Protein 7AB3 (pdb70)

Radius of gyration: 40.59 Å; Cα contacts (8 Å, |Δi|>4): 1874; chains: 6; bounding box: 93×119×66 Å

Structure (mmCIF, N/CA/C/O backbone):
data_7AB3
#
_entry.id   7AB3
#
_cell.length_a   281.680
_cell.length_b   106.070
_cell.length_c   57.560
_cell.angle_alpha   90.000
_cell.angle_beta   90.648
_cell.angle_gamma   90.000
#
_symmetry.space_group_name_H-M   'C 1 2 1'
#
loop_
_entity.id
_entity.type
_entity.pdbx_description
1 polymer 'Predicted transcriptional regulator, XRE family'
2 polymer 'Couple_hipA domain-containing protein'
3 polymer 'HipA_C domain-containing protein'
4 water water
#
loop_
_atom_site.group_PDB
_atom_site.id
_atom_site.type_symbol
_atom_site.label_atom_id
_atom_site.label_alt_id
_atom_site.label_comp_id
_atom_site.label_asym_id
_atom_site.label_entity_id
_atom_site.label_seq_id
_atom_site.pdbx_PDB_ins_code
_atom_site.Cartn_x
_atom_site.Cartn_y
_atom_site.Cartn_z
_atom_site.occupancy
_atom_site.B_iso_or_equiv
_atom_site.auth_seq_id
_atom_site.auth_comp_id
_atom_site.auth_asym_id
_atom_site.auth_atom_id
_atom_site.pdbx_PDB_model_num
ATOM 1 N N . PRO A 1 38 ? 101.25 -26.157 22.68 1 98.39 38 PRO A N 1
ATOM 2 C CA . PRO A 1 38 ? 100.136 -25.345 23.206 1 97.85 38 PRO A CA 1
ATOM 3 C C . PRO A 1 38 ? 98.845 -25.573 22.417 1 96.7 38 PRO A C 1
ATOM 4 O O . PRO A 1 38 ? 98.222 -24.617 21.936 1 97.46 38 PRO A O 1
ATOM 8 N N . LEU A 1 39 ? 98.443 -26.85 22.298 1 94.6 39 LEU A N 1
ATOM 9 C CA . LEU A 1 39 ? 97.25 -27.27 21.556 1 92.92 39 LEU A CA 1
ATOM 10 C C . LEU A 1 39 ? 96.053 -27.548 22.464 1 90.24 39 LEU A C 1
ATOM 11 O O . LEU A 1 39 ? 96.14 -28.392 23.355 1 91.12 39 LEU A O 1
ATOM 16 N N . LEU A 1 40 ? 94.939 -26.841 22.255 1 86.87 40 LEU A N 1
ATOM 17 C CA . LEU A 1 40 ? 93.756 -27.005 23.081 1 84.09 40 LEU A CA 1
ATOM 18 C C . LEU A 1 40 ? 92.57 -27.484 22.258 1 81.86 40 LEU A C 1
ATOM 19 O O . LEU A 1 40 ? 92.179 -26.813 21.302 1 81.63 40 LEU A O 1
ATOM 24 N N . THR A 1 41 ? 91.983 -28.631 22.629 1 80.03 41 THR A N 1
ATOM 25 C CA . THR A 1 41 ? 90.799 -29.134 21.939 1 78.97 41 THR A CA 1
ATOM 26 C C . THR A 1 41 ? 89.613 -28.284 22.382 1 78.15 41 THR A C 1
ATOM 27 O O . THR A 1 41 ? 89.42 -28.101 23.584 1 78.99 41 THR A O 1
ATOM 31 N N . ILE A 1 42 ? 88.841 -27.74 21.435 1 76.63 42 ILE A N 1
ATOM 32 C CA . ILE A 1 42 ? 87.719 -26.899 21.817 1 75.76 42 ILE A CA 1
ATOM 33 C C . ILE A 1 42 ? 86.525 -27.839 22.056 1 74.77 42 ILE A C 1
ATOM 34 O O . ILE A 1 42 ? 86.178 -28.656 21.192 1 74.93 42 ILE A O 1
ATOM 39 N N . GLU A 1 43 ? 85.98 -27.771 23.285 1 73.8 43 GLU A N 1
ATOM 40 C CA . GLU A 1 43 ? 84.918 -28.636 23.787 1 73.94 43 GLU A CA 1
ATOM 41 C C . GLU A 1 43 ? 83.536 -28.252 23.328 1 73.2 43 GLU A C 1
ATOM 42 O O . GLU A 1 43 ? 82.735 -29.125 22.998 1 73.74 43 GLU A O 1
ATOM 48 N N . THR A 1 44 ? 83.222 -26.958 23.371 1 71.92 44 THR A N 1
ATOM 49 C CA . THR A 1 44 ? 81.932 -26.414 22.925 1 71 44 THR A CA 1
ATOM 50 C C . THR A 1 44 ? 82.175 -25.125 22.19 1 70.14 44 THR A C 1
ATOM 51 O O . THR A 1 44 ? 83.19 -24.481 22.454 1 71.23 44 THR A O 1
ATOM 55 N N . PRO A 1 45 ? 81.22 -24.612 21.382 1 68.3 45 PRO A N 1
ATOM 56 C CA . PRO A 1 45 ? 81.392 -23.255 20.824 1 67.64 45 PRO A CA 1
ATOM 57 C C . PRO A 1 45 ? 81.731 -22.187 21.896 1 68.12 45 PRO A C 1
ATOM 58 O O . PRO A 1 45 ? 82.611 -21.348 21.698 1 68.97 45 PRO A O 1
ATOM 62 N N . ARG A 1 46 ? 81.083 -22.258 23.057 1 67.63 46 ARG A N 1
ATOM 63 C CA . ARG A 1 46 ? 81.307 -21.341 24.174 1 67.42 46 ARG A CA 1
ATOM 64 C C . ARG A 1 46 ? 82.748 -21.386 24.68 1 67.63 46 ARG A C 1
ATOM 65 O O . ARG A 1 46 ? 83.295 -20.365 25.049 1 67.52 46 ARG A O 1
ATOM 73 N N . HIS A 1 47 ? 83.375 -22.56 24.658 1 68.16 47 HIS A N 1
ATOM 74 C CA . HIS A 1 47 ? 84.767 -22.75 25.075 1 68.08 47 HIS A CA 1
ATOM 75 C C . HIS A 1 47 ? 85.697 -21.952 24.151 1 67.55 47 HIS A C 1
ATOM 76 O O . HIS A 1 47 ? 86.609 -21.265 24.624 1 67.88 47 HIS A O 1
ATOM 83 N N . LEU A 1 48 ? 85.415 -21.981 22.837 1 66.47 48 LEU A N 1
ATOM 84 C CA . LEU A 1 48 ? 86.164 -21.205 21.873 1 65.14 48 LEU A CA 1
ATOM 85 C C . LEU A 1 48 ? 85.978 -19.695 22.068 1 64.9 48 LEU A C 1
ATOM 86 O O . LEU A 1 48 ? 86.965 -18.967 22.068 1 65.33 48 LEU A O 1
ATOM 91 N N . GLY A 1 49 ? 84.742 -19.24 22.273 1 64.4 49 GLY A N 1
ATOM 92 C CA . GLY A 1 49 ? 84.447 -17.831 22.518 1 64.07 49 GLY A CA 1
ATOM 93 C C . GLY A 1 49 ? 85.208 -17.263 23.702 1 64.96 49 GLY A C 1
ATOM 94 O O . GLY A 1 49 ? 85.698 -16.141 23.648 1 66.58 49 GLY A O 1
ATOM 95 N N . GLU A 1 50 ? 85.328 -18.034 24.771 1 64.43 50 GLU A N 1
ATOM 96 C CA . GLU A 1 50 ? 86.024 -17.698 26.008 1 64.65 50 GLU A CA 1
ATOM 97 C C . GLU A 1 50 ? 87.524 -17.643 25.843 1 65.36 50 GLU A C 1
ATOM 98 O O . GLU A 1 50 ? 88.182 -16.817 26.464 1 66.37 50 GLU A O 1
ATOM 104 N N . GLN A 1 51 ? 88.078 -18.545 25.047 1 65.72 51 GLN A N 1
ATOM 105 C CA . GLN A 1 51 ? 89.511 -18.61 24.752 1 65.65 51 GLN A CA 1
ATOM 106 C C . GLN A 1 51 ? 89.939 -17.471 23.864 1 64.85 51 GLN A C 1
ATOM 107 O O . GLN A 1 51 ? 91.021 -16.92 24.05 1 64.91 51 GLN A O 1
ATOM 113 N N . LEU A 1 52 ? 89.084 -17.104 22.903 1 64.03 52 LEU A N 1
ATOM 114 C CA . LEU A 1 52 ? 89.327 -15.987 22.015 1 63.31 52 LEU A CA 1
ATOM 115 C C . LEU A 1 52 ? 89.241 -14.675 22.799 1 64.09 52 LEU A C 1
ATOM 116 O O . LEU A 1 52 ? 90.049 -13.775 22.577 1 64.63 52 LEU A O 1
ATOM 121 N N . ASN A 1 53 ? 88.296 -14.573 23.746 1 64.17 53 ASN A N 1
ATOM 122 C CA . ASN A 1 53 ? 88.159 -13.398 24.603 1 64.56 53 ASN A CA 1
ATOM 123 C C . ASN A 1 53 ? 89.334 -13.261 25.567 1 65.03 53 ASN A C 1
ATOM 124 O O . ASN A 1 53 ? 89.774 -12.152 25.807 1 65.73 53 ASN A O 1
ATOM 129 N N . ALA A 1 54 ? 89.847 -14.368 26.115 1 65.41 54 ALA A N 1
ATOM 130 C CA . ALA A 1 54 ? 91.016 -14.315 27.011 1 66.27 54 ALA A CA 1
ATOM 131 C C . ALA A 1 54 ? 92.239 -13.819 26.235 1 67.84 54 ALA A C 1
ATOM 132 O O . ALA A 1 54 ? 93.031 -13.048 26.765 1 69.03 54 ALA A O 1
ATOM 134 N N . ARG A 1 55 ? 92.386 -14.274 24.978 1 67.64 55 ARG A N 1
ATOM 135 C CA . ARG A 1 55 ? 93.463 -13.92 24.065 1 67.44 55 ARG A CA 1
ATOM 136 C C . ARG A 1 55 ? 93.375 -12.447 23.696 1 68.18 55 ARG A C 1
ATOM 137 O O . ARG A 1 55 ? 94.396 -11.763 23.675 1 69.12 55 ARG A O 1
ATOM 145 N N . ARG A 1 56 ? 92.158 -11.956 23.391 1 67.47 56 ARG A N 1
ATOM 146 C CA . ARG A 1 56 ? 91.898 -10.56 23.056 1 66.79 56 ARG A CA 1
ATOM 147 C C . ARG A 1 56 ? 92.325 -9.627 24.187 1 66.83 56 ARG A C 1
ATOM 148 O O . ARG A 1 56 ? 92.993 -8.627 23.942 1 66.99 56 ARG A O 1
ATOM 156 N N . LYS A 1 57 ? 91.968 -9.97 25.42 1 66.98 57 LYS A N 1
ATOM 157 C CA . LYS A 1 57 ? 92.309 -9.187 26.593 1 68.51 57 LYS A CA 1
ATOM 158 C C . LYS A 1 57 ? 93.802 -9.218 26.924 1 70.63 57 LYS A C 1
ATOM 159 O O . LYS A 1 57 ? 94.316 -8.207 27.396 1 71.33 57 LYS A O 1
ATOM 165 N N . GLU A 1 58 ? 94.506 -10.35 26.705 1 71.39 58 GLU A N 1
ATOM 166 C CA . GLU A 1 58 ? 95.954 -10.405 26.977 1 72.22 58 GLU A CA 1
ATOM 167 C C . GLU A 1 58 ? 96.777 -9.584 25.95 1 72.11 58 GLU A C 1
ATOM 168 O O . GLU A 1 58 ? 97.898 -9.154 26.244 1 72.93 58 GLU A O 1
ATOM 174 N N . LEU A 1 59 ? 96.208 -9.352 24.759 1 70.59 59 LEU A N 1
ATOM 175 C CA . LEU A 1 59 ? 96.81 -8.522 23.72 1 69.29 59 LEU A CA 1
ATOM 176 C C . LEU A 1 59 ? 96.443 -7.045 23.864 1 70.57 59 LEU A C 1
ATOM 177 O O . LEU A 1 59 ? 97.032 -6.213 23.185 1 71.85 59 LEU A O 1
ATOM 182 N N . GLY A 1 60 ? 95.507 -6.714 24.759 1 70.31 60 GLY A N 1
ATOM 183 C CA . GLY A 1 60 ? 95.062 -5.355 25.009 1 69.73 60 GLY A CA 1
ATOM 184 C C . GLY A 1 60 ? 94.193 -4.795 23.904 1 70.2 60 GLY A C 1
ATOM 185 O O . GLY A 1 60 ? 94.119 -3.577 23.733 1 72.11 60 GLY A O 1
ATOM 186 N N . ILE A 1 61 ? 93.52 -5.661 23.149 1 69.03 61 ILE A N 1
ATOM 187 C CA . ILE A 1 61 ? 92.68 -5.261 22.029 1 68.71 61 ILE A CA 1
ATOM 188 C C . ILE A 1 61 ? 91.262 -5.041 22.49 1 69.86 61 ILE A C 1
ATOM 189 O O . ILE A 1 61 ? 90.695 -5.889 23.167 1 70.64 61 ILE A O 1
ATOM 194 N N . ASP A 1 62 ? 90.699 -3.882 22.168 1 70.25 62 ASP A N 1
ATOM 195 C CA . ASP A 1 62 ? 89.321 -3.594 22.513 1 70.75 62 ASP A CA 1
ATOM 196 C C . ASP A 1 62 ? 88.376 -4.024 21.373 1 69.85 62 ASP A C 1
ATOM 197 O O . ASP A 1 62 ? 88.83 -4.349 20.28 1 70.1 62 ASP A O 1
ATOM 202 N N . LEU A 1 63 ? 87.071 -4.059 21.644 1 69.1 63 LEU A N 1
ATOM 203 C CA . LEU A 1 63 ? 86.045 -4.454 20.684 1 68.26 63 LEU A CA 1
ATOM 204 C C . LEU A 1 63 ? 85.933 -3.5 19.509 1 68.56 63 LEU A C 1
ATOM 205 O O . LEU A 1 63 ? 85.627 -3.935 18.413 1 69.99 63 LEU A O 1
ATOM 210 N N A TYR A 1 64 ? 86.196 -2.212 19.753 0.49 68.01 64 TYR A N 1
ATOM 211 N N B TYR A 1 64 ? 86.204 -2.204 19.717 0.51 68.03 64 TYR A N 1
ATOM 212 C CA A TYR A 1 64 ? 86.169 -1.134 18.777 0.49 67.71 64 TYR A CA 1
ATOM 213 C CA B TYR A 1 64 ? 86.131 -1.22 18.635 0.51 67.75 64 TYR A CA 1
ATOM 214 C C A TYR A 1 64 ? 87.221 -1.379 17.684 0.49 67.54 64 TYR A C 1
ATOM 215 C C B TYR A 1 64 ? 87.23 -1.465 17.616 0.51 67.52 64 TYR A C 1
ATOM 216 O O A TYR A 1 64 ? 86.923 -1.19 16.512 0.49 67.91 64 TYR A O 1
ATOM 217 O O B TYR A 1 64 ? 86.962 -1.415 16.423 0.51 67.87 64 TYR A O 1
ATOM 234 N N . THR A 1 65 ? 88.444 -1.79 18.07 1 67.02 65 THR A N 1
ATOM 235 C CA . THR A 1 65 ? 89.564 -2.052 17.155 1 66.78 65 THR A CA 1
ATOM 236 C C . THR A 1 65 ? 89.266 -3.222 16.237 1 66.72 65 THR A C 1
ATOM 237 O O . THR A 1 65 ? 89.563 -3.151 15.047 1 66.98 65 THR A O 1
ATOM 241 N N . LEU A 1 66 ? 88.644 -4.277 16.793 1 66.62 66 LEU A N 1
ATOM 242 C CA . LEU A 1 66 ? 88.223 -5.481 16.087 1 66.23 66 LEU A CA 1
ATOM 243 C C . LEU A 1 66 ? 87.101 -5.199 15.085 1 65.84 66 LEU A C 1
ATOM 244 O O . LEU A 1 66 ? 87.014 -5.856 14.056 1 65.28 66 LEU A O 1
ATOM 249 N N . GLU A 1 67 ? 86.207 -4.269 15.411 1 66.7 67 GLU A N 1
ATOM 250 C CA . GLU A 1 67 ? 85.085 -3.894 14.55 1 67.28 67 GLU A CA 1
ATOM 251 C C . GLU A 1 67 ? 85.592 -3.17 13.283 1 66.97 67 GLU A C 1
ATOM 252 O O . GLU A 1 67 ? 85.163 -3.48 12.177 1 66.36 67 GLU A O 1
ATOM 258 N N . LEU A 1 68 ? 86.555 -2.263 13.452 1 66.73 68 LEU A N 1
ATOM 259 C CA . LEU A 1 68 ? 87.19 -1.513 12.373 1 66.39 68 LEU A CA 1
ATOM 260 C C . LEU A 1 68 ? 87.991 -2.43 11.427 1 66.9 68 LEU A C 1
ATOM 261 O O . LEU A 1 68 ? 88.021 -2.215 10.202 1 67.02 68 LEU A O 1
ATOM 266 N N . GLN A 1 69 ? 88.659 -3.436 12.001 1 66.18 69 GLN A N 1
ATOM 267 C CA . GLN A 1 69 ? 89.503 -4.355 11.247 1 66.05 69 GLN A CA 1
ATOM 268 C C . GLN A 1 69 ? 88.734 -5.48 10.54 1 65.63 69 GLN A C 1
ATOM 269 O O . GLN A 1 69 ? 89.084 -5.874 9.437 1 65.52 69 GLN A O 1
ATOM 275 N N . THR A 1 70 ? 87.733 -6.042 11.197 1 65.43 70 THR A N 1
ATOM 276 C CA . THR A 1 70 ? 86.979 -7.181 10.661 1 64.98 70 THR A CA 1
ATOM 277 C C . THR A 1 70 ? 85.642 -6.805 10.018 1 65.36 70 THR A C 1
ATOM 278 O O . THR A 1 70 ? 85.116 -7.584 9.224 1 66.17 70 THR A O 1
ATOM 282 N N . GLY A 1 71 ? 85.074 -5.673 10.399 1 65.06 71 GLY A N 1
ATOM 283 C CA . GLY A 1 71 ? 83.758 -5.278 9.926 1 66.41 71 GLY A CA 1
ATOM 284 C C . GLY A 1 71 ? 82.611 -5.847 10.746 1 68.81 71 GLY A C 1
ATOM 285 O O . GLY A 1 71 ? 81.452 -5.499 10.517 1 70.01 71 GLY A O 1
ATOM 286 N N . ILE A 1 72 ? 82.915 -6.748 11.695 1 69.57 72 ILE A N 1
ATOM 287 C CA . ILE A 1 72 ? 81.952 -7.386 12.586 1 70.59 72 ILE A CA 1
ATOM 288 C C . ILE A 1 72 ? 81.564 -6.377 13.651 1 72.58 72 ILE A C 1
ATOM 289 O O . ILE A 1 72 ? 82.454 -5.805 14.279 1 73.43 72 ILE A O 1
ATOM 294 N N . SER A 1 73 ? 80.249 -6.153 13.872 1 72.62 73 SER A N 1
ATOM 295 C CA . SER A 1 73 ? 79.79 -5.166 14.851 1 72.28 73 SER A CA 1
ATOM 296 C C . SER A 1 73 ? 80.141 -5.525 16.28 1 72.38 73 SER A C 1
ATOM 297 O O . SER A 1 73 ? 80.245 -6.707 16.586 1 73.15 73 SER A O 1
ATOM 300 N N . THR A 1 74 ? 80.267 -4.521 17.172 1 71.98 74 THR A N 1
ATOM 301 C CA . THR A 1 74 ? 80.605 -4.749 18.582 1 71.75 74 THR A CA 1
ATOM 302 C C . THR A 1 74 ? 79.555 -5.617 19.318 1 72.11 74 THR A C 1
ATOM 303 O O . THR A 1 74 ? 79.898 -6.319 20.271 1 71.53 74 THR A O 1
ATOM 307 N N . SER A 1 75 ? 78.298 -5.619 18.839 1 72.72 75 SER A N 1
ATOM 308 C CA . SER A 1 75 ? 77.263 -6.443 19.452 1 73.53 75 SER A CA 1
ATOM 309 C C . SER A 1 75 ? 77.421 -7.887 19.027 1 73.86 75 SER A C 1
ATOM 310 O O . SER A 1 75 ? 77.247 -8.767 19.861 1 74.25 75 SER A O 1
ATOM 313 N N . THR A 1 76 ? 77.778 -8.148 17.739 1 73.55 76 THR A N 1
ATOM 314 C CA . THR A 1 76 ? 78.038 -9.508 17.266 1 73.07 76 THR A CA 1
ATOM 315 C C . THR A 1 76 ? 79.315 -10.015 17.94 1 71.51 76 THR A C 1
ATOM 316 O O . THR A 1 76 ? 79.35 -11.169 18.354 1 71.66 76 THR A O 1
ATOM 320 N N . LEU A 1 77 ? 80.358 -9.161 18.058 1 69.76 77 LEU A N 1
ATOM 321 C CA . LEU A 1 77 ? 81.617 -9.501 18.732 1 68.82 77 LEU A CA 1
ATOM 322 C C . LEU A 1 77 ? 81.343 -9.904 20.176 1 68.79 77 LEU A C 1
ATOM 323 O O . LEU A 1 77 ? 81.92 -10.868 20.665 1 68.99 77 LEU A O 1
ATOM 328 N N . LYS A 1 78 ? 80.417 -9.204 20.842 1 68.73 78 LYS A N 1
ATOM 329 C CA . LYS A 1 78 ? 80.008 -9.525 22.198 1 68.94 78 LYS A CA 1
ATOM 330 C C . LYS A 1 78 ? 79.364 -10.91 22.307 1 68.58 78 LYS A C 1
ATOM 331 O O . LYS A 1 78 ? 79.666 -11.656 23.238 1 68.83 78 LYS A O 1
ATOM 337 N N . ARG A 1 79 ? 78.463 -11.229 21.366 1 68.24 79 ARG A N 1
ATOM 338 C CA A ARG A 1 79 ? 77.779 -12.515 21.306 0.52 68.59 79 ARG A CA 1
ATOM 339 C CA B ARG A 1 79 ? 77.773 -12.509 21.287 0.48 68.58 79 ARG A CA 1
ATOM 340 C C . ARG A 1 79 ? 78.799 -13.61 21.031 1 68.84 79 ARG A C 1
ATOM 341 O O . ARG A 1 79 ? 78.752 -14.64 21.672 1 70.51 79 ARG A O 1
ATOM 356 N N . LEU A 1 80 ? 79.739 -13.37 20.104 1 67.5 80 LEU A N 1
ATOM 357 C CA . LEU A 1 80 ? 80.827 -14.242 19.693 1 66.66 80 LEU A CA 1
ATOM 358 C C . LEU A 1 80 ? 81.701 -14.638 20.895 1 66.65 80 LEU A C 1
ATOM 359 O O . LEU A 1 80 ? 81.99 -15.809 21.074 1 67.53 80 LEU A O 1
ATOM 364 N N . PHE A 1 81 ? 82.133 -13.673 21.713 1 66.16 81 PHE A N 1
ATOM 365 C CA . PHE A 1 81 ? 83.006 -13.947 22.851 1 66.08 81 PHE A CA 1
ATOM 366 C C . PHE A 1 81 ? 82.321 -14.619 24.048 1 66.77 81 PHE A C 1
ATOM 367 O O . PHE A 1 81 ? 82.991 -15.014 25.004 1 66.84 81 PHE A O 1
ATOM 375 N N . LYS A 1 82 ? 80.995 -14.75 24.005 1 66.82 82 LYS A N 1
ATOM 376 C CA . LYS A 1 82 ? 80.241 -15.375 25.064 1 67.38 82 LYS A CA 1
ATOM 377 C C . LYS A 1 82 ? 79.858 -16.783 24.615 1 68.56 82 LYS A C 1
ATOM 378 O O . LYS A 1 82 ? 80.055 -17.741 25.365 1 69.4 82 LYS A O 1
ATOM 384 N N . ASP A 1 83 ? 79.316 -16.909 23.398 1 68.43 83 ASP A N 1
ATOM 385 C CA . ASP A 1 83 ? 78.94 -18.19 22.798 1 69.13 83 ASP A CA 1
ATOM 386 C C . ASP A 1 83 ? 78.733 -17.962 21.301 1 68.44 83 ASP A C 1
ATOM 387 O O . ASP A 1 83 ? 77.686 -17.449 20.889 1 68.48 83 ASP A O 1
ATOM 392 N N . PRO A 1 84 ? 79.719 -18.326 20.468 1 67.16 84 PRO A N 1
ATOM 393 C CA . PRO A 1 84 ? 79.58 -18.109 19.032 1 67.13 84 PRO A CA 1
ATOM 394 C C . PRO A 1 84 ? 78.745 -19.147 18.293 1 68.16 84 PRO A C 1
ATOM 395 O O . PRO A 1 84 ? 78.786 -19.177 17.079 1 68.89 84 PRO A O 1
ATOM 399 N N . GLU A 1 85 ? 77.945 -19.947 18.995 1 68.3 85 GLU A N 1
ATOM 400 C CA . GLU A 1 85 ? 77.019 -20.926 18.442 1 68.7 85 GLU A CA 1
ATOM 401 C C . GLU A 1 85 ? 76.197 -20.363 17.258 1 69.14 85 GLU A C 1
ATOM 402 O O . GLU A 1 85 ? 76.115 -20.999 16.209 1 68.93 85 GLU A O 1
ATOM 408 N N . GLN A 1 86 ? 75.598 -19.187 17.445 1 69.63 86 GLN A N 1
ATOM 409 C CA . GLN A 1 86 ? 74.725 -18.548 16.461 1 70.16 86 GLN A CA 1
ATOM 410 C C . GLN A 1 86 ? 75.402 -17.529 15.554 1 69.92 86 GLN A C 1
ATOM 411 O O . GLN A 1 86 ? 74.744 -16.974 14.676 1 70.65 86 GLN A O 1
ATOM 417 N N . VAL A 1 87 ? 76.696 -17.274 15.767 1 68.78 87 VAL A N 1
ATOM 418 C CA . VAL A 1 87 ? 77.509 -16.371 14.959 1 68.19 87 VAL A CA 1
ATOM 419 C C . VAL A 1 87 ? 77.99 -17.137 13.721 1 68.48 87 VAL A C 1
ATOM 420 O O . VAL A 1 87 ? 78.238 -18.34 13.819 1 68.41 87 VAL A O 1
ATOM 424 N N . LYS A 1 88 ? 78.113 -16.465 12.554 1 68.42 88 LYS A N 1
ATOM 425 C CA . LYS A 1 88 ? 78.571 -17.145 11.349 1 67.95 88 LYS A CA 1
ATOM 426 C C . LYS A 1 88 ? 80.048 -17.593 11.49 1 67.85 88 LYS A C 1
ATOM 427 O O . LYS A 1 88 ? 80.836 -16.916 12.151 1 67.87 88 LYS A O 1
ATOM 433 N N . PHE A 1 89 ? 80.38 -18.793 10.957 1 67.73 89 PHE A N 1
ATOM 434 C CA . PHE A 1 89 ? 81.702 -19.405 11.059 1 68.01 89 PHE A CA 1
ATOM 435 C C . PHE A 1 89 ? 82.807 -18.461 10.579 1 68.17 89 PHE A C 1
ATOM 436 O O . PHE A 1 89 ? 83.844 -18.365 11.238 1 68.77 89 PHE A O 1
ATOM 444 N N . GLY A 1 90 ? 82.571 -17.774 9.452 1 66.71 90 GLY A N 1
ATOM 445 C CA . GLY A 1 90 ? 83.5 -16.816 8.875 1 65.46 90 GLY A CA 1
ATOM 446 C C . GLY A 1 90 ? 83.908 -15.676 9.786 1 63.8 90 GLY A C 1
ATOM 447 O O . GLY A 1 90 ? 85.021 -15.174 9.677 1 63.28 90 GLY A O 1
ATOM 448 N N . SER A 1 91 ? 83.016 -15.243 10.679 1 63.58 91 SER A N 1
ATOM 449 C CA . SER A 1 91 ? 83.286 -14.179 11.656 1 63.42 91 SER A CA 1
ATOM 450 C C . SER A 1 91 ? 84.135 -14.701 12.805 1 63.32 91 SER A C 1
ATOM 451 O O . SER A 1 91 ? 85.045 -14.021 13.264 1 64.41 91 SER A O 1
ATOM 454 N N . VAL A 1 92 ? 83.853 -15.914 13.265 1 62.27 92 VAL A N 1
ATOM 455 C CA . VAL A 1 92 ? 84.643 -16.575 14.294 1 62.18 92 VAL A CA 1
ATOM 456 C C . VAL A 1 92 ? 86.064 -16.81 13.743 1 63.31 92 VAL A C 1
ATOM 457 O O . VAL A 1 92 ? 87.034 -16.496 14.422 1 64.56 92 VAL A O 1
ATOM 461 N N . PHE A 1 93 ? 86.177 -17.305 12.495 1 62.23 93 PHE A N 1
ATOM 462 C CA . PHE A 1 93 ? 87.45 -17.538 11.833 1 61.98 93 PHE A CA 1
ATOM 463 C C . PHE A 1 93 ? 88.258 -16.213 11.605 1 62.41 93 PHE A C 1
ATOM 464 O O . PHE A 1 93 ? 89.475 -16.195 11.796 1 62.37 93 PHE A O 1
ATOM 472 N N . ALA A 1 94 ? 87.58 -15.109 11.228 1 62.5 94 ALA A N 1
ATOM 473 C CA . ALA A 1 94 ? 88.22 -13.802 11.056 1 63.07 94 ALA A CA 1
ATOM 474 C C . ALA A 1 94 ? 88.726 -13.249 12.387 1 64.38 94 ALA A C 1
ATOM 475 O O . ALA A 1 94 ? 89.804 -12.68 12.411 1 65.84 94 ALA A O 1
ATOM 477 N N . VAL A 1 95 ? 87.973 -13.406 13.485 1 63.99 95 VAL A N 1
ATOM 478 C CA . VAL A 1 95 ? 88.412 -12.955 14.804 1 64.57 95 VAL A CA 1
ATOM 479 C C . VAL A 1 95 ? 89.611 -13.794 15.309 1 65.9 95 VAL A C 1
ATOM 480 O O . VAL A 1 95 ? 90.571 -13.238 15.823 1 66.54 95 VAL A O 1
ATOM 484 N N . ALA A 1 96 ? 89.581 -15.114 15.143 1 66.66 96 ALA A N 1
ATOM 485 C CA . ALA A 1 96 ? 90.696 -15.98 15.54 1 67.85 96 ALA A CA 1
ATOM 486 C C . ALA A 1 96 ? 91.981 -15.575 14.791 1 69.49 96 ALA A C 1
ATOM 487 O O . ALA A 1 96 ? 93.061 -15.59 15.349 1 70.06 96 ALA A O 1
ATOM 489 N N . ASN A 1 97 ? 91.841 -15.182 13.536 1 70.36 97 ASN A N 1
ATOM 490 C CA . ASN A 1 97 ? 92.921 -14.727 12.689 1 71.35 97 ASN A CA 1
ATOM 491 C C . ASN A 1 97 ? 93.574 -13.418 13.163 1 69.98 97 ASN A C 1
ATOM 492 O O . ASN A 1 97 ? 94.792 -13.375 13.347 1 71.1 97 ASN A O 1
ATOM 497 N N . VAL A 1 98 ? 92.771 -12.373 13.397 1 67.5 98 VAL A N 1
ATOM 498 C CA . VAL A 1 98 ? 93.219 -11.087 13.91 1 66.46 98 VAL A CA 1
ATOM 499 C C . VAL A 1 98 ? 93.891 -11.214 15.295 1 64.46 98 VAL A C 1
ATOM 500 O O . VAL A 1 98 ? 94.717 -10.371 15.631 1 63.93 98 VAL A O 1
ATOM 504 N N . LEU A 1 99 ? 93.539 -12.247 16.087 1 63.04 99 LEU A N 1
ATOM 505 C CA . LEU A 1 99 ? 94.133 -12.5 17.401 1 61.84 99 LEU A CA 1
ATOM 506 C C . LEU A 1 99 ? 95.396 -13.361 17.355 1 62.34 99 LEU A C 1
ATOM 507 O O . LEU A 1 99 ? 96.003 -13.559 18.399 1 61.61 99 LEU A O 1
ATOM 512 N N . GLY A 1 100 ? 95.78 -13.874 16.179 1 63.49 100 GLY A N 1
ATOM 513 C CA . GLY A 1 100 ? 96.96 -14.722 16.027 1 64.55 100 GLY A CA 1
ATOM 514 C C . GLY A 1 100 ? 96.743 -16.154 16.487 1 66.4 100 GLY A C 1
ATOM 515 O O . GLY A 1 100 ? 97.694 -16.862 16.84 1 67.4 100 GLY A O 1
ATOM 516 N N . VAL A 1 101 ? 95.484 -16.606 16.478 1 66.33 101 VAL A N 1
ATOM 517 C CA . VAL A 1 101 ? 95.08 -17.941 16.884 1 66.66 101 VAL A CA 1
ATOM 518 C C . VAL A 1 101 ? 94.85 -18.804 15.651 1 69.55 101 VAL A C 1
ATOM 519 O O . VAL A 1 101 ? 94.115 -18.419 14.737 1 69.9 101 VAL A O 1
ATOM 523 N N . LYS A 1 102 ? 95.487 -19.974 15.609 1 71.54 102 LYS A N 1
ATOM 524 C CA . LYS A 1 102 ? 95.317 -20.906 14.505 1 73.59 102 LYS A CA 1
ATOM 525 C C . LYS A 1 102 ? 94.264 -21.965 14.852 1 74.26 102 LYS A C 1
ATOM 526 O O . LYS A 1 102 ? 94.207 -22.439 15.977 1 73.39 102 LYS A O 1
ATOM 532 N N . LEU A 1 103 ? 93.436 -22.316 13.87 1 75.44 103 LEU A N 1
ATOM 533 C CA . LEU A 1 103 ? 92.404 -23.337 13.971 1 76.64 103 LEU A CA 1
ATOM 534 C C . LEU A 1 103 ? 92.975 -24.604 13.344 1 77.32 103 LEU A C 1
ATOM 535 O O . LEU A 1 103 ? 93.493 -24.555 12.242 1 77.1 103 LEU A O 1
ATOM 540 N N . CYS A 1 104 ? 92.901 -25.73 14.046 1 77.66 104 CYS A N 1
ATOM 541 C CA . CYS A 1 104 ? 93.411 -26.998 13.551 1 78.27 104 CYS A CA 1
ATOM 542 C C . CYS A 1 104 ? 92.302 -28.056 13.596 1 77.55 104 CYS A C 1
ATOM 543 O O . CYS A 1 104 ? 91.323 -27.904 14.324 1 76.72 104 CYS A O 1
ATOM 546 N N . ILE A 1 105 ? 92.466 -29.136 12.824 1 78.05 105 ILE A N 1
ATOM 547 C CA . ILE A 1 105 ? 91.556 -30.278 12.869 1 78.83 105 ILE A CA 1
ATOM 548 C C . ILE A 1 105 ? 92.343 -31.569 13.096 1 80.02 105 ILE A C 1
ATOM 549 O O . ILE A 1 105 ? 93.443 -31.74 12.589 1 79.04 105 ILE A O 1
ATOM 554 N N . GLY A 1 106 ? 91.779 -32.435 13.916 1 82.06 106 GLY A N 1
ATOM 555 C CA . GLY A 1 106 ? 92.338 -33.744 14.238 1 84.23 106 GLY A CA 1
ATOM 556 C C . GLY A 1 106 ? 91.246 -34.782 14.407 1 86.67 106 GLY A C 1
ATOM 557 O O . GLY A 1 106 ? 90.104 -34.542 14.02 1 87 106 GLY A O 1
ATOM 558 N N . GLU A 1 107 ? 91.566 -35.944 14.989 1 88.52 107 GLU A N 1
ATOM 559 C CA . GLU A 1 107 ? 90.568 -37.003 15.199 1 90.4 107 GLU A CA 1
ATOM 560 C C . GLU A 1 107 ? 90.507 -37.462 16.661 1 90.9 107 GLU A C 1
ATOM 561 O O . GLU A 1 107 ? 89.513 -37.203 17.349 1 91.01 107 GLU A O 1
ATOM 567 N N . HIS B 2 2 ? 142.411 -22.138 9.571 1 140.19 2 HIS B N 1
ATOM 568 C CA . HIS B 2 2 ? 142.408 -20.783 10.127 1 140.6 2 HIS B CA 1
ATOM 569 C C . HIS B 2 2 ? 142.134 -20.773 11.654 1 140.14 2 HIS B C 1
ATOM 570 O O . HIS B 2 2 ? 143.039 -20.429 12.418 1 140.53 2 HIS B O 1
ATOM 577 N N . ARG B 2 3 ? 140.913 -21.168 12.096 1 139 3 ARG B N 1
ATOM 578 C CA . ARG B 2 3 ? 140.547 -21.216 13.517 1 138.22 3 ARG B CA 1
ATOM 579 C C . ARG B 2 3 ? 139.193 -21.907 13.763 1 136.65 3 ARG B C 1
ATOM 580 O O . ARG B 2 3 ? 138.372 -22.001 12.855 1 136.85 3 ARG B O 1
ATOM 588 N N . ARG B 2 4 ? 138.964 -22.39 14.995 1 134.78 4 ARG B N 1
ATOM 589 C CA . ARG B 2 4 ? 137.714 -23.047 15.384 1 133.15 4 ARG B CA 1
ATOM 590 C C . ARG B 2 4 ? 137.279 -22.507 16.756 1 130.27 4 ARG B C 1
ATOM 591 O O . ARG B 2 4 ? 138.115 -22.347 17.643 1 130.4 4 ARG B O 1
ATOM 599 N N . VAL B 2 5 ? 135.996 -22.176 16.919 1 127.61 5 VAL B N 1
ATOM 600 C CA . VAL B 2 5 ? 135.487 -21.654 18.193 1 125.46 5 VAL B CA 1
ATOM 601 C C . VAL B 2 5 ? 134.238 -22.411 18.649 1 123.2 5 VAL B C 1
ATOM 602 O O . VAL B 2 5 ? 133.52 -22.978 17.823 1 123.4 5 VAL B O 1
ATOM 606 N N . LYS B 2 6 ? 133.969 -22.409 19.96 1 120.75 6 LYS B N 1
ATOM 607 C CA . LYS B 2 6 ? 132.77 -23.048 20.487 1 118.98 6 LYS B CA 1
ATOM 608 C C . LYS B 2 6 ? 131.679 -22.001 20.671 1 116.78 6 LYS B C 1
ATOM 609 O O . LYS B 2 6 ? 131.916 -20.971 21.302 1 117.22 6 LYS B O 1
ATOM 615 N N . VAL B 2 7 ? 130.508 -22.221 20.065 1 114.32 7 VAL B N 1
ATOM 616 C CA . VAL B 2 7 ? 129.399 -21.277 20.181 1 112.35 7 VAL B CA 1
ATOM 617 C C . VAL B 2 7 ? 128.518 -21.712 21.355 1 110.83 7 VAL B C 1
ATOM 618 O O . VAL B 2 7 ? 128.053 -22.849 21.382 1 110.85 7 VAL B O 1
ATOM 622 N N . LEU B 2 8 ? 128.337 -20.838 22.349 1 109.3 8 LEU B N 1
ATOM 623 C CA . LEU B 2 8 ? 127.556 -21.15 23.545 1 108.47 8 LEU B CA 1
ATOM 624 C C . LEU B 2 8 ? 126.245 -20.369 23.611 1 107.65 8 LEU B C 1
ATOM 625 O O . LEU B 2 8 ? 126.232 -19.165 23.384 1 107.63 8 LEU B O 1
ATOM 630 N N . LEU B 2 9 ? 125.15 -21.043 23.964 1 106.84 9 LEU B N 1
ATOM 631 C CA . LEU B 2 9 ? 123.862 -20.386 24.152 1 106.46 9 LEU B CA 1
ATOM 632 C C . LEU B 2 9 ? 123.336 -20.795 25.52 1 106.56 9 LEU B C 1
ATOM 633 O O . LEU B 2 9 ? 123.217 -21.99 25.803 1 106.6 9 LEU B O 1
ATOM 638 N N . TYR B 2 10 ? 123.092 -19.799 26.385 1 106.44 10 TYR B N 1
ATOM 639 C CA . TYR B 2 10 ? 122.597 -19.975 27.754 1 106.98 10 TYR B CA 1
ATOM 640 C C . TYR B 2 10 ? 123.633 -20.631 28.684 1 108.19 10 TYR B C 1
ATOM 641 O O . TYR B 2 10 ? 123.253 -21.3 29.637 1 108.53 10 TYR B O 1
ATOM 650 N N . GLY B 2 11 ? 124.923 -20.422 28.399 1 108.82 11 GLY B N 1
ATOM 651 C CA . GLY B 2 11 ? 126.038 -20.983 29.163 1 109.8 11 GLY B CA 1
ATOM 652 C C . GLY B 2 11 ? 126.471 -22.389 28.757 1 110.55 11 GLY B C 1
ATOM 653 O O . GLY B 2 11 ? 127.425 -22.936 29.32 1 110.65 11 GLY B O 1
ATOM 654 N N . GLN B 2 12 ? 125.79 -22.976 27.758 1 110.86 12 GLN B N 1
ATOM 655 C CA . GLN B 2 12 ? 126.044 -24.334 27.285 1 111.63 12 GLN B CA 1
ATOM 656 C C . GLN B 2 12 ? 126.576 -24.354 25.848 1 111.96 12 GLN B C 1
ATOM 657 O O . GLN B 2 12 ? 126.036 -23.644 25.009 1 112.21 12 GLN B O 1
ATOM 663 N N . VAL B 2 13 ? 127.617 -25.171 25.557 1 111.87 13 VAL B N 1
ATOM 664 C CA . VAL B 2 13 ? 128.184 -25.316 24.204 1 112.24 13 VAL B CA 1
ATOM 665 C C . VAL B 2 13 ? 127.15 -25.961 23.27 1 112.78 13 VAL B C 1
ATOM 666 O O . VAL B 2 13 ? 126.815 -27.139 23.404 1 113.4 13 VAL B O 1
ATOM 670 N N . VAL B 2 14 ? 126.651 -25.168 22.335 1 112.61 14 VAL B N 1
ATOM 671 C CA . VAL B 2 14 ? 125.594 -25.479 21.382 1 112.75 14 VAL B CA 1
ATOM 672 C C . VAL B 2 14 ? 126.127 -25.999 20.035 1 112.58 14 VAL B C 1
ATOM 673 O O . VAL B 2 14 ? 125.493 -26.835 19.393 1 112.43 14 VAL B O 1
ATOM 677 N N . GLY B 2 15 ? 127.273 -25.488 19.619 1 112.57 15 GLY B N 1
ATOM 678 C CA . GLY B 2 15 ? 127.879 -25.873 18.355 1 113.02 15 GLY B CA 1
ATOM 679 C C . GLY B 2 15 ? 129.273 -25.319 18.169 1 113.42 15 GLY B C 1
ATOM 680 O O . GLY B 2 15 ? 129.911 -24.906 19.137 1 113.28 15 GLY B O 1
ATOM 681 N N . GLU B 2 16 ? 129.774 -25.339 16.925 1 114.05 16 GLU B N 1
ATOM 682 C CA . GLU B 2 16 ? 131.115 -24.845 16.595 1 115.14 16 GLU B CA 1
ATOM 683 C C . GLU B 2 16 ? 131.109 -24.059 15.291 1 116.13 16 GLU B C 1
ATOM 684 O O . GLU B 2 16 ? 130.424 -24.435 14.343 1 116.28 16 GLU B O 1
ATOM 690 N N . LEU B 2 17 ? 131.909 -22.994 15.228 1 116.68 17 LEU B N 1
ATOM 691 C CA . LEU B 2 17 ? 132.047 -22.157 14.038 1 117.84 17 LEU B CA 1
ATOM 692 C C . LEU B 2 17 ? 133.513 -22.218 13.612 1 119.61 17 LEU B C 1
ATOM 693 O O . LEU B 2 17 ? 134.379 -21.753 14.345 1 120.11 17 LEU B O 1
ATOM 698 N N . SER B 2 18 ? 133.803 -22.82 12.458 1 120.51 18 SER B N 1
ATOM 699 C CA . SER B 2 18 ? 135.179 -22.972 11.993 1 121.98 18 SER B CA 1
ATOM 700 C C . SER B 2 18 ? 135.492 -22.171 10.722 1 123.57 18 SER B C 1
ATOM 701 O O . SER B 2 18 ? 134.582 -21.76 10.007 1 123.67 18 SER B O 1
ATOM 704 N N . GLN B 2 19 ? 136.781 -21.929 10.461 1 124.64 19 GLN B N 1
ATOM 705 C CA . GLN B 2 19 ? 137.223 -21.19 9.283 1 126.19 19 GLN B CA 1
ATOM 706 C C . GLN B 2 19 ? 138.385 -21.913 8.608 1 127.84 19 GLN B C 1
ATOM 707 O O . GLN B 2 19 ? 139.231 -22.505 9.282 1 128.18 19 GLN B O 1
ATOM 713 N N . ASN B 2 20 ? 138.428 -21.864 7.273 1 128.61 20 ASN B N 1
ATOM 714 C CA . ASN B 2 20 ? 139.483 -22.508 6.485 1 129.61 20 ASN B CA 1
ATOM 715 C C . ASN B 2 20 ? 139.644 -21.844 5.085 1 130.41 20 ASN B C 1
ATOM 716 O O . ASN B 2 20 ? 139.094 -20.766 4.858 1 130.5 20 ASN B O 1
ATOM 721 N N . ASP B 2 21 ? 140.43 -22.446 4.178 1 131.02 21 ASP B N 1
ATOM 722 C CA . ASP B 2 21 ? 140.642 -21.93 2.824 1 131.97 21 ASP B CA 1
ATOM 723 C C . ASP B 2 21 ? 139.321 -21.589 2.083 1 132.02 21 ASP B C 1
ATOM 724 O O . ASP B 2 21 ? 139.158 -20.454 1.627 1 132.36 21 ASP B O 1
ATOM 729 N N . SER B 2 22 ? 138.37 -22.556 2.011 1 131.23 22 SER B N 1
ATOM 730 C CA . SER B 2 22 ? 137.071 -22.418 1.328 1 130.44 22 SER B CA 1
ATOM 731 C C . SER B 2 22 ? 136.104 -21.39 1.952 1 127.96 22 SER B C 1
ATOM 732 O O . SER B 2 22 ? 135.234 -20.85 1.259 1 127.99 22 SER B O 1
ATOM 735 N N . GLY B 2 23 ? 136.241 -21.158 3.247 1 125.73 23 GLY B N 1
ATOM 736 C CA . GLY B 2 23 ? 135.389 -20.208 3.937 1 123.96 23 GLY B CA 1
ATOM 737 C C . GLY B 2 23 ? 135.024 -20.618 5.343 1 121.79 23 GLY B C 1
ATOM 738 O O . GLY B 2 23 ? 135.817 -21.239 6.053 1 121.75 23 GLY B O 1
ATOM 739 N N . PHE B 2 24 ? 133.806 -20.267 5.747 1 119.87 24 PHE B N 1
ATOM 740 C CA . PHE B 2 24 ? 133.309 -20.514 7.094 1 118.15 24 PHE B CA 1
ATOM 741 C C . PHE B 2 24 ? 132.27 -21.621 7.156 1 116.92 24 PHE B C 1
ATOM 742 O O . PHE B 2 24 ? 131.565 -21.877 6.181 1 117.2 24 PHE B O 1
ATOM 750 N N . LEU B 2 25 ? 132.151 -22.256 8.321 1 115.4 25 LEU B N 1
ATOM 751 C CA . LEU B 2 25 ? 131.165 -23.303 8.528 1 114.51 25 LEU B CA 1
ATOM 752 C C . LEU B 2 25 ? 130.706 -23.334 9.984 1 113.02 25 LEU B C 1
ATOM 753 O O . LEU B 2 25 ? 131.516 -23.535 10.884 1 113.61 25 LEU B O 1
ATOM 758 N N . PHE B 2 26 ? 129.41 -23.157 10.211 1 110.89 26 PHE B N 1
ATOM 759 C CA . PHE B 2 26 ? 128.846 -23.273 11.548 1 109.37 26 PHE B CA 1
ATOM 760 C C . PHE B 2 26 ? 128.09 -24.594 11.577 1 110.12 26 PHE B C 1
ATOM 761 O O . PHE B 2 26 ? 127.374 -24.911 10.627 1 110.02 26 PHE B O 1
ATOM 769 N N . GLN B 2 27 ? 128.236 -25.357 12.659 1 110.69 27 GLN B N 1
ATOM 770 C CA . GLN B 2 27 ? 127.495 -26.595 12.8 1 111.94 27 GLN B CA 1
ATOM 771 C C . GLN B 2 27 ? 127.065 -26.801 14.222 1 112.62 27 GLN B C 1
ATOM 772 O O . GLN B 2 27 ? 127.855 -26.621 15.138 1 112.13 27 GLN B O 1
ATOM 778 N N . TYR B 2 28 ? 125.796 -27.135 14.414 1 113.89 28 TYR B N 1
ATOM 779 C CA . TYR B 2 28 ? 125.274 -27.44 15.739 1 115.6 28 TYR B CA 1
ATOM 780 C C . TYR B 2 28 ? 125.794 -28.83 16.148 1 117.64 28 TYR B C 1
ATOM 781 O O . TYR B 2 28 ? 126.066 -29.669 15.277 1 118.02 28 TYR B O 1
ATOM 790 N N . ALA B 2 29 ? 125.897 -29.104 17.463 1 118.78 29 ALA B N 1
ATOM 791 C CA . ALA B 2 29 ? 126.312 -30.438 17.925 1 120.24 29 ALA B CA 1
ATOM 792 C C . ALA B 2 29 ? 125.185 -31.421 17.547 1 121.91 29 ALA B C 1
ATOM 793 O O . ALA B 2 29 ? 124.012 -31.055 17.68 1 122.13 29 ALA B O 1
ATOM 795 N N A HIS B 2 30 ? 125.512 -32.635 17.04 0.48 122.44 30 HIS B N 1
ATOM 796 N N B HIS B 2 30 ? 125.528 -32.62 17.059 0.52 122.46 30 HIS B N 1
ATOM 797 C CA A HIS B 2 30 ? 124.441 -33.549 16.621 0.48 123.31 30 HIS B CA 1
ATOM 798 C CA B HIS B 2 30 ? 124.535 -33.619 16.654 0.52 123.35 30 HIS B CA 1
ATOM 799 C C A HIS B 2 30 ? 123.623 -34.15 17.789 0.48 124.01 30 HIS B C 1
ATOM 800 C C B HIS B 2 30 ? 123.518 -33.971 17.763 0.52 124.04 30 HIS B C 1
ATOM 801 O O A HIS B 2 30 ? 122.74 -34.979 17.556 0.48 124.26 30 HIS B O 1
ATOM 802 O O B HIS B 2 30 ? 122.445 -34.505 17.475 0.52 124.34 30 HIS B O 1
ATOM 815 N N . ASP B 2 31 ? 123.877 -33.687 19.024 1 124.06 31 ASP B N 1
ATOM 816 C CA . ASP B 2 31 ? 123.079 -34.013 20.206 1 124.55 31 ASP B CA 1
ATOM 817 C C . ASP B 2 31 ? 122.439 -32.761 20.842 1 124.1 31 ASP B C 1
ATOM 818 O O . ASP B 2 31 ? 121.963 -32.826 21.974 1 124.78 31 ASP B O 1
ATOM 823 N N . TYR B 2 32 ? 122.414 -31.63 20.113 1 122.65 32 TYR B N 1
ATOM 824 C CA . TYR B 2 32 ? 121.814 -30.403 20.588 1 121.65 32 TYR B CA 1
ATOM 825 C C . TYR B 2 32 ? 120.41 -30.298 20.018 1 120.61 32 TYR B C 1
ATOM 826 O O . TYR B 2 32 ? 120.248 -30.084 18.817 1 120.7 32 TYR B O 1
ATOM 835 N N . HIS B 2 33 ? 119.398 -30.452 20.878 1 119.41 33 HIS B N 1
ATOM 836 C CA . HIS B 2 33 ? 118.005 -30.377 20.445 1 118.71 33 HIS B CA 1
ATOM 837 C C . HIS B 2 33 ? 117.253 -29.235 21.14 1 116.86 33 HIS B C 1
ATOM 838 O O . HIS B 2 33 ? 116.06 -29.358 21.413 1 117.55 33 HIS B O 1
ATOM 845 N N . GLY B 2 34 ? 117.95 -28.144 21.428 1 114.18 34 GLY B N 1
ATOM 846 C CA . GLY B 2 34 ? 117.352 -26.999 22.094 1 112.06 34 GLY B CA 1
ATOM 847 C C . GLY B 2 34 ? 116.953 -25.913 21.122 1 109.43 34 GLY B C 1
ATOM 848 O O . GLY B 2 34 ? 116.714 -26.183 19.943 1 109.59 34 GLY B O 1
ATOM 849 N N . PRO B 2 35 ? 116.878 -24.661 21.592 1 106.94 35 PRO B N 1
ATOM 850 C CA . PRO B 2 35 ? 116.487 -23.566 20.688 1 105.18 35 PRO B CA 1
ATOM 851 C C . PRO B 2 35 ? 117.623 -23.077 19.789 1 102.53 35 PRO B C 1
ATOM 852 O O . PRO B 2 35 ? 118.788 -23.094 20.183 1 102.4 35 PRO B O 1
ATOM 856 N N . ALA B 2 36 ? 117.276 -22.635 18.578 1 100.11 36 ALA B N 1
ATOM 857 C CA . ALA B 2 36 ? 118.238 -22.107 17.616 1 98.06 36 ALA B CA 1
ATOM 858 C C . ALA B 2 36 ? 118.836 -20.772 18.103 1 96.33 36 ALA B C 1
ATOM 859 O O . ALA B 2 36 ? 118.133 -19.977 18.729 1 96.17 36 ALA B O 1
ATOM 861 N N . ILE B 2 37 ? 120.131 -20.529 17.824 1 94.81 37 ILE B N 1
ATOM 862 C CA . ILE B 2 37 ? 120.774 -19.262 1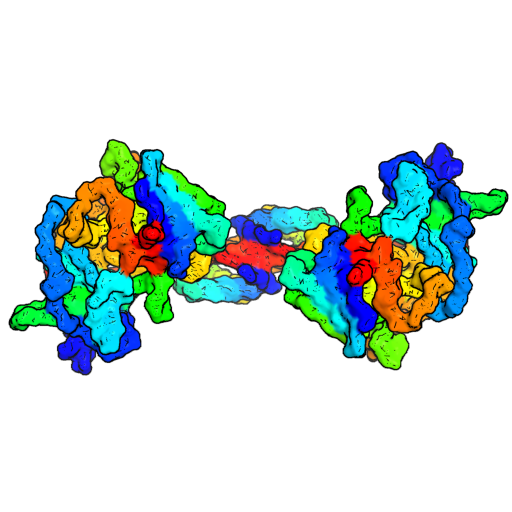8.194 1 93.76 37 ILE B CA 1
ATOM 863 C C . ILE B 2 37 ? 120.249 -18.083 17.337 1 93.1 37 ILE B C 1
ATOM 864 O O . ILE B 2 37 ? 120.321 -16.931 17.755 1 92.79 37 ILE B O 1
ATOM 869 N N . SER B 2 38 ? 119.708 -18.374 16.151 1 92.56 38 SER B N 1
ATOM 870 C CA . SER B 2 38 ? 119.181 -17.382 15.237 1 92.48 38 SER B CA 1
ATOM 871 C C . SER B 2 38 ? 118.079 -18.005 14.388 1 92.96 38 SER B C 1
ATOM 872 O O . SER B 2 38 ? 118.133 -19.205 14.111 1 92.68 38 SER B O 1
ATOM 875 N N . ILE B 2 39 ? 117.11 -17.195 13.915 1 93.53 39 ILE B N 1
ATOM 876 C CA . ILE B 2 39 ? 116.095 -17.726 12.999 1 94.6 39 ILE B CA 1
ATOM 877 C C . ILE B 2 39 ? 116.724 -18.05 11.611 1 95.98 39 ILE B C 1
ATOM 878 O O . ILE B 2 39 ? 116.172 -18.852 10.863 1 95.61 39 ILE B O 1
ATOM 883 N N . SER B 2 40 ? 117.915 -17.48 11.312 1 97.25 40 SER B N 1
ATOM 884 C CA . SER B 2 40 ? 118.709 -17.73 10.107 1 98.51 40 SER B CA 1
ATOM 885 C C . SER B 2 40 ? 119.523 -19.041 10.19 1 100.01 40 SER B C 1
ATOM 886 O O . SER B 2 40 ? 120.078 -19.494 9.179 1 100.85 40 SER B O 1
ATOM 889 N N . LEU B 2 41 ? 119.632 -19.638 11.387 1 100.2 41 LEU B N 1
ATOM 890 C CA . LEU B 2 41 ? 120.346 -20.889 11.593 1 100.86 41 LEU B CA 1
ATOM 891 C C . LEU B 2 41 ? 119.396 -21.859 12.296 1 102.89 41 LEU B C 1
ATOM 892 O O . LEU B 2 41 ? 119.502 -22.041 13.503 1 102.99 41 LEU B O 1
ATOM 897 N N . PRO B 2 42 ? 118.413 -22.445 11.58 1 104.7 42 PRO B N 1
ATOM 898 C CA . PRO B 2 42 ? 117.464 -23.356 12.245 1 106.25 42 PRO B CA 1
ATOM 899 C C . PRO B 2 42 ? 118.134 -24.594 12.839 1 108.31 42 PRO B C 1
ATOM 900 O O . PRO B 2 42 ? 119.113 -25.067 12.268 1 108.9 42 PRO B O 1
ATOM 904 N N . VAL B 2 43 ? 117.629 -25.131 13.969 1 109.44 43 VAL B N 1
ATOM 905 C CA . VAL B 2 43 ? 118.252 -26.321 14.568 1 111.01 43 VAL B CA 1
ATOM 906 C C . VAL B 2 43 ? 117.971 -27.582 13.691 1 112.47 43 VAL B C 1
ATOM 907 O O . VAL B 2 43 ? 118.813 -28.488 13.674 1 112.96 43 VAL B O 1
ATOM 911 N N . ALA B 2 44 ? 116.856 -27.611 12.904 1 113.01 44 ALA B N 1
ATOM 912 C CA . ALA B 2 44 ? 116.539 -28.761 12.025 1 113.72 44 ALA B CA 1
ATOM 913 C C . ALA B 2 44 ? 117.694 -29.067 11.071 1 114.61 44 ALA B C 1
ATOM 914 O O . ALA B 2 44 ? 118.06 -30.224 10.878 1 115.2 44 ALA B O 1
ATOM 916 N N . GLN B 2 45 ? 118.296 -28.025 10.513 1 114.95 45 GLN B N 1
ATOM 917 C CA . GLN B 2 45 ? 119.473 -28.164 9.671 1 115.81 45 GLN B CA 1
ATOM 918 C C . GLN B 2 45 ? 120.682 -28.109 10.608 1 116.34 45 GLN B C 1
ATOM 919 O O . GLN B 2 45 ? 120.684 -27.337 11.566 1 116.87 45 GLN B O 1
ATOM 925 N N . ARG B 2 46 ? 121.69 -28.93 10.36 1 116.35 46 ARG B N 1
ATOM 926 C CA . ARG B 2 46 ? 122.862 -28.979 11.228 1 116.79 46 ARG B CA 1
ATOM 927 C C . ARG B 2 46 ? 124.024 -28.175 10.663 1 116.1 46 ARG B C 1
ATOM 928 O O . ARG B 2 46 ? 124.598 -27.352 11.367 1 115.95 46 ARG B O 1
ATOM 936 N N . GLN B 2 47 ? 124.395 -28.441 9.401 1 115.45 47 GLN B N 1
ATOM 937 C CA . GLN B 2 47 ? 125.529 -27.799 8.748 1 114.85 47 GLN B CA 1
ATOM 938 C C . GLN B 2 47 ? 125.155 -26.477 8.078 1 113.18 47 GLN B C 1
ATOM 939 O O . GLN B 2 47 ? 124.107 -26.379 7.45 1 113.13 47 GLN B O 1
ATOM 945 N N . PHE B 2 48 ? 126.011 -25.46 8.207 1 111.57 48 PHE B N 1
ATOM 946 C CA . PHE B 2 48 ? 125.779 -24.154 7.594 1 110.29 48 PHE B CA 1
ATOM 947 C C . PHE B 2 48 ? 127.052 -23.628 6.92 1 111.3 48 PHE B C 1
ATOM 948 O O . PHE B 2 48 ? 127.747 -22.807 7.503 1 111.17 48 PHE B O 1
ATOM 956 N N . PRO B 2 49 ? 127.403 -24.1 5.708 1 112.15 49 PRO B N 1
ATOM 957 C CA . PRO B 2 49 ? 128.61 -23.578 5.042 1 112.84 49 PRO B CA 1
ATOM 958 C C . PRO B 2 49 ? 128.34 -22.275 4.265 1 113.85 49 PRO B C 1
ATOM 959 O O . PRO B 2 49 ? 127.232 -22.075 3.765 1 114.54 49 PRO B O 1
ATOM 963 N N . SER B 2 50 ? 129.341 -21.386 4.166 1 113.45 50 SER B N 1
ATOM 964 C CA . SER B 2 50 ? 129.241 -20.14 3.395 1 113.36 50 SER B CA 1
ATOM 965 C C . SER B 2 50 ? 130.636 -19.592 3.068 1 113.24 50 SER B C 1
ATOM 966 O O . SER B 2 50 ? 131.593 -19.874 3.787 1 113.39 50 SER B O 1
ATOM 969 N N . GLU B 2 51 ? 130.759 -18.843 1.967 1 112.81 51 GLU B N 1
ATOM 970 C CA . GLU B 2 51 ? 132.046 -18.277 1.542 1 112.83 51 GLU B CA 1
ATOM 971 C C . GLU B 2 51 ? 132.475 -17.161 2.495 1 111.98 51 GLU B C 1
ATOM 972 O O . GLU B 2 51 ? 133.65 -17.066 2.852 1 112.35 51 GLU B O 1
ATOM 978 N N . THR B 2 52 ? 131.515 -16.318 2.91 1 110.61 52 THR B N 1
ATOM 979 C CA . THR B 2 52 ? 131.777 -15.229 3.847 1 109.69 52 THR B CA 1
ATOM 980 C C . THR B 2 52 ? 131.18 -15.554 5.236 1 107.22 52 THR B C 1
ATOM 981 O O . THR B 2 52 ? 130.41 -16.509 5.366 1 107.25 52 THR B O 1
ATOM 985 N N . LEU B 2 53 ? 131.549 -14.78 6.274 1 104.8 53 LEU B N 1
ATOM 986 C CA . LEU B 2 53 ? 131.028 -15.018 7.618 1 102.89 53 LEU B CA 1
ATOM 987 C C . LEU B 2 53 ? 129.524 -14.761 7.658 1 101.23 53 LEU B C 1
ATOM 988 O O . LEU B 2 53 ? 129.072 -13.687 7.25 1 101.58 53 LEU B O 1
ATOM 993 N N . HIS B 2 54 ? 128.761 -15.767 8.137 1 99.09 54 HIS B N 1
ATOM 994 C CA . HIS B 2 54 ? 127.3 -15.8 8.282 1 97.53 54 HIS B CA 1
ATOM 995 C C . HIS B 2 54 ? 126.752 -14.483 8.819 1 96.22 54 HIS B C 1
ATOM 996 O O . HIS B 2 54 ? 127.322 -13.917 9.753 1 95.83 54 HIS B O 1
ATOM 1003 N N . PRO B 2 55 ? 125.652 -13.977 8.232 1 95.45 55 PRO B N 1
ATOM 1004 C CA . PRO B 2 55 ? 125.096 -12.683 8.677 1 95.03 55 PRO B CA 1
ATOM 1005 C C . PRO B 2 55 ? 124.821 -12.561 10.177 1 94.4 55 PRO B C 1
ATOM 1006 O O . PRO B 2 55 ? 124.888 -11.46 10.707 1 94.2 55 PRO B O 1
ATOM 1010 N N . TYR B 2 56 ? 124.542 -13.689 10.86 1 93.81 56 TYR B N 1
ATOM 1011 C CA . TYR B 2 56 ? 124.305 -13.694 12.296 1 93.66 56 TYR B CA 1
ATOM 1012 C C . TYR B 2 56 ? 125.59 -13.386 13.058 1 94.22 56 TYR B C 1
ATOM 1013 O O . TYR B 2 56 ? 125.578 -12.553 13.958 1 94.48 56 TYR B O 1
ATOM 1022 N N . PHE B 2 57 ? 126.692 -14.06 12.707 1 94.51 57 PHE B N 1
ATOM 1023 C CA . PHE B 2 57 ? 127.986 -13.874 13.359 1 95.1 57 PHE B CA 1
ATOM 1024 C C . PHE B 2 57 ? 128.635 -12.535 13.021 1 95.65 57 PHE B C 1
ATOM 1025 O O . PHE B 2 57 ? 129.339 -11.971 13.853 1 95.4 57 PHE B O 1
ATOM 1033 N N . ALA B 2 58 ? 128.376 -12.013 11.82 1 96.37 58 ALA B N 1
ATOM 1034 C CA . ALA B 2 58 ? 128.879 -10.71 11.417 1 97.47 58 ALA B CA 1
ATOM 1035 C C . ALA B 2 58 ? 128.11 -9.595 12.174 1 98.89 58 ALA B C 1
ATOM 1036 O O . ALA B 2 58 ? 128.713 -8.602 12.572 1 98.99 58 ALA B O 1
ATOM 1038 N N . SER B 2 59 ? 126.791 -9.792 12.414 1 99.87 59 SER B N 1
ATOM 1039 C CA . SER B 2 59 ? 125.918 -8.865 13.155 1 101.02 59 SER B CA 1
ATOM 1040 C C . SER B 2 59 ? 126.273 -8.796 14.658 1 101.99 59 SER B C 1
ATOM 1041 O O . SER B 2 59 ? 125.925 -7.823 15.324 1 102.18 59 SER B O 1
ATOM 1044 N N . LEU B 2 60 ? 126.913 -9.834 15.192 1 102.39 60 LEU B N 1
ATOM 1045 C CA . LEU B 2 60 ? 127.334 -9.907 16.586 1 103.17 60 LEU B CA 1
ATOM 1046 C C . LEU B 2 60 ? 128.515 -8.968 16.855 1 104.59 60 LEU B C 1
ATOM 1047 O O . LEU B 2 60 ? 128.632 -8.436 17.958 1 104.47 60 LEU B O 1
ATOM 1052 N N . ALA B 2 61 ? 129.388 -8.761 15.842 1 105.78 61 ALA B N 1
ATOM 1053 C CA . ALA B 2 61 ? 130.552 -7.87 15.931 1 107.14 61 ALA B CA 1
ATOM 1054 C C . ALA B 2 61 ? 130.121 -6.405 16.118 1 108.18 61 ALA B C 1
ATOM 1055 O O . ALA B 2 61 ? 129.021 -6.028 15.707 1 108.13 61 ALA B O 1
ATOM 1057 N N . PRO B 2 62 ? 130.967 -5.548 16.729 1 108.79 62 PRO B N 1
ATOM 1058 C CA . PRO B 2 62 ? 130.564 -4.136 16.895 1 108.7 62 PRO B CA 1
ATOM 1059 C C . PRO B 2 62 ? 130.67 -3.321 15.593 1 107.99 62 PRO B C 1
ATOM 1060 O O . PRO B 2 62 ? 130.999 -3.89 14.54 1 108.01 62 PRO B O 1
ATOM 1064 N N . GLU B 2 63 ? 130.337 -2.018 15.635 1 107.24 63 GLU B N 1
ATOM 1065 C CA . GLU B 2 63 ? 130.404 -1.219 14.417 1 107.21 63 GLU B CA 1
ATOM 1066 C C . GLU B 2 63 ? 131.031 0.172 14.578 1 105.7 63 GLU B C 1
ATOM 1067 O O . GLU B 2 63 ? 131.964 0.497 13.829 1 106.54 63 GLU B O 1
ATOM 1073 N N . GLY B 2 64 ? 130.522 0.985 15.5 1 103.06 64 GLY B N 1
ATOM 1074 C CA . GLY B 2 64 ? 131.017 2.344 15.64 1 100.98 64 GLY B CA 1
ATOM 1075 C C . GLY B 2 64 ? 132.115 2.546 16.656 1 98.41 64 GLY B C 1
ATOM 1076 O O . GLY B 2 64 ? 133.252 2.097 16.473 1 98.57 64 GLY B O 1
ATOM 1077 N N . TRP B 2 65 ? 131.766 3.278 17.723 1 95.74 65 TRP B N 1
ATOM 1078 C CA . TRP B 2 65 ? 132.641 3.668 18.823 1 93.09 65 TRP B CA 1
ATOM 1079 C C . TRP B 2 65 ? 133.272 2.492 19.602 1 92.43 65 TRP B C 1
ATOM 1080 O O . TRP B 2 65 ? 134.452 2.568 19.935 1 92.29 65 TRP B O 1
ATOM 1091 N N . LEU B 2 66 ? 132.509 1.422 19.904 1 91.8 66 LEU B N 1
ATOM 1092 C CA . LEU B 2 66 ? 133.031 0.285 20.669 1 91.9 66 LEU B CA 1
ATOM 1093 C C . LEU B 2 66 ? 134.002 -0.584 19.859 1 92.74 66 LEU B C 1
ATOM 1094 O O . LEU B 2 66 ? 134.94 -1.149 20.423 1 93.14 66 LEU B O 1
ATOM 1099 N N . ARG B 2 67 ? 133.777 -0.699 18.547 1 93 67 ARG B N 1
ATOM 1100 C CA . ARG B 2 67 ? 134.674 -1.43 17.646 1 93.72 67 ARG B CA 1
ATOM 1101 C C . ARG B 2 67 ? 135.968 -0.611 17.425 1 93.69 67 ARG B C 1
ATOM 1102 O O . ARG B 2 67 ? 137.034 -1.189 17.25 1 93.65 67 ARG B O 1
ATOM 1110 N N . GLN B 2 68 ? 135.861 0.73 17.424 1 93.44 68 GLN B N 1
ATOM 1111 C CA . GLN B 2 68 ? 136.972 1.648 17.248 1 94.19 68 GLN B CA 1
ATOM 1112 C C . GLN B 2 68 ? 137.904 1.685 18.475 1 95.56 68 GLN B C 1
ATOM 1113 O O . GLN B 2 68 ? 139.125 1.693 18.308 1 95.56 68 GLN B O 1
ATOM 1119 N N . ARG B 2 69 ? 137.328 1.71 19.702 1 96.46 69 ARG B N 1
ATOM 1120 C CA . ARG B 2 69 ? 138.065 1.703 20.975 1 97.82 69 ARG B CA 1
ATOM 1121 C C . ARG B 2 69 ? 138.823 0.379 21.143 1 100.21 69 ARG B C 1
ATOM 1122 O O . ARG B 2 69 ? 139.951 0.354 21.642 1 100.59 69 ARG B O 1
ATOM 1130 N N . TYR B 2 70 ? 138.193 -0.72 20.726 1 101.74 70 TYR B N 1
ATOM 1131 C CA . TYR B 2 70 ? 138.784 -2.048 20.744 1 103.78 70 TYR B CA 1
ATOM 1132 C C . TYR B 2 70 ? 139.895 -2.191 19.63 1 104.74 70 TYR B C 1
ATOM 1133 O O . TYR B 2 70 ? 140.924 -2.822 19.872 1 104.96 70 TYR B O 1
ATOM 1142 N N . SER B 2 71 ? 139.675 -1.62 18.423 1 105.11 71 SER B N 1
ATOM 1143 C CA . SER B 2 71 ? 140.611 -1.731 17.299 1 105.94 71 SER B CA 1
ATOM 1144 C C . SER B 2 71 ? 141.906 -0.976 17.463 1 106.71 71 SER B C 1
ATOM 1145 O O . SER B 2 71 ? 142.908 -1.397 16.905 1 106.83 71 SER B O 1
ATOM 1148 N N . GLN B 2 72 ? 141.901 0.142 18.187 1 107.44 72 GLN B N 1
ATOM 1149 C CA . GLN B 2 72 ? 143.115 0.937 18.388 1 108.77 72 GLN B CA 1
ATOM 1150 C C . GLN B 2 72 ? 144.11 0.284 19.361 1 110.85 72 GLN B C 1
ATOM 1151 O O . GLN B 2 72 ? 145.308 0.568 19.294 1 110.71 72 GLN B O 1
ATOM 1157 N N . ILE B 2 73 ? 143.621 -0.585 20.26 1 112.68 73 ILE B N 1
ATOM 1158 C CA . ILE B 2 73 ? 144.478 -1.264 21.225 1 115.34 73 ILE B CA 1
ATOM 1159 C C . ILE B 2 73 ? 144.85 -2.697 20.769 1 119.23 73 ILE B C 1
ATOM 1160 O O . ILE B 2 73 ? 145.883 -3.22 21.186 1 119.16 73 ILE B O 1
ATOM 1165 N N . GLN B 2 74 ? 144.052 -3.307 19.868 1 122.46 74 GLN B N 1
ATOM 1166 C CA . GLN B 2 74 ? 144.329 -4.658 19.36 1 126.01 74 GLN B CA 1
ATOM 1167 C C . GLN B 2 74 ? 145.051 -4.661 18.002 1 129.7 74 GLN B C 1
ATOM 1168 O O . GLN B 2 74 ? 146.11 -5.279 17.882 1 129.93 74 GLN B O 1
ATOM 1174 N N . HIS B 2 75 ? 144.494 -3.95 17.002 1 132.38 75 HIS B N 1
ATOM 1175 C CA . HIS B 2 75 ? 145.046 -3.796 15.65 1 135.43 75 HIS B CA 1
ATOM 1176 C C . HIS B 2 75 ? 145.202 -5.121 14.874 1 137.68 75 HIS B C 1
ATOM 1177 O O . HIS B 2 75 ? 146.228 -5.33 14.21 1 137.76 75 HIS B O 1
ATOM 1184 N N . ARG B 2 76 ? 144.171 -5.994 14.921 1 139.1 76 ARG B N 1
ATOM 1185 C CA . ARG B 2 76 ? 144.227 -7.252 14.167 1 140.79 76 ARG B CA 1
ATOM 1186 C C . ARG B 2 76 ? 143.745 -7.083 12.717 1 142.61 76 ARG B C 1
ATOM 1187 O O . ARG B 2 76 ? 142.986 -6.151 12.432 1 142.9 76 ARG B O 1
ATOM 1195 N N . ASP B 2 77 ? 144.201 -7.985 11.808 1 143.53 77 ASP B N 1
ATOM 1196 C CA . ASP B 2 77 ? 143.913 -8.015 10.36 1 144.91 77 ASP B CA 1
ATOM 1197 C C . ASP B 2 77 ? 142.587 -7.34 9.936 1 145.99 77 ASP B C 1
ATOM 1198 O O . ASP B 2 77 ? 141.557 -7.562 10.574 1 146.2 77 ASP B O 1
ATOM 1200 N N . GLU B 2 78 ? 142.63 -6.497 8.875 1 146.31 78 GLU B N 1
ATOM 1201 C CA . GLU B 2 78 ? 141.47 -5.747 8.364 1 146.85 78 GLU B CA 1
ATOM 1202 C C . GLU B 2 78 ? 140.193 -6.602 8.237 1 146.91 78 GLU B C 1
ATOM 1203 O O . GLU B 2 78 ? 139.15 -6.254 8.802 1 146.86 78 GLU B O 1
ATOM 1205 N N . ASN B 2 79 ? 140.295 -7.74 7.533 1 146.72 79 ASN B N 1
ATOM 1206 C CA . ASN B 2 79 ? 139.175 -8.657 7.362 1 146.83 79 ASN B CA 1
ATOM 1207 C C . ASN B 2 79 ? 139.37 -9.881 8.265 1 146.07 79 ASN B C 1
ATOM 1208 O O . ASN B 2 79 ? 139.443 -11.016 7.783 1 146.29 79 ASN B O 1
ATOM 1213 N N . ASP B 2 80 ? 139.476 -9.648 9.581 1 144.91 80 ASP B N 1
ATOM 1214 C CA . ASP B 2 80 ? 139.616 -10.742 10.538 1 144.24 80 ASP B CA 1
ATOM 1215 C C . ASP B 2 80 ? 138.228 -10.957 11.142 1 143.32 80 ASP B C 1
ATOM 1216 O O . ASP B 2 80 ? 138.064 -10.914 12.36 1 143.58 80 ASP B O 1
ATOM 1221 N N . LEU B 2 81 ? 137.23 -11.167 10.257 1 142.06 81 LEU B N 1
ATOM 1222 C CA . LEU B 2 81 ? 135.806 -11.358 10.536 1 141.11 81 LEU B CA 1
ATOM 1223 C C . LEU B 2 81 ? 135.491 -12.01 11.898 1 139.74 81 LEU B C 1
ATOM 1224 O O . LEU B 2 81 ? 134.834 -11.377 12.734 1 139.84 81 LEU B O 1
ATOM 1229 N N . LEU B 2 82 ? 135.974 -13.248 12.137 1 138.19 82 LEU B N 1
ATOM 1230 C CA . LEU B 2 82 ? 135.664 -13.94 13.385 1 137.05 82 LEU B CA 1
ATOM 1231 C C . LEU B 2 82 ? 136.724 -13.736 14.481 1 135.58 82 LEU B C 1
ATOM 1232 O O . LEU B 2 82 ? 136.408 -13.94 15.647 1 135.68 82 LEU B O 1
ATOM 1237 N N . GLY B 2 83 ? 137.914 -13.256 14.131 1 134.08 83 GLY B N 1
ATOM 1238 C CA . GLY B 2 83 ? 138.945 -12.959 15.119 1 133.14 83 GLY B CA 1
ATOM 1239 C C . GLY B 2 83 ? 138.519 -11.859 16.078 1 131.79 83 GLY B C 1
ATOM 1240 O O . GLY B 2 83 ? 138.878 -11.885 17.256 1 131.84 83 GLY B O 1
ATOM 1241 N N . MET B 2 84 ? 137.723 -10.893 15.582 1 130.39 84 MET B N 1
ATOM 1242 C CA . MET B 2 84 ? 137.183 -9.789 16.381 1 129.49 84 MET B CA 1
ATOM 1243 C C . MET B 2 84 ? 136.02 -10.231 17.277 1 127.71 84 MET B C 1
ATOM 1244 O O . MET B 2 84 ? 135.769 -9.617 18.305 1 127.63 84 MET B O 1
ATOM 1249 N N . LEU B 2 85 ? 135.303 -11.279 16.869 1 126.22 85 LEU B N 1
ATOM 1250 C CA . LEU B 2 85 ? 134.162 -11.841 17.576 1 125.2 85 LEU B CA 1
ATOM 1251 C C . LEU B 2 85 ? 134.589 -12.666 18.8 1 124.2 85 LEU B C 1
ATOM 1252 O O . LEU B 2 85 ? 133.858 -12.721 19.787 1 124.36 85 LEU B O 1
ATOM 1257 N N . ILE B 2 86 ? 135.766 -13.3 18.747 1 123.01 86 ILE B N 1
ATOM 1258 C CA . ILE B 2 86 ? 136.265 -14.098 19.873 1 122.34 86 ILE B CA 1
ATOM 1259 C C . ILE B 2 86 ? 136.71 -13.185 21.02 1 121.14 86 ILE B C 1
ATOM 1260 O O . ILE B 2 86 ? 136.498 -13.513 22.191 1 121.24 86 ILE B O 1
ATOM 1265 N N . ASP B 2 87 ? 137.303 -12.029 20.681 1 119.83 87 ASP B N 1
ATOM 1266 C CA . ASP B 2 87 ? 137.77 -11.056 21.659 1 119.11 87 ASP B CA 1
ATOM 1267 C C . ASP B 2 87 ? 136.616 -10.449 22.452 1 118.39 87 ASP B C 1
ATOM 1268 O O . ASP B 2 87 ? 136.791 -10.11 23.619 1 118.72 87 ASP B O 1
ATOM 1273 N N . ASN B 2 88 ? 135.435 -10.316 21.831 1 117.25 88 ASN B N 1
ATOM 1274 C CA . ASN B 2 88 ? 134.244 -9.786 22.505 1 116.55 88 ASN B CA 1
ATOM 1275 C C . ASN B 2 88 ? 133.186 -10.887 22.704 1 115.06 88 ASN B C 1
ATOM 1276 O O . ASN B 2 88 ? 131.996 -10.598 22.692 1 115.06 88 ASN B O 1
ATOM 1281 N N . GLY B 2 89 ? 133.631 -12.128 22.881 1 113.79 89 GLY B N 1
ATOM 1282 C CA . GLY B 2 89 ? 132.778 -13.299 23.034 1 113.08 89 GLY B CA 1
ATOM 1283 C C . GLY B 2 89 ? 132.042 -13.378 24.351 1 112.05 89 GLY B C 1
ATOM 1284 O O . GLY B 2 89 ? 130.877 -13.784 24.38 1 112.35 89 GLY B O 1
ATOM 1285 N N . LYS B 2 90 ? 132.71 -13.015 25.456 1 110.74 90 LYS B N 1
ATOM 1286 C CA . LYS B 2 90 ? 132.04 -12.991 26.758 1 110 90 LYS B CA 1
ATOM 1287 C C . LYS B 2 90 ? 131.269 -11.67 26.998 1 108.9 90 LYS B C 1
ATOM 1288 O O . LYS B 2 90 ? 130.779 -11.456 28.102 1 109.1 90 LYS B O 1
ATOM 1294 N N . ASN B 2 91 ? 131.166 -10.793 25.976 1 107.53 91 ASN B N 1
ATOM 1295 C CA . ASN B 2 91 ? 130.462 -9.526 26.078 1 106.73 91 ASN B CA 1
ATOM 1296 C C . ASN B 2 91 ? 129.555 -9.312 24.868 1 105.38 91 ASN B C 1
ATOM 1297 O O . ASN B 2 91 ? 129.738 -8.371 24.099 1 105.61 91 ASN B O 1
ATOM 1302 N N . LEU B 2 92 ? 128.568 -10.19 24.707 1 103.88 92 LEU B N 1
ATOM 1303 C CA . LEU B 2 92 ? 127.624 -10.117 23.599 1 102.56 92 LEU B CA 1
ATOM 1304 C C . LEU B 2 92 ? 126.186 -9.846 24.089 1 101.34 92 LEU B C 1
ATOM 1305 O O . LEU B 2 92 ? 125.886 -10.016 25.275 1 101.35 92 LEU B O 1
ATOM 1310 N N . LEU B 2 93 ? 125.297 -9.421 23.176 1 100.11 93 LEU B N 1
ATOM 1311 C CA . LEU B 2 93 ? 123.899 -9.192 23.535 1 99.31 93 LEU B CA 1
ATOM 1312 C C . LEU B 2 93 ? 123.142 -10.521 23.517 1 98.72 93 LEU B C 1
ATOM 1313 O O . LEU B 2 93 ? 123.394 -11.385 22.67 1 98.63 93 LEU B O 1
ATOM 1318 N N . GLY B 2 94 ? 122.213 -10.657 24.445 1 98.02 94 GLY B N 1
ATOM 1319 C CA . GLY B 2 94 ? 121.421 -11.862 24.57 1 98.17 94 GLY B CA 1
ATOM 1320 C C . GLY B 2 94 ? 122.085 -12.908 25.442 1 98.31 94 GLY B C 1
ATOM 1321 O O . GLY B 2 94 ? 122.723 -12.586 26.454 1 98.35 94 GLY B O 1
ATOM 1322 N N . ALA B 2 95 ? 121.92 -14.18 25.049 1 98.03 95 ALA B N 1
ATOM 1323 C CA . ALA B 2 95 ? 122.479 -15.32 25.758 1 98.23 95 ALA B CA 1
ATOM 1324 C C . ALA B 2 95 ? 123.568 -16.047 24.963 1 98.89 95 ALA B C 1
ATOM 1325 O O . ALA B 2 95 ? 123.884 -17.183 25.283 1 98.78 95 ALA B O 1
ATOM 1327 N N . ILE B 2 96 ? 124.163 -15.392 23.958 1 99.72 96 ILE B N 1
ATOM 1328 C CA . ILE B 2 96 ? 125.217 -15.979 23.135 1 101.16 96 ILE B CA 1
ATOM 1329 C C . ILE B 2 96 ? 126.616 -15.629 23.689 1 103.01 96 ILE B C 1
ATOM 1330 O O . ILE B 2 96 ? 126.832 -14.531 24.215 1 102.77 96 ILE B O 1
ATOM 1335 N N . GLN B 2 97 ? 127.545 -16.603 23.629 1 104.57 97 GLN B N 1
ATOM 1336 C CA . GLN B 2 97 ? 128.941 -16.471 24.062 1 106.48 97 GLN B CA 1
ATOM 1337 C C . GLN B 2 97 ? 129.82 -17.143 23.009 1 108.25 97 GLN B C 1
ATOM 1338 O O . GLN B 2 97 ? 129.52 -18.254 22.603 1 108.25 97 GLN B O 1
ATOM 1344 N N . ILE B 2 98 ? 130.885 -16.478 22.552 1 109.7 98 ILE B N 1
ATOM 1345 C CA . ILE B 2 98 ? 131.812 -17.055 21.575 1 111.53 98 ILE B CA 1
ATOM 1346 C C . ILE B 2 98 ? 133.164 -17.27 22.254 1 113.87 98 ILE B C 1
ATOM 1347 O O . ILE B 2 98 ? 133.861 -16.31 22.576 1 113.65 98 ILE B O 1
ATOM 1352 N N . LEU B 2 99 ? 133.521 -18.53 22.5 1 116.11 99 LEU B N 1
ATOM 1353 C CA . LEU B 2 99 ? 134.755 -18.846 23.214 1 118.93 99 LEU B CA 1
ATOM 1354 C C . LEU B 2 99 ? 135.775 -19.599 22.353 1 121.86 99 LEU B C 1
ATOM 1355 O O . LEU B 2 99 ? 135.385 -20.362 21.473 1 122.18 99 LEU B O 1
ATOM 1360 N N . PRO B 2 100 ? 137.089 -19.442 22.617 1 123.86 100 PRO B N 1
ATOM 1361 C CA . PRO B 2 100 ? 138.089 -20.189 21.829 1 125.57 100 PRO B CA 1
ATOM 1362 C C . PRO B 2 100 ? 138.046 -21.71 22.07 1 127.79 100 PRO B C 1
ATOM 1363 O O . PRO B 2 100 ? 137.64 -22.15 23.146 1 128.14 100 PRO B O 1
ATOM 1367 N N . TRP B 2 101 ? 138.391 -22.515 21.05 1 128.94 101 TRP B N 1
ATOM 1368 C CA . TRP B 2 101 ? 138.326 -23.971 21.154 1 130.77 101 TRP B CA 1
ATOM 1369 C C . TRP B 2 101 ? 139.591 -24.531 21.798 1 131.52 101 TRP B C 1
ATOM 1370 O O . TRP B 2 101 ? 139.853 -24.263 22.971 1 131.78 101 TRP B O 1
ATOM 1381 N N . ALA C 3 2 ? 112.431 22.093 38.053 1 79.06 2 ALA C N 1
ATOM 1382 C CA . ALA C 3 2 ? 111.009 22.096 37.709 1 78.86 2 ALA C CA 1
ATOM 1383 C C . ALA C 3 2 ? 110.574 20.785 37.09 1 77.18 2 ALA C C 1
ATOM 1384 O O . ALA C 3 2 ? 109.484 20.342 37.399 1 76.77 2 ALA C O 1
ATOM 1386 N N . ASN C 3 3 ? 111.378 20.184 36.188 1 75.92 3 ASN C N 1
ATOM 1387 C CA . ASN C 3 3 ? 111.007 18.891 35.602 1 74.72 3 ASN C CA 1
ATOM 1388 C C . ASN C 3 3 ? 111.959 17.774 36.041 1 73.25 3 ASN C C 1
ATOM 1389 O O . ASN C 3 3 ? 113.124 18.043 36.332 1 73.28 3 ASN C O 1
ATOM 1394 N N . CYS C 3 4 ? 111.429 16.54 36.173 1 71.79 4 CYS C N 1
ATOM 1395 C CA . CYS C 3 4 ? 112.187 15.346 36.573 1 70.82 4 CYS C CA 1
ATOM 1396 C C . CYS C 3 4 ? 113.188 14.899 35.487 1 70 4 CYS C C 1
ATOM 1397 O O . CYS C 3 4 ? 112.831 14.823 34.306 1 69.08 4 CYS C O 1
ATOM 1400 N N . ARG C 3 5 ? 114.45 14.604 35.881 1 69.42 5 ARG C N 1
ATOM 1401 C CA . ARG C 3 5 ? 115.491 14.155 34.939 1 68.55 5 ARG C CA 1
ATOM 1402 C C . ARG C 3 5 ? 115.301 12.712 34.438 1 67.91 5 ARG C C 1
ATOM 1403 O O . ARG C 3 5 ? 116.11 12.216 33.647 1 68.59 5 ARG C O 1
ATOM 1411 N N . ILE C 3 6 ? 114.249 12.032 34.874 1 66.45 6 ILE C N 1
ATOM 1412 C CA . ILE C 3 6 ? 113.919 10.692 34.411 1 64.94 6 ILE C CA 1
ATOM 1413 C C . ILE C 3 6 ? 112.572 10.746 33.664 1 64.87 6 ILE C C 1
ATOM 1414 O O . ILE C 3 6 ? 112.489 10.351 32.516 1 65.1 6 ILE C O 1
ATOM 1419 N N . LEU C 3 7 ? 111.542 11.287 34.296 1 65.78 7 LEU C N 1
ATOM 1420 C CA . LEU C 3 7 ? 110.193 11.302 33.76 1 66.85 7 LEU C CA 1
ATOM 1421 C C . LEU C 3 7 ? 109.773 12.547 33.007 1 68.59 7 LEU C C 1
ATOM 1422 O O . LEU C 3 7 ? 108.803 12.465 32.252 1 69.23 7 LEU C O 1
ATOM 1427 N N . LEU C 3 8 ? 110.441 13.692 33.224 1 69.07 8 LEU C N 1
ATOM 1428 C CA . LEU C 3 8 ? 110.11 14.99 32.594 1 69.66 8 LEU C CA 1
ATOM 1429 C C . LEU C 3 8 ? 108.795 15.577 33.069 1 71.34 8 LEU C C 1
ATOM 1430 O O . LEU C 3 8 ? 108.288 16.498 32.46 1 71.27 8 LEU C O 1
ATOM 1435 N N . THR C 3 9 ? 108.235 15.038 34.148 1 73.21 9 THR C N 1
ATOM 1436 C CA . THR C 3 9 ? 107.018 15.49 34.81 1 74.62 9 THR C CA 1
ATOM 1437 C C . THR C 3 9 ? 107.414 16.588 35.819 1 77.66 9 THR C C 1
ATOM 1438 O O . THR C 3 9 ? 108.56 16.593 36.293 1 77.99 9 THR C O 1
ATOM 1442 N N . PRO C 3 10 ? 106.496 17.518 36.177 1 79.59 10 PRO C N 1
ATOM 1443 C CA . PRO C 3 10 ? 106.858 18.559 37.164 1 81.12 10 PRO C CA 1
ATOM 1444 C C . PRO C 3 10 ? 107.217 18.016 38.542 1 83.21 10 PRO C C 1
ATOM 1445 O O . PRO C 3 10 ? 106.513 17.171 39.093 1 83.65 10 PRO C O 1
ATOM 1449 N N . LEU C 3 11 ? 108.327 18.521 39.086 1 84.18 11 LEU C N 1
ATOM 1450 C CA . LEU C 3 11 ? 108.89 18.176 40.377 1 85.62 11 LEU C CA 1
ATOM 1451 C C . LEU C 3 11 ? 108.185 18.938 41.485 1 88.32 11 LEU C C 1
ATOM 1452 O O . LEU C 3 11 ? 108.053 20.161 41.397 1 88.11 11 LEU C O 1
ATOM 1457 N N . ASN C 3 12 ? 107.775 18.232 42.546 1 90.54 12 ASN C N 1
ATOM 1458 C CA . ASN C 3 12 ? 107.125 18.882 43.667 1 93.13 12 ASN C CA 1
ATOM 1459 C C . ASN C 3 12 ? 108.15 19.602 44.57 1 95.85 12 ASN C C 1
ATOM 1460 O O . ASN C 3 12 ? 109.364 19.431 44.43 1 95.64 12 ASN C O 1
ATOM 1465 N N . GLU C 3 13 ? 107.626 20.441 45.457 1 98.22 13 GLU C N 1
ATOM 1466 C CA . GLU C 3 13 ? 108.316 21.252 46.454 1 100.72 13 GLU C CA 1
ATOM 1467 C C . GLU C 3 13 ? 109.704 20.706 46.938 1 101.92 13 GLU C C 1
ATOM 1468 O O . GLU C 3 13 ? 110.713 21.399 46.756 1 102.29 13 GLU C O 1
ATOM 1474 N N . ARG C 3 14 ? 109.76 19.483 47.525 1 101.96 14 ARG C N 1
ATOM 1475 C CA . ARG C 3 14 ? 111.012 18.937 48.06 1 102.2 14 ARG C CA 1
ATOM 1476 C C . ARG C 3 14 ? 111.973 18.413 47.002 1 101.66 14 ARG C C 1
ATOM 1477 O O . ARG C 3 14 ? 113.179 18.679 47.087 1 102.23 14 ARG C O 1
ATOM 1485 N N . ASP C 3 15 ? 111.448 17.687 45.998 1 100.11 15 ASP C N 1
ATOM 1486 C CA . ASP C 3 15 ? 112.242 17.098 44.928 1 98.73 15 ASP C CA 1
ATOM 1487 C C . ASP C 3 15 ? 112.886 18.107 43.987 1 97.43 15 ASP C C 1
ATOM 1488 O O . ASP C 3 15 ? 113.761 17.725 43.217 1 97.33 15 ASP C O 1
ATOM 1493 N N . GLU C 3 16 ? 112.45 19.377 44.024 1 96.25 16 GLU C N 1
ATOM 1494 C CA . GLU C 3 16 ? 112.962 20.443 43.172 1 95.73 16 GLU C CA 1
ATOM 1495 C C . GLU C 3 16 ? 114.48 20.559 43.216 1 94.56 16 GLU C C 1
ATOM 1496 O O . GLU C 3 16 ? 115.123 20.577 42.165 1 94.78 16 GLU C O 1
ATOM 1502 N N . GLN C 3 17 ? 115.057 20.6 44.422 1 93.38 17 GLN C N 1
ATOM 1503 C CA . GLN C 3 17 ? 116.501 20.744 44.572 1 92.6 17 GLN C CA 1
ATOM 1504 C C . GLN C 3 17 ? 117.25 19.492 44.102 1 90.07 17 GLN C C 1
ATOM 1505 O O . GLN C 3 17 ? 118.325 19.602 43.502 1 90.51 17 GLN C O 1
ATOM 1511 N N . ARG C 3 18 ? 116.667 18.309 44.339 1 87.27 18 ARG C N 1
ATOM 1512 C CA . ARG C 3 18 ? 117.264 17.041 43.926 1 84.86 18 ARG C CA 1
ATOM 1513 C C . ARG C 3 18 ? 117.308 16.903 42.394 1 81.8 18 ARG C C 1
ATOM 1514 O O . ARG C 3 18 ? 118.297 16.409 41.861 1 81.58 18 ARG C O 1
ATOM 1522 N N . GLY C 3 19 ? 116.263 17.364 41.713 1 79.57 19 GLY C N 1
ATOM 1523 C CA . GLY C 3 19 ? 116.167 17.305 40.257 1 78.64 19 GLY C CA 1
ATOM 1524 C C . GLY C 3 19 ? 115.495 16.058 39.695 1 77.4 19 GLY C C 1
ATOM 1525 O O . GLY C 3 19 ? 115.148 15.99 38.515 1 77.51 19 GLY C O 1
ATOM 1526 N N . TYR C 3 20 ? 115.304 15.063 40.554 1 76.11 20 TYR C N 1
ATOM 1527 C CA . TYR C 3 20 ? 114.711 13.774 40.259 1 74.62 20 TYR C CA 1
ATOM 1528 C C . TYR C 3 20 ? 113.517 13.557 41.182 1 74.04 20 TYR C C 1
ATOM 1529 O O . TYR C 3 20 ? 113.535 13.974 42.338 1 74.32 20 TYR C O 1
ATOM 1538 N N . SER C 3 21 ? 112.473 12.912 40.67 1 73.59 21 SER C N 1
ATOM 1539 C CA . SER C 3 21 ? 111.29 12.579 41.455 1 73.2 21 SER C CA 1
ATOM 1540 C C . SER C 3 21 ? 111.439 11.171 42.057 1 74.34 21 SER C C 1
ATOM 1541 O O . SER C 3 21 ? 112.256 10.381 41.588 1 74.36 21 SER C O 1
ATOM 1544 N N . THR C 3 22 ? 110.704 10.884 43.147 1 75.27 22 THR C N 1
ATOM 1545 C CA . THR C 3 22 ? 110.779 9.575 43.792 1 76.19 22 THR C CA 1
ATOM 1546 C C . THR C 3 22 ? 110.214 8.494 42.842 1 76.71 22 THR C C 1
ATOM 1547 O O . THR C 3 22 ? 110.797 7.421 42.713 1 76.57 22 THR C O 1
ATOM 1551 N N . GLN C 3 23 ? 109.13 8.83 42.123 1 77.02 23 GLN C N 1
ATOM 1552 C CA . GLN C 3 23 ? 108.458 8.009 41.13 1 77.66 23 GLN C CA 1
ATOM 1553 C C . GLN C 3 23 ? 109.438 7.61 40.027 1 77.48 23 GLN C C 1
ATOM 1554 O O . GLN C 3 23 ? 109.495 6.443 39.66 1 78.17 23 GLN C O 1
ATOM 1560 N N . GLY C 3 24 ? 110.211 8.579 39.528 1 76.63 24 GLY C N 1
ATOM 1561 C CA . GLY C 3 24 ? 111.221 8.379 38.502 1 75.57 24 GLY C CA 1
ATOM 1562 C C . GLY C 3 24 ? 112.381 7.516 38.946 1 75.05 24 GLY C C 1
ATOM 1563 O O . GLY C 3 24 ? 112.739 6.566 38.246 1 75.3 24 GLY C O 1
ATOM 1564 N N . LEU C 3 25 ? 112.982 7.828 40.112 1 74.71 25 LEU C N 1
ATOM 1565 C CA . LEU C 3 25 ? 114.081 7.038 40.695 1 75.28 25 LEU C CA 1
ATOM 1566 C C . LEU C 3 25 ? 113.679 5.567 40.9 1 76.58 25 LEU C C 1
ATOM 1567 O O . LEU C 3 25 ? 114.493 4.67 40.714 1 76.59 25 LEU C O 1
ATOM 1572 N N . LYS C 3 26 ? 112.432 5.331 41.313 1 77.61 26 LYS C N 1
ATOM 1573 C CA . LYS C 3 26 ? 111.893 3.997 41.545 1 78.93 26 LYS C CA 1
ATOM 1574 C C . LYS C 3 26 ? 111.646 3.277 40.209 1 79.4 26 LYS C C 1
ATOM 1575 O O . LYS C 3 26 ? 111.893 2.072 40.098 1 79.5 26 LYS C O 1
ATOM 1581 N N . ARG C 3 27 ? 111.145 4.003 39.201 1 79.32 27 ARG C N 1
ATOM 1582 C CA . ARG C 3 27 ? 110.885 3.449 37.874 1 80.01 27 ARG C CA 1
ATOM 1583 C C . ARG C 3 27 ? 112.205 2.94 37.257 1 80.3 27 ARG C C 1
ATOM 1584 O O . ARG C 3 27 ? 112.276 1.805 36.795 1 80.82 27 ARG C O 1
ATOM 1592 N N . LEU C 3 28 ? 113.258 3.742 37.347 1 79.8 28 LEU C N 1
ATOM 1593 C CA . LEU C 3 28 ? 114.55 3.42 36.775 1 80.45 28 LEU C CA 1
ATOM 1594 C C . LEU C 3 28 ? 115.361 2.35 37.527 1 81.33 28 LEU C C 1
ATOM 1595 O O . LEU C 3 28 ? 116.021 1.529 36.882 1 81.8 28 LEU C O 1
ATOM 1600 N N . SER C 3 29 ? 115.341 2.356 38.863 1 81.71 29 SER C N 1
ATOM 1601 C CA . SER C 3 29 ? 116.181 1.447 39.635 1 82.66 29 SER C CA 1
ATOM 1602 C C . SER C 3 29 ? 115.487 0.349 40.381 1 83.68 29 SER C C 1
ATOM 1603 O O . SER C 3 29 ? 116.115 -0.658 40.686 1 84.06 29 SER C O 1
ATOM 1606 N N . GLY C 3 30 ? 114.236 0.58 40.737 1 84.1 30 GLY C N 1
ATOM 1607 C CA . GLY C 3 30 ? 113.461 -0.315 41.592 1 85.06 30 GLY C CA 1
ATOM 1608 C C . GLY C 3 30 ? 113.352 0.178 43.034 1 85.73 30 GLY C C 1
ATOM 1609 O O . GLY C 3 30 ? 112.561 -0.341 43.829 1 86.15 30 GLY C O 1
ATOM 1610 N N . THR C 3 31 ? 114.17 1.16 43.401 1 86.11 31 THR C N 1
ATOM 1611 C CA . THR C 3 31 ? 114.209 1.723 44.746 1 87.52 31 THR C CA 1
ATOM 1612 C C . THR C 3 31 ? 114.186 3.242 44.683 1 87.73 31 THR C C 1
ATOM 1613 O O . THR C 3 31 ? 114.776 3.831 43.775 1 88.08 31 THR C O 1
ATOM 1617 N N . ALA C 3 32 ? 113.573 3.88 45.679 1 87.64 32 ALA C N 1
ATOM 1618 C CA . ALA C 3 32 ? 113.574 5.34 45.764 1 88.18 32 ALA C CA 1
ATOM 1619 C C . ALA C 3 32 ? 114.917 5.9 46.33 1 88.87 32 ALA C C 1
ATOM 1620 O O . ALA C 3 32 ? 115.081 7.114 46.416 1 88.84 32 ALA C O 1
ATOM 1622 N N . LYS C 3 33 ? 115.864 5.012 46.699 1 89.33 33 LYS C N 1
ATOM 1623 C CA . LYS C 3 33 ? 117.198 5.313 47.236 1 90.32 33 LYS C CA 1
ATOM 1624 C C . LYS C 3 33 ? 118.286 5.405 46.159 1 90.59 33 LYS C C 1
ATOM 1625 O O . LYS C 3 33 ? 119.478 5.342 46.501 1 91.66 33 LYS C O 1
ATOM 1631 N N . LEU C 3 34 ? 117.903 5.507 44.874 1 89.3 34 LEU C N 1
ATOM 1632 C CA . LEU C 3 34 ? 118.865 5.575 43.791 1 88.38 34 LEU C CA 1
ATOM 1633 C C . LEU C 3 34 ? 119.664 6.873 43.845 1 88.48 34 LEU C C 1
ATOM 1634 O O . LEU C 3 34 ? 119.132 7.926 44.201 1 88.13 34 LEU C O 1
ATOM 1639 N N . ASN C 3 35 ? 120.957 6.785 43.504 1 88.37 35 ASN C N 1
ATOM 1640 C CA . ASN C 3 35 ? 121.825 7.94 43.43 1 87.71 35 ASN C CA 1
ATOM 1641 C C . ASN C 3 35 ? 122.106 8.21 41.954 1 86.07 35 ASN C C 1
ATOM 1642 O O . ASN C 3 35 ? 122.874 7.494 41.298 1 86.1 35 ASN C O 1
ATOM 1647 N N . PRO C 3 36 ? 121.44 9.234 41.404 1 84.54 36 PRO C N 1
ATOM 1648 C CA . PRO C 3 36 ? 121.616 9.538 39.973 1 83.49 36 PRO C CA 1
ATOM 1649 C C . PRO C 3 36 ? 122.786 10.475 39.644 1 81.87 36 PRO C C 1
ATOM 1650 O O . PRO C 3 36 ? 122.88 10.988 38.529 1 81.55 36 PRO C O 1
ATOM 1654 N N . ARG C 3 37 ? 123.639 10.732 40.643 1 80.4 37 ARG C N 1
ATOM 1655 C CA . ARG C 3 37 ? 124.823 11.548 40.565 1 79.3 37 ARG C CA 1
ATOM 1656 C C . ARG C 3 37 ? 125.959 10.543 40.564 1 79.54 37 ARG C C 1
ATOM 1657 O O . ARG C 3 37 ? 126.256 9.96 41.604 1 80.14 37 ARG C O 1
ATOM 1665 N N . LEU C 3 38 ? 126.528 10.267 39.375 1 79.1 38 LEU C N 1
ATOM 1666 C CA . LEU C 3 38 ? 127.573 9.266 39.186 1 78.75 38 LEU C CA 1
ATOM 1667 C C . LEU C 3 38 ? 128.795 9.565 40.005 1 79.98 38 LEU C C 1
ATOM 1668 O O . LEU C 3 38 ? 129.18 10.725 40.147 1 80.83 38 LEU C O 1
ATOM 1673 N N . GLY C 3 39 ? 129.365 8.521 40.594 1 80.12 39 GLY C N 1
ATOM 1674 C CA . GLY C 3 39 ? 130.566 8.641 41.413 1 80.35 39 GLY C CA 1
ATOM 1675 C C . GLY C 3 39 ? 131.85 8.706 40.602 1 80.4 39 GLY C C 1
ATOM 1676 O O . GLY C 3 39 ? 132.945 8.586 41.151 1 80.95 39 GLY C O 1
ATOM 1677 N N . PHE C 3 40 ? 131.735 8.902 39.291 1 79.53 40 PHE C N 1
ATOM 1678 C CA . PHE C 3 40 ? 132.875 8.953 38.405 1 78.82 40 PHE C CA 1
ATOM 1679 C C . PHE C 3 40 ? 132.742 10.086 37.421 1 78.58 40 PHE C C 1
ATOM 1680 O O . PHE C 3 40 ? 131.64 10.515 37.082 1 78.04 40 PHE C O 1
ATOM 1688 N N . THR C 3 41 ? 133.879 10.561 36.95 1 79.28 41 THR C N 1
ATOM 1689 C CA . THR C 3 41 ? 133.923 11.636 35.971 1 80.1 41 THR C CA 1
ATOM 1690 C C . THR C 3 41 ? 133.928 11.086 34.532 1 79.67 41 THR C C 1
ATOM 1691 O O . THR C 3 41 ? 134.205 9.895 34.337 1 79.7 41 THR C O 1
ATOM 1695 N N . ARG C 3 42 ? 133.565 11.932 33.531 1 79.15 42 ARG C N 1
ATOM 1696 C CA . ARG C 3 42 ? 133.504 11.49 32.144 1 79.43 42 ARG C CA 1
ATOM 1697 C C . ARG C 3 42 ? 134.839 10.9 31.656 1 80.88 42 ARG C C 1
ATOM 1698 O O . ARG C 3 42 ? 134.852 9.795 31.125 1 81.12 42 ARG C O 1
ATOM 1706 N N . THR C 3 43 ? 135.954 11.622 31.848 1 81.39 43 THR C N 1
ATOM 1707 C CA . THR C 3 43 ? 137.263 11.177 31.374 1 82.26 43 THR C CA 1
ATOM 1708 C C . THR C 3 43 ? 137.843 9.977 32.129 1 83.65 43 THR C C 1
ATOM 1709 O O . THR C 3 43 ? 138.801 9.366 31.649 1 84.98 43 THR C O 1
ATOM 1713 N N . GLN C 3 44 ? 137.288 9.642 33.287 1 83.39 44 GLN C N 1
ATOM 1714 C CA . GLN C 3 44 ? 137.731 8.503 34.077 1 83.67 44 GLN C CA 1
ATOM 1715 C C . GLN C 3 44 ? 137.484 7.188 33.306 1 83.81 44 GLN C C 1
ATOM 1716 O O . GLN C 3 44 ? 138.287 6.268 33.394 1 83.19 44 GLN C O 1
ATOM 1722 N N . PHE C 3 45 ? 136.366 7.112 32.559 1 84.42 45 PHE C N 1
ATOM 1723 C CA . PHE C 3 45 ? 135.932 5.917 31.843 1 85.14 45 PHE C CA 1
ATOM 1724 C C . PHE C 3 45 ? 135.716 6.098 30.346 1 86.13 45 PHE C C 1
ATOM 1725 O O . PHE C 3 45 ? 135.8 5.121 29.603 1 86.92 45 PHE C O 1
ATOM 1733 N N . VAL C 3 46 ? 135.412 7.317 29.893 1 86.14 46 VAL C N 1
ATOM 1734 C CA . VAL C 3 46 ? 135.181 7.583 28.474 1 86.17 46 VAL C CA 1
ATOM 1735 C C . VAL C 3 46 ? 136.41 8.217 27.833 1 87.89 46 VAL C C 1
ATOM 1736 O O . VAL C 3 46 ? 136.758 9.363 28.145 1 88.4 46 VAL C O 1
ATOM 1740 N N . GLN C 3 47 ? 137.113 7.411 27.006 1 88.62 47 GLN C N 1
ATOM 1741 C CA . GLN C 3 47 ? 138.306 7.782 26.232 1 89.83 47 GLN C CA 1
ATOM 1742 C C . GLN C 3 47 ? 137.908 8.715 25.096 1 91.42 47 GLN C C 1
ATOM 1743 O O . GLN C 3 47 ? 136.791 8.609 24.573 1 91.12 47 GLN C O 1
ATOM 1749 N N . GLU C 3 48 ? 138.842 9.576 24.66 1 93 48 GLU C N 1
ATOM 1750 C CA . GLU C 3 48 ? 138.565 10.435 23.512 1 95.21 48 GLU C CA 1
ATOM 1751 C C . GLU C 3 48 ? 139.131 9.85 22.23 1 96.64 48 GLU C C 1
ATOM 1752 O O . GLU C 3 48 ? 140.309 10.046 21.924 1 96.71 48 GLU C O 1
ATOM 1758 N N . LEU C 3 49 ? 138.295 9.103 21.496 1 97.7 49 LEU C N 1
ATOM 1759 C CA . LEU C 3 49 ? 138.711 8.485 20.246 1 99.39 49 LEU C CA 1
ATOM 1760 C C . LEU C 3 49 ? 138.736 9.524 19.138 1 102.43 49 LEU C C 1
ATOM 1761 O O . LEU C 3 49 ? 137.865 10.394 19.087 1 102.59 49 LEU C O 1
ATOM 1766 N N . PRO C 3 50 ? 139.712 9.44 18.223 1 104.91 50 PRO C N 1
ATOM 1767 C CA . PRO C 3 50 ? 139.738 10.394 17.095 1 107.27 50 PRO C CA 1
ATOM 1768 C C . PRO C 3 50 ? 138.535 10.254 16.146 1 110.71 50 PRO C C 1
ATOM 1769 O O . PRO C 3 50 ? 138.062 9.144 15.914 1 110.68 50 PRO C O 1
ATOM 1773 N N . ARG C 3 51 ? 138.053 11.378 15.579 1 113.28 51 ARG C N 1
ATOM 1774 C CA . ARG C 3 51 ? 136.922 11.388 14.637 1 115.92 51 ARG C CA 1
ATOM 1775 C C . ARG C 3 51 ? 137.237 10.506 13.417 1 117.97 51 ARG C C 1
ATOM 1776 O O . ARG C 3 51 ? 138.34 10.591 12.865 1 118.27 51 ARG C O 1
ATOM 1784 N N . GLN C 3 52 ? 136.288 9.648 13.012 1 119.09 52 GLN C N 1
ATOM 1785 C CA . GLN C 3 52 ? 136.512 8.751 11.876 1 120.68 52 GLN C CA 1
ATOM 1786 C C . GLN C 3 52 ? 136.355 9.494 10.5 1 121.82 52 GLN C C 1
ATOM 1787 O O . GLN C 3 52 ? 137.325 10.072 9.989 1 122.05 52 GLN C O 1
ATOM 1793 N N . GLN C 3 53 ? 135.144 9.485 9.919 1 122.1 53 GLN C N 1
ATOM 1794 C CA . GLN C 3 53 ? 134.825 10.163 8.663 1 122.47 53 GLN C CA 1
ATOM 1795 C C . GLN C 3 53 ? 133.386 10.712 8.758 1 122.17 53 GLN C C 1
ATOM 1796 O O . GLN C 3 53 ? 132.578 10.221 9.562 1 122.64 53 GLN C O 1
ATOM 1802 N N . LYS C 3 54 ? 133.08 11.755 7.975 1 121.08 54 LYS C N 1
ATOM 1803 C CA . LYS C 3 54 ? 131.762 12.417 7.971 1 120.25 54 LYS C CA 1
ATOM 1804 C C . LYS C 3 54 ? 130.593 11.508 7.487 1 118.64 54 LYS C C 1
ATOM 1805 O O . LYS C 3 54 ? 129.418 11.791 7.772 1 118.59 54 LYS C O 1
ATOM 1811 N N . GLY C 3 55 ? 130.95 10.443 6.758 1 116.82 55 GLY C N 1
ATOM 1812 C CA . GLY C 3 55 ? 130.032 9.477 6.169 1 115.24 55 GLY C CA 1
ATOM 1813 C C . GLY C 3 55 ? 129.192 8.662 7.132 1 112.86 55 GLY C C 1
ATOM 1814 O O . GLY C 3 55 ? 128.073 8.272 6.776 1 113.12 55 GLY C O 1
ATOM 1815 N N . MET C 3 56 ? 129.712 8.375 8.342 1 110.3 56 MET C N 1
ATOM 1816 C CA . MET C 3 56 ? 128.93 7.589 9.297 1 108.05 56 MET C CA 1
ATOM 1817 C C . MET C 3 56 ? 127.919 8.439 10.067 1 105.07 56 MET C C 1
ATOM 1818 O O . MET C 3 56 ? 128.107 9.645 10.239 1 105.08 56 MET C O 1
ATOM 1823 N N . ALA C 3 57 ? 126.811 7.792 10.468 1 102.43 57 ALA C N 1
ATOM 1824 C CA . ALA C 3 57 ? 125.693 8.351 11.236 1 100.3 57 ALA C CA 1
ATOM 1825 C C . ALA C 3 57 ? 126.124 8.734 12.642 1 97.89 57 ALA C C 1
ATOM 1826 O O . ALA C 3 57 ? 127.107 8.193 13.153 1 98.11 57 ALA C O 1
ATOM 1828 N N . ILE C 3 58 ? 125.399 9.678 13.267 1 95.6 58 ILE C N 1
ATOM 1829 C CA . ILE C 3 58 ? 125.674 10.2 14.615 1 93.9 58 ILE C CA 1
ATOM 1830 C C . ILE C 3 58 ? 125.921 9.085 15.677 1 91.72 58 ILE C C 1
ATOM 1831 O O . ILE C 3 58 ? 126.778 9.256 16.549 1 91.09 58 ILE C O 1
ATOM 1846 N N . GLY C 3 60 ? 127.611 6.394 15.343 1 88.31 60 GLY C N 1
ATOM 1847 C CA . GLY C 3 60 ? 129.002 5.973 15.202 1 87.78 60 GLY C CA 1
ATOM 1848 C C . GLY C 3 60 ? 129.949 6.773 16.075 1 87.22 60 GLY C C 1
ATOM 1849 O O . GLY C 3 60 ? 130.982 6.264 16.511 1 87.43 60 GLY C O 1
ATOM 1850 N N . TYR C 3 61 ? 129.6 8.042 16.339 1 86.46 61 TYR C N 1
ATOM 1851 C CA . TYR C 3 61 ? 130.373 8.947 17.191 1 85.97 61 TYR C CA 1
ATOM 1852 C C . TYR C 3 61 ? 130.017 8.849 18.668 1 83.42 61 TYR C C 1
ATOM 1853 O O . TYR C 3 61 ? 130.695 9.478 19.476 1 83.49 61 TYR C O 1
ATOM 1862 N N . GLN C 3 62 ? 128.974 8.069 19.028 1 81.38 62 GLN C N 1
ATOM 1863 C CA . GLN C 3 62 ? 128.475 7.933 20.394 1 79.66 62 GLN C CA 1
ATOM 1864 C C . GLN C 3 62 ? 129.139 6.851 21.265 1 77.93 62 GLN C C 1
ATOM 1865 O O . GLN C 3 62 ? 128.978 5.647 21.027 1 77.56 62 GLN C O 1
ATOM 1871 N N . PRO C 3 63 ? 129.765 7.299 22.376 1 76.64 63 PRO C N 1
ATOM 1872 C CA . PRO C 3 63 ? 130.327 6.339 23.337 1 75.98 63 PRO C CA 1
ATOM 1873 C C . PRO C 3 63 ? 129.259 5.561 24.121 1 75.82 63 PRO C C 1
ATOM 1874 O O . PRO C 3 63 ? 128.154 6.048 24.342 1 75.19 63 PRO C O 1
ATOM 1878 N N . LYS C 3 64 ? 129.584 4.34 24.518 1 76.51 64 LYS C N 1
ATOM 1879 C CA . LYS C 3 64 ? 128.667 3.494 25.278 1 78.36 64 LYS C CA 1
ATOM 1880 C C . LYS C 3 64 ? 129.398 2.806 26.428 1 79.33 64 LYS C C 1
ATOM 1881 O O . LYS C 3 64 ? 130.423 2.151 26.224 1 79.7 64 LYS C O 1
ATOM 1887 N N . LEU C 3 65 ? 128.887 2.992 27.641 1 79.32 65 LEU C N 1
ATOM 1888 C CA . LEU C 3 65 ? 129.456 2.422 28.853 1 79.85 65 LEU C CA 1
ATOM 1889 C C . LEU C 3 65 ? 128.507 1.381 29.451 1 79.86 65 LEU C C 1
ATOM 1890 O O . LEU C 3 65 ? 127.295 1.529 29.364 1 79.26 65 LEU C O 1
ATOM 1895 N N . GLN C 3 66 ? 129.067 0.337 30.073 1 80.59 66 GLN C N 1
ATOM 1896 C CA . GLN C 3 66 ? 128.275 -0.715 30.695 1 81.68 66 GLN C CA 1
ATOM 1897 C C . GLN C 3 66 ? 128.158 -0.411 32.157 1 82.03 66 GLN C C 1
ATOM 1898 O O . GLN C 3 66 ? 129.156 -0.101 32.805 1 82.15 66 GLN C O 1
ATOM 1904 N N . LEU C 3 67 ? 126.931 -0.424 32.665 1 82.13 67 LEU C N 1
ATOM 1905 C CA . LEU C 3 67 ? 126.682 -0.07 34.049 1 82.56 67 LEU C CA 1
ATOM 1906 C C . LEU C 3 67 ? 125.979 -1.167 34.803 1 83.73 67 LEU C C 1
ATOM 1907 O O . LEU C 3 67 ? 125.109 -1.864 34.288 1 83.63 67 LEU C O 1
ATOM 1912 N N . VAL C 3 68 ? 126.342 -1.304 36.043 1 84.95 68 VAL C N 1
ATOM 1913 C CA . VAL C 3 68 ? 125.72 -2.252 36.949 1 86.32 68 VAL C CA 1
ATOM 1914 C C . VAL C 3 68 ? 125.211 -1.461 38.18 1 87.37 68 VAL C C 1
ATOM 1915 O O . VAL C 3 68 ? 125.771 -0.415 38.526 1 86.79 68 VAL C O 1
ATOM 1919 N N . LEU C 3 69 ? 124.115 -1.913 38.784 1 88.91 69 LEU C N 1
ATOM 1920 C CA . LEU C 3 69 ? 123.566 -1.242 39.964 1 90.64 69 LEU C CA 1
ATOM 1921 C C . LEU C 3 69 ? 123.985 -2 41.219 1 93.6 69 LEU C C 1
ATOM 1922 O O . LEU C 3 69 ? 123.395 -3.024 41.549 1 93.53 69 LEU C O 1
ATOM 1927 N N . ASP C 3 70 ? 125.063 -1.545 41.87 1 96.15 70 ASP C N 1
ATOM 1928 C CA . ASP C 3 70 ? 125.533 -2.154 43.108 1 99.17 70 ASP C CA 1
ATOM 1929 C C . ASP C 3 70 ? 124.921 -1.276 44.195 1 100.79 70 ASP C C 1
ATOM 1930 O O . ASP C 3 70 ? 125.342 -0.132 44.335 1 101.67 70 ASP C O 1
ATOM 1935 N N . GLU C 3 71 ? 123.935 -1.808 44.954 1 101.01 71 GLU C N 1
ATOM 1936 C CA . GLU C 3 71 ? 123.13 -1.107 45.971 1 101.75 71 GLU C CA 1
ATOM 1937 C C . GLU C 3 71 ? 122.251 -0.038 45.236 1 101.19 71 GLU C C 1
ATOM 1938 O O . GLU C 3 71 ? 121.454 -0.428 44.371 1 101.59 71 GLU C O 1
ATOM 1944 N N . GLY C 3 72 ? 122.4 1.251 45.566 1 99.8 72 GLY C N 1
ATOM 1945 C CA . GLY C 3 72 ? 121.752 2.368 44.882 1 98.57 72 GLY C CA 1
ATOM 1946 C C . GLY C 3 72 ? 122.774 3.203 44.121 1 97.12 72 GLY C C 1
ATOM 1947 O O . GLY C 3 72 ? 122.529 4.369 43.81 1 97.67 72 GLY C O 1
ATOM 1948 N N . GLU C 3 73 ? 123.936 2.607 43.793 1 95.05 73 GLU C N 1
ATOM 1949 C CA . GLU C 3 73 ? 125.022 3.281 43.113 1 93.43 73 GLU C CA 1
ATOM 1950 C C . GLU C 3 73 ? 125.324 2.638 41.771 1 91.05 73 GLU C C 1
ATOM 1951 O O . GLU C 3 73 ? 125.348 1.411 41.656 1 90.83 73 GLU C O 1
ATOM 1957 N N . PHE C 3 74 ? 125.581 3.477 40.756 1 88.96 74 PHE C N 1
ATOM 1958 C CA . PHE C 3 74 ? 125.946 2.999 39.436 1 87.38 74 PHE C CA 1
ATOM 1959 C C . PHE C 3 74 ? 127.438 2.749 39.395 1 86.75 74 PHE C C 1
ATOM 1960 O O . PHE C 3 74 ? 128.225 3.57 39.857 1 86.43 74 PHE C O 1
ATOM 1968 N N . ARG C 3 75 ? 127.823 1.607 38.853 1 86.64 75 ARG C N 1
ATOM 1969 C CA . ARG C 3 75 ? 129.204 1.156 38.799 1 87.13 75 ARG C CA 1
ATOM 1970 C C . ARG C 3 75 ? 129.538 0.736 37.358 1 86.05 75 ARG C C 1
ATOM 1971 O O . ARG C 3 75 ? 128.757 0.015 36.753 1 85.6 75 ARG C O 1
ATOM 1979 N N . VAL C 3 76 ? 130.675 1.185 36.806 1 85.71 76 VAL C N 1
ATOM 1980 C CA . VAL C 3 76 ? 131.059 0.811 35.445 1 86.1 76 VAL C CA 1
ATOM 1981 C C . VAL C 3 76 ? 131.657 -0.596 35.411 1 86.62 76 VAL C C 1
ATOM 1982 O O . VAL C 3 76 ? 132.533 -0.91 36.213 1 86.43 76 VAL C O 1
ATOM 1986 N N . VAL C 3 77 ? 131.165 -1.451 34.49 1 87.07 77 VAL C N 1
ATOM 1987 C CA . VAL C 3 77 ? 131.644 -2.818 34.337 1 87.92 77 VAL C CA 1
ATOM 1988 C C . VAL C 3 77 ? 132.294 -3.063 32.976 1 89.62 77 VAL C C 1
ATOM 1989 O O . VAL C 3 77 ? 131.949 -2.407 31.997 1 89.65 77 VAL C O 1
ATOM 1993 N N . ASP C 3 78 ? 133.276 -3.976 32.927 1 91.06 78 ASP C N 1
ATOM 1994 C CA . ASP C 3 78 ? 133.972 -4.318 31.682 1 93.02 78 ASP C CA 1
ATOM 1995 C C . ASP C 3 78 ? 133.039 -5.031 30.711 1 93.91 78 ASP C C 1
ATOM 1996 O O . ASP C 3 78 ? 133.125 -4.825 29.506 1 94.39 78 ASP C O 1
ATOM 2001 N N . HIS C 3 79 ? 132.157 -5.88 31.238 1 94.13 79 HIS C N 1
ATOM 2002 C CA . HIS C 3 79 ? 131.248 -6.645 30.415 1 94.5 79 HIS C CA 1
ATOM 2003 C C . HIS C 3 79 ? 129.974 -7.021 31.18 1 92.68 79 HIS C C 1
ATOM 2004 O O . HIS C 3 79 ? 129.968 -7.047 32.413 1 92.24 79 HIS C O 1
ATOM 2011 N N . GLN C 3 80 ? 128.931 -7.383 30.414 1 91.51 80 GLN C N 1
ATOM 2012 C CA . GLN C 3 80 ? 127.656 -7.94 30.847 1 90.93 80 GLN C CA 1
ATOM 2013 C C . GLN C 3 80 ? 126.927 -7.138 31.923 1 89.15 80 GLN C C 1
ATOM 2014 O O . GLN C 3 80 ? 126.503 -7.694 32.944 1 89.9 80 GLN C O 1
ATOM 2020 N N . GLY C 3 81 ? 126.743 -5.85 31.672 1 86.65 81 GLY C N 1
ATOM 2021 C CA . GLY C 3 81 ? 126.055 -4.987 32.621 1 84.32 81 GLY C CA 1
ATOM 2022 C C . GLY C 3 81 ? 124.552 -5.127 32.562 1 81.62 81 GLY C C 1
ATOM 2023 O O . GLY C 3 81 ? 124.024 -5.993 31.863 1 81.88 81 GLY C O 1
ATOM 2024 N N . ASN C 3 82 ? 123.851 -4.298 33.319 1 79.31 82 ASN C N 1
ATOM 2025 C CA . ASN C 3 82 ? 122.381 -4.293 33.333 1 77.83 82 ASN C CA 1
ATOM 2026 C C . ASN C 3 82 ? 121.782 -3.022 32.711 1 75.63 82 ASN C C 1
ATOM 2027 O O . ASN C 3 82 ? 120.606 -2.988 32.375 1 75.08 82 ASN C O 1
ATOM 2032 N N . PHE C 3 83 ? 122.592 -1.975 32.604 1 74.36 83 PHE C N 1
ATOM 2033 C CA . PHE C 3 83 ? 122.257 -0.684 32.036 1 73.65 83 PHE C CA 1
ATOM 2034 C C . PHE C 3 83 ? 123.362 -0.284 31.062 1 73.76 83 PHE C C 1
ATOM 2035 O O . PHE C 3 83 ? 124.489 -0.784 31.131 1 73.29 83 PHE C O 1
ATOM 2043 N N . ILE C 3 84 ? 123.04 0.652 30.165 1 73.95 84 ILE C N 1
ATOM 2044 C CA . ILE C 3 84 ? 124.003 1.225 29.248 1 74.45 84 ILE C CA 1
ATOM 2045 C C . ILE C 3 84 ? 123.973 2.749 29.371 1 74.47 84 ILE C C 1
ATOM 2046 O O . IL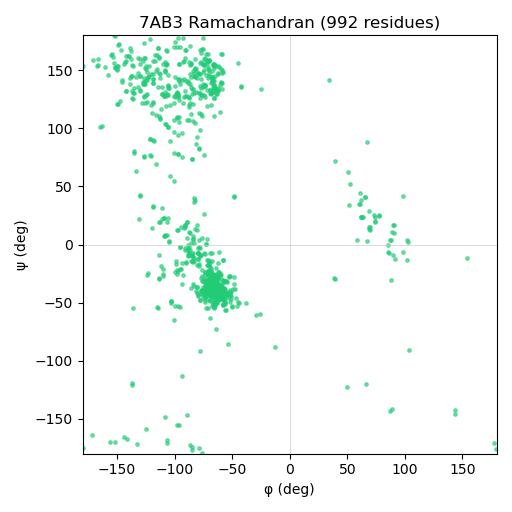E C 3 84 ? 122.911 3.357 29.302 1 74.26 84 ILE C O 1
ATOM 2051 N N . LEU C 3 85 ? 125.146 3.358 29.594 1 74.55 85 LEU C N 1
ATOM 2052 C CA . LEU C 3 85 ? 125.294 4.806 29.665 1 74.46 85 LEU C CA 1
ATOM 2053 C C . LEU C 3 85 ? 125.757 5.302 28.296 1 73.59 85 LEU C C 1
ATOM 2054 O O . LEU C 3 85 ? 126.706 4.785 27.718 1 73.1 85 LEU C O 1
ATOM 2059 N N . LYS C 3 86 ? 125.05 6.267 27.768 1 73.23 86 LYS C N 1
ATOM 2060 C CA . LYS C 3 86 ? 125.33 6.853 26.489 1 73.89 86 LYS C CA 1
ATOM 2061 C C . LYS C 3 86 ? 125.575 8.342 26.658 1 76.31 86 LYS C C 1
ATOM 2062 O O . LYS C 3 86 ? 124.641 9.144 26.614 1 76.65 86 LYS C O 1
ATOM 2068 N N . PRO C 3 87 ? 126.845 8.737 26.862 1 77.97 87 PRO C N 1
ATOM 2069 C CA . PRO C 3 87 ? 127.154 10.171 26.938 1 78.89 87 PRO C CA 1
ATOM 2070 C C . PRO C 3 87 ? 127.008 10.852 25.581 1 79.87 87 PRO C C 1
ATOM 2071 O O . PRO C 3 87 ? 127.084 10.183 24.547 1 80.89 87 PRO C O 1
ATOM 2075 N N . SER C 3 88 ? 126.806 12.177 25.564 1 79.57 88 SER C N 1
ATOM 2076 C CA . SER C 3 88 ? 126.704 12.909 24.298 1 79.73 88 SER C CA 1
ATOM 2077 C C . SER C 3 88 ? 128.051 12.871 23.59 1 81.07 88 SER C C 1
ATOM 2078 O O . SER C 3 88 ? 129.085 13.087 24.229 1 81.1 88 SER C O 1
ATOM 2081 N N . PRO C 3 89 ? 128.077 12.617 22.268 1 81.59 89 PRO C N 1
ATOM 2082 C CA . PRO C 3 89 ? 129.364 12.643 21.551 1 82.4 89 PRO C CA 1
ATOM 2083 C C . PRO C 3 89 ? 130.027 14.028 21.675 1 84.64 89 PRO C C 1
ATOM 2084 O O . PRO C 3 89 ? 129.327 15.034 21.835 1 85.14 89 PRO C O 1
ATOM 2088 N N . ALA C 3 90 ? 131.366 14.096 21.637 1 85.51 90 ALA C N 1
ATOM 2089 C CA . ALA C 3 90 ? 132.074 15.373 21.769 1 86.63 90 ALA C CA 1
ATOM 2090 C C . ALA C 3 90 ? 131.631 16.442 20.736 1 87.16 90 ALA C C 1
ATOM 2091 O O . ALA C 3 90 ? 131.63 17.638 21.036 1 87.08 90 ALA C O 1
ATOM 2093 N N . ASP C 3 91 ? 131.226 16.004 19.541 1 87.44 91 ASP C N 1
ATOM 2094 C CA . ASP C 3 91 ? 130.79 16.899 18.473 1 88.06 91 ASP C CA 1
ATOM 2095 C C . ASP C 3 91 ? 129.283 17.203 18.478 1 87.47 91 ASP C C 1
ATOM 2096 O O . ASP C 3 91 ? 128.851 18.133 17.779 1 87.76 91 ASP C O 1
ATOM 2101 N N . PHE C 3 92 ? 128.482 16.405 19.221 1 86.2 92 PHE C N 1
ATOM 2102 C CA . PHE C 3 92 ? 127.025 16.542 19.3 1 85.35 92 PHE C CA 1
ATOM 2103 C C . PHE C 3 92 ? 126.58 16.792 20.733 1 84.47 92 PHE C C 1
ATOM 2104 O O . PHE C 3 92 ? 126.081 15.883 21.393 1 84.34 92 PHE C O 1
ATOM 2112 N N . PRO C 3 93 ? 126.763 18.021 21.247 1 83.81 93 PRO C N 1
ATOM 2113 C CA . PRO C 3 93 ? 126.371 18.291 22.635 1 83.1 93 PRO C CA 1
ATOM 2114 C C . PRO C 3 93 ? 124.852 18.409 22.766 1 82.07 93 PRO C C 1
ATOM 2115 O O . PRO C 3 93 ? 124.184 19.038 21.935 1 82.39 93 PRO C O 1
ATOM 2119 N N . GLY C 3 94 ? 124.319 17.771 23.795 1 80.47 94 GLY C N 1
ATOM 2120 C CA . GLY C 3 94 ? 122.884 17.754 24.028 1 79.33 94 GLY C CA 1
ATOM 2121 C C . GLY C 3 94 ? 122.165 16.598 23.362 1 77.58 94 GLY C C 1
ATOM 2122 O O . GLY C 3 94 ? 120.929 16.585 23.326 1 77.73 94 GLY C O 1
ATOM 2123 N N . LEU C 3 95 ? 122.921 15.621 22.821 1 75.86 95 LEU C N 1
ATOM 2124 C CA . LEU C 3 95 ? 122.321 14.458 22.168 1 74.13 95 LEU C CA 1
ATOM 2125 C C . LEU C 3 95 ? 121.693 13.497 23.195 1 72.87 95 LEU C C 1
ATOM 2126 O O . LEU C 3 95 ? 120.676 12.868 22.905 1 73.01 95 LEU C O 1
ATOM 2131 N N . ALA C 3 96 ? 122.273 13.411 24.398 1 71.43 96 ALA C N 1
ATOM 2132 C CA . ALA C 3 96 ? 121.739 12.559 25.452 1 70.56 96 ALA C CA 1
ATOM 2133 C C . ALA C 3 96 ? 120.36 13.071 25.927 1 70.18 96 ALA C C 1
ATOM 2134 O O . ALA C 3 96 ? 119.463 12.272 26.185 1 69.77 96 ALA C O 1
ATOM 2136 N N . GLU C 3 97 ? 120.187 14.414 25.977 1 70.14 97 GLU C N 1
ATOM 2137 C CA . GLU C 3 97 ? 118.955 15.123 26.337 1 69.68 97 GLU C CA 1
ATOM 2138 C C . GLU C 3 97 ? 117.856 14.927 25.289 1 69.44 97 GLU C C 1
ATOM 2139 O O . GLU C 3 97 ? 116.674 14.959 25.638 1 69.58 97 GLU C O 1
ATOM 2145 N N . ASN C 3 98 ? 118.252 14.707 24.019 1 69.08 98 ASN C N 1
ATOM 2146 C CA . ASN C 3 98 ? 117.415 14.465 22.841 1 69.27 98 ASN C CA 1
ATOM 2147 C C . ASN C 3 98 ? 116.923 13.017 22.855 1 69.05 98 ASN C C 1
ATOM 2148 O O . ASN C 3 98 ? 115.725 12.756 22.669 1 69.21 98 ASN C O 1
ATOM 2153 N N . GLU C 3 99 ? 117.838 12.069 23.097 1 68.27 99 GLU C N 1
ATOM 2154 C CA . GLU C 3 99 ? 117.459 10.676 23.213 1 67.88 99 GLU C CA 1
ATOM 2155 C C . GLU C 3 99 ? 116.548 10.476 24.412 1 68.26 99 GLU C C 1
ATOM 2156 O O . GLU C 3 99 ? 115.577 9.736 24.318 1 69.59 99 GLU C O 1
ATOM 2162 N N . HIS C 3 100 ? 116.79 11.207 25.512 1 67.13 100 HIS C N 1
ATOM 2163 C CA . HIS C 3 100 ? 115.922 11.16 26.672 1 66.12 100 HIS C CA 1
ATOM 2164 C C . HIS C 3 100 ? 114.504 11.706 26.374 1 66.06 100 HIS C C 1
ATOM 2165 O O . HIS C 3 100 ? 113.522 11.115 26.818 1 67.52 100 HIS C O 1
ATOM 2172 N N . ALA C 3 101 ? 114.391 12.825 25.655 1 64.88 101 ALA C N 1
ATOM 2173 C CA . ALA C 3 101 ? 113.098 13.412 25.316 1 64.25 101 ALA C CA 1
ATOM 2174 C C . ALA C 3 101 ? 112.287 12.503 24.391 1 64.67 101 ALA C C 1
ATOM 2175 O O . ALA C 3 101 ? 111.101 12.274 24.628 1 64.85 101 ALA C O 1
ATOM 2177 N N . THR C 3 102 ? 112.944 11.951 23.362 1 64.43 102 THR C N 1
ATOM 2178 C CA . THR C 3 102 ? 112.354 11.087 22.352 1 64.52 102 THR C CA 1
ATOM 2179 C C . THR C 3 102 ? 111.932 9.768 22.945 1 64.55 102 THR C C 1
ATOM 2180 O O . THR C 3 102 ? 110.837 9.293 22.644 1 65.69 102 THR C O 1
ATOM 2184 N N . MET C 3 103 ? 112.783 9.168 23.798 1 63.42 103 MET C N 1
ATOM 2185 C CA . MET C 3 103 ? 112.449 7.918 24.478 1 62.32 103 MET C CA 1
ATOM 2186 C C . MET C 3 103 ? 111.37 8.113 25.529 1 62.31 103 MET C C 1
ATOM 2187 O O . MET C 3 103 ? 110.613 7.182 25.77 1 63.6 103 MET C O 1
ATOM 2192 N N . THR C 3 104 ? 111.301 9.298 26.179 1 61.64 104 THR C N 1
ATOM 2193 C CA . THR C 3 104 ? 110.252 9.598 27.148 1 62.37 104 THR C CA 1
ATOM 2194 C C . THR C 3 104 ? 108.922 9.74 26.429 1 63.14 104 THR C C 1
ATOM 2195 O O . THR C 3 104 ? 107.89 9.27 26.931 1 64.26 104 THR C O 1
ATOM 2199 N N . LEU C 3 105 ? 108.938 10.4 25.27 1 62.65 105 LEU C N 1
ATOM 2200 C CA . LEU C 3 105 ? 107.775 10.588 24.414 1 63.46 105 LEU C CA 1
ATOM 2201 C C . LEU C 3 105 ? 107.24 9.244 23.97 1 63.93 105 LEU C C 1
ATOM 2202 O O . LEU C 3 105 ? 106.043 9.03 24.062 1 64.36 105 LEU C O 1
ATOM 2207 N N . MET C 3 106 ? 108.119 8.323 23.534 1 63.97 106 MET C N 1
ATOM 2208 C CA . MET C 3 106 ? 107.716 6.981 23.121 1 64.08 106 MET C CA 1
ATOM 2209 C C . MET C 3 106 ? 106.994 6.225 24.223 1 64.42 106 MET C C 1
ATOM 2210 O O . MET C 3 106 ? 105.969 5.62 23.929 1 64.59 106 MET C O 1
ATOM 2215 N N . SER C 3 107 ? 107.467 6.308 25.496 1 64.49 107 SER C N 1
ATOM 2216 C CA . SER C 3 107 ? 106.813 5.689 26.642 1 65.95 107 SER C CA 1
ATOM 2217 C C . SER C 3 107 ? 105.435 6.317 26.893 1 66.58 107 SER C C 1
ATOM 2218 O O . SER C 3 107 ? 104.478 5.604 27.223 1 66.76 107 SER C O 1
ATOM 2221 N N . ARG C 3 108 ? 105.345 7.661 26.794 1 66.2 108 ARG C N 1
ATOM 2222 C CA . ARG C 3 108 ? 104.082 8.368 26.995 1 66.21 108 ARG C CA 1
ATOM 2223 C C . ARG C 3 108 ? 103.079 8.047 25.893 1 66.57 108 ARG C C 1
ATOM 2224 O O . ARG C 3 108 ? 101.872 8.099 26.136 1 67.34 108 ARG C O 1
ATOM 2232 N N . LEU C 3 109 ? 103.563 7.73 24.69 1 65.74 109 LEU C N 1
ATOM 2233 C CA . LEU C 3 109 ? 102.734 7.341 23.556 1 65.27 109 LEU C CA 1
ATOM 2234 C C . LEU C 3 109 ? 102.218 5.896 23.633 1 65.47 109 LEU C C 1
ATOM 2235 O O . LEU C 3 109 ? 101.372 5.536 22.821 1 66.63 109 LEU C O 1
ATOM 2240 N N . GLY C 3 110 ? 102.703 5.087 24.584 1 64.44 110 GLY C N 1
ATOM 2241 C CA . GLY C 3 110 ? 102.229 3.72 24.77 1 63.55 110 GLY C CA 1
ATOM 2242 C C . GLY C 3 110 ? 103.102 2.601 24.244 1 63.48 110 GLY C C 1
ATOM 2243 O O . GLY C 3 110 ? 102.725 1.433 24.339 1 63.71 110 GLY C O 1
ATOM 2244 N N . PHE C 3 111 ? 104.261 2.924 23.681 1 62.81 111 PHE C N 1
ATOM 2245 C CA . PHE C 3 111 ? 105.188 1.924 23.176 1 62.53 111 PHE C CA 1
ATOM 2246 C C . PHE C 3 111 ? 105.901 1.192 24.322 1 63.68 111 PHE C C 1
ATOM 2247 O O . PHE C 3 111 ? 105.965 1.68 25.447 1 64.48 111 PHE C O 1
ATOM 2255 N N . ASP C 3 112 ? 106.456 0.019 24.028 1 64.11 112 ASP C N 1
ATOM 2256 C CA . ASP C 3 112 ? 107.244 -0.744 24.988 1 64.26 112 ASP C CA 1
ATOM 2257 C C . ASP C 3 112 ? 108.642 -0.134 24.895 1 63.91 112 ASP C C 1
ATOM 2258 O O . ASP C 3 112 ? 109.327 -0.298 23.885 1 64.53 112 ASP C O 1
ATOM 2263 N N . VAL C 3 113 ? 109.022 0.64 25.904 1 63.19 113 VAL C N 1
ATOM 2264 C CA . VAL C 3 113 ? 110.311 1.31 25.959 1 63.21 113 VAL C CA 1
ATOM 2265 C C . VAL C 3 113 ? 110.994 0.907 27.269 1 64.5 113 VAL C C 1
ATOM 2266 O O . VAL C 3 113 ? 110.384 1.01 28.328 1 65.12 113 VAL C O 1
ATOM 2270 N N . PRO C 3 114 ? 112.254 0.445 27.237 1 65.22 114 PRO C N 1
ATOM 2271 C CA . PRO C 3 114 ? 112.949 0.107 28.495 1 65.6 114 PRO C CA 1
ATOM 2272 C C . PRO C 3 114 ? 113.116 1.341 29.397 1 65.6 114 PRO C C 1
ATOM 2273 O O . PRO C 3 114 ? 113.112 2.462 28.902 1 66.38 114 PRO C O 1
ATOM 2277 N N . VAL C 3 115 ? 113.207 1.151 30.718 1 65.2 115 VAL C N 1
ATOM 2278 C CA . VAL C 3 115 ? 113.296 2.294 31.646 1 64.9 115 VAL C CA 1
ATOM 2279 C C . VAL C 3 115 ? 114.613 3.06 31.433 1 65.43 115 VAL C C 1
ATOM 2280 O O . VAL C 3 115 ? 115.649 2.462 31.145 1 65.17 115 VAL C O 1
ATOM 2284 N N . HIS C 3 116 ? 114.515 4.401 31.449 1 65.66 116 HIS C N 1
ATOM 2285 C CA . HIS C 3 116 ? 115.61 5.292 31.125 1 66.21 116 HIS C CA 1
ATOM 2286 C C . HIS C 3 116 ? 115.54 6.633 31.899 1 67.32 116 HIS C C 1
ATOM 2287 O O . HIS C 3 116 ? 114.536 6.944 32.548 1 68 116 HIS C O 1
ATOM 2294 N N . GLY C 3 117 ? 116.592 7.427 31.777 1 66.87 117 GLY C N 1
ATOM 2295 C CA . GLY C 3 117 ? 116.686 8.737 32.397 1 66.47 117 GLY C CA 1
ATOM 2296 C C . GLY C 3 117 ? 118.005 9.409 32.07 1 66.12 117 GLY C C 1
ATOM 2297 O O . GLY C 3 117 ? 118.798 8.893 31.289 1 65.53 117 GLY C O 1
ATOM 2298 N N . LEU C 3 118 ? 118.248 10.572 32.668 1 66.39 118 LEU C N 1
ATOM 2299 C CA . LEU C 3 118 ? 119.485 11.325 32.488 1 66.87 118 LEU C CA 1
ATOM 2300 C C . LEU C 3 118 ? 120.262 11.295 33.795 1 67.94 118 LEU C C 1
ATOM 2301 O O . LEU C 3 118 ? 119.675 11.566 34.826 1 68.63 118 LEU C O 1
ATOM 2306 N N . LEU C 3 119 ? 121.548 10.936 33.782 1 68.09 119 LEU C N 1
ATOM 2307 C CA . LEU C 3 119 ? 122.354 10.927 35.015 1 68.69 119 LEU C CA 1
ATOM 2308 C C . LEU C 3 119 ? 123.518 11.881 34.825 1 70.13 119 LEU C C 1
ATOM 2309 O O . LEU C 3 119 ? 124.044 11.967 33.723 1 69.99 119 LEU C O 1
ATOM 2314 N N . SER C 3 120 ? 123.971 12.547 35.889 1 71.69 120 SER C N 1
ATOM 2315 C CA . SER C 3 120 ? 125.103 13.466 35.774 1 73.27 120 SER C CA 1
ATOM 2316 C C . SER C 3 120 ? 126.426 12.833 36.179 1 75.06 120 SER C C 1
ATOM 2317 O O . SER C 3 120 ? 126.473 12.068 37.133 1 75.03 120 SER C O 1
ATOM 2320 N N . PHE C 3 121 ? 127.507 13.173 35.464 1 76.54 121 PHE C N 1
ATOM 2321 C CA . PHE C 3 121 ? 128.854 12.719 35.805 1 78.72 121 PHE C CA 1
ATOM 2322 C C . PHE C 3 121 ? 129.385 13.548 36.979 1 81.34 121 PHE C C 1
ATOM 2323 O O . PHE C 3 121 ? 128.985 14.705 37.151 1 82.13 121 PHE C O 1
ATOM 2331 N N . ALA C 3 122 ? 130.354 13.007 37.74 1 82.58 122 ALA C N 1
ATOM 2332 C CA . ALA C 3 122 ? 131.007 13.771 38.804 1 84.16 122 ALA C CA 1
ATOM 2333 C C . ALA C 3 122 ? 131.837 14.865 38.11 1 86.39 122 ALA C C 1
ATOM 2334 O O . ALA C 3 122 ? 132.497 14.58 37.101 1 86.83 122 ALA C O 1
ATOM 2336 N N . PRO C 3 123 ? 131.709 16.142 38.523 1 87.54 123 PRO C N 1
ATOM 2337 C CA . PRO C 3 123 ? 132.433 17.207 37.816 1 88.56 123 PRO C CA 1
ATOM 2338 C C . PRO C 3 123 ? 133.922 17.193 38.137 1 90.63 123 PRO C C 1
ATOM 2339 O O . PRO C 3 123 ? 134.334 16.742 39.214 1 91.14 123 PRO C O 1
ATOM 2343 N N . GLN C 3 124 ? 134.731 17.636 37.183 1 91.86 124 GLN C N 1
ATOM 2344 C CA . GLN C 3 124 ? 136.178 17.694 37.35 1 93.85 124 GLN C CA 1
ATOM 2345 C C . GLN C 3 124 ? 136.523 18.841 38.321 1 95.72 124 GLN C C 1
ATOM 2346 O O . GLN C 3 124 ? 137.326 18.663 39.245 1 95.95 124 GLN C O 1
ATOM 2352 N N . SER C 3 125 ? 135.878 20.008 38.134 1 96.63 125 SER C N 1
ATOM 2353 C CA . SER C 3 125 ? 136.109 21.158 38.996 1 97.6 125 SER C CA 1
ATOM 2354 C C . SER C 3 125 ? 134.768 21.868 39.361 1 98.14 125 SER C C 1
ATOM 2355 O O . SER C 3 125 ? 133.908 21.225 39.97 1 97.95 125 SER C O 1
ATOM 2358 N N . GLU C 3 126 ? 134.582 23.162 39.033 1 98.83 126 GLU C N 1
ATOM 2359 C CA . GLU C 3 126 ? 133.322 23.856 39.325 1 100.03 126 GLU C CA 1
ATOM 2360 C C . GLU C 3 126 ? 132.496 24.158 38.051 1 99.69 126 GLU C C 1
ATOM 2361 O O . GLU C 3 126 ? 131.652 25.058 38.052 1 100.2 126 GLU C O 1
ATOM 2367 N N . GLU C 3 127 ? 132.735 23.387 36.979 1 98.5 127 GLU C N 1
ATOM 2368 C CA . GLU C 3 127 ? 132.022 23.505 35.712 1 97.84 127 GLU C CA 1
ATOM 2369 C C . GLU C 3 127 ? 130.575 22.973 35.819 1 96.7 127 GLU C C 1
ATOM 2370 O O . GLU C 3 127 ? 130.235 22.259 36.777 1 97.07 127 GLU C O 1
ATOM 2376 N N . GLU C 3 128 ? 129.735 23.327 34.83 1 94.97 128 GLU C N 1
ATOM 2377 C CA . GLU C 3 128 ? 128.345 22.901 34.795 1 93.66 128 GLU C CA 1
ATOM 2378 C C . GLU C 3 128 ? 128.243 21.381 34.61 1 91.12 128 GLU C C 1
ATOM 2379 O O . GLU C 3 128 ? 129.039 20.793 33.881 1 91.65 128 GLU C O 1
ATOM 2385 N N . LEU C 3 129 ? 127.295 20.744 35.308 1 88.27 129 LEU C N 1
ATOM 2386 C CA . LEU C 3 129 ? 127.095 19.302 35.235 1 85.5 129 LEU C CA 1
ATOM 2387 C C . LEU C 3 129 ? 126.757 18.818 33.855 1 83.07 129 LEU C C 1
ATOM 2388 O O . LEU C 3 129 ? 125.965 19.448 33.154 1 83.16 129 LEU C O 1
ATOM 2393 N N . GLU C 3 130 ? 127.382 17.7 33.461 1 80.63 130 GLU C N 1
ATOM 2394 C CA . GLU C 3 130 ? 127.127 17.076 32.175 1 78.85 130 GLU C CA 1
ATOM 2395 C C . GLU C 3 130 ? 126.284 15.824 32.399 1 76.64 130 GLU C C 1
ATOM 2396 O O . GLU C 3 130 ? 126.558 15.035 33.307 1 75.94 130 GLU C O 1
ATOM 2402 N N . TYR C 3 131 ? 125.251 15.655 31.572 1 75.06 131 TYR C N 1
ATOM 2403 C CA . TYR C 3 131 ? 124.371 14.518 31.69 1 73.83 131 TYR C CA 1
ATOM 2404 C C . TYR C 3 131 ? 124.572 13.523 30.565 1 73.34 131 TYR C C 1
ATOM 2405 O O . TYR C 3 131 ? 124.944 13.878 29.449 1 73.11 131 TYR C O 1
ATOM 2414 N N . ALA C 3 132 ? 124.354 12.243 30.878 1 72.73 132 ALA C N 1
ATOM 2415 C CA . ALA C 3 132 ? 124.405 11.143 29.91 1 71.31 132 ALA C CA 1
ATOM 2416 C C . ALA C 3 132 ? 123.061 10.387 29.979 1 68.99 132 ALA C C 1
ATOM 2417 O O . ALA C 3 132 ? 122.384 10.424 30.988 1 68.6 132 ALA C O 1
ATOM 2419 N N . PHE C 3 133 ? 122.649 9.781 28.88 1 67.67 133 PHE C N 1
ATOM 2420 C CA . PHE C 3 133 ? 121.411 9.026 28.801 1 66.26 133 PHE C CA 1
ATOM 2421 C C . PHE C 3 133 ? 121.679 7.633 29.338 1 66.28 133 PHE C C 1
ATOM 2422 O O . PHE C 3 133 ? 122.653 7.014 28.944 1 66.12 133 PHE C O 1
ATOM 2430 N N . VAL C 3 134 ? 120.842 7.144 30.252 1 66.28 134 VAL C N 1
ATOM 2431 C CA . VAL C 3 134 ? 120.991 5.797 30.785 1 67.37 134 VAL C CA 1
ATOM 2432 C C . VAL C 3 134 ? 119.738 5.008 30.432 1 67.82 134 VAL C C 1
ATOM 2433 O O . VAL C 3 134 ? 118.641 5.567 30.39 1 67.79 134 VAL C O 1
ATOM 2437 N N . ILE C 3 135 ? 119.905 3.732 30.113 1 68.26 135 ILE C N 1
ATOM 2438 C CA . ILE C 3 135 ? 118.784 2.878 29.773 1 69.3 135 ILE C CA 1
ATOM 2439 C C . ILE C 3 135 ? 119.024 1.455 30.268 1 71.44 135 ILE C C 1
ATOM 2440 O O . ILE C 3 135 ? 120.155 0.962 30.22 1 71.12 135 ILE C O 1
ATOM 2445 N N . ARG C 3 136 ? 117.975 0.815 30.793 1 73.07 136 ARG C N 1
ATOM 2446 C CA . ARG C 3 136 ? 118.073 -0.559 31.248 1 75.56 136 ARG C CA 1
ATOM 2447 C C . ARG C 3 136 ? 118.089 -1.495 30.032 1 76.58 136 ARG C C 1
ATOM 2448 O O . ARG C 3 136 ? 117.348 -1.276 29.082 1 76.6 136 ARG C O 1
ATOM 2456 N N . ARG C 3 137 ? 118.953 -2.518 30.055 1 77.24 137 ARG C N 1
ATOM 2457 C CA . ARG C 3 137 ? 119.048 -3.506 28.989 1 78.26 137 ARG C CA 1
ATOM 2458 C C . ARG C 3 137 ? 117.793 -4.39 28.981 1 80.45 137 ARG C C 1
ATOM 2459 O O . ARG C 3 137 ? 117.384 -4.887 30.029 1 80.76 137 ARG C O 1
ATOM 2467 N N . TYR C 3 138 ? 117.167 -4.567 27.804 1 81.95 138 TYR C N 1
ATOM 2468 C CA . TYR C 3 138 ? 115.978 -5.409 27.693 1 83.84 138 TYR C CA 1
ATOM 2469 C C . TYR C 3 138 ? 116.308 -6.916 27.651 1 86.36 138 TYR C C 1
ATOM 2470 O O . TYR C 3 138 ? 115.427 -7.735 27.894 1 86.68 138 TYR C O 1
ATOM 2479 N N . ASP C 3 139 ? 117.579 -7.283 27.372 1 88.08 139 ASP C N 1
ATOM 2480 C CA . ASP C 3 139 ? 118.031 -8.675 27.335 1 89.88 139 ASP C CA 1
ATOM 2481 C C . ASP C 3 139 ? 118.369 -9.197 28.735 1 92.42 139 ASP C C 1
ATOM 2482 O O . ASP C 3 139 ? 119.3 -9.982 28.903 1 92.78 139 ASP C O 1
ATOM 2487 N N . ARG C 3 140 ? 117.585 -8.76 29.732 1 94.09 140 ARG C N 1
ATOM 2488 C CA . ARG C 3 140 ? 117.635 -9.112 31.146 1 96.01 140 ARG C CA 1
ATOM 2489 C C . ARG C 3 140 ? 116.184 -9.276 31.581 1 98.91 140 ARG C C 1
ATOM 2490 O O . ARG C 3 140 ? 115.338 -8.452 31.216 1 99.06 140 ARG C O 1
ATOM 2498 N N . ASP C 3 141 ? 115.887 -10.306 32.378 1 101.13 141 ASP C N 1
ATOM 2499 C CA . ASP C 3 141 ? 114.519 -10.534 32.861 1 103.65 141 ASP C CA 1
ATOM 2500 C C . ASP C 3 141 ? 114.261 -9.781 34.224 1 105.72 141 ASP C C 1
ATOM 2501 O O . ASP C 3 141 ? 114.808 -8.682 34.41 1 105.85 141 ASP C O 1
ATOM 2506 N N . ASN C 3 142 ? 113.419 -10.346 35.142 1 106.95 142 ASN C N 1
ATOM 2507 C CA . ASN C 3 142 ? 113.099 -9.823 36.487 1 108.33 142 ASN C CA 1
ATOM 2508 C C . ASN C 3 142 ? 114.406 -9.685 37.294 1 108.95 142 ASN C C 1
ATOM 2509 O O . ASN C 3 142 ? 114.662 -8.642 37.908 1 109.5 142 ASN C O 1
ATOM 2514 N N . LYS C 3 143 ? 115.257 -10.729 37.228 1 108.35 143 LYS C N 1
ATOM 2515 C CA . LYS C 3 143 ? 116.622 -10.737 37.769 1 107.8 143 LYS C CA 1
ATOM 2516 C C . LYS C 3 143 ? 117.632 -10.469 36.588 1 106.63 143 LYS C C 1
ATOM 2517 O O . LYS C 3 143 ? 117.217 -10.388 35.428 1 106.76 143 LYS C O 1
ATOM 2523 N N . GLY C 3 144 ? 118.925 -10.313 36.877 1 105.13 144 GLY C N 1
ATOM 2524 C CA . GLY C 3 144 ? 119.924 -10.014 35.846 1 103.68 144 GLY C CA 1
ATOM 2525 C C . GLY C 3 144 ? 120.312 -11.168 34.94 1 101.83 144 GLY C C 1
ATOM 2526 O O . GLY C 3 144 ? 121.425 -11.184 34.399 1 101.85 144 GLY C O 1
ATOM 2527 N N . LEU C 3 145 ? 119.384 -12.138 34.765 1 100.13 145 LEU C N 1
ATOM 2528 C CA . LEU C 3 145 ? 119.555 -13.352 33.962 1 98.77 145 LEU C CA 1
ATOM 2529 C C . LEU C 3 145 ? 119.393 -13 32.488 1 97.28 145 LEU C C 1
ATOM 2530 O O . LEU C 3 145 ? 118.414 -12.353 32.102 1 97.62 145 LEU C O 1
ATOM 2535 N N . PRO C 3 146 ? 120.338 -13.425 31.64 1 95.34 146 PRO C N 1
ATOM 2536 C CA . PRO C 3 146 ? 120.238 -13.099 30.216 1 93.86 146 PRO C CA 1
ATOM 2537 C C . PRO C 3 146 ? 119.048 -13.72 29.482 1 92.1 146 PRO C C 1
ATOM 2538 O O . PRO C 3 146 ? 118.729 -14.893 29.644 1 92.35 146 PRO C O 1
ATOM 2542 N N . VAL C 3 147 ? 118.379 -12.895 28.684 1 90.31 147 VAL C N 1
ATOM 2543 C CA . VAL C 3 147 ? 117.268 -13.28 27.828 1 88.93 147 VAL C CA 1
ATOM 2544 C C . VAL C 3 147 ? 117.811 -13.209 26.421 1 87.02 147 VAL C C 1
ATOM 2545 O O . VAL C 3 147 ? 118.416 -12.195 26.062 1 86.41 147 VAL C O 1
ATOM 2549 N N . HIS C 3 148 ? 117.649 -14.29 25.633 1 86.07 148 HIS C N 1
ATOM 2550 C CA . HIS C 3 148 ? 118.207 -14.301 24.287 1 85.56 148 HIS C CA 1
ATOM 2551 C C . HIS C 3 148 ? 117.474 -13.383 23.315 1 85.38 148 HIS C C 1
ATOM 2552 O O . HIS C 3 148 ? 116.275 -13.168 23.424 1 85.74 148 HIS C O 1
ATOM 2559 N N . GLN C 3 149 ? 118.242 -12.771 22.425 1 84.49 149 GLN C N 1
ATOM 2560 C CA . GLN C 3 149 ? 117.749 -11.849 21.446 1 84.27 149 GLN C CA 1
ATOM 2561 C C . GLN C 3 149 ? 118.658 -11.806 20.222 1 83.73 149 GLN C C 1
ATOM 2562 O O . GLN C 3 149 ? 119.805 -12.273 20.26 1 83.8 149 GLN C O 1
ATOM 2568 N N . GLU C 3 150 ? 118.143 -11.246 19.124 1 82.78 150 GLU C N 1
ATOM 2569 C CA . GLU C 3 150 ? 118.941 -11.058 17.93 1 81.99 150 GLU C CA 1
ATOM 2570 C C . GLU C 3 150 ? 118.487 -9.849 17.122 1 80.87 150 GLU C C 1
ATOM 2571 O O . GLU C 3 150 ? 117.314 -9.488 17.163 1 80.4 150 GLU C O 1
ATOM 2577 N N . GLN C 3 151 ? 119.416 -9.208 16.407 1 80.43 151 GLN C N 1
ATOM 2578 C CA . GLN C 3 151 ? 119.071 -8.049 15.573 1 80.62 151 GLN C CA 1
ATOM 2579 C C . GLN C 3 151 ? 118.512 -8.505 14.233 1 79.95 151 GLN C C 1
ATOM 2580 O O . GLN C 3 151 ? 118.848 -9.587 13.764 1 79.93 151 GLN C O 1
ATOM 2586 N N . LEU C 3 152 ? 117.651 -7.686 13.623 1 79.59 152 LEU C N 1
ATOM 2587 C CA . LEU C 3 152 ? 116.969 -8.007 12.367 1 79.75 152 LEU C CA 1
ATOM 2588 C C . LEU C 3 152 ? 117.869 -8.183 11.156 1 80.29 152 LEU C C 1
ATOM 2589 O O . LEU C 3 152 ? 117.505 -8.951 10.266 1 80.99 152 LEU C O 1
ATOM 2594 N N . ASP C 3 153 ? 119.036 -7.52 11.108 1 80.25 153 ASP C N 1
ATOM 2595 C CA . ASP C 3 153 ? 119.946 -7.688 9.972 1 80.87 153 ASP C CA 1
ATOM 2596 C C . ASP C 3 153 ? 120.481 -9.138 9.883 1 81.33 153 ASP C C 1
ATOM 2597 O O . ASP C 3 153 ? 120.47 -9.715 8.812 1 81.73 153 ASP C O 1
ATOM 2602 N N . GLY C 3 154 ? 120.858 -9.729 11.008 1 81.24 154 GLY C N 1
ATOM 2603 C CA . GLY C 3 154 ? 121.325 -11.106 11.061 1 81.72 154 GLY C CA 1
ATOM 2604 C C . GLY C 3 154 ? 120.212 -12.118 10.858 1 82.43 154 GLY C C 1
ATOM 2605 O O . GLY C 3 154 ? 120.426 -13.14 10.216 1 83.17 154 GLY C O 1
ATOM 2606 N N . ALA C 3 155 ? 119.005 -11.828 11.355 1 82.59 155 ALA C N 1
ATOM 2607 C CA . ALA C 3 155 ? 117.837 -12.695 11.208 1 83.01 155 ALA C CA 1
ATOM 2608 C C . ALA C 3 155 ? 117.406 -12.806 9.728 1 83.75 155 ALA C C 1
ATOM 2609 O O . ALA C 3 155 ? 117.174 -13.917 9.227 1 84.56 155 ALA C O 1
ATOM 2611 N N . MET C 3 156 ? 117.341 -11.664 9.026 1 83.56 156 MET C N 1
ATOM 2612 C CA . MET C 3 156 ? 116.993 -11.59 7.606 1 84.05 156 MET C CA 1
ATOM 2613 C C . MET C 3 156 ? 118.167 -11.938 6.683 1 85.54 156 MET C C 1
ATOM 2614 O O . MET C 3 156 ? 117.967 -12.032 5.468 1 86.21 156 MET C O 1
ATOM 2619 N N . GLN C 3 157 ? 119.381 -12.118 7.244 1 86.15 157 GLN C N 1
ATOM 2620 C CA . GLN C 3 157 ? 120.614 -12.458 6.54 1 87.21 157 GLN C CA 1
ATOM 2621 C C . GLN C 3 157 ? 121.077 -11.363 5.595 1 87.81 157 GLN C C 1
ATOM 2622 O O . GLN C 3 157 ? 121.533 -11.646 4.484 1 88.27 157 GLN C O 1
ATOM 2628 N N . ILE C 3 158 ? 120.965 -10.108 6.058 1 87.77 158 ILE C N 1
ATOM 2629 C CA . ILE C 3 158 ? 121.387 -8.891 5.369 1 88.16 158 ILE C CA 1
ATOM 2630 C C . ILE C 3 158 ? 122.76 -8.524 5.939 1 89.72 158 ILE C C 1
ATOM 2631 O O . ILE C 3 158 ? 122.954 -8.526 7.151 1 89.9 158 ILE C O 1
ATOM 2636 N N . THR C 3 159 ? 123.727 -8.257 5.065 1 90.98 159 THR C N 1
ATOM 2637 C CA . THR C 3 159 ? 125.102 -7.954 5.461 1 92.03 159 THR C CA 1
ATOM 2638 C C . THR C 3 159 ? 125.357 -6.473 5.825 1 91.63 159 THR C C 1
ATOM 2639 O O . THR C 3 159 ? 126.398 -6.162 6.417 1 92.41 159 THR C O 1
ATOM 2643 N N . ASP C 3 160 ? 124.422 -5.567 5.476 1 89.58 160 ASP C N 1
ATOM 2644 C CA . ASP C 3 160 ? 124.531 -4.145 5.794 1 87.62 160 ASP C CA 1
ATOM 2645 C C . ASP C 3 160 ? 123.264 -3.74 6.56 1 84.53 160 ASP C C 1
ATOM 2646 O O . ASP C 3 160 ? 122.183 -4.217 6.226 1 83.99 160 ASP C O 1
ATOM 2651 N N . LYS C 3 161 ? 123.381 -2.868 7.585 1 82.49 161 LYS C N 1
ATOM 2652 C CA . LYS C 3 161 ? 122.204 -2.468 8.373 1 80.76 161 LYS C CA 1
ATOM 2653 C C . LYS C 3 161 ? 121.235 -1.548 7.627 1 80.01 161 LYS C C 1
ATOM 2654 O O . LYS C 3 161 ? 120.108 -1.392 8.068 1 80.02 161 LYS C O 1
ATOM 2660 N N . TYR C 3 162 ? 121.646 -0.978 6.489 1 79.47 162 TYR C N 1
ATOM 2661 C CA . TYR C 3 162 ? 120.781 -0.146 5.64 1 79.42 162 TYR C CA 1
ATOM 2662 C C . TYR C 3 162 ? 120.309 -0.86 4.369 1 80.2 162 TYR C C 1
ATOM 2663 O O . TYR C 3 162 ? 119.636 -0.237 3.549 1 79.35 162 TYR C O 1
ATOM 2672 N N . GLY C 3 163 ? 120.677 -2.135 4.204 1 81.56 163 GLY C N 1
ATOM 2673 C CA . GLY C 3 163 ? 120.315 -2.917 3.038 1 83.28 163 GLY C CA 1
ATOM 2674 C C . GLY C 3 163 ? 121.085 -2.546 1.795 1 85.29 163 GLY C C 1
ATOM 2675 O O . GLY C 3 163 ? 120.631 -2.847 0.7 1 85.3 163 GLY C O 1
ATOM 2676 N N . LYS C 3 164 ? 122.246 -1.899 1.933 1 87.2 164 LYS C N 1
ATOM 2677 C CA . LYS C 3 164 ? 123.075 -1.551 0.784 1 89.66 164 LYS C CA 1
ATOM 2678 C C . LYS C 3 164 ? 123.931 -2.781 0.473 1 93.3 164 LYS C C 1
ATOM 2679 O O . LYS C 3 164 ? 125.139 -2.814 0.743 1 93.42 164 LYS C O 1
ATOM 2685 N N . THR C 3 165 ? 123.276 -3.8 -0.098 1 96.06 165 THR C N 1
ATOM 2686 C CA . THR C 3 165 ? 123.83 -5.119 -0.381 1 98.97 165 THR C CA 1
ATOM 2687 C C . THR C 3 165 ? 124.124 -5.411 -1.865 1 101.61 165 THR C C 1
ATOM 2688 O O . THR C 3 165 ? 124.464 -6.544 -2.202 1 101.79 165 THR C O 1
ATOM 2692 N N . GLY C 3 166 ? 124.019 -4.407 -2.726 1 103.48 166 GLY C N 1
ATOM 2693 C CA . GLY C 3 166 ? 124.249 -4.599 -4.155 1 105.76 166 GLY C CA 1
ATOM 2694 C C . GLY C 3 166 ? 125.546 -4.019 -4.688 1 108.13 166 GLY C C 1
ATOM 2695 O O . GLY C 3 166 ? 126.432 -3.62 -3.918 1 108.47 166 GLY C O 1
ATOM 2696 N N . ASN C 3 167 ? 125.666 -3.96 -6.03 1 109.22 167 ASN C N 1
ATOM 2697 C CA . ASN C 3 167 ? 126.851 -3.405 -6.701 1 110.82 167 ASN C CA 1
ATOM 2698 C C . ASN C 3 167 ? 126.87 -1.848 -6.732 1 110.67 167 ASN C C 1
ATOM 2699 O O . ASN C 3 167 ? 127.779 -1.261 -7.336 1 111.2 167 ASN C O 1
ATOM 2704 N N . ASP C 3 168 ? 125.868 -1.194 -6.088 1 109.65 168 ASP C N 1
ATOM 2705 C CA . ASP C 3 168 ? 125.657 0.257 -6.07 1 108.84 168 ASP C CA 1
ATOM 2706 C C . ASP C 3 168 ? 125.386 0.82 -4.653 1 107.22 168 ASP C C 1
ATOM 2707 O O . ASP C 3 168 ? 125.5 0.094 -3.664 1 107.68 168 ASP C O 1
ATOM 2712 N N . ASN C 3 169 ? 125.012 2.107 -4.557 1 105.07 169 ASN C N 1
ATOM 2713 C CA . ASN C 3 169 ? 124.672 2.724 -3.285 1 103.26 169 ASN C CA 1
ATOM 2714 C C . ASN C 3 169 ? 123.162 2.581 -2.928 1 100.15 169 ASN C C 1
ATOM 2715 O O . ASN C 3 169 ? 122.719 3.146 -1.922 1 100.12 169 ASN C O 1
ATOM 2720 N N . GLU C 3 170 ? 122.383 1.82 -3.739 1 97.19 170 GLU C N 1
ATOM 2721 C CA . GLU C 3 170 ? 120.951 1.6 -3.532 1 94.59 170 GLU C CA 1
ATOM 2722 C C . GLU C 3 170 ? 120.636 0.698 -2.339 1 91.59 170 GLU C C 1
ATOM 2723 O O . GLU C 3 170 ? 121.498 -0.061 -1.895 1 91.25 170 GLU C O 1
ATOM 2729 N N . GLN C 3 171 ? 119.396 0.806 -1.81 1 89.17 171 GLN C N 1
ATOM 2730 C CA . GLN C 3 171 ? 118.931 0.058 -0.644 1 87.06 171 GLN C CA 1
ATOM 2731 C C . GLN C 3 171 ? 117.977 -1.025 -1.072 1 85.48 171 GLN C C 1
ATOM 2732 O O . GLN C 3 171 ? 117.073 -0.768 -1.854 1 85 171 GLN C O 1
ATOM 2738 N N . TYR C 3 172 ? 118.221 -2.256 -0.609 1 84.81 172 TYR C N 1
ATOM 2739 C CA . TYR C 3 172 ? 117.507 -3.45 -1.026 1 85.05 172 TYR C CA 1
ATOM 2740 C C . TYR C 3 172 ? 116.573 -4.048 0.016 1 84.78 172 TYR C C 1
ATOM 2741 O O . TYR C 3 172 ? 116.023 -5.119 -0.224 1 85.94 172 TYR C O 1
ATOM 2750 N N . VAL C 3 173 ? 116.359 -3.376 1.143 1 83.18 173 VAL C N 1
ATOM 2751 C CA . VAL C 3 173 ? 115.406 -3.826 2.152 1 82.07 173 VAL C CA 1
ATOM 2752 C C . VAL C 3 173 ? 114.619 -2.598 2.593 1 80.38 173 VAL C C 1
ATOM 2753 O O . VAL C 3 173 ? 115.195 -1.551 2.86 1 81.1 173 VAL C O 1
ATOM 2757 N N . SER C 3 174 ? 113.302 -2.71 2.612 1 77.72 174 SER C N 1
ATOM 2758 C CA . SER C 3 174 ? 112.419 -1.635 2.996 1 75.54 174 SER C CA 1
ATOM 2759 C C . SER C 3 174 ? 111.667 -1.987 4.276 1 73.94 174 SER C C 1
ATOM 2760 O O . SER C 3 174 ? 111.7 -3.139 4.712 1 74.44 174 SER C O 1
ATOM 2763 N N . TYR C 3 175 ? 110.975 -0.996 4.881 1 71.51 175 TYR C N 1
ATOM 2764 C CA . TYR C 3 175 ? 110.125 -1.237 6.036 1 69.06 175 TYR C CA 1
ATOM 2765 C C . TYR C 3 175 ? 109 -2.187 5.676 1 68.61 175 TYR C C 1
ATOM 2766 O O . TYR C 3 175 ? 108.646 -3.003 6.499 1 68.63 175 TYR C O 1
ATOM 2775 N N . GLU C 3 176 ? 108.472 -2.126 4.448 1 69 176 GLU C N 1
ATOM 2776 C CA . GLU C 3 176 ? 107.427 -3.035 3.996 1 69.88 176 GLU C CA 1
ATOM 2777 C C . GLU C 3 176 ? 107.903 -4.505 4.007 1 70.56 176 GLU C C 1
ATOM 2778 O O . GLU C 3 176 ? 107.175 -5.38 4.484 1 70.79 176 GLU C O 1
ATOM 2784 N N . THR C 3 177 ? 109.131 -4.768 3.515 1 70.63 177 THR C N 1
ATOM 2785 C CA . THR C 3 177 ? 109.754 -6.106 3.471 1 70.81 177 THR C CA 1
ATOM 2786 C C . THR C 3 177 ? 110.089 -6.603 4.875 1 71.45 177 THR C C 1
ATOM 2787 O O . THR C 3 177 ? 109.824 -7.754 5.206 1 72.53 177 THR C O 1
ATOM 2791 N N . LEU C 3 178 ? 110.659 -5.729 5.699 1 71.01 178 LEU C N 1
ATOM 2792 C CA . LEU C 3 178 ? 111.006 -5.984 7.092 1 71.2 178 LEU C CA 1
ATOM 2793 C C . LEU C 3 178 ? 109.748 -6.377 7.895 1 71.14 178 LEU C C 1
ATOM 2794 O O . LEU C 3 178 ? 109.816 -7.33 8.68 1 71.52 178 LEU C O 1
ATOM 2799 N N . ALA C 3 179 ? 108.603 -5.663 7.683 1 70.31 179 ALA C N 1
ATOM 2800 C CA . ALA C 3 179 ? 107.321 -5.954 8.334 1 70.33 179 ALA C CA 1
ATOM 2801 C C . ALA C 3 179 ? 106.762 -7.288 7.888 1 70.6 179 ALA C C 1
ATOM 2802 O O . ALA C 3 179 ? 106.191 -8.01 8.674 1 70.94 179 ALA C O 1
ATOM 2804 N N . ARG C 3 180 ? 106.926 -7.624 6.627 1 71.27 180 ARG C N 1
ATOM 2805 C CA . ARG C 3 180 ? 106.501 -8.895 6.052 1 71.26 180 ARG C CA 1
ATOM 2806 C C . ARG C 3 180 ? 107.304 -10.068 6.614 1 72.26 180 ARG C C 1
ATOM 2807 O O . ARG C 3 180 ? 106.763 -11.153 6.824 1 73.24 180 ARG C O 1
ATOM 2815 N N . PHE C 3 181 ? 108.585 -9.844 6.888 1 72.24 181 PHE C N 1
ATOM 2816 C CA . PHE C 3 181 ? 109.481 -10.815 7.504 1 72.82 181 PHE C CA 1
ATOM 2817 C C . PHE C 3 181 ? 109.097 -11.029 8.977 1 73.72 181 PHE C C 1
ATOM 2818 O O . PHE C 3 181 ? 109.125 -12.154 9.456 1 74.37 181 PHE C O 1
ATOM 2826 N N . LEU C 3 182 ? 108.805 -9.939 9.703 1 74.01 182 LEU C N 1
ATOM 2827 C CA . LEU C 3 182 ? 108.423 -9.988 11.105 1 74.33 182 LEU C CA 1
ATOM 2828 C C . LEU C 3 182 ? 107.12 -10.752 11.292 1 75.64 182 LEU C C 1
ATOM 2829 O O . LEU C 3 182 ? 107.044 -11.626 12.145 1 75.54 182 LEU C O 1
ATOM 2834 N N . VAL C 3 183 ? 106.115 -10.447 10.46 1 76.63 183 VAL C N 1
ATOM 2835 C CA . VAL C 3 183 ? 104.79 -11.07 10.448 1 77.66 183 VAL C CA 1
ATOM 2836 C C . VAL C 3 183 ? 104.906 -12.606 10.282 1 79.36 183 VAL C C 1
ATOM 2837 O O . VAL C 3 183 ? 104.122 -13.349 10.881 1 81.44 183 VAL C O 1
ATOM 2841 N N . ALA C 3 184 ? 105.935 -13.085 9.569 1 78.13 184 ALA C N 1
ATOM 2842 C CA . ALA C 3 184 ? 106.133 -14.507 9.377 1 77.23 184 ALA C CA 1
ATOM 2843 C C . ALA C 3 184 ? 106.906 -15.198 10.498 1 76.59 184 ALA C C 1
ATOM 2844 O O . ALA C 3 184 ? 106.903 -16.42 10.538 1 77.17 184 ALA C O 1
ATOM 2846 N N . HIS C 3 185 ? 107.575 -14.461 11.393 1 75.95 185 HIS C N 1
ATOM 2847 C CA . HIS C 3 185 ? 108.403 -15.091 12.435 1 75.94 185 HIS C CA 1
ATOM 2848 C C . HIS C 3 185 ? 107.884 -14.888 13.848 1 75.16 185 HIS C C 1
ATOM 2849 O O . HIS C 3 185 ? 108.072 -15.754 14.702 1 75.81 185 HIS C O 1
ATOM 2856 N N . VAL C 3 186 ? 107.193 -13.787 14.085 1 73.94 186 VAL C N 1
ATOM 2857 C CA . VAL C 3 186 ? 106.555 -13.536 15.374 1 73.24 186 VAL C CA 1
ATOM 2858 C C . VAL C 3 186 ? 105.044 -13.873 15.226 1 73.61 186 VAL C C 1
ATOM 2859 O O . VAL C 3 186 ? 104.584 -14.122 14.102 1 74.15 186 VAL C O 1
ATOM 2863 N N . ASN C 3 187 ? 104.277 -13.91 16.341 1 73.24 187 ASN C N 1
ATOM 2864 C CA . ASN C 3 187 ? 102.831 -14.106 16.238 1 73.48 187 ASN C CA 1
ATOM 2865 C C . ASN C 3 187 ? 102.213 -12.862 15.542 1 75.06 187 ASN C C 1
ATOM 2866 O O . ASN C 3 187 ? 102.496 -11.712 15.895 1 74.12 187 ASN C O 1
ATOM 2871 N N . ASP C 3 188 ? 101.37 -13.145 14.558 1 76.6 188 ASP C N 1
ATOM 2872 C CA . ASP C 3 188 ? 100.701 -12.19 13.709 1 78.06 188 ASP C CA 1
ATOM 2873 C C . ASP C 3 188 ? 99.944 -11.132 14.487 1 77.45 188 ASP C C 1
ATOM 2874 O O . ASP C 3 188 ? 100.513 -10.071 14.717 1 79.41 188 ASP C O 1
ATOM 2879 N N . ASN C 3 189 ? 98.692 -11.381 14.886 1 74.42 189 ASN C N 1
ATOM 2880 C CA . ASN C 3 189 ? 97.827 -10.47 15.627 1 71.43 189 ASN C CA 1
ATOM 2881 C C . ASN C 3 189 ? 97.977 -8.93 15.297 1 70.01 189 ASN C C 1
ATOM 2882 O O . ASN C 3 189 ? 99.067 -8.365 15.069 1 69.35 189 ASN C O 1
ATOM 2887 N N . ILE C 3 190 ? 96.804 -8.28 15.3 1 68.76 190 ILE C N 1
ATOM 2888 C CA . ILE C 3 190 ? 96.575 -6.874 15.03 1 67.84 190 ILE C CA 1
ATOM 2889 C C . ILE C 3 190 ? 97.229 -5.923 16.048 1 66.44 190 ILE C C 1
ATOM 2890 O O . ILE C 3 190 ? 97.561 -4.805 15.673 1 66.1 190 ILE C O 1
ATOM 2895 N N . ALA C 3 191 ? 97.477 -6.37 17.291 1 65.3 191 ALA C N 1
ATOM 2896 C CA . ALA C 3 191 ? 98.142 -5.541 18.284 1 64.87 191 ALA C CA 1
ATOM 2897 C C . ALA C 3 191 ? 99.614 -5.324 17.925 1 65.19 191 ALA C C 1
ATOM 2898 O O . ALA C 3 191 ? 100.104 -4.198 17.99 1 66.22 191 ALA C O 1
ATOM 2900 N N . PHE C 3 192 ? 100.294 -6.391 17.484 1 65.29 192 PHE C N 1
ATOM 2901 C CA . PHE C 3 192 ? 101.691 -6.379 17.026 1 65.08 192 PHE C CA 1
ATOM 2902 C C . PHE C 3 192 ? 101.814 -5.481 15.773 1 64.18 192 PHE C C 1
ATOM 2903 O O . PHE C 3 192 ? 102.763 -4.707 15.638 1 64.85 192 PHE C O 1
ATOM 2911 N N . LYS C 3 193 ? 100.869 -5.631 14.845 1 62.72 193 LYS C N 1
ATOM 2912 C CA . LYS C 3 193 ? 100.83 -4.928 13.574 1 61.61 193 LYS C CA 1
ATOM 2913 C C . LYS C 3 193 ? 100.574 -3.455 13.738 1 61.7 193 LYS C C 1
ATOM 2914 O O . LYS C 3 193 ? 101.156 -2.67 12.999 1 62.69 193 LYS C O 1
ATOM 2920 N N . ILE C 3 194 ? 99.635 -3.068 14.625 1 60.53 194 ILE C N 1
ATOM 2921 C CA . ILE C 3 194 ? 99.335 -1.664 14.889 1 59.1 194 ILE C CA 1
ATOM 2922 C C . ILE C 3 194 ? 100.566 -1.016 15.536 1 59.84 194 ILE C C 1
ATOM 2923 O O . ILE C 3 194 ? 100.951 0.069 15.143 1 60.82 194 ILE C O 1
ATOM 2928 N N . ASP C 3 195 ? 101.216 -1.701 16.474 1 60.2 195 ASP C N 1
ATOM 2929 C CA . ASP C 3 195 ? 102.397 -1.163 17.154 1 60.83 195 ASP C CA 1
ATOM 2930 C C . ASP C 3 195 ? 103.561 -0.926 16.206 1 62.04 195 ASP C C 1
ATOM 2931 O O . ASP C 3 195 ? 104.109 0.173 16.192 1 63.36 195 ASP C O 1
ATOM 2936 N N . LEU C 3 196 ? 103.924 -1.934 15.395 1 61.96 196 LEU C N 1
ATOM 2937 C CA . LEU C 3 196 ? 105.011 -1.855 14.444 1 62.38 196 LEU C CA 1
ATOM 2938 C C . LEU C 3 196 ? 104.737 -0.768 13.403 1 63.16 196 LEU C C 1
ATOM 2939 O O . LEU C 3 196 ? 105.651 -0.022 13.041 1 64.32 196 LEU C O 1
ATOM 2944 N N . PHE C 3 197 ? 103.484 -0.629 12.956 1 61.98 197 PHE C N 1
ATOM 2945 C CA . PHE C 3 197 ? 103.12 0.407 11.999 1 62.22 197 PHE C CA 1
ATOM 2946 C C . PHE C 3 197 ? 103.33 1.784 12.629 1 63.38 197 PHE C C 1
ATOM 2947 O O . PHE C 3 197 ? 103.914 2.648 12.006 1 64.63 197 PHE C O 1
ATOM 2955 N N . ARG C 3 198 ? 102.917 1.968 13.886 1 63.25 198 ARG C N 1
ATOM 2956 C CA . ARG C 3 198 ? 103.077 3.226 14.617 1 63 198 ARG C CA 1
ATOM 2957 C C . ARG C 3 198 ? 104.535 3.565 14.85 1 63.48 198 ARG C C 1
ATOM 2958 O O . ARG C 3 198 ? 104.873 4.734 14.904 1 64.44 198 ARG C O 1
ATOM 2966 N N . ARG C 3 199 ? 105.391 2.561 15.07 1 63.14 199 ARG C N 1
ATOM 2967 C CA . ARG C 3 199 ? 106.833 2.777 15.287 1 62.84 199 ARG C CA 1
ATOM 2968 C C . ARG C 3 199 ? 107.465 3.394 14.047 1 62.16 199 ARG C C 1
ATOM 2969 O O . ARG C 3 199 ? 108.34 4.238 14.168 1 62.47 199 ARG C O 1
ATOM 2977 N N . ILE C 3 200 ? 107.036 2.946 12.853 1 61.41 200 ILE C N 1
ATOM 2978 C CA . ILE C 3 200 ? 107.551 3.389 11.584 1 60.96 200 ILE C CA 1
ATOM 2979 C C . ILE C 3 200 ? 107.041 4.797 11.25 1 63.02 200 ILE C C 1
ATOM 2980 O O . ILE C 3 200 ? 107.821 5.646 10.791 1 64 200 ILE C O 1
ATOM 2985 N N . VAL C 3 201 ? 105.765 5.065 11.515 1 63.21 201 VAL C N 1
ATOM 2986 C CA . VAL C 3 201 ? 105.17 6.391 11.321 1 63.42 201 VAL C CA 1
ATOM 2987 C C . VAL C 3 201 ? 105.805 7.396 12.31 1 63.25 201 VAL C C 1
ATOM 2988 O O . VAL C 3 201 ? 106.066 8.528 11.935 1 63.73 201 VAL C O 1
ATOM 2992 N N . TYR C 3 202 ? 106.053 6.992 13.559 1 62.96 202 TYR C N 1
ATOM 2993 C CA . TYR C 3 202 ? 106.645 7.878 14.567 1 63.14 202 TYR C CA 1
ATOM 2994 C C . TYR C 3 202 ? 108.127 8.133 14.339 1 64.74 202 TYR C C 1
ATOM 2995 O O . TYR C 3 202 ? 108.586 9.243 14.612 1 66.21 202 TYR C O 1
ATOM 3004 N N . ALA C 3 203 ? 108.871 7.18 13.75 1 65.05 203 ALA C N 1
ATOM 3005 C CA . ALA C 3 203 ? 110.28 7.437 13.371 1 65.16 203 ALA C CA 1
ATOM 3006 C C . ALA C 3 203 ? 110.33 8.527 12.313 1 65.83 203 ALA C C 1
ATOM 3007 O O . ALA C 3 203 ? 111.198 9.397 12.351 1 67.18 203 ALA C O 1
ATOM 3009 N N . TRP C 3 204 ? 109.368 8.515 11.39 1 64.73 204 TRP C N 1
ATOM 3010 C CA . TRP C 3 204 ? 109.256 9.531 10.383 1 64.03 204 TRP C CA 1
ATOM 3011 C C . TRP C 3 204 ? 108.783 10.861 10.975 1 65.49 204 TRP C C 1
ATOM 3012 O O . TRP C 3 204 ? 109.479 11.845 10.798 1 67.08 204 TRP C O 1
ATOM 3023 N N . LEU C 3 205 ? 107.644 10.911 11.704 1 65.11 205 LEU C N 1
ATOM 3024 C CA . LEU C 3 205 ? 107.124 12.157 12.318 1 64.56 205 LEU C CA 1
ATOM 3025 C C . LEU C 3 205 ? 108.15 12.906 13.18 1 64.29 205 LEU C C 1
ATOM 3026 O O . LEU C 3 205 ? 108.155 14.124 13.192 1 63.18 205 LEU C O 1
ATOM 3031 N N . LEU C 3 206 ? 108.95 12.167 13.975 1 64.97 206 LEU C N 1
ATOM 3032 C CA . LEU C 3 206 ? 109.907 12.735 14.933 1 65.23 206 LEU C CA 1
ATOM 3033 C C . LEU C 3 206 ? 111.295 13.031 14.377 1 66.6 206 LEU C C 1
ATOM 3034 O O . LEU C 3 206 ? 112.084 13.702 15.047 1 67.33 206 LEU C O 1
ATOM 3039 N N . GLY C 3 207 ? 111.588 12.578 13.169 1 67.11 207 GLY C N 1
ATOM 3040 C CA . GLY C 3 207 ? 112.878 12.871 12.547 1 67.93 207 GLY C CA 1
ATOM 3041 C C . GLY C 3 207 ? 113.957 11.856 12.826 1 68.71 207 GLY C C 1
ATOM 3042 O O . GLY C 3 207 ? 115.133 12.146 12.604 1 68.42 207 GLY C O 1
ATOM 3043 N N . ASN C 3 208 ? 113.566 10.644 13.299 1 69.13 208 ASN C N 1
ATOM 3044 C CA . ASN C 3 208 ? 114.493 9.529 13.489 1 70.19 208 ASN C CA 1
ATOM 3045 C C . ASN C 3 208 ? 114.737 8.913 12.108 1 71.25 208 ASN C C 1
ATOM 3046 O O . ASN C 3 208 ? 114.059 7.955 11.745 1 71.7 208 ASN C O 1
ATOM 3051 N N . ASN C 3 209 ? 115.661 9.484 11.32 1 71.69 209 ASN C N 1
ATOM 3052 C CA . ASN C 3 209 ? 115.953 8.932 9.997 1 72.66 209 ASN C CA 1
ATOM 3053 C C . ASN C 3 209 ? 117.062 7.869 10.021 1 74.09 209 ASN C C 1
ATOM 3054 O O . ASN C 3 209 ? 117.631 7.58 8.974 1 74.55 209 ASN C O 1
ATOM 3059 N N . ASP C 3 210 ? 117.348 7.278 11.19 1 74.97 210 ASP C N 1
ATOM 3060 C CA . ASP C 3 210 ? 118.362 6.246 11.36 1 75.99 210 ASP C CA 1
ATOM 3061 C C . ASP C 3 210 ? 117.807 5.027 12.121 1 75.55 210 ASP C C 1
ATOM 3062 O O . ASP C 3 210 ? 118.484 4.494 12.994 1 76.01 210 ASP C O 1
ATOM 3067 N N . MET C 3 211 ? 116.569 4.597 11.818 1 74.25 211 MET C N 1
ATOM 3068 C CA . MET C 3 211 ? 116.025 3.383 12.412 1 73.2 211 MET C CA 1
ATOM 3069 C C . MET C 3 211 ? 116.257 2.265 11.396 1 73.26 211 MET C C 1
ATOM 3070 O O . MET C 3 211 ? 115.386 1.922 10.595 1 73.47 211 MET C O 1
ATOM 3075 N N . HIS C 3 212 ? 117.496 1.787 11.351 1 72.57 212 HIS C N 1
ATOM 3076 C CA . HIS C 3 212 ? 117.952 0.745 10.439 1 71.47 212 HIS C CA 1
ATOM 3077 C C . HIS C 3 212 ? 117.663 -0.676 10.986 1 72.17 212 HIS C C 1
ATOM 3078 O O . HIS C 3 212 ? 116.985 -0.809 12.009 1 72.87 212 HIS C O 1
ATOM 3085 N N . LEU C 3 213 ? 118.145 -1.728 10.303 1 72.19 213 LEU C N 1
ATOM 3086 C CA . LEU C 3 213 ? 117.948 -3.127 10.671 1 72.55 213 LEU C CA 1
ATOM 3087 C C . LEU C 3 213 ? 118.539 -3.521 12.002 1 72.59 213 LEU C C 1
ATOM 3088 O O . LEU C 3 213 ? 118.029 -4.446 12.637 1 72.9 213 LEU C O 1
ATOM 3093 N N . ARG C 3 214 ? 119.604 -2.851 12.439 1 72.32 214 ARG C N 1
ATOM 3094 C CA . ARG C 3 214 ? 120.178 -3.131 13.767 1 72.58 214 ARG C CA 1
ATOM 3095 C C . ARG C 3 214 ? 119.377 -2.437 14.891 1 70.9 214 ARG C C 1
ATOM 3096 O O . ARG C 3 214 ? 119.71 -2.608 16.055 1 70.6 214 ARG C O 1
ATOM 3104 N N . ASN C 3 215 ? 118.404 -1.579 14.544 1 69.85 215 ASN C N 1
ATOM 3105 C CA . ASN C 3 215 ? 117.558 -0.883 15.491 1 69.6 215 ASN C CA 1
ATOM 3106 C C . ASN C 3 215 ? 116.2 -1.581 15.712 1 69.96 215 ASN C C 1
ATOM 3107 O O . ASN C 3 215 ? 115.32 -1.014 16.325 1 70 215 ASN C O 1
ATOM 3112 N N . PHE C 3 216 ? 116.074 -2.831 15.235 1 70.63 216 PHE C N 1
ATOM 3113 C CA . PHE C 3 216 ? 114.963 -3.76 15.384 1 70.91 216 PHE C CA 1
ATOM 3114 C C . PHE C 3 216 ? 115.565 -5.036 15.953 1 72.33 216 PHE C C 1
ATOM 3115 O O . PHE C 3 216 ? 116.654 -5.445 15.555 1 72.7 216 PHE C O 1
ATOM 3123 N N . GLY C 3 217 ? 114.874 -5.639 16.904 1 73.28 217 GLY C N 1
ATOM 3124 C CA . GLY C 3 217 ? 115.331 -6.883 17.501 1 74.13 217 GLY C CA 1
ATOM 3125 C C . GLY C 3 217 ? 114.216 -7.866 17.73 1 75.04 217 GLY C C 1
ATOM 3126 O O . GLY C 3 217 ? 113.037 -7.524 17.631 1 74.91 217 GLY C O 1
ATOM 3127 N N . LEU C 3 218 ? 114.592 -9.091 18.055 1 76.22 218 LEU C N 1
ATOM 3128 C CA . LEU C 3 218 ? 113.649 -10.144 18.408 1 77.86 218 LEU C CA 1
ATOM 3129 C C . LEU C 3 218 ? 114.028 -10.666 19.774 1 79.39 218 LEU C C 1
ATOM 3130 O O . LEU C 3 218 ? 115.157 -11.096 19.945 1 79.47 218 LEU C O 1
ATOM 3135 N N . VAL C 3 219 ? 113.111 -10.626 20.743 1 80.59 219 VAL C N 1
ATOM 3136 C CA . VAL C 3 219 ? 113.388 -11.163 22.074 1 82.23 219 VAL C CA 1
ATOM 3137 C C . VAL C 3 219 ? 112.788 -12.562 22.233 1 84.65 219 VAL C C 1
ATOM 3138 O O . VAL C 3 219 ? 111.673 -12.822 21.782 1 84.35 219 VAL C O 1
ATOM 3142 N N . TYR C 3 220 ? 113.558 -13.475 22.815 1 87.15 220 TYR C N 1
ATOM 3143 C CA . TYR C 3 220 ? 113.124 -14.848 23.052 1 90.19 220 TYR C CA 1
ATOM 3144 C C . TYR C 3 220 ? 112.7 -15.036 24.501 1 93.86 220 TYR C C 1
ATOM 3145 O O . TYR C 3 220 ? 113.454 -15.537 25.343 1 93.84 220 TYR C O 1
ATOM 3154 N N . SER C 3 221 ? 111.475 -14.563 24.773 1 96.81 221 SER C N 1
ATOM 3155 C CA . SER C 3 221 ? 110.782 -14.606 26.065 1 100.08 221 SER C CA 1
ATOM 3156 C C . SER C 3 221 ? 109.848 -15.846 26.144 1 102.93 221 SER C C 1
ATOM 3157 O O . SER C 3 221 ? 110.021 -16.658 27.055 1 103.32 221 SER C O 1
ATOM 3160 N N . ASP C 3 222 ? 108.923 -16.033 25.145 1 104.64 222 ASP C N 1
ATOM 3161 C CA . ASP C 3 222 ? 107.998 -17.196 25.017 1 106.56 222 ASP C CA 1
ATOM 3162 C C . ASP C 3 222 ? 108.719 -18.543 24.833 1 107.41 222 ASP C C 1
ATOM 3163 O O . ASP C 3 222 ? 108.077 -19.588 24.899 1 107.57 222 ASP C O 1
ATOM 3168 N N . GLY C 3 223 ? 110.002 -18.501 24.484 1 107.73 223 GLY C N 1
ATOM 3169 C CA . GLY C 3 223 ? 110.801 -19.685 24.206 1 107.96 223 GLY C CA 1
ATOM 3170 C C . GLY C 3 223 ? 111.003 -19.878 22.717 1 107.45 223 GLY C C 1
ATOM 3171 O O . GLY C 3 223 ? 111.955 -19.348 22.13 1 107.6 223 GLY C O 1
ATOM 3172 N N . LEU C 3 224 ? 110.077 -20.626 22.097 1 106.3 224 LEU C N 1
ATOM 3173 C CA . LEU C 3 224 ? 110.113 -20.911 20.665 1 105.26 224 LEU C CA 1
ATOM 3174 C C . LEU C 3 224 ? 109.825 -19.655 19.8 1 103.2 224 LEU C C 1
ATOM 3175 O O . LEU C 3 224 ? 110.723 -19.206 19.068 1 103.5 224 LEU C O 1
ATOM 3180 N N . THR C 3 225 ? 108.598 -19.067 19.91 1 100.52 225 THR C N 1
ATOM 3181 C CA . THR C 3 225 ? 108.204 -17.907 19.093 1 97.74 225 THR C CA 1
ATOM 3182 C C . THR C 3 225 ? 108.686 -16.573 19.692 1 92.9 225 THR C C 1
ATOM 3183 O O . THR C 3 225 ? 108.377 -16.222 20.837 1 92.77 225 THR C O 1
ATOM 3187 N N . PRO C 3 226 ? 109.489 -15.828 18.919 1 88.67 226 PRO C N 1
ATOM 3188 C CA . PRO C 3 226 ? 109.988 -14.548 19.426 1 85.07 226 PRO C CA 1
ATOM 3189 C C . PRO C 3 226 ? 108.944 -13.451 19.375 1 80.52 226 PRO C C 1
ATOM 3190 O O . PRO C 3 226 ? 107.891 -13.554 18.73 1 80.17 226 PRO C O 1
ATOM 3194 N N . ALA C 3 227 ? 109.246 -12.395 20.103 1 76.78 227 ALA C N 1
ATOM 3195 C CA . ALA C 3 227 ? 108.459 -11.191 20.135 1 73.44 227 ALA C CA 1
ATOM 3196 C C . ALA C 3 227 ? 109.351 -10.059 19.588 1 70.74 227 ALA C C 1
ATOM 3197 O O . ALA C 3 227 ? 110.568 -10.202 19.517 1 69.93 227 ALA C O 1
ATOM 3199 N N . LEU C 3 228 ? 108.749 -8.941 19.193 1 69.3 228 LEU C N 1
ATOM 3200 C CA . LEU C 3 228 ? 109.5 -7.778 18.744 1 68.15 228 LEU C CA 1
ATOM 3201 C C . LEU C 3 228 ? 110.128 -7.141 20.007 1 68.16 228 LEU C C 1
ATOM 3202 O O . LEU C 3 228 ? 109.478 -7.089 21.073 1 68.22 228 LEU C O 1
ATOM 3207 N N . ALA C 3 229 ? 111.41 -6.724 19.908 1 67.44 229 ALA C N 1
ATOM 3208 C CA . ALA C 3 229 ? 112.136 -6.116 21.016 1 67.25 229 ALA C CA 1
ATOM 3209 C C . ALA C 3 229 ? 111.61 -4.73 21.288 1 68.45 229 ALA C C 1
ATOM 3210 O O . ALA C 3 229 ? 111.09 -4.076 20.381 1 69.31 229 ALA C O 1
ATOM 3212 N N . PRO C 3 230 ? 111.791 -4.216 22.517 1 68.32 230 PRO C N 1
ATOM 3213 C CA . PRO C 3 230 ? 111.318 -2.858 22.809 1 67.98 230 PRO C CA 1
ATOM 3214 C C . PRO C 3 230 ? 111.943 -1.775 21.936 1 67.71 230 PRO C C 1
ATOM 3215 O O . PRO C 3 230 ? 112.952 -2 21.304 1 67.97 230 PRO C O 1
ATOM 3219 N N . VAL C 3 231 ? 111.339 -0.59 21.92 1 67.5 231 VAL C N 1
ATOM 3220 C CA . VAL C 3 231 ? 111.849 0.583 21.21 1 67.24 231 VAL C CA 1
ATOM 3221 C C . VAL C 3 231 ? 113.179 0.987 21.881 1 67.16 231 VAL C C 1
ATOM 3222 O O . VAL C 3 231 ? 113.251 1.072 23.096 1 65.97 231 VAL C O 1
ATOM 3226 N N . TYR C 3 232 ? 114.226 1.203 21.089 1 67.61 232 TYR C N 1
ATOM 3227 C CA . TYR C 3 232 ? 115.527 1.601 21.597 1 68.02 232 TYR C CA 1
ATOM 3228 C C . TYR C 3 232 ? 116.232 2.428 20.565 1 69.09 232 TYR C C 1
ATOM 3229 O O . TYR C 3 232 ? 115.943 2.29 19.383 1 69 232 TYR C O 1
ATOM 3238 N N . ASP C 3 233 ? 117.148 3.31 21.012 1 69.74 233 ASP C N 1
ATOM 3239 C CA . ASP C 3 233 ? 117.958 4.182 20.167 1 70.36 233 ASP C CA 1
ATOM 3240 C C . ASP C 3 233 ? 117.126 5.128 19.329 1 70.19 233 ASP C C 1
ATOM 3241 O O . ASP C 3 233 ? 117.467 5.402 18.18 1 71.3 233 ASP C O 1
ATOM 3246 N N . PHE C 3 234 ? 116.019 5.586 19.868 1 69.15 234 PHE C N 1
ATOM 3247 C CA . PHE C 3 234 ? 115.13 6.514 19.192 1 68.7 234 PHE C CA 1
ATOM 3248 C C . PHE C 3 234 ? 115.606 7.936 19.486 1 68.47 234 PHE C C 1
ATOM 3249 O O . PHE C 3 234 ? 115.488 8.412 20.616 1 67.01 234 PHE C O 1
ATOM 3257 N N . VAL C 3 235 ? 116.206 8.593 18.471 1 68.9 235 VAL C N 1
ATOM 3258 C CA . VAL C 3 235 ? 116.72 9.97 18.597 1 69.62 235 VAL C CA 1
ATOM 3259 C C . VAL C 3 235 ? 116.183 10.772 17.411 1 69.92 235 VAL C C 1
ATOM 3260 O O . VAL C 3 235 ? 116.069 10.232 16.322 1 70.5 235 VAL C O 1
ATOM 3264 N N . SER C 3 236 ? 115.875 12.053 17.596 1 69.95 236 SER C N 1
ATOM 3265 C CA . SER C 3 236 ? 115.456 12.904 16.487 1 70.06 236 SER C CA 1
ATOM 3266 C C . SER C 3 236 ? 116.703 13.511 15.845 1 71.4 236 SER C C 1
ATOM 3267 O O . SER C 3 236 ? 117.524 14.108 16.543 1 71.85 236 SER C O 1
ATOM 3270 N N . VAL C 3 237 ? 116.865 13.349 14.524 1 71.74 237 VAL C N 1
ATOM 3271 C CA . VAL C 3 237 ? 118.006 13.943 13.829 1 72.08 237 VAL C CA 1
ATOM 3272 C C . VAL C 3 237 ? 117.659 15.359 13.301 1 72.03 237 VAL C C 1
ATOM 3273 O O . VAL C 3 237 ? 118.557 16.032 12.81 1 73.04 237 VAL C O 1
ATOM 3277 N N . ALA C 3 238 ? 116.401 15.845 13.467 1 71.6 238 ALA C N 1
ATOM 3278 C CA . ALA C 3 238 ? 115.968 17.194 13.067 1 72.09 238 ALA C CA 1
ATOM 3279 C C . ALA C 3 238 ? 116.885 18.336 13.547 1 73.36 238 ALA C C 1
ATOM 3280 O O . ALA C 3 238 ? 117.128 19.25 12.749 1 73.77 238 ALA C O 1
ATOM 3282 N N . PRO C 3 239 ? 117.481 18.32 14.771 1 74.03 239 PRO C N 1
ATOM 3283 C CA . PRO C 3 239 ? 118.39 19.431 15.141 1 75.27 239 PRO C CA 1
ATOM 3284 C C . PRO C 3 239 ? 119.699 19.501 14.332 1 77.72 239 PRO C C 1
ATOM 3285 O O . PRO C 3 239 ? 120.45 20.466 14.481 1 78.67 239 PRO C O 1
ATOM 3289 N N . TYR C 3 240 ? 119.98 18.488 13.477 1 78.66 240 TYR C N 1
ATOM 3290 C CA . TYR C 3 240 ? 121.217 18.389 12.679 1 79.94 240 TYR C CA 1
ATOM 3291 C C . TYR C 3 240 ? 120.868 18.398 11.207 1 81.74 240 TYR C C 1
ATOM 3292 O O . TYR C 3 240 ? 120.614 17.335 10.637 1 82.22 240 TYR C O 1
ATOM 3301 N N . PRO C 3 241 ? 120.815 19.604 10.591 1 82.55 241 PRO C N 1
ATOM 3302 C CA . PRO C 3 241 ? 120.38 19.714 9.185 1 83.17 241 PRO C CA 1
ATOM 3303 C C . PRO C 3 241 ? 121.085 18.819 8.167 1 83.75 241 PRO C C 1
ATOM 3304 O O . PRO C 3 241 ? 120.428 18.3 7.272 1 83.83 241 PRO C O 1
ATOM 3308 N N . GLU C 3 242 ? 122.408 18.639 8.311 1 83.93 242 GLU C N 1
ATOM 3309 C CA . GLU C 3 242 ? 123.226 17.838 7.399 1 84.68 242 GLU C CA 1
ATOM 3310 C C . GLU C 3 242 ? 122.821 16.368 7.367 1 84.05 242 GLU C C 1
ATOM 3311 O O . GLU C 3 242 ? 122.874 15.735 6.312 1 84.91 242 GLU C O 1
ATOM 3317 N N . TYR C 3 243 ? 122.423 15.834 8.534 1 82.32 243 TYR C N 1
ATOM 3318 C CA . TYR C 3 243 ? 122.001 14.461 8.793 1 80.56 243 TYR C CA 1
ATOM 3319 C C . TYR C 3 243 ? 120.519 14.268 8.493 1 78.82 243 TYR C C 1
ATOM 3320 O O . TYR C 3 243 ? 120.129 13.236 7.959 1 78.57 243 TYR C O 1
ATOM 3329 N N . PHE C 3 244 ? 119.708 15.275 8.802 1 77.81 244 PHE C N 1
ATOM 3330 C CA . PHE C 3 244 ? 118.271 15.293 8.559 1 77.77 244 PHE C CA 1
ATOM 3331 C C . PHE C 3 244 ? 117.885 15.233 7.083 1 79.09 244 PHE C C 1
ATOM 3332 O O . PHE C 3 244 ? 116.943 14.527 6.723 1 78.63 244 PHE C O 1
ATOM 3340 N N . TYR C 3 245 ? 118.589 15.978 6.229 1 80.77 245 TYR C N 1
ATOM 3341 C CA . TYR C 3 245 ? 118.271 15.999 4.806 1 82.77 245 TYR C CA 1
ATOM 3342 C C . TYR C 3 245 ? 118.903 14.86 4.008 1 83.39 245 TYR C C 1
ATOM 3343 O O . TYR C 3 245 ? 118.507 14.649 2.865 1 83.82 245 TYR C O 1
ATOM 3352 N N . SER C 3 246 ? 119.792 14.061 4.619 1 83.53 246 SER C N 1
ATOM 3353 C CA . SER C 3 246 ? 120.383 12.907 3.952 1 84.37 246 SER C CA 1
ATOM 3354 C C . SER C 3 246 ? 119.367 11.828 3.562 1 85.09 246 SER C C 1
ATOM 3355 O O . SER C 3 246 ? 119.607 11.12 2.593 1 86.43 246 SER C O 1
ATOM 3358 N N . ASN C 3 247 ? 118.247 11.708 4.301 1 84.6 247 ASN C N 1
ATOM 3359 C CA . ASN C 3 247 ? 117.172 10.727 4.069 1 84.29 247 ASN C CA 1
ATOM 3360 C C . ASN C 3 247 ? 115.935 11.088 4.891 1 82.34 247 ASN C C 1
ATOM 3361 O O . ASN C 3 247 ? 116.071 11.659 5.963 1 82.52 247 ASN C O 1
ATOM 3366 N N . TYR C 3 248 ? 114.739 10.674 4.443 1 80.57 248 TYR C N 1
ATOM 3367 C CA . TYR C 3 248 ? 113.5 10.85 5.22 1 79.25 248 TYR C CA 1
ATOM 3368 C C . TYR C 3 248 ? 113.396 9.751 6.278 1 77.62 248 TYR C C 1
ATOM 3369 O O . TYR C 3 248 ? 112.868 9.986 7.366 1 77.72 248 TYR C O 1
ATOM 3378 N N . LEU C 3 249 ? 113.843 8.523 5.928 1 76.01 249 LEU C N 1
ATOM 3379 C CA . LEU C 3 249 ? 113.886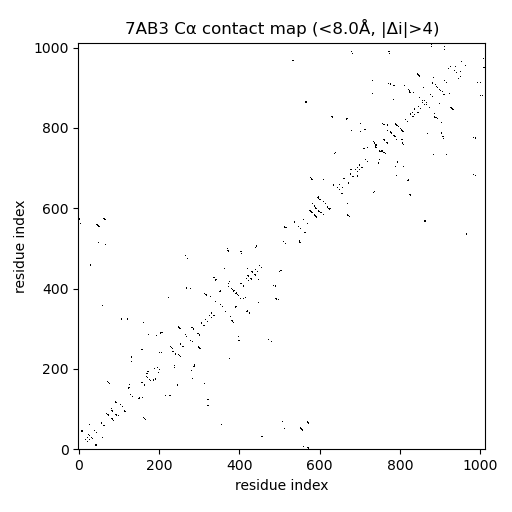 7.349 6.794 1 74.32 249 LEU C CA 1
ATOM 3380 C C . LEU C 3 249 ? 115.187 6.571 6.526 1 73.91 249 LEU C C 1
ATOM 3381 O O . LEU C 3 249 ? 115.806 6.787 5.494 1 74.04 249 LEU C O 1
ATOM 3386 N N . ALA C 3 250 ? 115.615 5.667 7.435 1 73.48 250 ALA C N 1
ATOM 3387 C CA . ALA C 3 250 ? 116.87 4.908 7.252 1 72.88 250 ALA C CA 1
ATOM 3388 C C . ALA C 3 250 ? 116.826 3.981 6.072 1 72.48 250 ALA C C 1
ATOM 3389 O O . ALA C 3 250 ? 117.833 3.816 5.391 1 73.59 250 ALA C O 1
ATOM 3391 N N . LEU C 3 251 ? 115.667 3.348 5.852 1 70.87 251 LEU C N 1
ATOM 3392 C CA . LEU C 3 251 ? 115.405 2.386 4.789 1 69.74 251 LEU C CA 1
ATOM 3393 C C . LEU C 3 251 ? 114.285 2.928 3.889 1 70.74 251 LEU C C 1
ATOM 3394 O O . LEU C 3 251 ? 113.448 3.691 4.363 1 71.42 251 LEU C O 1
ATOM 3399 N N . PRO C 3 252 ? 114.16 2.467 2.621 1 70.49 252 PRO C N 1
ATOM 3400 C CA . PRO C 3 252 ? 112.965 2.833 1.828 1 70.17 252 PRO C CA 1
ATOM 3401 C C . PRO C 3 252 ? 111.673 2.36 2.531 1 70.43 252 PRO C C 1
ATOM 3402 O O . PRO C 3 252 ? 111.699 1.363 3.247 1 70.78 252 PRO C O 1
ATOM 3406 N N . LEU C 3 253 ? 110.562 3.087 2.386 1 70.45 253 LEU C N 1
ATOM 3407 C CA . LEU C 3 253 ? 109.317 2.745 3.084 1 71.01 253 LEU C CA 1
ATOM 3408 C C . LEU C 3 253 ? 108.622 1.524 2.471 1 72.12 253 LEU C C 1
ATOM 3409 O O . LEU C 3 253 ? 108.179 0.604 3.184 1 72.31 253 LEU C O 1
ATOM 3414 N N . LEU C 3 254 ? 108.53 1.538 1.137 1 72.38 254 LEU C N 1
ATOM 3415 C CA . LEU C 3 254 ? 107.839 0.537 0.334 1 72.83 254 LEU C CA 1
ATOM 3416 C C . LEU C 3 254 ? 108.786 -0.367 -0.439 1 73.67 254 LEU C C 1
ATOM 3417 O O . LEU C 3 254 ? 109.891 0.06 -0.785 1 73.19 254 LEU C O 1
ATOM 3422 N N . THR C 3 255 ? 108.344 -1.634 -0.689 1 74.41 255 THR C N 1
ATOM 3423 C CA . THR C 3 255 ? 109.076 -2.68 -1.417 1 75.25 255 THR C CA 1
ATOM 3424 C C . THR C 3 255 ? 109.354 -2.266 -2.875 1 75.64 255 THR C C 1
ATOM 3425 O O . THR C 3 255 ? 110.406 -2.591 -3.417 1 75.53 255 THR C O 1
ATOM 3429 N N . ARG C 3 256 ? 108.439 -1.492 -3.479 1 76.08 256 ARG C N 1
ATOM 3430 C CA . ARG C 3 256 ? 108.591 -0.993 -4.841 1 76.6 256 ARG C CA 1
ATOM 3431 C C . ARG C 3 256 ? 109.815 -0.088 -5.018 1 78.82 256 ARG C C 1
ATOM 3432 O O . ARG C 3 256 ? 110.354 0.001 -6.113 1 80.28 256 ARG C O 1
ATOM 3440 N N . GLU C 3 257 ? 110.274 0.537 -3.937 1 79.77 257 GLU C N 1
ATOM 3441 C CA . GLU C 3 257 ? 111.417 1.437 -3.875 1 80.92 257 GLU C CA 1
ATOM 3442 C C . GLU C 3 257 ? 112.763 0.746 -3.705 1 82.48 257 GLU C C 1
ATOM 3443 O O . GLU C 3 257 ? 113.781 1.442 -3.702 1 83.02 257 GLU C O 1
ATOM 3449 N N . GLU C 3 258 ? 112.788 -0.573 -3.464 1 83.13 258 GLU C N 1
ATOM 3450 C CA . GLU C 3 258 ? 114.051 -1.288 -3.289 1 84.36 258 GLU C CA 1
ATOM 3451 C C . GLU C 3 258 ? 114.841 -1.256 -4.595 1 85.75 258 GLU C C 1
ATOM 3452 O O . GLU C 3 258 ? 114.264 -1.393 -5.678 1 86.5 258 GLU C O 1
ATOM 3458 N N . GLY C 3 259 ? 116.132 -0.971 -4.484 1 86.07 259 GLY C N 1
ATOM 3459 C CA . GLY C 3 259 ? 117.019 -0.819 -5.627 1 87.01 259 GLY C CA 1
ATOM 3460 C C . GLY C 3 259 ? 116.747 0.415 -6.466 1 88.38 259 GLY C C 1
ATOM 3461 O O . GLY C 3 259 ? 117.216 0.504 -7.601 1 89.37 259 GLY C O 1
ATOM 3462 N N . GLY C 3 260 ? 115.972 1.354 -5.931 1 88.63 260 GLY C N 1
ATOM 3463 C CA . GLY C 3 260 ? 115.588 2.575 -6.628 1 89.15 260 GLY C CA 1
ATOM 3464 C C . GLY C 3 260 ? 114.768 2.346 -7.884 1 89.33 260 GLY C C 1
ATOM 3465 O O . GLY C 3 260 ? 114.759 3.206 -8.766 1 89.82 260 GLY C O 1
ATOM 3466 N N . ARG C 3 261 ? 114.074 1.196 -7.991 1 89.16 261 ARG C N 1
ATOM 3467 C CA . ARG C 3 261 ? 113.319 0.857 -9.207 1 89.88 261 ARG C CA 1
ATOM 3468 C C . ARG C 3 261 ? 112.094 1.73 -9.425 1 88.73 261 ARG C C 1
ATOM 3469 O O . ARG C 3 261 ? 111.729 2.028 -10.564 1 88.61 261 ARG C O 1
ATOM 3477 N N . GLU C 3 262 ? 111.462 2.133 -8.331 1 87.66 262 GLU C N 1
ATOM 3478 C CA . GLU C 3 262 ? 110.284 2.991 -8.371 1 87.1 262 GLU C CA 1
ATOM 3479 C C . GLU C 3 262 ? 110.312 3.983 -7.227 1 85.58 262 GLU C C 1
ATOM 3480 O O . GLU C 3 262 ? 110.941 3.738 -6.195 1 85.15 262 GLU C O 1
ATOM 3486 N N . LEU C 3 263 ? 109.59 5.09 -7.388 1 84.4 263 LEU C N 1
ATOM 3487 C CA . LEU C 3 263 ? 109.419 6.047 -6.314 1 83.53 263 LEU C CA 1
ATOM 3488 C C . LEU C 3 263 ? 108.09 5.741 -5.626 1 83.33 263 LEU C C 1
ATOM 3489 O O . LEU C 3 263 ? 107.168 5.19 -6.235 1 83.28 263 LEU C O 1
ATOM 3494 N N . ALA C 3 264 ? 107.978 6.131 -4.357 1 83.06 264 ALA C N 1
ATOM 3495 C CA . ALA C 3 264 ? 106.73 5.996 -3.621 1 82.99 264 ALA C CA 1
ATOM 3496 C C . ALA C 3 264 ? 105.741 7.012 -4.213 1 82.91 264 ALA C C 1
ATOM 3497 O O . ALA C 3 264 ? 106.156 8.08 -4.649 1 82.63 264 ALA C O 1
ATOM 3499 N N . PRO C 3 265 ? 104.439 6.695 -4.28 1 82.94 265 PRO C N 1
ATOM 3500 C CA . PRO C 3 265 ? 103.472 7.646 -4.866 1 82.94 265 PRO C CA 1
ATOM 3501 C C . PRO C 3 265 ? 103.55 9.109 -4.367 1 83.21 265 PRO C C 1
ATOM 3502 O O . PRO C 3 265 ? 103.209 10.024 -5.11 1 83.68 265 PRO C O 1
ATOM 3506 N N . GLY C 3 266 ? 104.001 9.32 -3.137 1 82.88 266 GLY C N 1
ATOM 3507 C CA . GLY C 3 266 ? 104.159 10.647 -2.56 1 82.96 266 GLY C CA 1
ATOM 3508 C C . GLY C 3 266 ? 105.242 11.453 -3.232 1 83.29 266 GLY C C 1
ATOM 3509 O O . GLY C 3 266 ? 105.115 12.671 -3.371 1 84.26 266 GLY C O 1
ATOM 3510 N N . PHE C 3 267 ? 106.302 10.778 -3.69 1 82.58 267 PHE C N 1
ATOM 3511 C CA . PHE C 3 267 ? 107.405 11.382 -4.441 1 82 267 PHE C CA 1
ATOM 3512 C C . PHE C 3 267 ? 106.957 11.868 -5.817 1 83.37 267 PHE C C 1
ATOM 3513 O O . PHE C 3 267 ? 107.578 12.772 -6.37 1 83.72 267 PHE C O 1
ATOM 3521 N N . HIS C 3 268 ? 105.895 11.267 -6.377 1 83.94 268 HIS C N 1
ATOM 3522 C CA . HIS C 3 268 ? 105.287 11.667 -7.639 1 85.3 268 HIS C CA 1
ATOM 3523 C C . HIS C 3 268 ? 104.223 12.76 -7.472 1 86.15 268 HIS C C 1
ATOM 3524 O O . HIS C 3 268 ? 103.659 13.189 -8.473 1 87.01 268 HIS C O 1
ATOM 3531 N N . SER C 3 269 ? 103.924 13.19 -6.238 1 86.13 269 SER C N 1
ATOM 3532 C CA . SER C 3 269 ? 102.926 14.219 -5.956 1 86.88 269 SER C CA 1
ATOM 3533 C C . SER C 3 269 ? 103.578 15.598 -5.826 1 87.76 269 SER C C 1
ATOM 3534 O O . SER C 3 269 ? 104.804 15.696 -5.748 1 88.25 269 SER C O 1
ATOM 3537 N N . ASP C 3 270 ? 102.766 16.662 -5.769 1 87.85 270 ASP C N 1
ATOM 3538 C CA . ASP C 3 270 ? 103.292 18.016 -5.605 1 88.58 270 ASP C CA 1
ATOM 3539 C C . ASP C 3 270 ? 104.151 18.193 -4.319 1 86.37 270 ASP C C 1
ATOM 3540 O O . ASP C 3 270 ? 104.865 19.189 -4.197 1 87.16 270 ASP C O 1
ATOM 3545 N N . TYR C 3 271 ? 104.095 17.215 -3.388 1 83.51 271 TYR C N 1
ATOM 3546 C CA . TYR C 3 271 ? 104.821 17.211 -2.118 1 80.96 271 TYR C CA 1
ATOM 3547 C C . TYR C 3 271 ? 106.248 16.701 -2.257 1 79.14 271 TYR C C 1
ATOM 3548 O O . TYR C 3 271 ? 107.14 17.202 -1.573 1 79.27 271 TYR C O 1
ATOM 3557 N N . GLY C 3 272 ? 106.466 15.75 -3.159 1 77.47 272 GLY C N 1
ATOM 3558 C CA . GLY C 3 272 ? 107.803 15.249 -3.456 1 76.88 272 GLY C CA 1
ATOM 3559 C C . GLY C 3 272 ? 108.533 14.581 -2.307 1 76.86 272 GLY C C 1
ATOM 3560 O O . GLY C 3 272 ? 109.761 14.5 -2.296 1 78.21 272 GLY C O 1
ATOM 3561 N N . GLU C 3 273 ? 107.783 14.073 -1.339 1 74.82 273 GLU C N 1
ATOM 3562 C CA . GLU C 3 273 ? 108.326 13.345 -0.206 1 72.72 273 GLU C CA 1
ATOM 3563 C C . GLU C 3 273 ? 107.26 12.373 0.274 1 71.63 273 GLU C C 1
ATOM 3564 O O . GLU C 3 273 ? 106.183 12.334 -0.317 1 71.97 273 GLU C O 1
ATOM 3570 N N . TYR C 3 274 ? 107.536 11.58 1.323 1 70.48 274 TYR C N 1
ATOM 3571 C CA . TYR C 3 274 ? 106.543 10.659 1.876 1 69.76 274 TYR C CA 1
ATOM 3572 C C . TYR C 3 274 ? 105.33 11.422 2.428 1 70.61 274 TYR C C 1
ATOM 3573 O O . TYR C 3 274 ? 105.495 12.426 3.118 1 71.23 274 TYR C O 1
ATOM 3582 N N . ILE C 3 275 ? 104.121 10.98 2.072 1 70.18 275 ILE C N 1
ATOM 3583 C CA . ILE C 3 275 ? 102.866 11.573 2.521 1 70.01 275 ILE C CA 1
ATOM 3584 C C . ILE C 3 275 ? 101.977 10.452 3.145 1 70.93 275 ILE C C 1
ATOM 3585 O O . ILE C 3 275 ? 102.342 9.282 3.091 1 71.15 275 ILE C O 1
ATOM 3590 N N . GLY C 3 276 ? 100.836 10.814 3.733 1 70.82 276 GLY C N 1
ATOM 3591 C CA . GLY C 3 276 ? 99.922 9.864 4.355 1 71.16 276 GLY C CA 1
ATOM 3592 C C . GLY C 3 276 ? 99.514 8.686 3.498 1 71.83 276 GLY C C 1
ATOM 3593 O O . GLY C 3 276 ? 99.244 7.603 4.028 1 72.46 276 GLY C O 1
ATOM 3594 N N . GLN C 3 277 ? 99.524 8.869 2.169 1 71.99 277 GLN C N 1
ATOM 3595 C CA . GLN C 3 277 ? 99.165 7.85 1.185 1 73.27 277 GLN C CA 1
ATOM 3596 C C . GLN C 3 277 ? 100.194 6.708 1.133 1 73.24 277 GLN C C 1
ATOM 3597 O O . GLN C 3 277 ? 99.827 5.541 1 1 73.16 277 GLN C O 1
ATOM 3603 N N . ASP C 3 278 ? 101.473 7.052 1.32 1 73.09 278 ASP C N 1
ATOM 3604 C CA . ASP C 3 278 ? 102.591 6.116 1.369 1 73.22 278 ASP C CA 1
ATOM 3605 C C . ASP C 3 278 ? 102.515 5.212 2.593 1 72.76 278 ASP C C 1
ATOM 3606 O O . ASP C 3 278 ? 102.849 4.02 2.515 1 72.95 278 ASP C O 1
ATOM 3611 N N . PHE C 3 279 ? 102.071 5.783 3.729 1 72.24 279 PHE C N 1
ATOM 3612 C CA . PHE C 3 279 ? 101.874 5.07 4.99 1 71.45 279 PHE C CA 1
ATOM 3613 C C . PHE C 3 279 ? 100.594 4.234 4.947 1 71.26 279 PHE C C 1
ATOM 3614 O O . PHE C 3 279 ? 100.58 3.153 5.516 1 71.75 279 PHE C O 1
ATOM 3622 N N . LEU C 3 280 ? 99.559 4.667 4.208 1 70.69 280 LEU C N 1
ATOM 3623 C CA . LEU C 3 280 ? 98.374 3.83 4.018 1 70.87 280 LEU C CA 1
ATOM 3624 C C . LEU C 3 280 ? 98.732 2.586 3.218 1 71.17 280 LEU C C 1
ATOM 3625 O O . LEU C 3 280 ? 98.198 1.521 3.495 1 71.59 280 LEU C O 1
ATOM 3630 N N . LEU C 3 281 ? 99.639 2.711 2.232 1 70.67 281 LEU C N 1
ATOM 3631 C CA . LEU C 3 281 ? 100.124 1.587 1.444 1 70.01 281 LEU C CA 1
ATOM 3632 C C . LEU C 3 281 ? 100.972 0.626 2.294 1 70.44 281 LEU C C 1
ATOM 3633 O O . LEU C 3 281 ? 100.929 -0.583 2.07 1 71.29 281 LEU C O 1
ATOM 3638 N N . LEU C 3 282 ? 101.72 1.144 3.27 1 70 282 LEU C N 1
ATOM 3639 C CA . LEU C 3 282 ? 102.494 0.325 4.204 1 69.36 282 LEU C CA 1
ATOM 3640 C C . LEU C 3 282 ? 101.53 -0.438 5.122 1 69.18 282 LEU C C 1
ATOM 3641 O O . LEU C 3 282 ? 101.713 -1.633 5.337 1 69.27 282 LEU C O 1
ATOM 3646 N N . GLY C 3 283 ? 100.491 0.244 5.609 1 68.67 283 GLY C N 1
ATOM 3647 C CA . GLY C 3 283 ? 99.475 -0.347 6.471 1 68.06 283 GLY C CA 1
ATOM 3648 C C . GLY C 3 283 ? 98.737 -1.457 5.764 1 68.25 283 GLY C C 1
ATOM 3649 O O . GLY C 3 283 ? 98.597 -2.565 6.288 1 68.46 283 GLY C O 1
ATOM 3650 N N . GLU C 3 284 ? 98.311 -1.183 4.547 1 68.65 284 GLU C N 1
ATOM 3651 C CA . GLU C 3 284 ? 97.626 -2.127 3.683 1 69.95 284 GLU C CA 1
ATOM 3652 C C . GLU C 3 284 ? 98.465 -3.4 3.465 1 70.59 284 GLU C C 1
ATOM 3653 O O . GLU C 3 284 ? 97.93 -4.493 3.603 1 71.28 284 GLU C O 1
ATOM 3659 N N . SER C 3 285 ? 99.782 -3.269 3.216 1 70.16 285 SER C N 1
ATOM 3660 C CA . SER C 3 285 ? 100.677 -4.419 3.045 1 69.54 285 SER C CA 1
ATOM 3661 C C . SER C 3 285 ? 100.785 -5.274 4.326 1 70.67 285 SER C C 1
ATOM 3662 O O . SER C 3 285 ? 101.091 -6.461 4.26 1 71.83 285 SER C O 1
ATOM 3665 N N . MET C 3 286 ? 100.569 -4.674 5.488 1 70.68 286 MET C N 1
ATOM 3666 C CA . MET C 3 286 ? 100.589 -5.391 6.766 1 70.1 286 MET C CA 1
ATOM 3667 C C . MET C 3 286 ? 99.226 -6.035 7.106 1 69.65 286 MET C C 1
ATOM 3668 O O . MET C 3 286 ? 99.096 -6.62 8.175 1 70 286 MET C O 1
ATOM 3673 N N . GLY C 3 287 ? 98.23 -5.907 6.23 1 68.33 287 GLY C N 1
ATOM 3674 C CA . GLY C 3 287 ? 96.908 -6.458 6.466 1 67.79 287 GLY C CA 1
ATOM 3675 C C . GLY C 3 287 ? 95.966 -5.556 7.24 1 67.67 287 GLY C C 1
ATOM 3676 O O . GLY C 3 287 ? 94.851 -5.977 7.542 1 68.63 287 GLY C O 1
ATOM 3677 N N . LEU C 3 288 ? 96.376 -4.311 7.571 1 66.97 288 LEU C N 1
ATOM 3678 C CA . LEU C 3 288 ? 95.502 -3.402 8.321 1 66.88 288 LEU C CA 1
ATOM 3679 C C . LEU C 3 288 ? 94.388 -2.863 7.416 1 67.88 288 LEU C C 1
ATOM 3680 O O . LEU C 3 288 ? 94.637 -2.53 6.263 1 68.97 288 LEU C O 1
ATOM 3685 N N . ALA C 3 289 ? 93.153 -2.819 7.932 1 67.63 289 ALA C N 1
ATOM 3686 C CA . ALA C 3 289 ? 91.979 -2.423 7.17 1 67.41 289 ALA C CA 1
ATOM 3687 C C . ALA C 3 289 ? 91.89 -0.934 7.019 1 68.48 289 ALA C C 1
ATOM 3688 O O . ALA C 3 289 ? 92.258 -0.207 7.945 1 68.53 289 ALA C O 1
ATOM 3690 N N . PRO C 3 290 ? 91.352 -0.449 5.87 1 68.74 290 PRO C N 1
ATOM 3691 C CA . PRO C 3 290 ? 91.225 1.008 5.667 1 68.62 290 PRO C CA 1
ATOM 3692 C C . PRO C 3 290 ? 90.526 1.77 6.794 1 68.81 290 PRO C C 1
ATOM 3693 O O . PRO C 3 290 ? 91.03 2.819 7.194 1 69.33 290 PRO C O 1
ATOM 3697 N N . ARG C 3 291 ? 89.401 1.25 7.338 1 68.33 291 ARG C N 1
ATOM 3698 C CA . ARG C 3 291 ? 88.701 1.888 8.461 1 68.21 291 ARG C CA 1
ATOM 3699 C C . ARG C 3 291 ? 89.565 1.923 9.729 1 67.16 291 ARG C C 1
ATOM 3700 O O . ARG C 3 291 ? 89.476 2.871 10.512 1 67.13 291 ARG C O 1
ATOM 3708 N N . LEU C 3 292 ? 90.405 0.893 9.929 1 66.06 292 LEU C N 1
ATOM 3709 C CA . LEU C 3 292 ? 91.31 0.864 11.062 1 65.26 292 LEU C CA 1
ATOM 3710 C C . LEU C 3 292 ? 92.473 1.879 10.859 1 66.22 292 LEU C C 1
ATOM 3711 O O . LEU C 3 292 ? 92.784 2.62 11.777 1 66.6 292 LEU C O 1
ATOM 3716 N N . LEU C 3 293 ? 93.088 1.93 9.655 1 66.87 293 LEU C N 1
ATOM 3717 C CA . LEU C 3 293 ? 94.179 2.863 9.317 1 67.21 293 LEU C CA 1
ATOM 3718 C C . LEU C 3 293 ? 93.73 4.324 9.469 1 68.59 293 LEU C C 1
ATOM 3719 O O . LEU C 3 293 ? 94.495 5.161 9.943 1 69.26 293 LEU C O 1
ATOM 3724 N N . GLU C 3 294 ? 92.468 4.611 9.123 1 68.68 294 GLU C N 1
ATOM 3725 C CA . GLU C 3 294 ? 91.863 5.929 9.241 1 68.92 294 GLU C CA 1
ATOM 3726 C C . GLU C 3 294 ? 91.77 6.334 10.71 1 68.24 294 GLU C C 1
ATOM 3727 O O . GLU C 3 294 ? 92.082 7.47 11.06 1 69.17 294 GLU C O 1
ATOM 3733 N N . LYS C 3 295 ? 91.366 5.401 11.571 1 66.79 295 LYS C N 1
ATOM 3734 C CA . LYS C 3 295 ? 91.271 5.615 12.999 1 65.82 295 LYS C CA 1
ATOM 3735 C C . LYS C 3 295 ? 92.656 5.805 13.59 1 65.16 295 LYS C C 1
ATOM 3736 O O . LYS C 3 295 ? 92.846 6.656 14.446 1 65.87 295 LYS C O 1
ATOM 3742 N N . LEU C 3 296 ? 93.615 5.007 13.164 1 64.5 296 LEU C N 1
ATOM 3743 C CA . LEU C 3 296 ? 94.996 5.098 13.637 1 64.23 296 LEU C CA 1
ATOM 3744 C C . LEU C 3 296 ? 95.593 6.468 13.33 1 65.17 296 LEU C C 1
ATOM 3745 O O . LEU C 3 296 ? 96.373 6.973 14.136 1 65.75 296 LEU C O 1
ATOM 3750 N N . PHE C 3 297 ? 95.221 7.068 12.167 1 65.12 297 PHE C N 1
ATOM 3751 C CA . PHE C 3 297 ? 95.708 8.38 11.753 1 66.02 297 PHE C CA 1
ATOM 3752 C C . PHE C 3 297 ? 95.135 9.482 12.64 1 66.25 297 PHE C C 1
ATOM 3753 O O . PHE C 3 297 ? 95.868 10.4 13.023 1 65.51 297 PHE C O 1
ATOM 3761 N N . GLN C 3 298 ? 93.843 9.345 13.029 1 66.77 298 GLN C N 1
ATOM 3762 C CA . GLN C 3 298 ? 93.121 10.224 13.941 1 67.8 298 GLN C CA 1
ATOM 3763 C C . GLN C 3 298 ? 93.713 10.17 15.328 1 68.02 298 GLN C C 1
ATOM 3764 O O . GLN C 3 298 ? 93.777 11.193 15.995 1 69.22 298 GLN C O 1
ATOM 3770 N N . ASP C 3 299 ? 94.13 8.987 15.78 1 67.44 299 ASP C N 1
ATOM 3771 C CA . ASP C 3 299 ? 94.8 8.786 17.061 1 67.46 299 ASP C CA 1
ATOM 3772 C C . ASP C 3 299 ? 96.152 9.531 17.082 1 67.18 299 ASP C C 1
ATOM 3773 O O . ASP C 3 299 ? 96.54 10.041 18.111 1 67.75 299 ASP C O 1
ATOM 3778 N N . ILE C 3 300 ? 96.888 9.527 15.979 1 67.22 300 ILE C N 1
ATOM 3779 C CA . ILE C 3 300 ? 98.191 10.187 15.865 1 67.35 300 ILE C CA 1
ATOM 3780 C C . ILE C 3 300 ? 98.021 11.711 15.905 1 67.84 300 ILE C C 1
ATOM 3781 O O . ILE C 3 300 ? 98.794 12.373 16.584 1 67.41 300 ILE C O 1
ATOM 3786 N N . ARG C 3 301 ? 96.954 12.243 15.264 1 68.44 301 ARG C N 1
ATOM 3787 C CA . ARG C 3 301 ? 96.596 13.661 15.282 1 68.82 301 ARG C CA 1
ATOM 3788 C C . ARG C 3 301 ? 96.282 14.099 16.697 1 70.89 301 ARG C C 1
ATOM 3789 O O . ARG C 3 301 ? 96.739 15.16 17.118 1 71.84 301 ARG C O 1
ATOM 3797 N N . LYS C 3 302 ? 95.516 13.282 17.46 1 71.09 302 LYS C N 1
ATOM 3798 C CA . LYS C 3 302 ? 95.152 13.595 18.846 1 71.17 302 LYS C CA 1
ATOM 3799 C C . LYS C 3 302 ? 96.325 13.549 19.815 1 71.2 302 LYS C C 1
ATOM 3800 O O . LYS C 3 302 ? 96.206 14.064 20.922 1 72.51 302 LYS C O 1
ATOM 3806 N N . GLU C 3 303 ? 97.41 12.859 19.458 1 70.4 303 GLU C N 1
ATOM 3807 C CA . GLU C 3 303 ? 98.626 12.747 20.27 1 70.33 303 GLU C CA 1
ATOM 3808 C C . GLU C 3 303 ? 99.606 13.927 20.095 1 70.94 303 GLU C C 1
ATOM 3809 O O . GLU C 3 303 ? 100.709 13.897 20.646 1 70.61 303 GLU C O 1
ATOM 3815 N N . ASN C 3 304 ? 99.197 14.946 19.319 1 71.75 304 ASN C N 1
ATOM 3816 C CA . ASN C 3 304 ? 99.898 16.188 19.039 1 73.74 304 ASN C CA 1
ATOM 3817 C C . ASN C 3 304 ? 100.308 16.86 20.356 1 74 304 ASN C C 1
ATOM 3818 O O . ASN C 3 304 ? 101.458 17.266 20.506 1 74.4 304 ASN C O 1
ATOM 3823 N N . ALA C 3 305 ? 99.371 16.933 21.319 1 73.2 305 ALA C N 1
ATOM 3824 C CA . ALA C 3 305 ? 99.595 17.524 22.622 1 72.63 305 ALA C CA 1
ATOM 3825 C C . ALA C 3 305 ? 100.674 16.809 23.44 1 72.32 305 ALA C C 1
ATOM 3826 O O . ALA C 3 305 ? 101.418 17.476 24.149 1 72.53 305 ALA C O 1
ATOM 3828 N N . ILE C 3 306 ? 100.769 15.471 23.349 1 71.54 306 ILE C N 1
ATOM 3829 C CA . ILE C 3 306 ? 101.786 14.711 24.082 1 70.75 306 ILE C CA 1
ATOM 3830 C C . ILE C 3 306 ? 103.171 14.982 23.485 1 69.69 306 ILE C C 1
ATOM 3831 O O . ILE C 3 306 ? 104.135 15.106 24.241 1 69.42 306 ILE C O 1
ATOM 3836 N N . VAL C 3 307 ? 103.26 15.112 22.131 1 69.25 307 VAL C N 1
ATOM 3837 C CA . VAL C 3 307 ? 104.503 15.381 21.407 1 69.17 307 VAL C CA 1
ATOM 3838 C C . VAL C 3 307 ? 105.044 16.748 21.739 1 70.14 307 VAL C C 1
ATOM 3839 O O . VAL C 3 307 ? 106.201 16.863 22.163 1 70.18 307 VAL C O 1
ATOM 3843 N N . MET C 3 308 ? 104.199 17.793 21.576 1 71.2 308 MET C N 1
ATOM 3844 C CA . MET C 3 308 ? 104.545 19.191 21.871 1 72.17 308 MET C CA 1
ATOM 3845 C C . MET C 3 308 ? 105.009 19.326 23.301 1 73.08 308 MET C C 1
ATOM 3846 O O . MET C 3 308 ? 106.111 19.806 23.524 1 74.32 308 MET C O 1
ATOM 3851 N N . GLU C 3 309 ? 104.176 18.899 24.265 1 72.56 309 GLU C N 1
ATOM 3852 C CA . GLU C 3 309 ? 104.45 18.951 25.685 1 73.39 309 GLU C CA 1
ATOM 3853 C C . GLU C 3 309 ? 105.731 18.216 26.103 1 72.97 309 GLU C C 1
ATOM 3854 O O . GLU C 3 309 ? 106.512 18.782 26.846 1 73.98 309 GLU C O 1
ATOM 3860 N N . THR C 3 310 ? 105.954 16.988 25.648 1 71.92 310 THR C N 1
ATOM 3861 C CA . THR C 3 310 ? 107.151 16.221 26.03 1 70.95 310 THR C CA 1
ATOM 3862 C C . THR C 3 310 ? 108.451 16.912 25.619 1 70.81 310 THR C C 1
ATOM 3863 O O . THR C 3 310 ? 109.369 17.014 26.438 1 70.85 310 THR C O 1
ATOM 3867 N N . TYR C 3 311 ? 108.533 17.382 24.373 1 70.36 311 TYR C N 1
ATOM 3868 C CA . TYR C 3 311 ? 109.733 18.082 23.907 1 70.61 311 TYR C CA 1
ATOM 3869 C C . TYR C 3 311 ? 109.922 19.436 24.604 1 72.57 311 TYR C C 1
ATOM 3870 O O . TYR C 3 311 ? 111.044 19.772 24.988 1 73.31 311 TYR C O 1
ATOM 3879 N N . GLU C 3 312 ? 108.827 20.162 24.861 1 72.88 312 GLU C N 1
ATOM 3880 C CA . GLU C 3 312 ? 108.897 21.433 25.552 1 74.28 312 GLU C CA 1
ATOM 3881 C C . GLU C 3 312 ? 109.258 21.306 27.043 1 74.91 312 GLU C C 1
ATOM 3882 O O . GLU C 3 312 ? 109.826 22.244 27.616 1 75.14 312 GLU C O 1
ATOM 3888 N N . GLN C 3 313 ? 108.945 20.156 27.658 1 74.75 313 GLN C N 1
ATOM 3889 C CA . GLN C 3 313 ? 109.276 19.821 29.049 1 75.39 313 GLN C CA 1
ATOM 3890 C C . GLN C 3 313 ? 110.705 19.265 29.211 1 76.37 313 GLN C C 1
ATOM 3891 O O . GLN C 3 313 ? 111.163 19.083 30.338 1 77.51 313 GLN C O 1
ATOM 3897 N N . SER C 3 314 ? 111.37 18.928 28.114 1 76.31 314 SER C N 1
ATOM 3898 C CA . SER C 3 314 ? 112.676 18.294 28.09 1 76.91 314 SER C CA 1
ATOM 3899 C C . SER C 3 314 ? 113.853 19.214 28.416 1 77.92 314 SER C C 1
ATOM 3900 O O . SER C 3 314 ? 113.722 20.435 28.426 1 77.87 314 SER C O 1
ATOM 3903 N N . PHE C 3 315 ? 115.023 18.59 28.64 1 78.63 315 PHE C N 1
ATOM 3904 C CA . PHE C 3 315 ? 116.297 19.243 28.887 1 79.31 315 PHE C CA 1
ATOM 3905 C C . PHE C 3 315 ? 117.096 19.494 27.6 1 80.65 315 PHE C C 1
ATOM 3906 O O . PHE C 3 315 ? 118.297 19.75 27.67 1 81.7 315 PHE C O 1
ATOM 3914 N N . MET C 3 316 ? 116.441 19.422 26.432 1 80.45 316 MET C N 1
ATOM 3915 C CA . MET C 3 316 ? 117.042 19.713 25.143 1 80.28 316 MET C CA 1
ATOM 3916 C C . MET C 3 316 ? 117.179 21.244 25.019 1 81.04 316 MET C C 1
ATOM 3917 O O . MET C 3 316 ? 116.395 21.973 25.629 1 80.86 316 MET C O 1
ATOM 3922 N N . THR C 3 317 ? 118.123 21.734 24.189 1 81.7 317 THR C N 1
ATOM 3923 C CA . THR C 3 317 ? 118.237 23.182 23.974 1 82.56 317 THR C CA 1
ATOM 3924 C C . THR C 3 317 ? 116.978 23.708 23.266 1 83.47 317 THR C C 1
ATOM 3925 O O . THR C 3 317 ? 116.284 22.953 22.584 1 84.04 317 THR C O 1
ATOM 3929 N N . GLN C 3 318 ? 116.681 24.989 23.437 1 83.68 318 GLN C N 1
ATOM 3930 C CA . GLN C 3 318 ? 115.491 25.577 22.832 1 84.35 318 GLN C CA 1
ATOM 3931 C C . GLN C 3 318 ? 115.519 25.539 21.306 1 84.28 318 GLN C C 1
ATOM 3932 O O . GLN C 3 318 ? 114.486 25.282 20.682 1 84.18 318 GLN C O 1
ATOM 3938 N N . ASP C 3 319 ? 116.709 25.714 20.711 1 83.94 319 ASP C N 1
ATOM 3939 C CA . ASP C 3 319 ? 116.89 25.658 19.259 1 83.75 319 ASP C CA 1
ATOM 3940 C C . ASP C 3 319 ? 116.639 24.263 18.716 1 81.46 319 ASP C C 1
ATOM 3941 O O . ASP C 3 319 ? 116.055 24.108 17.647 1 81.83 319 ASP C O 1
ATOM 3946 N N . HIS C 3 320 ? 117.077 23.251 19.46 1 79.28 320 HIS C N 1
ATOM 3947 C CA . HIS C 3 320 ? 116.911 21.837 19.165 1 77.25 320 HIS C CA 1
ATOM 3948 C C . HIS C 3 320 ? 115.442 21.412 19.235 1 76.59 320 HIS C C 1
ATOM 3949 O O . HIS C 3 320 ? 114.99 20.69 18.353 1 77.17 320 HIS C O 1
ATOM 3956 N N . ILE C 3 321 ? 114.698 21.854 20.273 1 75.46 321 ILE C N 1
ATOM 3957 C CA . ILE C 3 321 ? 113.267 21.559 20.445 1 74.63 321 ILE C CA 1
ATOM 3958 C C . ILE C 3 321 ? 112.477 22.112 19.242 1 74.72 321 ILE C C 1
ATOM 3959 O O . ILE C 3 321 ? 111.628 21.418 18.69 1 74.51 321 ILE C O 1
ATOM 3964 N N . GLN C 3 322 ? 112.771 23.344 18.822 1 75.18 322 GLN C N 1
ATOM 3965 C CA . GLN C 3 322 ? 112.046 23.974 17.718 1 76.18 322 GLN C CA 1
ATOM 3966 C C . GLN C 3 322 ? 112.316 23.322 16.379 1 75.88 322 GLN C C 1
ATOM 3967 O O . GLN C 3 322 ? 111.409 23.268 15.558 1 76.32 322 GLN C O 1
ATOM 3973 N N . ALA C 3 323 ? 113.515 22.744 16.189 1 74.79 323 ALA C N 1
ATOM 3974 C CA . ALA C 3 323 ? 113.871 22.011 14.988 1 73.6 323 ALA C CA 1
ATOM 3975 C C . ALA C 3 323 ? 113.059 20.714 14.903 1 73.52 323 ALA C C 1
ATOM 3976 O O . ALA C 3 323 ? 112.597 20.346 13.819 1 73.81 323 ALA C O 1
ATOM 3978 N N . VAL C 3 324 ? 112.896 20.017 16.051 1 72.99 324 VAL C N 1
ATOM 3979 C CA . VAL C 3 324 ? 112.144 18.782 16.171 1 72.54 324 VAL C CA 1
ATOM 3980 C C . VAL C 3 324 ? 110.653 19.06 15.923 1 72.87 324 VAL C C 1
ATOM 3981 O O . VAL C 3 324 ? 110.03 18.383 15.11 1 73.54 324 VAL C O 1
ATOM 3985 N N . LEU C 3 325 ? 110.08 20.052 16.616 1 72.86 325 LEU C N 1
ATOM 3986 C CA . LEU C 3 325 ? 108.659 20.363 16.497 1 73.72 325 LEU C CA 1
ATOM 3987 C C . LEU C 3 325 ? 108.259 20.882 15.116 1 74.7 325 LEU C C 1
ATOM 3988 O O . LEU C 3 325 ? 107.123 20.685 14.687 1 74.7 325 LEU C O 1
ATOM 3993 N N . GLN C 3 326 ? 109.208 21.5 14.407 1 74.82 326 GLN C N 1
ATOM 3994 C CA . GLN C 3 326 ? 109.057 22.009 13.056 1 74.74 326 GLN C CA 1
ATOM 3995 C C . GLN C 3 326 ? 109.022 20.845 12.058 1 73.53 326 GLN C C 1
ATOM 3996 O O . GLN C 3 326 ? 108.216 20.853 11.127 1 74.35 326 GLN C O 1
ATOM 4002 N N . CYS C 3 327 ? 109.871 19.829 12.265 1 71.45 327 CYS C N 1
ATOM 4003 C CA . CYS C 3 327 ? 109.879 18.6 11.47 1 70.87 327 CYS C CA 1
ATOM 4004 C C . CYS C 3 327 ? 108.535 17.896 11.7 1 70.27 327 CYS C C 1
ATOM 4005 O O . CYS C 3 327 ? 107.867 17.507 10.748 1 70.99 327 CYS C O 1
ATOM 4008 N N . TYR C 3 328 ? 108.161 17.746 12.979 1 68.77 328 TYR C N 1
ATOM 4009 C CA . TYR C 3 328 ? 106.957 17.084 13.421 1 67.66 328 TYR C CA 1
ATOM 4010 C C . TYR C 3 328 ? 105.685 17.696 12.842 1 67.74 328 TYR C C 1
ATOM 4011 O O . TYR C 3 328 ? 104.851 16.963 12.332 1 67.88 328 TYR C O 1
ATOM 4020 N N . ARG C 3 329 ? 105.51 19.006 12.96 1 68.02 329 ARG C N 1
ATOM 4021 C CA . ARG C 3 329 ? 104.319 19.696 12.476 1 68.63 329 ARG C CA 1
ATOM 4022 C C . ARG C 3 329 ? 104.141 19.552 10.989 1 67.94 329 ARG C C 1
ATOM 4023 O O . ARG C 3 329 ? 103.02 19.356 10.522 1 68.14 329 ARG C O 1
ATOM 4031 N N . HIS C 3 330 ? 105.248 19.639 10.245 1 66.94 330 HIS C N 1
ATOM 4032 C CA . HIS C 3 330 ? 105.257 19.518 8.804 1 66.82 330 HIS C CA 1
ATOM 4033 C C . HIS C 3 330 ? 104.845 18.11 8.375 1 66.44 330 HIS C C 1
ATOM 4034 O O . HIS C 3 330 ? 103.966 17.965 7.527 1 67.68 330 HIS C O 1
ATOM 4041 N N . ARG C 3 331 ? 105.471 17.086 8.948 1 64.37 331 ARG C N 1
ATOM 4042 C CA . ARG C 3 331 ? 105.177 15.715 8.606 1 63.62 331 ARG C CA 1
ATOM 4043 C C . ARG C 3 331 ? 103.787 15.27 9.078 1 64.5 331 ARG C C 1
ATOM 4044 O O . ARG C 3 331 ? 103.112 14.545 8.354 1 65.01 331 ARG C O 1
ATOM 4052 N N . LEU C 3 332 ? 103.315 15.782 10.218 1 64.49 332 LEU C N 1
ATOM 4053 C CA . LEU C 3 332 ? 101.974 15.509 10.713 1 65.2 332 LEU C CA 1
ATOM 4054 C C . LEU C 3 332 ? 100.906 16.066 9.746 1 67.5 332 LEU C C 1
ATOM 4055 O O . LEU C 3 332 ? 99.866 15.434 9.528 1 68.52 332 LEU C O 1
ATOM 4060 N N . GLY C 3 333 ? 101.175 17.229 9.157 1 67.93 333 GLY C N 1
ATOM 4061 C CA . GLY C 3 333 ? 100.269 17.824 8.191 1 68.67 333 GLY C CA 1
ATOM 4062 C C . GLY C 3 333 ? 100.2 17.043 6.894 1 69.69 333 GLY C C 1
ATOM 4063 O O . GLY C 3 333 ? 99.162 17.045 6.231 1 70.43 333 GLY C O 1
ATOM 4064 N N . LEU C 3 334 ? 101.306 16.363 6.52 1 69.17 334 LEU C N 1
ATOM 4065 C CA . LEU C 3 334 ? 101.404 15.526 5.327 1 68.78 334 LEU C CA 1
ATOM 4066 C C . LEU C 3 334 ? 100.61 14.234 5.425 1 69.44 334 LEU C C 1
ATOM 4067 O O . LEU C 3 334 ? 100.404 13.59 4.394 1 68.9 334 LEU C O 1
ATOM 4072 N N . LEU C 3 335 ? 100.228 13.807 6.654 1 70.53 335 LEU C N 1
ATOM 4073 C CA . LEU C 3 335 ? 99.452 12.592 6.893 1 71.32 335 LEU C CA 1
ATOM 4074 C C . LEU C 3 335 ? 98.036 12.68 6.348 1 72.9 335 LEU C C 1
ATOM 4075 O O . LEU C 3 335 ? 97.464 11.652 6.039 1 73.6 335 LEU C O 1
ATOM 4080 N N . HIS C 3 336 ? 97.48 13.884 6.201 1 73.71 336 HIS C N 1
ATOM 4081 C CA . HIS C 3 336 ? 96.153 14.11 5.621 1 75.45 336 HIS C CA 1
ATOM 4082 C C . HIS C 3 336 ? 96.11 13.851 4.132 1 77.3 336 HIS C C 1
ATOM 4083 O O . HIS C 3 336 ? 95.016 13.726 3.583 1 77.47 336 HIS C O 1
ATOM 4090 N N . HIS C 3 337 ? 97.265 13.917 3.449 1 78.5 337 HIS C N 1
ATOM 4091 C CA . HIS C 3 337 ? 97.322 13.783 2.005 1 80.49 337 HIS C CA 1
ATOM 4092 C C . HIS C 3 337 ? 97.303 12.33 1.588 1 84 337 HIS C C 1
ATOM 4093 O O . HIS C 3 337 ? 98.341 11.702 1.445 1 83.51 337 HIS C O 1
ATOM 4100 N N . HIS C 3 338 ? 96.077 11.801 1.449 1 87.69 338 HIS C N 1
ATOM 4101 C CA . HIS C 3 338 ? 95.732 10.421 1.118 1 91.63 338 HIS C CA 1
ATOM 4102 C C . HIS C 3 338 ? 94.249 10.284 0.717 1 95.35 338 HIS C C 1
ATOM 4103 O O . HIS C 3 338 ? 93.419 11.11 1.12 1 95.96 338 HIS C O 1
ATOM 4110 N N . HIS C 3 339 ? 93.906 9.193 -0.006 1 97.51 339 HIS C N 1
ATOM 4111 C CA . HIS C 3 339 ? 92.534 8.908 -0.447 1 100.01 339 HIS C CA 1
ATOM 4112 C C . HIS C 3 339 ? 91.622 8.362 0.681 1 101.1 339 HIS C C 1
ATOM 4113 O O . HIS C 3 339 ? 91.914 7.341 1.317 1 101.48 339 HIS C O 1
ATOM 4120 N N . LEU D 1 39 ? 97.427 -33.467 12.839 1 81.78 39 LEU D N 1
ATOM 4121 C CA . LEU D 1 39 ? 96.819 -32.133 12.935 1 82.52 39 LEU D CA 1
ATOM 4122 C C . LEU D 1 39 ? 96.94 -31.339 11.614 1 81.54 39 LEU D C 1
ATOM 4123 O O . LEU D 1 39 ? 98.019 -31.238 11.034 1 82.3 39 LEU D O 1
ATOM 4128 N N . LEU D 1 40 ? 95.838 -30.757 11.167 1 79.44 40 LEU D N 1
ATOM 4129 C CA . LEU D 1 40 ? 95.805 -29.978 9.935 1 77.29 40 LEU D CA 1
ATOM 4130 C C . LEU D 1 40 ? 95.366 -28.548 10.229 1 75.76 40 LEU D C 1
ATOM 4131 O O . LEU D 1 40 ? 94.254 -28.338 10.721 1 75.34 40 LEU D O 1
ATOM 4136 N N . THR D 1 41 ? 96.22 -27.565 9.906 1 74.39 41 THR D N 1
ATOM 4137 C CA . THR D 1 41 ? 95.862 -26.175 10.092 1 73.52 41 THR D CA 1
ATOM 4138 C C . THR D 1 41 ? 94.859 -25.779 9.023 1 72.17 41 THR D C 1
ATOM 4139 O O . THR D 1 41 ? 95.092 -26.009 7.837 1 71.83 41 THR D O 1
ATOM 4143 N N . ILE D 1 42 ? 93.724 -25.213 9.461 1 71.59 42 ILE D N 1
ATOM 4144 C CA . ILE D 1 42 ? 92.649 -24.693 8.617 1 71.22 42 ILE D CA 1
ATOM 4145 C C . ILE D 1 42 ? 93.069 -23.359 8.048 1 71.87 42 ILE D C 1
ATOM 4146 O O . ILE D 1 42 ? 93.253 -22.388 8.79 1 72.8 42 ILE D O 1
ATOM 4151 N N . GLU D 1 43 ? 93.269 -23.329 6.738 1 71.48 43 GLU D N 1
ATOM 4152 C CA . GLU D 1 43 ? 93.701 -22.149 6.018 1 72 43 GLU D CA 1
ATOM 4153 C C . GLU D 1 43 ? 92.553 -21.116 5.84 1 71.75 43 GLU D C 1
ATOM 4154 O O . GLU D 1 43 ? 92.769 -19.923 6.077 1 72.28 43 GLU D O 1
ATOM 4160 N N . THR D 1 44 ? 91.338 -21.575 5.469 1 70.83 44 THR D N 1
ATOM 4161 C CA . THR D 1 44 ? 90.145 -20.737 5.265 1 70.65 44 THR D CA 1
ATOM 4162 C C . THR D 1 44 ? 88.853 -21.479 5.653 1 69.97 44 THR D C 1
ATOM 4163 O O . THR D 1 44 ? 88.881 -22.7 5.695 1 70.27 44 THR D O 1
ATOM 4167 N N . PRO D 1 45 ? 87.671 -20.815 5.777 1 69.42 45 PRO D N 1
ATOM 4168 C CA . PRO D 1 45 ? 86.425 -21.578 5.988 1 69.72 45 PRO D CA 1
ATOM 4169 C C . PRO D 1 45 ? 86.177 -22.669 4.912 1 70.55 45 PRO D C 1
ATOM 4170 O O . PRO D 1 45 ? 85.795 -23.786 5.241 1 70.93 45 PRO D O 1
ATOM 4174 N N . ARG D 1 46 ? 86.44 -22.344 3.632 1 70.73 46 ARG D N 1
ATOM 4175 C CA A ARG D 1 46 ? 86.278 -23.263 2.507 0.47 70.96 46 ARG D CA 1
ATOM 4176 C CA B ARG D 1 46 ? 86.293 -23.25 2.494 0.53 70.97 46 ARG D CA 1
ATOM 4177 C C . ARG D 1 46 ? 87.138 -24.512 2.685 1 71.07 46 ARG D C 1
ATOM 4178 O O . ARG D 1 46 ? 86.693 -25.615 2.357 1 71.61 46 ARG D O 1
ATOM 4193 N N . HIS D 1 47 ? 88.362 -24.355 3.23 1 69.96 47 HIS D N 1
ATOM 4194 C CA . HIS D 1 47 ? 89.278 -25.47 3.472 1 69.06 47 HIS D CA 1
ATOM 4195 C C . HIS D 1 47 ? 88.635 -26.449 4.447 1 69.95 47 HIS D C 1
ATOM 4196 O O . HIS D 1 47 ? 88.618 -27.65 4.18 1 70.71 47 HIS D O 1
ATOM 4203 N N . LEU D 1 48 ? 88.036 -25.929 5.538 1 69.38 48 LEU D N 1
ATOM 4204 C CA . LEU D 1 48 ? 87.339 -26.742 6.509 1 69.21 48 LEU D CA 1
ATOM 4205 C C . LEU D 1 48 ? 86.138 -27.489 5.925 1 69.75 48 LEU D C 1
ATOM 4206 O O . LEU D 1 48 ? 86.006 -28.682 6.17 1 70.28 48 LEU D O 1
ATOM 4211 N N . GLY D 1 49 ? 85.275 -26.819 5.172 1 69.53 49 GLY D N 1
ATOM 4212 C CA . GLY D 1 49 ? 84.126 -27.484 4.551 1 69.84 49 GLY D CA 1
ATOM 4213 C C . GLY D 1 49 ? 84.518 -28.644 3.649 1 70.27 49 GLY D C 1
ATOM 4214 O O . GLY D 1 49 ? 83.842 -29.668 3.622 1 70.69 49 GLY D O 1
ATOM 4215 N N . GLU D 1 50 ? 85.631 -28.492 2.912 1 70.38 50 GLU D N 1
ATOM 4216 C CA . GLU D 1 50 ? 86.188 -29.499 2.009 1 70.36 50 GLU D CA 1
ATOM 4217 C C . GLU D 1 50 ? 86.747 -30.69 2.751 1 69.67 50 GLU D C 1
ATOM 4218 O O . GLU D 1 50 ? 86.625 -31.813 2.28 1 71.11 50 GLU D O 1
ATOM 4224 N N . GLN D 1 51 ? 87.399 -30.456 3.883 1 68.26 51 GLN D N 1
ATOM 4225 C CA . GLN D 1 51 ? 87.964 -31.498 4.737 1 66.97 51 GLN D CA 1
ATOM 4226 C C . GLN D 1 51 ? 86.867 -32.277 5.434 1 66.16 51 GLN D C 1
ATOM 4227 O O . GLN D 1 51 ? 86.986 -33.483 5.604 1 66.55 51 GLN D O 1
ATOM 4233 N N . LEU D 1 52 ? 85.807 -31.597 5.851 1 65.34 52 LEU D N 1
ATOM 4234 C CA . LEU D 1 52 ? 84.659 -32.227 6.491 1 64.67 52 LEU D CA 1
ATOM 4235 C C . LEU D 1 52 ? 83.903 -33.064 5.461 1 65.37 52 LEU D C 1
ATOM 4236 O O . LEU D 1 52 ? 83.475 -34.163 5.772 1 66.14 52 LEU D O 1
ATOM 4241 N N . ASN D 1 53 ? 83.795 -32.578 4.217 1 65.67 53 ASN D N 1
ATOM 4242 C CA . ASN D 1 53 ? 83.153 -33.307 3.129 1 66.41 53 ASN D CA 1
ATOM 4243 C C . ASN D 1 53 ? 83.971 -34.541 2.718 1 67.72 53 ASN D C 1
ATOM 4244 O O . ASN D 1 53 ? 83.389 -35.578 2.431 1 68.06 53 ASN D O 1
ATOM 4249 N N . ALA D 1 54 ? 85.31 -34.449 2.704 1 67.87 54 ALA D N 1
ATOM 4250 C CA . ALA D 1 54 ? 86.152 -35.608 2.385 1 68.02 54 ALA D CA 1
ATOM 4251 C C . ALA D 1 54 ? 85.992 -36.682 3.463 1 68.34 54 ALA D C 1
ATOM 4252 O O . ALA D 1 54 ? 85.954 -37.868 3.147 1 69.77 54 ALA D O 1
ATOM 4254 N N . ARG D 1 55 ? 85.908 -36.266 4.732 1 67.34 55 ARG D N 1
ATOM 4255 C CA . ARG D 1 55 ? 85.716 -37.125 5.897 1 67.04 55 ARG D CA 1
ATOM 4256 C C . ARG D 1 55 ? 84.349 -37.81 5.839 1 67.6 55 ARG D C 1
ATOM 4257 O O . ARG D 1 55 ? 84.251 -39.001 6.117 1 68.44 55 ARG D O 1
ATOM 4265 N N . ARG D 1 56 ? 83.298 -37.054 5.493 1 67.32 56 ARG D N 1
ATOM 4266 C CA . ARG D 1 56 ? 81.937 -37.554 5.35 1 66.95 56 ARG D CA 1
ATOM 4267 C C . ARG D 1 56 ? 81.861 -38.666 4.307 1 67.74 56 ARG D C 1
ATOM 4268 O O . ARG D 1 56 ? 81.273 -39.717 4.562 1 68.15 56 ARG D O 1
ATOM 4276 N N . LYS D 1 57 ? 82.495 -38.462 3.155 1 68.21 57 LYS D N 1
ATOM 4277 C CA . LYS D 1 57 ? 82.518 -39.435 2.068 1 68.91 57 LYS D CA 1
ATOM 4278 C C . LYS D 1 57 ? 83.355 -40.67 2.385 1 70.1 57 LYS D C 1
ATOM 4279 O O . LYS D 1 57 ? 82.984 -41.754 1.942 1 70.82 57 LYS D O 1
ATOM 4285 N N . GLU D 1 58 ? 84.463 -40.544 3.146 1 70.23 58 GLU D N 1
ATOM 4286 C CA . GLU D 1 58 ? 85.261 -41.73 3.515 1 70.9 58 GLU D CA 1
ATOM 4287 C C . GLU D 1 58 ? 84.548 -42.624 4.557 1 70.57 58 GLU D C 1
ATOM 4288 O O . GLU D 1 58 ? 84.848 -43.811 4.669 1 71.63 58 GLU D O 1
ATOM 4294 N N . LEU D 1 59 ? 83.621 -42.049 5.324 1 69.44 59 LEU D N 1
ATOM 4295 C CA . LEU D 1 59 ? 82.804 -42.775 6.298 1 67.79 59 LEU D CA 1
ATOM 4296 C C . LEU D 1 59 ? 81.521 -43.338 5.662 1 68.75 59 LEU D C 1
ATOM 4297 O O . LEU D 1 59 ? 80.818 -44.092 6.317 1 70.04 59 LEU D O 1
ATOM 4302 N N . GLY D 1 60 ? 81.222 -42.973 4.413 1 68.6 60 GLY D N 1
ATOM 4303 C CA . GLY D 1 60 ? 80.058 -43.442 3.687 1 69.07 60 GLY D CA 1
ATOM 4304 C C . GLY D 1 60 ? 78.763 -42.829 4.153 1 69.87 60 GLY D C 1
ATOM 4305 O O . GLY D 1 60 ? 77.703 -43.41 3.921 1 70.79 60 GLY D O 1
ATOM 4306 N N . ILE D 1 61 ? 78.831 -41.639 4.776 1 69.43 61 ILE D N 1
ATOM 4307 C CA . ILE D 1 61 ? 77.667 -40.94 5.309 1 69.16 61 ILE D CA 1
ATOM 4308 C C . ILE D 1 61 ? 77.05 -40.038 4.264 1 70.59 61 ILE D C 1
ATOM 4309 O O . ILE D 1 61 ? 77.748 -39.242 3.635 1 71.4 61 ILE D O 1
ATOM 4314 N N . ASP D 1 62 ? 75.748 -40.177 4.045 1 70.56 62 ASP D N 1
ATOM 4315 C CA . ASP D 1 62 ? 75.045 -39.313 3.117 1 70.46 62 ASP D CA 1
ATOM 4316 C C . ASP D 1 62 ? 74.494 -38.069 3.861 1 70.47 62 ASP D C 1
ATOM 4317 O O . ASP D 1 62 ? 74.502 -38.017 5.096 1 70.3 62 ASP D O 1
ATOM 4322 N N . LEU D 1 63 ? 74.046 -37.059 3.101 1 70.26 63 LEU D N 1
ATOM 4323 C CA . LEU D 1 63 ? 73.521 -35.816 3.642 1 69.64 63 LEU D CA 1
ATOM 4324 C C . LEU D 1 63 ? 72.235 -35.994 4.413 1 69.87 63 LEU D C 1
ATOM 4325 O O . LEU D 1 63 ? 72.012 -35.255 5.364 1 70.94 63 LEU D O 1
ATOM 4330 N N . TYR D 1 64 ? 71.4 -36.974 4.044 1 69.21 64 TYR D N 1
ATOM 4331 C CA . TYR D 1 64 ? 70.128 -37.239 4.723 1 68.81 64 TYR D CA 1
ATOM 4332 C C . TYR D 1 64 ? 70.35 -37.81 6.116 1 68.54 64 TYR D C 1
ATOM 4333 O O . TYR D 1 64 ? 69.602 -37.488 7.03 1 68.87 64 TYR D O 1
ATOM 4342 N N . THR D 1 65 ? 71.388 -38.641 6.296 1 67.92 65 THR D N 1
ATOM 4343 C CA . THR D 1 65 ? 71.698 -39.2 7.61 1 67.32 65 THR D CA 1
ATOM 4344 C C . THR D 1 65 ? 72.103 -38.093 8.563 1 66.83 65 THR D C 1
ATOM 4345 O O . THR D 1 65 ? 71.681 -38.112 9.721 1 67.08 65 THR D O 1
ATOM 4349 N N . LEU D 1 66 ? 72.913 -37.137 8.07 1 66.41 66 LEU D N 1
ATOM 4350 C CA . LEU D 1 66 ? 73.405 -35.973 8.813 1 66.9 66 LEU D CA 1
ATOM 4351 C C . LEU D 1 66 ? 72.266 -35.008 9.177 1 67.47 66 LEU D C 1
ATOM 4352 O O . LEU D 1 66 ? 72.324 -34.354 10.21 1 67.73 66 LEU D O 1
ATOM 4357 N N . GLU D 1 67 ? 71.263 -34.883 8.306 1 67.69 67 GLU D N 1
ATOM 4358 C CA . GLU D 1 67 ? 70.124 -34.005 8.539 1 68.31 67 GLU D CA 1
ATOM 4359 C C . GLU D 1 67 ? 69.254 -34.522 9.685 1 67.71 67 GLU D C 1
ATOM 4360 O O . GLU D 1 67 ? 68.85 -33.759 10.557 1 68.12 67 GLU D O 1
ATOM 4366 N N . LEU D 1 68 ? 69.017 -35.835 9.711 1 66.74 68 LEU D N 1
ATOM 4367 C CA . LEU D 1 68 ? 68.235 -36.514 10.744 1 64.95 68 LEU D CA 1
ATOM 4368 C C . LEU D 1 68 ? 68.932 -36.446 12.109 1 64.87 68 LEU D C 1
ATOM 4369 O O . LEU D 1 68 ? 68.278 -36.291 13.139 1 65.72 68 LEU D O 1
ATOM 4374 N N . GLN D 1 69 ? 70.259 -36.569 12.118 1 63.69 69 GLN D N 1
ATOM 4375 C CA . GLN D 1 69 ? 71.051 -36.575 13.338 1 62.79 69 GLN D CA 1
ATOM 4376 C C . GLN D 1 69 ? 71.332 -35.191 13.92 1 63.27 69 GLN D C 1
ATOM 4377 O O . GLN D 1 69 ? 71.3 -35.005 15.13 1 64.12 69 GLN D O 1
ATOM 4383 N N . THR D 1 70 ? 71.645 -34.225 13.069 1 63.5 70 THR D N 1
ATOM 4384 C CA . THR D 1 70 ? 72.002 -32.873 13.507 1 63.16 70 THR D CA 1
ATOM 4385 C C . THR D 1 70 ? 70.847 -31.855 13.463 1 62.67 70 THR D C 1
ATOM 4386 O O . THR D 1 70 ? 70.907 -30.841 14.151 1 62.62 70 THR D O 1
ATOM 4390 N N . GLY D 1 71 ? 69.837 -32.107 12.646 1 62.36 71 GLY D N 1
ATOM 4391 C CA . GLY D 1 71 ? 68.739 -31.165 12.469 1 63.37 71 GLY D CA 1
ATOM 4392 C C . GLY D 1 71 ? 69.024 -30.096 11.421 1 65.15 71 GLY D C 1
ATOM 4393 O O . GLY D 1 71 ? 68.14 -29.313 11.081 1 66.17 71 GLY D O 1
ATOM 4394 N N . ILE D 1 72 ? 70.259 -30.051 10.894 1 65.45 72 ILE D N 1
ATOM 4395 C CA . ILE D 1 72 ? 70.692 -29.126 9.873 1 66.77 72 ILE D CA 1
ATOM 4396 C C . ILE D 1 72 ? 70.14 -29.619 8.526 1 69.49 72 ILE D C 1
ATOM 4397 O O . ILE D 1 72 ? 70.336 -30.779 8.198 1 69.66 72 ILE D O 1
ATOM 4402 N N . SER D 1 73 ? 69.471 -28.758 7.751 1 71.26 73 SER D N 1
ATOM 4403 C CA . SER D 1 73 ? 68.875 -29.168 6.476 1 73.2 73 SER D CA 1
ATOM 4404 C C . SER D 1 73 ? 69.915 -29.542 5.425 1 74.72 73 SER D C 1
ATOM 4405 O O . SER D 1 73 ? 71.03 -29.025 5.472 1 75.32 73 SER D O 1
ATOM 4408 N N . THR D 1 74 ? 69.546 -30.398 4.451 1 75.16 74 THR D N 1
ATOM 4409 C CA . THR D 1 74 ? 70.464 -30.827 3.388 1 76.21 74 THR D CA 1
ATOM 4410 C C . THR D 1 74 ? 70.965 -29.656 2.53 1 76.69 74 THR D C 1
ATOM 4411 O O . THR D 1 74 ? 72.065 -29.738 1.996 1 76.96 74 THR D O 1
ATOM 4415 N N . SER D 1 75 ? 70.196 -28.554 2.446 1 76.71 75 SER D N 1
ATOM 4416 C CA . SER D 1 75 ? 70.622 -27.382 1.691 1 76.98 75 SER D CA 1
ATOM 4417 C C . SER D 1 75 ? 71.672 -26.603 2.477 1 76.4 75 SER D C 1
ATOM 4418 O O . SER D 1 75 ? 72.626 -26.133 1.869 1 77.7 75 SER D O 1
ATOM 4421 N N . THR D 1 76 ? 71.519 -26.479 3.813 1 74.39 76 THR D N 1
ATOM 4422 C CA . THR D 1 76 ? 72.519 -25.813 4.649 1 72.62 76 THR D CA 1
ATOM 4423 C C . THR D 1 76 ? 73.777 -26.68 4.68 1 71.11 76 THR D C 1
ATOM 4424 O O . THR D 1 76 ? 74.871 -26.14 4.592 1 70.82 76 THR D O 1
ATOM 4428 N N . LEU D 1 77 ? 73.624 -28.025 4.797 1 70.04 77 LEU D N 1
ATOM 4429 C CA . LEU D 1 77 ? 74.737 -28.983 4.789 1 69.12 77 LEU D CA 1
ATOM 4430 C C . LEU D 1 77 ? 75.522 -28.845 3.485 1 69.63 77 LEU D C 1
ATOM 4431 O O . LEU D 1 77 ? 76.745 -28.869 3.504 1 70.15 77 LEU D O 1
ATOM 4436 N N . LYS D 1 78 ? 74.824 -28.639 2.364 1 68.98 78 LYS D N 1
ATOM 4437 C CA . LYS D 1 78 ? 75.439 -28.436 1.052 1 68.93 78 LYS D CA 1
ATOM 4438 C C . LYS D 1 78 ? 76.294 -27.164 1.028 1 69.83 78 LYS D C 1
ATOM 4439 O O . LYS D 1 78 ? 77.404 -27.175 0.512 1 70.62 78 LYS D O 1
ATOM 4445 N N . ARG D 1 79 ? 75.762 -26.063 1.555 1 70.12 79 ARG D N 1
ATOM 4446 C CA . ARG D 1 79 ? 76.429 -24.765 1.66 1 70.46 79 ARG D CA 1
ATOM 4447 C C . ARG D 1 79 ? 77.668 -24.909 2.569 1 70.19 79 ARG D C 1
ATOM 4448 O O . ARG D 1 79 ? 78.736 -24.433 2.218 1 70.7 79 ARG D O 1
ATOM 4456 N N . LEU D 1 80 ? 77.514 -25.591 3.71 1 69.45 80 LEU D N 1
ATOM 4457 C CA . LEU D 1 80 ? 78.527 -25.887 4.715 1 69.25 80 LEU D CA 1
ATOM 4458 C C . LEU D 1 80 ? 79.725 -26.621 4.097 1 69.08 80 LEU D C 1
ATOM 4459 O O . LEU D 1 80 ? 80.861 -26.205 4.309 1 69.3 80 LEU D O 1
ATOM 4464 N N . PHE D 1 81 ? 79.484 -27.691 3.326 1 68.57 81 PHE D N 1
ATOM 4465 C CA . PHE D 1 81 ? 80.559 -28.488 2.723 1 68.57 81 PHE D CA 1
ATOM 4466 C C . PHE D 1 81 ? 81.283 -27.827 1.551 1 70.3 81 PHE D C 1
ATOM 4467 O O . PHE D 1 81 ? 82.293 -28.349 1.075 1 70.35 81 PHE D O 1
ATOM 4475 N N . LYS D 1 82 ? 80.778 -26.685 1.083 1 71.7 82 LYS D N 1
ATOM 4476 C CA . LYS D 1 82 ? 81.374 -25.956 -0.018 1 73.34 82 LYS D CA 1
ATOM 4477 C C . LYS D 1 82 ? 82.134 -24.759 0.53 1 74.5 82 LYS D C 1
ATOM 4478 O O . LYS D 1 82 ? 83.297 -24.554 0.194 1 75.29 82 LYS D O 1
ATOM 4484 N N . ASP D 1 83 ? 81.484 -23.984 1.415 1 74.19 83 ASP D N 1
ATOM 4485 C CA . ASP D 1 83 ? 82.087 -22.838 2.087 1 74.3 83 ASP D CA 1
ATOM 4486 C C . ASP D 1 83 ? 81.222 -22.485 3.283 1 73.43 83 ASP D C 1
ATOM 4487 O O . ASP D 1 83 ? 80.173 -21.852 3.134 1 73.45 83 ASP D O 1
ATOM 4492 N N . PRO D 1 84 ? 81.653 -22.887 4.486 1 72.87 84 PRO D N 1
ATOM 4493 C CA . PRO D 1 84 ? 80.84 -22.626 5.674 1 72.3 84 PRO D CA 1
ATOM 4494 C C . PRO D 1 84 ? 80.87 -21.199 6.188 1 72.41 84 PRO D C 1
ATOM 4495 O O . PRO D 1 84 ? 80.268 -20.952 7.211 1 72.99 84 PRO D O 1
ATOM 4499 N N . GLU D 1 85 ? 81.525 -20.26 5.484 1 72.08 85 GLU D N 1
ATOM 4500 C CA . GLU D 1 85 ? 81.653 -18.842 5.815 1 71.9 85 GLU D CA 1
ATOM 4501 C C . GLU D 1 85 ? 80.369 -18.237 6.416 1 71.47 85 GLU D C 1
ATOM 4502 O O . GLU D 1 85 ? 80.419 -17.603 7.47 1 70.49 85 GLU D O 1
ATOM 4508 N N . GLN D 1 86 ? 79.231 -18.456 5.741 1 71.68 86 GLN D N 1
ATOM 4509 C CA . GLN D 1 86 ? 77.95 -17.888 6.154 1 72 86 GLN D CA 1
ATOM 4510 C C . GLN D 1 86 ? 77.066 -18.787 6.998 1 71.09 86 GLN D C 1
ATOM 4511 O O . GLN D 1 86 ? 75.972 -18.377 7.37 1 71.39 86 GLN D O 1
ATOM 4517 N N . VAL D 1 87 ? 77.509 -20.018 7.26 1 70.21 87 VAL D N 1
ATOM 4518 C CA . VAL D 1 87 ? 76.827 -21.002 8.087 1 69.46 87 VAL D CA 1
ATOM 4519 C C . VAL D 1 87 ? 77.158 -20.696 9.561 1 69 87 VAL D C 1
ATOM 4520 O O . VAL D 1 87 ? 78.273 -20.24 9.847 1 68.31 87 VAL D O 1
ATOM 4524 N N . LYS D 1 88 ? 76.19 -20.928 10.491 1 68.4 88 LYS D N 1
ATOM 4525 C CA . LYS D 1 88 ? 76.431 -20.653 11.901 1 67.88 88 LYS D CA 1
ATOM 4526 C C . LYS D 1 88 ? 77.486 -21.607 12.476 1 67.63 88 LYS D C 1
ATOM 4527 O O . LYS D 1 88 ? 77.568 -22.761 12.066 1 67.49 88 LYS D O 1
ATOM 4533 N N . PHE D 1 89 ? 78.369 -21.083 13.352 1 67.69 89 PHE D N 1
ATOM 4534 C CA . PHE D 1 89 ? 79.485 -21.823 13.957 1 67.51 89 PHE D CA 1
ATOM 4535 C C . PHE D 1 89 ? 79.03 -23.121 14.609 1 67.14 89 PHE D C 1
ATOM 4536 O O . PHE D 1 89 ? 79.679 -24.137 14.43 1 68.31 89 PHE D O 1
ATOM 4544 N N . GLY D 1 90 ? 77.923 -23.077 15.343 1 65.97 90 GLY D N 1
ATOM 4545 C CA . GLY D 1 90 ? 77.337 -24.232 16.009 1 65.19 90 GLY D CA 1
ATOM 4546 C C . GLY D 1 90 ? 76.981 -25.395 15.108 1 64.48 90 GLY D C 1
ATOM 4547 O O . GLY D 1 90 ? 77.052 -26.543 15.545 1 65.12 90 GLY D O 1
ATOM 4548 N N . SER D 1 91 ? 76.59 -25.125 13.858 1 63.76 91 SER D N 1
ATOM 4549 C CA . SER D 1 91 ? 76.269 -26.154 12.851 1 63.73 91 SER D CA 1
ATOM 4550 C C . SER D 1 91 ? 77.546 -26.78 12.293 1 62.94 91 SER D C 1
ATOM 4551 O O . SER D 1 91 ? 77.609 -27.984 12.089 1 64.13 91 SER D O 1
ATOM 4554 N N . VAL D 1 92 ? 78.578 -25.971 12.055 1 61.18 92 VAL D N 1
ATOM 4555 C CA . VAL D 1 92 ? 79.88 -26.452 11.614 1 59.46 92 VAL D CA 1
ATOM 4556 C C . VAL D 1 92 ? 80.468 -27.335 12.715 1 59.23 92 VAL D C 1
ATOM 4557 O O . VAL D 1 92 ? 80.926 -28.431 12.427 1 60.28 92 VAL D O 1
ATOM 4561 N N . PHE D 1 93 ? 80.385 -26.887 13.977 1 58.48 93 PHE D N 1
ATOM 4562 C CA . PHE D 1 93 ? 80.875 -27.623 15.135 1 58.7 93 PHE D CA 1
ATOM 4563 C C . PHE D 1 93 ? 80.099 -28.954 15.36 1 58.89 93 PHE D C 1
ATOM 4564 O O . PHE D 1 93 ? 80.715 -29.969 15.673 1 58.92 93 PHE D O 1
ATOM 4572 N N . ALA D 1 94 ? 78.764 -28.957 15.158 1 58.74 94 ALA D N 1
ATOM 4573 C CA . ALA D 1 94 ? 77.94 -30.166 15.261 1 58.51 94 ALA D CA 1
ATOM 4574 C C . ALA D 1 94 ? 78.265 -31.159 14.168 1 59.54 94 ALA D C 1
ATOM 4575 O O . ALA D 1 94 ? 78.299 -32.333 14.46 1 61.53 94 ALA D O 1
ATOM 4577 N N . VAL D 1 95 ? 78.511 -30.721 12.923 1 59.5 95 VAL D N 1
ATOM 4578 C CA . VAL D 1 95 ? 78.886 -31.605 11.818 1 59.59 95 VAL D CA 1
ATOM 4579 C C . VAL D 1 95 ? 80.281 -32.206 12.048 1 60.53 95 VAL D C 1
ATOM 4580 O O . VAL D 1 95 ? 80.472 -33.402 11.853 1 61.04 95 VAL D O 1
ATOM 4584 N N . ALA D 1 96 ? 81.252 -31.397 12.484 1 60.57 96 ALA D N 1
ATOM 4585 C CA . ALA D 1 96 ? 82.602 -31.895 12.79 1 61.37 96 ALA D CA 1
ATOM 4586 C C . ALA D 1 96 ? 82.541 -32.984 13.876 1 62.91 96 ALA D C 1
ATOM 4587 O O . ALA D 1 96 ? 83.265 -33.952 13.833 1 62.81 96 ALA D O 1
ATOM 4589 N N . ASN D 1 97 ? 81.642 -32.83 14.826 1 64.47 97 ASN D N 1
ATOM 4590 C CA . ASN D 1 97 ? 81.425 -33.752 15.915 1 65.62 97 ASN D CA 1
ATOM 4591 C C . ASN D 1 97 ? 80.858 -35.101 15.456 1 65.39 97 ASN D C 1
ATOM 4592 O O . ASN D 1 97 ? 81.427 -36.146 15.772 1 66.79 97 ASN D O 1
ATOM 4597 N N . VAL D 1 98 ? 79.763 -35.092 14.695 1 63.75 98 VAL D N 1
ATOM 4598 C CA . VAL D 1 98 ? 79.166 -36.307 14.151 1 62.43 98 VAL D CA 1
ATOM 4599 C C . VAL D 1 98 ? 80.115 -37.067 13.202 1 62.44 98 VAL D C 1
ATOM 4600 O O . VAL D 1 98 ? 79.947 -38.265 13.017 1 63.73 98 VAL D O 1
ATOM 4604 N N . LEU D 1 99 ? 81.103 -36.385 12.591 1 61.23 99 LEU D N 1
ATOM 4605 C CA . LEU D 1 99 ? 82.105 -37.018 11.728 1 59.5 99 LEU D CA 1
ATOM 4606 C C . LEU D 1 99 ? 83.343 -37.517 12.501 1 59.61 99 LEU D C 1
ATOM 4607 O O . LEU D 1 99 ? 84.207 -38.12 11.893 1 60.45 99 LEU D O 1
ATOM 4612 N N . GLY D 1 100 ? 83.428 -37.269 13.809 1 59.67 100 GLY D N 1
ATOM 4613 C CA . GLY D 1 100 ? 84.552 -37.686 14.639 1 60.63 100 GLY D CA 1
ATOM 4614 C C . GLY D 1 100 ? 85.783 -36.825 14.485 1 61.88 100 GLY D C 1
ATOM 4615 O O . GLY D 1 100 ? 86.891 -37.276 14.75 1 63.39 100 GLY D O 1
ATOM 4616 N N . VAL D 1 101 ? 85.598 -35.577 14.08 1 62.07 101 VAL D N 1
ATOM 4617 C CA . VAL D 1 101 ? 86.643 -34.588 13.86 1 62.64 101 VAL D CA 1
ATOM 4618 C C . VAL D 1 101 ? 86.742 -33.641 15.06 1 64.64 101 VAL D C 1
ATOM 4619 O O . VAL D 1 101 ? 85.738 -33.069 15.488 1 64.86 101 VAL D O 1
ATOM 4623 N N . LYS D 1 102 ? 87.949 -33.493 15.613 1 65.54 102 LYS D N 1
ATOM 4624 C CA . LYS D 1 102 ? 88.195 -32.58 16.714 1 67.21 102 LYS D CA 1
ATOM 4625 C C . LYS D 1 102 ? 88.725 -31.227 16.201 1 69.4 102 LYS D C 1
ATOM 4626 O O . LYS D 1 102 ? 89.56 -31.178 15.304 1 69.65 102 LYS D O 1
ATOM 4632 N N . LEU D 1 103 ? 88.226 -30.142 16.775 1 70.64 103 LEU D N 1
ATOM 4633 C CA . LEU D 1 103 ? 88.636 -28.779 16.481 1 71.91 103 LEU D CA 1
ATOM 4634 C C . LEU D 1 103 ? 89.627 -28.372 17.56 1 72.29 103 LEU D C 1
ATOM 4635 O O . LEU D 1 103 ? 89.35 -28.552 18.743 1 71.62 103 LEU D O 1
ATOM 4640 N N . CYS D 1 104 ? 90.782 -27.853 17.163 1 73.35 104 CYS D N 1
ATOM 4641 C CA . CYS D 1 104 ? 91.804 -27.425 18.109 1 74.95 104 CYS D CA 1
ATOM 4642 C C . CYS D 1 104 ? 92.212 -25.979 17.841 1 75.11 104 CYS D C 1
ATOM 4643 O O . CYS D 1 104 ? 91.979 -25.468 16.755 1 74.32 104 CYS D O 1
ATOM 4646 N N . ILE D 1 105 ? 92.827 -25.327 18.834 1 76.06 105 ILE D N 1
ATOM 4647 C CA . ILE D 1 105 ? 93.373 -23.992 18.677 1 77.71 105 ILE D CA 1
ATOM 4648 C C . ILE D 1 105 ? 94.833 -23.958 19.127 1 80.73 105 ILE D C 1
ATOM 4649 O O . ILE D 1 105 ? 95.208 -24.59 20.105 1 80.41 105 ILE D O 1
ATOM 4654 N N . GLY D 1 106 ? 95.64 -23.234 18.371 1 83.93 106 GLY D N 1
ATOM 4655 C CA . GLY D 1 106 ? 97.061 -23.051 18.63 1 87.66 106 GLY D CA 1
ATOM 4656 C C . GLY D 1 106 ? 97.508 -21.634 18.313 1 91.98 106 GLY D C 1
ATOM 4657 O O . GLY D 1 106 ? 96.674 -20.742 18.131 1 92.39 106 GLY D O 1
ATOM 4658 N N . GLU D 1 107 ? 98.83 -21.395 18.248 1 94.69 107 GLU D N 1
ATOM 4659 C CA . GLU D 1 107 ? 99.357 -20.059 17.949 1 97.33 107 GLU D CA 1
ATOM 4660 C C . GLU D 1 107 ? 100.379 -20.111 16.812 1 98.54 107 GLU D C 1
ATOM 4661 O O . GLU D 1 107 ? 100.116 -19.586 15.726 1 99.22 107 GLU D O 1
ATOM 4667 N N . HIS E 2 2 ? 106.627 -68.888 40.354 1 157.05 2 HIS E N 1
ATOM 4668 C CA . HIS E 2 2 ? 107.543 -69.857 39.758 1 157.39 2 HIS E CA 1
ATOM 4669 C C . HIS E 2 2 ? 107.811 -69.559 38.274 1 156.77 2 HIS E C 1
ATOM 4670 O O . HIS E 2 2 ? 108.899 -69.858 37.781 1 156.99 2 HIS E O 1
ATOM 4677 N N . ARG E 2 3 ? 106.834 -68.965 37.565 1 155.75 3 ARG E N 1
ATOM 4678 C CA . ARG E 2 3 ? 107.004 -68.661 36.144 1 155.15 3 ARG E CA 1
ATOM 4679 C C . ARG E 2 3 ? 107.229 -67.18 35.845 1 154.14 3 ARG E C 1
ATOM 4680 O O . ARG E 2 3 ? 106.443 -66.329 36.267 1 154.22 3 ARG E O 1
ATOM 4688 N N . ARG E 2 4 ? 108.292 -66.885 35.082 1 153.02 4 ARG E N 1
ATOM 4689 C CA . ARG E 2 4 ? 108.642 -65.533 34.648 1 152.36 4 ARG E CA 1
ATOM 4690 C C . ARG E 2 4 ? 108.529 -65.482 33.109 1 151.37 4 ARG E C 1
ATOM 4691 O O . ARG E 2 4 ? 109.542 -65.41 32.418 1 151.44 4 ARG E O 1
ATOM 4693 N N . VAL E 2 5 ? 107.288 -65.557 32.581 1 150.17 5 VAL E N 1
ATOM 4694 C CA . VAL E 2 5 ? 106.995 -65.587 31.136 1 149.3 5 VAL E CA 1
ATOM 4695 C C . VAL E 2 5 ? 107.234 -64.227 30.445 1 148.13 5 VAL E C 1
ATOM 4696 O O . VAL E 2 5 ? 106.794 -63.196 30.953 1 148.2 5 VAL E O 1
ATOM 4700 N N . LYS E 2 6 ? 107.933 -64.225 29.292 1 146.84 6 LYS E N 1
ATOM 4701 C CA . LYS E 2 6 ? 108.205 -62.996 28.543 1 146.09 6 LYS E CA 1
ATOM 4702 C C . LYS E 2 6 ? 107.102 -62.731 27.505 1 145.06 6 LYS E C 1
ATOM 4703 O O . LYS E 2 6 ? 106.711 -63.632 26.766 1 145.25 6 LYS E O 1
ATOM 4705 N N . VAL E 2 7 ? 106.588 -61.498 27.466 1 143.74 7 VAL E N 1
ATOM 4706 C CA . VAL E 2 7 ? 105.515 -61.112 26.55 1 142.72 7 VAL E CA 1
ATOM 4707 C C . VAL E 2 7 ? 106.047 -60.217 25.422 1 141.48 7 VAL E C 1
ATOM 4708 O O . VAL E 2 7 ? 106.582 -59.139 25.68 1 141.57 7 VAL E O 1
ATOM 4712 N N . LEU E 2 8 ? 105.907 -60.669 24.174 1 140.17 8 LEU E N 1
ATOM 4713 C CA . LEU E 2 8 ? 106.392 -59.912 23.025 1 139.25 8 LEU E CA 1
ATOM 4714 C C . LEU E 2 8 ? 105.278 -59.513 22.049 1 138.24 8 LEU E C 1
ATOM 4715 O O . LEU E 2 8 ? 104.562 -60.362 21.526 1 138.39 8 LEU E O 1
ATOM 4720 N N . LEU E 2 9 ? 105.137 -58.207 21.815 1 137.07 9 LEU E N 1
ATOM 4721 C CA . LEU E 2 9 ? 104.132 -57.666 20.909 1 136.52 9 LEU E CA 1
ATOM 4722 C C . LEU E 2 9 ? 104.824 -57.145 19.654 1 136.37 9 LEU E C 1
ATOM 4723 O O . LEU E 2 9 ? 105.801 -56.409 19.769 1 136.37 9 LEU E O 1
ATOM 4728 N N . TYR E 2 10 ? 104.314 -57.519 18.462 1 136.09 10 TYR E N 1
ATOM 4729 C CA . TYR E 2 10 ? 104.868 -57.13 17.167 1 136.23 10 TYR E CA 1
ATOM 4730 C C . TYR E 2 10 ? 106.306 -57.647 16.951 1 137.01 10 TYR E C 1
ATOM 4731 O O . TYR E 2 10 ? 107.146 -56.949 16.382 1 136.98 10 TYR E O 1
ATOM 4740 N N . GLY E 2 11 ? 106.57 -58.865 17.407 1 137.55 11 GLY E N 1
ATOM 4741 C CA . GLY E 2 11 ? 107.871 -59.491 17.213 1 138.66 11 GLY E CA 1
ATOM 4742 C C . GLY E 2 11 ? 108.942 -59.23 18.255 1 139.7 11 GLY E C 1
ATOM 4743 O O . GLY E 2 11 ? 109.823 -60.071 18.438 1 139.9 11 GLY E O 1
ATOM 4744 N N . GLN E 2 12 ? 108.928 -58.059 18.906 1 140.19 12 GLN E N 1
ATOM 4745 C CA . GLN E 2 12 ? 109.937 -57.729 19.919 1 141.13 12 GLN E CA 1
ATOM 4746 C C . GLN E 2 12 ? 109.348 -57.805 21.336 1 141.99 12 GLN E C 1
ATOM 4747 O O . GLN E 2 12 ? 108.174 -57.501 21.519 1 142.1 12 GLN E O 1
ATOM 4753 N N . VAL E 2 13 ? 110.148 -58.226 22.333 1 142.39 13 VAL E N 1
ATOM 4754 C CA . VAL E 2 13 ? 109.677 -58.37 23.718 1 143.11 13 VAL E CA 1
ATOM 4755 C C . VAL E 2 13 ? 109.362 -57.016 24.363 1 143.52 13 VAL E C 1
ATOM 4756 O O . VAL E 2 13 ? 110.248 -56.172 24.481 1 143.66 13 VAL E O 1
ATOM 4760 N N . VAL E 2 14 ? 108.105 -56.815 24.794 1 143.46 14 VAL E N 1
ATOM 4761 C CA . VAL E 2 14 ? 107.691 -55.545 25.394 1 143.8 14 VAL E CA 1
ATOM 4762 C C . VAL E 2 14 ? 107.671 -55.551 26.933 1 144.01 14 VAL E C 1
ATOM 4763 O O . VAL E 2 14 ? 107.631 -54.478 27.535 1 144.23 14 VAL E O 1
ATOM 4767 N N . GLY E 2 15 ? 107.688 -56.73 27.554 1 143.73 15 GLY E N 1
ATOM 4768 C CA . GLY E 2 15 ? 107.653 -56.819 29.009 1 144.02 15 GLY E CA 1
ATOM 4769 C C . GLY E 2 15 ? 107.612 -58.22 29.589 1 144.21 15 GLY E C 1
ATOM 4770 O O . GLY E 2 15 ? 107.782 -59.203 28.869 1 144.14 15 GLY E O 1
ATOM 4771 N N . GLU E 2 16 ? 107.393 -58.32 30.909 1 144.42 16 GLU E N 1
ATOM 4772 C CA . GLU E 2 16 ? 107.373 -59.601 31.612 1 145.21 16 GLU E CA 1
ATOM 4773 C C . GLU E 2 16 ? 106.112 -59.811 32.446 1 145.61 16 GLU E C 1
ATOM 4774 O O . GLU E 2 16 ? 105.686 -58.906 33.16 1 145.68 16 GLU E O 1
ATOM 4780 N N . LEU E 2 17 ? 105.556 -61.029 32.411 1 145.7 17 LEU E N 1
ATOM 4781 C CA . LEU E 2 17 ? 104.405 -61.385 33.239 1 146.29 17 LEU E CA 1
ATOM 4782 C C . LEU E 2 17 ? 104.872 -62.477 34.2 1 146.88 17 LEU E C 1
ATOM 4783 O O . LEU E 2 17 ? 105.197 -63.577 33.76 1 146.89 17 LEU E O 1
ATOM 4788 N N . SER E 2 18 ? 104.948 -62.169 35.499 1 147.27 18 SER E N 1
ATOM 4789 C CA . SER E 2 18 ? 105.44 -63.123 36.493 1 148.13 18 SER E CA 1
ATOM 4790 C C . SER E 2 18 ? 104.375 -63.577 37.495 1 149.26 18 SER E C 1
ATOM 4791 O O . SER E 2 18 ? 103.339 -62.928 37.638 1 149.36 18 SER E O 1
ATOM 4794 N N . GLN E 2 19 ? 104.632 -64.706 38.177 1 149.95 19 GLN E N 1
ATOM 4795 C CA . GLN E 2 19 ? 103.728 -65.309 39.152 1 151.34 19 GLN E CA 1
ATOM 4796 C C . GLN E 2 19 ? 104.492 -65.653 40.45 1 153.2 19 GLN E C 1
ATOM 4797 O O . GLN E 2 19 ? 105.595 -66.193 40.381 1 153.49 19 GLN E O 1
ATOM 4803 N N . ASN E 2 20 ? 103.917 -65.342 41.628 1 154.19 20 ASN E N 1
ATOM 4804 C CA . ASN E 2 20 ? 104.553 -65.619 42.922 1 155.5 20 ASN E CA 1
ATOM 4805 C C . ASN E 2 20 ? 103.501 -65.848 44.051 1 156.68 20 ASN E C 1
ATOM 4806 O O . ASN E 2 20 ? 102.318 -66.016 43.748 1 156.55 20 ASN E O 1
ATOM 4811 N N . ASP E 2 21 ? 103.93 -65.904 45.336 1 157.63 21 ASP E N 1
ATOM 4812 C CA . ASP E 2 21 ? 103.029 -66.1 46.477 1 158.86 21 ASP E CA 1
ATOM 4813 C C . ASP E 2 21 ? 101.821 -65.129 46.47 1 159.53 21 ASP E C 1
ATOM 4814 O O . ASP E 2 21 ? 100.675 -65.584 46.502 1 160.07 21 ASP E O 1
ATOM 4819 N N . SER E 2 22 ? 102.081 -63.803 46.372 1 159.07 22 SER E N 1
ATOM 4820 C CA . SER E 2 22 ? 101.062 -62.74 46.383 1 158.75 22 SER E CA 1
ATOM 4821 C C . SER E 2 22 ? 100.111 -62.731 45.171 1 157.36 22 SER E C 1
ATOM 4822 O O . SER E 2 22 ? 98.986 -62.244 45.278 1 157.65 22 SER E O 1
ATOM 4825 N N . GLY E 2 23 ? 100.576 -63.233 44.037 1 155.53 23 GLY E N 1
ATOM 4826 C CA . GLY E 2 23 ? 99.765 -63.267 42.833 1 154.07 23 GLY E CA 1
ATOM 4827 C C . GLY E 2 23 ? 100.55 -63.009 41.569 1 152.34 23 GLY E C 1
ATOM 4828 O O . GLY E 2 23 ? 101.697 -63.438 41.44 1 152.22 23 GLY E O 1
ATOM 4829 N N . PHE E 2 24 ? 99.936 -62.29 40.632 1 150.82 24 PHE E N 1
ATOM 4830 C CA . PHE E 2 24 ? 100.527 -62.008 39.333 1 149.74 24 PHE E CA 1
ATOM 4831 C C . PHE E 2 24 ? 100.982 -60.565 39.184 1 148.9 24 PHE E C 1
ATOM 4832 O O . PHE E 2 24 ? 100.445 -59.665 39.829 1 148.89 24 PHE E O 1
ATOM 4840 N N . LEU E 2 25 ? 101.954 -60.341 38.299 1 148.1 25 LEU E N 1
ATOM 4841 C CA . LEU E 2 25 ? 102.461 -59.006 38.033 1 147.86 25 LEU E CA 1
ATOM 4842 C C . LEU E 2 25 ? 102.948 -58.887 36.597 1 147.18 25 LEU E C 1
ATOM 4843 O O . LEU E 2 25 ? 103.853 -59.61 36.188 1 147.34 25 LEU E O 1
ATOM 4848 N N . PHE E 2 26 ? 102.364 -57.964 35.84 1 146.2 26 PHE E N 1
ATOM 4849 C CA . PHE E 2 26 ? 102.822 -57.687 34.491 1 145.77 26 PHE E CA 1
ATOM 4850 C C . PHE E 2 26 ? 103.565 -56.353 34.549 1 146.05 26 PHE E C 1
ATOM 4851 O O . PHE E 2 26 ? 103.093 -55.416 35.189 1 146.06 26 PHE E O 1
ATOM 4859 N N . GLN E 2 27 ? 104.713 -56.261 33.879 1 146.19 27 GLN E N 1
ATOM 4860 C CA . GLN E 2 27 ? 105.446 -55.01 33.826 1 146.98 27 GLN E CA 1
ATOM 4861 C C . GLN E 2 27 ? 106.068 -54.803 32.474 1 147.27 27 GLN E C 1
ATOM 4862 O O . GLN E 2 27 ? 106.675 -55.715 31.925 1 147.17 27 GLN E O 1
ATOM 4868 N N . TYR E 2 28 ? 105.886 -53.612 31.915 1 147.61 28 TYR E N 1
ATOM 4869 C CA . TYR E 2 28 ? 106.497 -53.263 30.64 1 148.63 28 TYR E CA 1
ATOM 4870 C C . TYR E 2 28 ? 107.994 -53.003 30.879 1 149.81 28 TYR E C 1
ATOM 4871 O O . TYR E 2 28 ? 108.387 -52.615 31.987 1 150.14 28 TYR E O 1
ATOM 4880 N N . ALA E 2 29 ? 108.831 -53.178 29.84 1 150.18 29 ALA E N 1
ATOM 4881 C CA . ALA E 2 29 ? 110.263 -52.891 29.965 1 150.95 29 ALA E CA 1
ATOM 4882 C C . ALA E 2 29 ? 110.431 -51.385 30.141 1 151.46 29 ALA E C 1
ATOM 4883 O O . ALA E 2 29 ? 109.708 -50.617 29.496 1 151.57 29 ALA E O 1
ATOM 4885 N N . HIS E 2 30 ? 111.366 -50.963 31.023 1 151.57 30 HIS E N 1
ATOM 4886 C CA . HIS E 2 30 ? 111.625 -49.545 31.322 1 152.14 30 HIS E CA 1
ATOM 4887 C C . HIS E 2 30 ? 112.094 -48.706 30.104 1 151.64 30 HIS E C 1
ATOM 4888 O O . HIS E 2 30 ? 112.21 -47.479 30.201 1 151.81 30 HIS E O 1
ATOM 4895 N N . ASP E 2 31 ? 112.338 -49.371 28.963 1 150.69 31 ASP E N 1
ATOM 4896 C CA . ASP E 2 31 ? 112.749 -48.747 27.704 1 150.15 31 ASP E CA 1
ATOM 4897 C C . ASP E 2 31 ? 111.749 -48.992 26.56 1 148.83 31 ASP E C 1
ATOM 4898 O O . ASP E 2 31 ? 112.076 -48.742 25.401 1 149.06 31 ASP E O 1
ATOM 4903 N N . TYR E 2 32 ? 110.535 -49.466 26.879 1 147.21 32 TYR E N 1
ATOM 4904 C CA . TYR E 2 32 ? 109.511 -49.713 25.887 1 146.13 32 TYR E CA 1
ATOM 4905 C C . TYR E 2 32 ? 108.573 -48.522 25.851 1 144.53 32 TYR E C 1
ATOM 4906 O O . TYR E 2 32 ? 107.808 -48.324 26.789 1 144.71 32 TYR E O 1
ATOM 4915 N N . HIS E 2 33 ? 108.622 -47.73 24.783 1 142.82 33 HIS E N 1
ATOM 4916 C CA . HIS E 2 33 ? 107.751 -46.559 24.667 1 141.62 33 HIS E CA 1
ATOM 4917 C C . HIS E 2 33 ? 106.83 -46.663 23.442 1 139.38 33 HIS E C 1
ATOM 4918 O O . HIS E 2 33 ? 106.498 -45.645 22.835 1 139.36 33 HIS E O 1
ATOM 4925 N N . GLY E 2 34 ? 106.431 -47.883 23.09 1 137.33 34 GLY E N 1
ATOM 4926 C CA . GLY E 2 34 ? 105.573 -48.124 21.94 1 135.79 34 GLY E CA 1
ATOM 4927 C C . GLY E 2 34 ? 104.113 -48.234 22.317 1 133.62 34 GLY E C 1
ATOM 4928 O O . GLY E 2 34 ? 103.689 -47.707 23.35 1 133.75 34 GLY E O 1
ATOM 4929 N N . PRO E 2 35 ? 103.313 -48.929 21.492 1 131.37 35 PRO E N 1
ATOM 4930 C CA . PRO E 2 35 ? 101.886 -49.061 21.809 1 129.5 35 PRO E CA 1
ATOM 4931 C C . PRO E 2 35 ? 101.592 -50.124 22.865 1 126.99 35 PRO E C 1
ATOM 4932 O O . PRO E 2 35 ? 102.284 -51.139 22.956 1 126.8 35 PRO E O 1
ATOM 4936 N N . ALA E 2 36 ? 100.552 -49.883 23.665 1 124.82 36 ALA E N 1
ATOM 4937 C CA . ALA E 2 36 ? 100.131 -50.795 24.72 1 123.08 36 ALA E CA 1
ATOM 4938 C C . ALA E 2 36 ? 99.56 -52.097 24.14 1 120.64 36 ALA E C 1
ATOM 4939 O O . ALA E 2 36 ? 98.912 -52.07 23.092 1 120.74 36 ALA E O 1
ATOM 4941 N N . ILE E 2 37 ? 99.802 -53.236 24.813 1 118.28 37 ILE E N 1
ATOM 4942 C CA . ILE E 2 37 ? 99.245 -54.522 24.382 1 116.49 37 ILE E CA 1
ATOM 4943 C C . ILE E 2 37 ? 97.715 -54.588 24.591 1 115.08 37 ILE E C 1
ATOM 4944 O O . ILE E 2 37 ? 97.036 -55.355 23.92 1 115.4 37 ILE E O 1
ATOM 4949 N N . SER E 2 38 ? 97.179 -53.773 25.501 1 113.44 38 SER E N 1
ATOM 4950 C CA . SER E 2 38 ? 95.766 -53.722 25.817 1 112.45 38 SER E CA 1
ATOM 4951 C C . SER E 2 38 ? 95.402 -52.324 26.313 1 112.12 38 SER E C 1
ATOM 4952 O O . SER E 2 38 ? 96.246 -51.657 26.918 1 112.14 38 SER E O 1
ATOM 4955 N N . ILE E 2 39 ? 94.141 -51.894 26.115 1 111.57 39 ILE E N 1
ATOM 4956 C CA . ILE E 2 39 ? 93.711 -50.613 26.676 1 111.68 39 ILE E CA 1
ATOM 4957 C C . ILE E 2 39 ? 93.611 -50.701 28.229 1 112.42 39 ILE E C 1
ATOM 4958 O O . ILE E 2 39 ? 93.675 -49.674 28.901 1 112.72 39 ILE E O 1
ATOM 4963 N N . SER E 2 40 ? 93.537 -51.926 28.785 1 112.73 40 SER E N 1
ATOM 4964 C CA . SER E 2 40 ? 93.531 -52.216 30.216 1 113.87 40 SER E CA 1
ATOM 4965 C C . SER E 2 40 ? 94.949 -52.176 30.841 1 115.45 40 SER E C 1
ATOM 4966 O O . SER E 2 40 ? 95.08 -52.207 32.063 1 115.5 40 SER E O 1
ATOM 4969 N N . LEU E 2 41 ? 96.002 -52.152 30.013 1 116.63 41 LEU E N 1
ATOM 4970 C CA . LEU E 2 41 ? 97.385 -52.085 30.471 1 118.27 41 LEU E CA 1
ATOM 4971 C C . LEU E 2 41 ? 98.058 -50.906 29.763 1 120.95 41 LEU E C 1
ATOM 4972 O O . LEU E 2 41 ? 98.783 -51.11 28.791 1 120.91 41 LEU E O 1
ATOM 4977 N N . PRO E 2 42 ? 97.781 -49.657 30.186 1 123.19 42 PRO E N 1
ATOM 4978 C CA . PRO E 2 42 ? 98.367 -48.501 29.487 1 125 42 PRO E CA 1
ATOM 4979 C C . PRO E 2 42 ? 99.883 -48.457 29.536 1 127.53 42 PRO E C 1
ATOM 4980 O O . PRO E 2 42 ? 100.481 -48.88 30.528 1 127.82 42 PRO E O 1
ATOM 4984 N N . VAL E 2 43 ? 100.491 -47.925 28.457 1 128.99 43 VAL E N 1
ATOM 4985 C CA . VAL E 2 43 ? 101.938 -47.757 28.286 1 130.78 43 VAL E CA 1
ATOM 4986 C C . VAL E 2 43 ? 102.526 -46.798 29.345 1 132.52 43 VAL E C 1
ATOM 4987 O O . VAL E 2 43 ? 103.619 -47.062 29.849 1 132.81 43 VAL E O 1
ATOM 4991 N N . ALA E 2 44 ? 101.764 -45.742 29.737 1 133.52 44 ALA E N 1
ATOM 4992 C CA . ALA E 2 44 ? 102.156 -44.722 30.733 1 134.84 44 ALA E CA 1
ATOM 4993 C C . ALA E 2 44 ? 102.489 -45.317 32.11 1 135.74 44 ALA E C 1
ATOM 4994 O O . ALA E 2 44 ? 103.472 -44.928 32.743 1 136.02 44 ALA E O 1
ATOM 4996 N N . GLN E 2 45 ? 101.671 -46.263 32.561 1 136 45 GLN E N 1
ATOM 4997 C CA . GLN E 2 45 ? 101.903 -46.983 33.805 1 136.7 45 GLN E CA 1
ATOM 4998 C C . GLN E 2 45 ? 102.834 -48.162 33.461 1 136.98 45 GLN E C 1
ATOM 4999 O O . GLN E 2 45 ? 102.732 -48.731 32.368 1 137.21 45 GLN E O 1
ATOM 5005 N N . ARG E 2 46 ? 103.751 -48.513 34.361 1 136.96 46 ARG E N 1
ATOM 5006 C CA . ARG E 2 46 ? 104.69 -49.603 34.087 1 137.53 46 ARG E CA 1
ATOM 5007 C C . ARG E 2 46 ? 104.327 -50.898 34.819 1 137.25 46 ARG E C 1
ATOM 5008 O O . ARG E 2 46 ? 104.243 -51.951 34.196 1 137.2 46 ARG E O 1
ATOM 5016 N N . GLN E 2 47 ? 104.093 -50.815 36.129 1 136.95 47 GLN E N 1
ATOM 5017 C CA . GLN E 2 47 ? 103.784 -51.973 36.963 1 136.95 47 GLN E CA 1
ATOM 5018 C C . GLN E 2 47 ? 102.279 -52.279 37.007 1 136.01 47 GLN E C 1
ATOM 5019 O O . GLN E 2 47 ? 101.463 -51.361 37.111 1 136.09 47 GLN E O 1
ATOM 5025 N N . PHE E 2 48 ? 101.918 -53.569 36.948 1 134.84 48 PHE E N 1
ATOM 5026 C CA . PHE E 2 48 ? 100.523 -54.004 36.992 1 134.1 48 PHE E CA 1
ATOM 5027 C C . PHE E 2 48 ? 100.34 -55.197 37.929 1 134.35 48 PHE E C 1
ATOM 5028 O O . PHE E 2 48 ? 100.255 -56.331 37.467 1 134.5 48 PHE E O 1
ATOM 5036 N N . PRO E 2 49 ? 100.254 -54.974 39.248 1 134.26 49 PRO E N 1
ATOM 5037 C CA . PRO E 2 49 ? 100.049 -56.109 40.16 1 134.29 49 PRO E CA 1
ATOM 5038 C C . PRO E 2 49 ? 98.567 -56.455 40.339 1 134.41 49 PRO E C 1
ATOM 5039 O O . PRO E 2 49 ? 97.713 -55.566 40.291 1 134.69 49 PRO E O 1
ATOM 5043 N N . SER E 2 50 ? 98.259 -57.755 40.534 1 133.82 50 SER E N 1
ATOM 5044 C CA . SER E 2 50 ? 96.888 -58.237 40.756 1 133.49 50 SER E CA 1
ATOM 5045 C C . SER E 2 50 ? 96.869 -59.604 41.477 1 132.88 50 SER E C 1
ATOM 5046 O O . SER E 2 50 ? 97.768 -60.416 41.244 1 133.07 50 SER E O 1
ATOM 5049 N N . GLU E 2 51 ? 95.856 -59.857 42.353 1 131.77 51 GLU E N 1
ATOM 5050 C CA . GLU E 2 51 ? 95.752 -61.139 43.057 1 131.12 51 GLU E CA 1
ATOM 5051 C C . GLU E 2 51 ? 95.476 -62.278 42.074 1 129.1 51 GLU E C 1
ATOM 5052 O O . GLU E 2 51 ? 96.056 -63.359 42.196 1 129.06 51 GLU E O 1
ATOM 5058 N N . THR E 2 52 ? 94.593 -62.026 41.093 1 127.08 52 THR E N 1
ATOM 5059 C CA . THR E 2 52 ? 94.248 -63.002 40.061 1 125.45 52 THR E CA 1
ATOM 5060 C C . THR E 2 52 ? 94.878 -62.612 38.708 1 123.2 52 THR E C 1
ATOM 5061 O O . THR E 2 52 ? 95.373 -61.492 38.562 1 123.26 52 THR E O 1
ATOM 5065 N N . LEU E 2 53 ? 94.884 -63.536 37.728 1 121.13 53 LEU E N 1
ATOM 5066 C CA . LEU E 2 53 ? 95.457 -63.242 36.417 1 119.83 53 LEU E CA 1
ATOM 5067 C C . LEU E 2 53 ? 94.64 -62.158 35.709 1 119.04 53 LEU E C 1
ATOM 5068 O O . LEU E 2 53 ? 93.42 -62.285 35.581 1 118.87 53 LEU E O 1
ATOM 5073 N N . HIS E 2 54 ? 95.328 -61.084 35.276 1 118.12 54 HIS E N 1
ATOM 5074 C CA . HIS E 2 54 ? 94.803 -59.901 34.584 1 117.62 54 HIS E CA 1
ATOM 5075 C C . HIS E 2 54 ? 93.776 -60.268 33.52 1 116.33 54 HIS E C 1
ATOM 5076 O O . HIS E 2 54 ? 93.991 -61.219 32.77 1 116.28 54 HIS E O 1
ATOM 5083 N N . PRO E 2 55 ? 92.65 -59.526 33.448 1 115.03 55 PRO E N 1
ATOM 5084 C CA . PRO E 2 55 ? 91.596 -59.862 32.471 1 113.99 55 PRO E CA 1
ATOM 5085 C C . PRO E 2 55 ? 92.055 -59.994 31.023 1 112.94 55 PRO E C 1
ATOM 5086 O O . PRO E 2 55 ? 91.452 -60.751 30.274 1 112.44 55 PRO E O 1
ATOM 5090 N N . TYR E 2 56 ? 93.132 -59.295 30.641 1 112.64 56 TYR E N 1
ATOM 5091 C CA . TYR E 2 56 ? 93.683 -59.377 29.294 1 113 56 TYR E CA 1
ATOM 5092 C C . TYR E 2 56 ? 94.324 -60.74 29.047 1 113.97 56 TYR E C 1
ATOM 5093 O O . TYR E 2 56 ? 94.063 -61.358 28.021 1 114.07 56 TYR E O 1
ATOM 5102 N N . PHE E 2 57 ? 95.166 -61.202 29.983 1 114.61 57 PHE E N 1
ATOM 5103 C CA . PHE E 2 57 ? 95.857 -62.485 29.873 1 115.49 57 PHE E CA 1
ATOM 5104 C C . PHE E 2 57 ? 94.915 -63.678 30.057 1 117 57 PHE E C 1
ATOM 5105 O O . PHE E 2 57 ? 95.131 -64.723 29.449 1 117.11 57 PHE E O 1
ATOM 5113 N N . ALA E 2 58 ? 93.854 -63.514 30.856 1 118.15 58 ALA E N 1
ATOM 5114 C CA . ALA E 2 58 ? 92.848 -64.553 31.044 1 120.1 58 ALA E CA 1
ATOM 5115 C C . ALA E 2 58 ? 91.976 -64.681 29.771 1 122.51 58 ALA E C 1
ATOM 5116 O O . ALA E 2 58 ? 91.596 -65.788 29.4 1 122.49 58 ALA E O 1
ATOM 5118 N N . SER E 2 59 ? 91.699 -63.552 29.083 1 124.51 59 SER E N 1
ATOM 5119 C CA . SER E 2 59 ? 90.936 -63.509 27.828 1 126.97 59 SER E CA 1
ATOM 5120 C C . SER E 2 59 ? 91.705 -64.156 26.659 1 129.76 59 SER E C 1
ATOM 5121 O O . SER E 2 59 ? 91.086 -64.556 25.676 1 130.11 59 SER E O 1
ATOM 5124 N N . LEU E 2 60 ? 93.043 -64.227 26.748 1 131.67 60 LEU E N 1
ATOM 5125 C CA . LEU E 2 60 ? 93.879 -64.845 25.721 1 134.38 60 LEU E CA 1
ATOM 5126 C C . LEU E 2 60 ? 93.834 -66.385 25.766 1 138.13 60 LEU E C 1
ATOM 5127 O O . LEU E 2 60 ? 94.151 -67.033 24.77 1 138.1 60 LEU E O 1
ATOM 5132 N N . ALA E 2 61 ? 93.459 -66.969 26.919 1 141.23 61 ALA E N 1
ATOM 5133 C CA . ALA E 2 61 ? 93.326 -68.414 27.077 1 144.69 61 ALA E CA 1
ATOM 5134 C C . ALA E 2 61 ? 92.143 -68.888 26.233 1 148.44 61 ALA E C 1
ATOM 5135 O O . ALA E 2 61 ? 91.123 -68.195 26.137 1 148.45 61 ALA E O 1
ATOM 5137 N N . PRO E 2 62 ? 92.299 -70.036 25.55 1 151.48 62 PRO E N 1
ATOM 5138 C CA . PRO E 2 62 ? 91.243 -70.498 24.635 1 154.14 62 PRO E CA 1
ATOM 5139 C C . PRO E 2 62 ? 89.943 -70.98 25.273 1 157.92 62 PRO E C 1
ATOM 5140 O O . PRO E 2 62 ? 89.919 -71.359 26.438 1 157.96 62 PRO E O 1
ATOM 5144 N N . GLU E 2 63 ? 88.859 -70.97 24.479 1 160.94 63 GLU E N 1
ATOM 5145 C CA . GLU E 2 63 ? 87.515 -71.393 24.884 1 164.48 63 GLU E CA 1
ATOM 5146 C C . GLU E 2 63 ? 87.314 -72.936 24.745 1 168.37 63 GLU E C 1
ATOM 5147 O O . GLU E 2 63 ? 88.257 -73.642 24.403 1 168.51 63 GLU E O 1
ATOM 5153 N N . GLY E 2 64 ? 86.097 -73.417 25.031 1 171.35 64 GLY E N 1
ATOM 5154 C CA . GLY E 2 64 ? 85.646 -74.808 24.958 1 174.76 64 GLY E CA 1
ATOM 5155 C C . GLY E 2 64 ? 86.486 -75.848 24.243 1 178.41 64 GLY E C 1
ATOM 5156 O O . GLY E 2 64 ? 87.283 -76.525 24.89 1 178.61 64 GLY E O 1
ATOM 5157 N N . TRP E 2 65 ? 86.286 -76.011 22.916 1 181.19 65 TRP E N 1
ATOM 5158 C CA . TRP E 2 65 ? 86.971 -77 22.075 1 184.43 65 TRP E CA 1
ATOM 5159 C C . TRP E 2 65 ? 88.482 -76.789 21.956 1 186.88 65 TRP E C 1
ATOM 5160 O O . TRP E 2 65 ? 89.243 -77.757 22.015 1 187.05 65 TRP E O 1
ATOM 5171 N N . LEU E 2 66 ? 88.912 -75.532 21.756 1 188.59 66 LEU E N 1
ATOM 5172 C CA . LEU E 2 66 ? 90.325 -75.186 21.605 1 190.77 66 LEU E CA 1
ATOM 5173 C C . LEU E 2 66 ? 91.146 -75.422 22.878 1 193.44 66 LEU E C 1
ATOM 5174 O O . LEU E 2 66 ? 92.348 -75.657 22.791 1 193.5 66 LEU E O 1
ATOM 5179 N N . ARG E 2 67 ? 90.503 -75.377 24.055 1 195.49 67 ARG E N 1
ATOM 5180 C CA . ARG E 2 67 ? 91.197 -75.64 25.312 1 198.01 67 ARG E CA 1
ATOM 5181 C C . ARG E 2 67 ? 91.101 -77.115 25.723 1 200.98 67 ARG E C 1
ATOM 5182 O O . ARG E 2 67 ? 91.988 -77.602 26.412 1 201.05 67 ARG E O 1
ATOM 5190 N N . GLN E 2 68 ? 90.049 -77.832 25.286 1 203.16 68 GLN E N 1
ATOM 5191 C CA . GLN E 2 68 ? 89.898 -79.255 25.588 1 205.42 68 GLN E CA 1
ATOM 5192 C C . GLN E 2 68 ? 90.822 -80.118 24.704 1 207.75 68 GLN E C 1
ATOM 5193 O O . GLN E 2 68 ? 91.256 -81.187 25.134 1 208.27 68 GLN E O 1
ATOM 5199 N N . ARG E 2 69 ? 91.14 -79.645 23.481 1 208.89 69 ARG E N 1
ATOM 5200 C CA . ARG E 2 69 ? 92.064 -80.337 22.579 1 210.41 69 ARG E CA 1
ATOM 5201 C C . ARG E 2 69 ? 93.494 -80.287 23.146 1 211.73 69 ARG E C 1
ATOM 5202 O O . ARG E 2 69 ? 94.249 -81.251 23.016 1 211.67 69 ARG E O 1
ATOM 5204 N N . TYR E 2 70 ? 93.853 -79.163 23.787 1 212.67 70 TYR E N 1
ATOM 5205 C CA . TYR E 2 70 ? 95.152 -78.959 24.41 1 2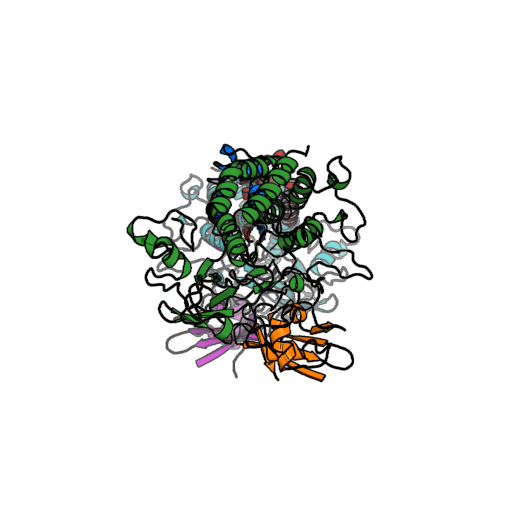14.1 70 TYR E CA 1
ATOM 5206 C C . TYR E 2 70 ? 95.21 -79.648 25.777 1 214.92 70 TYR E C 1
ATOM 5207 O O . TYR E 2 70 ? 96.2 -80.316 26.076 1 214.99 70 TYR E O 1
ATOM 5216 N N . SER E 2 71 ? 94.147 -79.522 26.599 1 215.36 71 SER E N 1
ATOM 5217 C CA . SER E 2 71 ? 94.119 -80.17 27.918 1 215.76 71 SER E CA 1
ATOM 5218 C C . SER E 2 71 ? 93.955 -81.702 27.863 1 215.96 71 SER E C 1
ATOM 5219 O O . SER E 2 71 ? 93.837 -82.339 28.906 1 216.18 71 SER E O 1
ATOM 5222 N N . GLN E 2 72 ? 93.948 -82.29 26.66 1 215.52 72 GLN E N 1
ATOM 5223 C CA . GLN E 2 72 ? 93.883 -83.738 26.476 1 215.54 72 GLN E CA 1
ATOM 5224 C C . GLN E 2 72 ? 95.292 -84.322 26.235 1 215.38 72 GLN E C 1
ATOM 5225 O O . GLN E 2 72 ? 95.52 -85.497 26.521 1 215.6 72 GLN E O 1
ATOM 5227 N N . ILE E 2 73 ? 96.233 -83.504 25.716 1 214.83 73 ILE E N 1
ATOM 5228 C CA . ILE E 2 73 ? 97.607 -83.901 25.421 1 214.79 73 ILE E CA 1
ATOM 5229 C C . ILE E 2 73 ? 98.473 -84.069 26.683 1 214.43 73 ILE E C 1
ATOM 5230 O O . ILE E 2 73 ? 99.153 -85.09 26.835 1 214.52 73 ILE E O 1
ATOM 5232 N N . GLN E 2 74 ? 98.459 -83.065 27.578 1 213.78 74 GLN E N 1
ATOM 5233 C CA . GLN E 2 74 ? 99.257 -83.097 28.809 1 213.55 74 GLN E CA 1
ATOM 5234 C C . GLN E 2 74 ? 98.429 -83.177 30.109 1 212.91 74 GLN E C 1
ATOM 5235 O O . GLN E 2 74 ? 99.005 -83.382 31.18 1 213.09 74 GLN E O 1
ATOM 5241 N N . HIS E 2 75 ? 97.092 -83.014 30.008 1 211.99 75 HIS E N 1
ATOM 5242 C CA . HIS E 2 75 ? 96.123 -83.055 31.11 1 211.5 75 HIS E CA 1
ATOM 5243 C C . HIS E 2 75 ? 96.272 -81.895 32.097 1 210.26 75 HIS E C 1
ATOM 5244 O O . HIS E 2 75 ? 96.969 -82.014 33.104 1 210.35 75 HIS E O 1
ATOM 5251 N N . ARG E 2 76 ? 95.598 -80.778 31.812 1 208.92 76 ARG E N 1
ATOM 5252 C CA . ARG E 2 76 ? 95.621 -79.61 32.685 1 207.82 76 ARG E CA 1
ATOM 5253 C C . ARG E 2 76 ? 94.213 -79.412 33.256 1 206.74 76 ARG E C 1
ATOM 5254 O O . ARG E 2 76 ? 93.296 -79.063 32.511 1 206.79 76 ARG E O 1
ATOM 5262 N N . ASP E 2 77 ? 94.035 -79.655 34.571 1 205.57 77 ASP E N 1
ATOM 5263 C CA . ASP E 2 77 ? 92.734 -79.555 35.246 1 204.8 77 ASP E CA 1
ATOM 5264 C C . ASP E 2 77 ? 92.346 -78.121 35.67 1 203.34 77 ASP E C 1
ATOM 5265 O O . ASP E 2 77 ? 91.807 -77.929 36.762 1 203.48 77 ASP E O 1
ATOM 5270 N N . GLU E 2 78 ? 92.628 -77.121 34.802 1 201.61 78 GLU E N 1
ATOM 5271 C CA . GLU E 2 78 ? 92.341 -75.687 34.973 1 199.87 78 GLU E CA 1
ATOM 5272 C C . GLU E 2 78 ? 92.973 -75.037 36.223 1 197.7 78 GLU E C 1
ATOM 5273 O O . GLU E 2 78 ? 92.732 -73.853 36.467 1 197.81 78 GLU E O 1
ATOM 5275 N N . ASN E 2 79 ? 93.784 -75.799 36.993 1 195.54 79 ASN E N 1
ATOM 5276 C CA . ASN E 2 79 ? 94.459 -75.329 38.209 1 193.81 79 ASN E CA 1
ATOM 5277 C C . ASN E 2 79 ? 95.352 -74.115 37.91 1 191.47 79 ASN E C 1
ATOM 5278 O O . ASN E 2 79 ? 95.242 -73.085 38.576 1 191.68 79 ASN E O 1
ATOM 5283 N N . ASP E 2 80 ? 96.218 -74.231 36.896 1 188.99 80 ASP E N 1
ATOM 5284 C CA . ASP E 2 80 ? 97.127 -73.159 36.53 1 186.93 80 ASP E CA 1
ATOM 5285 C C . ASP E 2 80 ? 96.759 -72.597 35.165 1 184.48 80 ASP E C 1
ATOM 5286 O O . ASP E 2 80 ? 96.967 -73.254 34.146 1 184.59 80 ASP E O 1
ATOM 5291 N N . LEU E 2 81 ? 96.204 -71.387 35.142 1 182.11 81 LEU E N 1
ATOM 5292 C CA . LEU E 2 81 ? 95.83 -70.74 33.891 1 180.24 81 LEU E CA 1
ATOM 5293 C C . LEU E 2 81 ? 97.031 -70.105 33.164 1 178.08 81 LEU E C 1
ATOM 5294 O O . LEU E 2 81 ? 96.944 -69.859 31.961 1 178.16 81 LEU E O 1
ATOM 5299 N N . LEU E 2 82 ? 98.152 -69.86 33.878 1 175.99 82 LEU E N 1
ATOM 5300 C CA . LEU E 2 82 ? 99.372 -69.29 33.298 1 174.44 82 LEU E CA 1
ATOM 5301 C C . LEU E 2 82 ? 100.12 -70.312 32.433 1 172.5 82 LEU E C 1
ATOM 5302 O O . LEU E 2 82 ? 100.694 -69.956 31.403 1 172.62 82 LEU E O 1
ATOM 5307 N N . GLY E 2 83 ? 100.1 -71.572 32.849 1 170.55 83 GLY E N 1
ATOM 5308 C CA . GLY E 2 83 ? 100.721 -72.65 32.089 1 169.08 83 GLY E CA 1
ATOM 5309 C C . GLY E 2 83 ? 99.961 -72.96 30.813 1 167.06 83 GLY E C 1
ATOM 5310 O O . GLY E 2 83 ? 100.557 -73.384 29.82 1 167.21 83 GLY E O 1
ATOM 5311 N N . MET E 2 84 ? 98.634 -72.744 30.831 1 165 84 MET E N 1
ATOM 5312 C CA . MET E 2 84 ? 97.774 -72.937 29.669 1 163.39 84 MET E CA 1
ATOM 5313 C C . MET E 2 84 ? 98.008 -71.821 28.636 1 160.94 84 MET E C 1
ATOM 5314 O O . MET E 2 84 ? 97.91 -72.078 27.437 1 161 84 MET E O 1
ATOM 5319 N N . LEU E 2 85 ? 98.315 -70.595 29.096 1 158.66 85 LEU E N 1
ATOM 5320 C CA . LEU E 2 85 ? 98.625 -69.454 28.233 1 156.93 85 LEU E CA 1
ATOM 5321 C C . LEU E 2 85 ? 99.91 -69.751 27.433 1 155.1 85 LEU E C 1
ATOM 5322 O O . LEU E 2 85 ? 100.001 -69.393 26.26 1 155.23 85 LEU E O 1
ATOM 5327 N N . ILE E 2 86 ? 100.901 -70.4 28.073 1 153.2 86 ILE E N 1
ATOM 5328 C CA . ILE E 2 86 ? 102.184 -70.727 27.454 1 151.72 86 ILE E CA 1
ATOM 5329 C C . ILE E 2 86 ? 102.047 -71.838 26.385 1 149.95 86 ILE E C 1
ATOM 5330 O O . ILE E 2 86 ? 102.836 -71.869 25.44 1 149.87 86 ILE E O 1
ATOM 5335 N N . ASP E 2 87 ? 101.031 -72.711 26.509 1 148.42 87 ASP E N 1
ATOM 5336 C CA . ASP E 2 87 ? 100.791 -73.769 25.524 1 147.46 87 ASP E CA 1
ATOM 5337 C C . ASP E 2 87 ? 100.278 -73.197 24.195 1 145.79 87 ASP E C 1
ATOM 5338 O O . ASP E 2 87 ? 100.563 -73.758 23.137 1 145.98 87 ASP E O 1
ATOM 5343 N N . ASN E 2 88 ? 99.542 -72.072 24.244 1 143.91 88 ASN E N 1
ATOM 5344 C CA . ASN E 2 88 ? 99.027 -71.413 23.043 1 142.43 88 ASN E CA 1
ATOM 5345 C C . ASN E 2 88 ? 99.78 -70.109 22.71 1 140.43 88 ASN E C 1
ATOM 5346 O O . ASN E 2 88 ? 99.25 -69.294 21.969 1 140.6 88 ASN E O 1
ATOM 5351 N N . GLY E 2 89 ? 100.986 -69.931 23.245 1 138.54 89 GLY E N 1
ATOM 5352 C CA . GLY E 2 89 ? 101.805 -68.735 23.073 1 137.16 89 GLY E CA 1
ATOM 5353 C C . GLY E 2 89 ? 102.085 -68.277 21.656 1 135.31 89 GLY E C 1
ATOM 5354 O O . GLY E 2 89 ? 102.04 -67.077 21.376 1 135.5 89 GLY E O 1
ATOM 5355 N N . LYS E 2 90 ? 102.396 -69.216 20.753 1 133.4 90 LYS E N 1
ATOM 5356 C CA . LYS E 2 90 ? 102.669 -68.888 19.346 1 131.98 90 LYS E CA 1
ATOM 5357 C C . LYS E 2 90 ? 101.403 -69.021 18.448 1 129.83 90 LYS E C 1
ATOM 5358 O O . LYS E 2 90 ? 101.528 -69.062 17.223 1 129.98 90 LYS E O 1
ATOM 5364 N N . ASN E 2 91 ? 100.198 -69.088 19.057 1 127.52 91 ASN E N 1
ATOM 5365 C CA . ASN E 2 91 ? 98.917 -69.255 18.356 1 125.7 91 ASN E CA 1
ATOM 5366 C C . ASN E 2 91 ? 97.849 -68.246 18.809 1 123.27 91 ASN E C 1
ATOM 5367 O O . ASN E 2 91 ? 96.653 -68.503 18.649 1 123.17 91 ASN E O 1
ATOM 5372 N N . LEU E 2 92 ? 98.268 -67.116 19.382 1 121.11 92 LEU E N 1
ATOM 5373 C CA . LEU E 2 92 ? 97.335 -66.11 19.867 1 119.32 92 LEU E CA 1
ATOM 5374 C C . LEU E 2 92 ? 96.847 -65.187 18.757 1 117.98 92 LEU E C 1
ATOM 5375 O O . LEU E 2 92 ? 97.491 -65.073 17.715 1 117.73 92 LEU E O 1
ATOM 5380 N N . LEU E 2 93 ? 95.702 -64.523 18.983 1 117.01 93 LEU E N 1
ATOM 5381 C CA . LEU E 2 93 ? 95.127 -63.59 18.019 1 116.43 93 LEU E CA 1
ATOM 5382 C C . LEU E 2 93 ? 95.822 -62.24 18.106 1 116.15 93 LEU E C 1
ATOM 5383 O O . LEU E 2 93 ? 96.194 -61.788 19.188 1 115.95 93 LEU E O 1
ATOM 5388 N N . GLY E 2 94 ? 95.985 -61.608 16.961 1 116.19 94 GLY E N 1
ATOM 5389 C CA . GLY E 2 94 ? 96.635 -60.314 16.868 1 117 94 GLY E CA 1
ATOM 5390 C C . GLY E 2 94 ? 98.131 -60.431 16.691 1 117.8 94 GLY E C 1
ATOM 5391 O O . GLY E 2 94 ? 98.61 -61.311 15.972 1 117.65 94 GLY E O 1
ATOM 5392 N N . ALA E 2 95 ? 98.876 -59.531 17.337 1 118.56 95 ALA E N 1
ATOM 5393 C CA . ALA E 2 95 ? 100.335 -59.505 17.282 1 120.01 95 ALA E CA 1
ATOM 5394 C C . ALA E 2 95 ? 100.997 -59.831 18.627 1 121.81 95 ALA E C 1
ATOM 5395 O O . ALA E 2 95 ? 102.178 -59.536 18.811 1 121.74 95 ALA E O 1
ATOM 5397 N N . ILE E 2 96 ? 100.254 -60.47 19.55 1 123.49 96 ILE E N 1
ATOM 5398 C CA . ILE E 2 96 ? 100.763 -60.853 20.862 1 125.7 96 ILE E CA 1
ATOM 5399 C C . ILE E 2 96 ? 101.336 -62.274 20.837 1 128.42 96 ILE E C 1
ATOM 5400 O O . ILE E 2 96 ? 100.824 -63.157 20.144 1 128.61 96 ILE E O 1
ATOM 5405 N N . GLN E 2 97 ? 102.423 -62.478 21.567 1 130.34 97 GLN E N 1
ATOM 5406 C CA . GLN E 2 97 ? 103.095 -63.763 21.612 1 132.8 97 GLN E CA 1
ATOM 5407 C C . GLN E 2 97 ? 103.692 -63.908 23.002 1 135.6 97 GLN E C 1
ATOM 5408 O O . GLN E 2 97 ? 104.438 -63.026 23.428 1 135.76 97 GLN E O 1
ATOM 5414 N N . ILE E 2 98 ? 103.339 -64.981 23.735 1 137.54 98 ILE E N 1
ATOM 5415 C CA . ILE E 2 98 ? 103.907 -65.185 25.065 1 139.87 98 ILE E CA 1
ATOM 5416 C C . ILE E 2 98 ? 104.841 -66.425 25.043 1 142.23 98 ILE E C 1
ATOM 5417 O O . ILE E 2 98 ? 104.422 -67.534 24.709 1 142.48 98 ILE E O 1
ATOM 5422 N N . LEU E 2 99 ? 106.143 -66.192 25.293 1 143.74 99 LEU E N 1
ATOM 5423 C CA . LEU E 2 99 ? 107.193 -67.215 25.246 1 145.54 99 LEU E CA 1
ATOM 5424 C C . LEU E 2 99 ? 107.944 -67.329 26.585 1 147.75 99 LEU E C 1
ATOM 5425 O O . LEU E 2 99 ? 108.042 -66.342 27.314 1 147.71 99 LEU E O 1
ATOM 5430 N N . PRO E 2 100 ? 108.527 -68.507 26.91 1 149.44 100 PRO E N 1
ATOM 5431 C CA . PRO E 2 100 ? 109.245 -68.635 28.188 1 150.79 100 PRO E CA 1
ATOM 5432 C C . PRO E 2 100 ? 110.562 -67.869 28.251 1 152.89 100 PRO E C 1
ATOM 5433 O O . PRO E 2 100 ? 111.122 -67.489 27.226 1 153.05 100 PRO E O 1
ATOM 5437 N N . TRP E 2 101 ? 111.073 -67.683 29.473 1 154.38 101 TRP E N 1
ATOM 5438 C CA . TRP E 2 101 ? 112.316 -66.97 29.734 1 156.45 101 TRP E CA 1
ATOM 5439 C C . TRP E 2 101 ? 113.555 -67.819 29.42 1 158.21 101 TRP E C 1
ATOM 5440 O O . TRP E 2 101 ? 114.52 -67.288 28.872 1 158.72 101 TRP E O 1
ATOM 5451 N N . GLU E 2 102 ? 113.535 -69.12 29.798 1 158.97 102 GLU E N 1
ATOM 5452 C CA . GLU E 2 102 ? 114.616 -70.117 29.64 1 160.05 102 GLU E CA 1
ATOM 5453 C C . GLU E 2 102 ? 116.035 -69.558 29.831 1 160.88 102 GLU E C 1
ATOM 5454 O O . GLU E 2 102 ? 116.985 -70.325 30.023 1 161.36 102 GLU E O 1
ATOM 5460 N N . ALA F 3 2 ? 71.15 -73.383 -9.318 1 75.72 2 ALA F N 1
ATOM 5461 C CA . ALA F 3 2 ? 72.288 -73.704 -8.461 1 75.51 2 ALA F CA 1
ATOM 5462 C C . ALA F 3 2 ? 72.986 -72.433 -8.05 1 74.23 2 ALA F C 1
ATOM 5463 O O . ALA F 3 2 ? 73.213 -71.567 -8.882 1 74.24 2 ALA F O 1
ATOM 5465 N N . ASN F 3 3 ? 73.298 -72.306 -6.76 1 73.12 3 ASN F N 1
ATOM 5466 C CA . ASN F 3 3 ? 73.91 -71.11 -6.209 1 72.01 3 ASN F CA 1
ATOM 5467 C C . ASN F 3 3 ? 75.373 -71.332 -5.83 1 70.65 3 ASN F C 1
ATOM 5468 O O . ASN F 3 3 ? 75.805 -72.463 -5.613 1 71.18 3 ASN F O 1
ATOM 5473 N N . CYS F 3 4 ? 76.134 -70.242 -5.775 1 68.65 4 CYS F N 1
ATOM 5474 C CA . CYS F 3 4 ? 77.56 -70.228 -5.465 1 67.03 4 CYS F CA 1
ATOM 5475 C C . CYS F 3 4 ? 77.831 -70.594 -3.991 1 66.04 4 CYS F C 1
ATOM 5476 O O . CYS F 3 4 ? 77.183 -70.081 -3.081 1 65 4 CYS F O 1
ATOM 5479 N N . ARG F 3 5 ? 78.794 -71.492 -3.758 1 65.69 5 ARG F N 1
ATOM 5480 C CA . ARG F 3 5 ? 79.165 -71.915 -2.396 1 64.25 5 ARG F CA 1
ATOM 5481 C C . ARG F 3 5 ? 79.948 -70.862 -1.595 1 63.6 5 ARG F C 1
ATOM 5482 O O . ARG F 3 5 ? 80.312 -71.101 -0.438 1 63.77 5 ARG F O 1
ATOM 5490 N N . ILE F 3 6 ? 80.204 -69.706 -2.188 1 63.16 6 ILE F N 1
ATOM 5491 C CA . ILE F 3 6 ? 80.876 -68.59 -1.519 1 63.25 6 ILE F CA 1
ATOM 5492 C C . ILE F 3 6 ? 79.891 -67.433 -1.409 1 63.86 6 ILE F C 1
ATOM 5493 O O . ILE F 3 6 ? 79.619 -66.952 -0.304 1 64.96 6 ILE F O 1
ATOM 5498 N N . LEU F 3 7 ? 79.309 -67.021 -2.541 1 63.63 7 LEU F N 1
ATOM 5499 C CA . LEU F 3 7 ? 78.447 -65.86 -2.598 1 63.9 7 LEU F CA 1
ATOM 5500 C C . LEU F 3 7 ? 76.956 -66.111 -2.461 1 64.02 7 LEU F C 1
ATOM 5501 O O . LEU F 3 7 ? 76.239 -65.165 -2.153 1 64.55 7 LEU F O 1
ATOM 5506 N N . LEU F 3 8 ? 76.478 -67.327 -2.729 1 63.65 8 LEU F N 1
ATOM 5507 C CA . LEU F 3 8 ? 75.044 -67.709 -2.69 1 63.32 8 LEU F CA 1
ATOM 5508 C C . LEU F 3 8 ? 74.224 -67.083 -3.795 1 64.79 8 LEU F C 1
ATOM 5509 O O . LEU F 3 8 ? 73.007 -67.131 -3.741 1 64.36 8 LEU F O 1
ATOM 5514 N N . THR F 3 9 ? 74.884 -66.493 -4.795 1 66.77 9 THR F N 1
ATOM 5515 C CA . THR F 3 9 ? 74.293 -65.896 -5.984 1 69.13 9 THR F CA 1
ATOM 5516 C C . THR F 3 9 ? 74.102 -67.004 -7.031 1 71.93 9 THR F C 1
ATOM 5517 O O . THR F 3 9 ? 74.829 -68.005 -6.998 1 72.88 9 THR F O 1
ATOM 5521 N N . PRO F 3 10 ? 73.155 -66.865 -7.985 1 73.04 10 PRO F N 1
ATOM 5522 C CA . PRO F 3 10 ? 72.981 -67.924 -9.006 1 73.86 10 PRO F CA 1
ATOM 5523 C C . PRO F 3 10 ? 74.215 -68.139 -9.89 1 75.81 10 PRO F C 1
ATOM 5524 O O . PRO F 3 10 ? 74.796 -67.175 -10.378 1 76.93 10 PRO F O 1
ATOM 5528 N N . LEU F 3 11 ? 74.612 -69.396 -10.115 1 76.04 11 LEU F N 1
ATOM 5529 C CA . LEU F 3 11 ? 75.777 -69.71 -10.946 1 76.36 11 LEU F CA 1
ATOM 5530 C C . LEU F 3 11 ? 75.434 -69.593 -12.413 1 78.42 11 LEU F C 1
ATOM 5531 O O . LEU F 3 11 ? 74.402 -70.108 -12.84 1 78.97 11 LEU F O 1
ATOM 5536 N N . ASN F 3 12 ? 76.315 -68.975 -13.209 1 79.52 12 ASN F N 1
ATOM 5537 C CA . ASN F 3 12 ? 76.1 -68.885 -14.655 1 80.43 12 ASN F CA 1
ATOM 5538 C C . ASN F 3 12 ? 76.397 -70.26 -15.355 1 83.08 12 ASN F C 1
ATOM 5539 O O . ASN F 3 12 ? 76.777 -71.217 -14.687 1 82.96 12 ASN F O 1
ATOM 5544 N N . GLU F 3 13 ? 76.207 -70.362 -16.687 1 85.37 13 GLU F N 1
ATOM 5545 C CA . GLU F 3 13 ? 76.434 -71.614 -17.399 1 87.66 13 GLU F CA 1
ATOM 5546 C C . GLU F 3 13 ? 77.867 -72.149 -17.265 1 88.88 13 GLU F C 1
ATOM 5547 O O . GLU F 3 13 ? 78.044 -73.353 -17.061 1 89.32 13 GLU F O 1
ATOM 5553 N N . ARG F 3 14 ? 78.879 -71.272 -17.328 1 89.23 14 ARG F N 1
ATOM 5554 C CA . ARG F 3 14 ? 80.268 -71.717 -17.242 1 90.4 14 ARG F CA 1
ATOM 5555 C C . ARG F 3 14 ? 80.741 -72.038 -15.807 1 91.46 14 ARG F C 1
ATOM 5556 O O . ARG F 3 14 ? 81.817 -72.619 -15.641 1 92.05 14 ARG F O 1
ATOM 5564 N N . ASP F 3 15 ? 79.935 -71.697 -14.773 1 91.44 15 ASP F N 1
ATOM 5565 C CA . ASP F 3 15 ? 80.287 -71.965 -13.37 1 91.5 15 ASP F CA 1
ATOM 5566 C C . ASP F 3 15 ? 79.427 -73.053 -12.721 1 90.96 15 ASP F C 1
ATOM 5567 O O . ASP F 3 15 ? 79.825 -73.596 -11.695 1 90.94 15 ASP F O 1
ATOM 5572 N N . GLU F 3 16 ? 78.24 -73.324 -13.286 1 90.45 16 GLU F N 1
ATOM 5573 C CA . GLU F 3 16 ? 77.228 -74.247 -12.775 1 90.84 16 GLU F CA 1
ATOM 5574 C C . GLU F 3 16 ? 77.737 -75.609 -12.26 1 90.06 16 GLU F C 1
ATOM 5575 O O . GLU F 3 16 ? 77.36 -76.01 -11.161 1 89.84 16 GLU F O 1
ATOM 5581 N N . GLN F 3 17 ? 78.553 -76.32 -13.056 1 89.49 17 GLN F N 1
ATOM 5582 C CA . GLN F 3 17 ? 79.071 -77.653 -12.741 1 89.25 17 GLN F CA 1
ATOM 5583 C C . GLN F 3 17 ? 80.111 -77.617 -11.599 1 87.52 17 GLN F C 1
ATOM 5584 O O . GLN F 3 17 ? 80.149 -78.507 -10.737 1 87.78 17 GLN F O 1
ATOM 5590 N N . ARG F 3 18 ? 80.92 -76.564 -11.57 1 85.36 18 ARG F N 1
ATOM 5591 C CA . ARG F 3 18 ? 81.938 -76.372 -10.537 1 83.59 18 ARG F CA 1
ATOM 5592 C C . ARG F 3 18 ? 81.344 -76.131 -9.125 1 81.54 18 ARG F C 1
ATOM 5593 O O . ARG F 3 18 ? 81.912 -76.59 -8.135 1 81.69 18 ARG F O 1
ATOM 5601 N N . GLY F 3 19 ? 80.203 -75.446 -9.062 1 79.54 19 GLY F N 1
ATOM 5602 C CA . GLY F 3 19 ? 79.519 -75.147 -7.808 1 78.54 19 GLY F CA 1
ATOM 5603 C C . GLY F 3 19 ? 79.931 -73.838 -7.14 1 76.83 19 GLY F C 1
ATOM 5604 O O . GLY F 3 19 ? 79.322 -73.423 -6.152 1 76.4 19 GLY F O 1
ATOM 5605 N N . TYR F 3 20 ? 80.998 -73.2 -7.673 1 75.48 20 TYR F N 1
ATOM 5606 C CA . TYR F 3 20 ? 81.601 -71.946 -7.248 1 74.46 20 TYR F CA 1
ATOM 5607 C C . TYR F 3 20 ? 81.684 -71.001 -8.441 1 74.8 20 TYR F C 1
ATOM 5608 O O . TYR F 3 20 ? 81.915 -71.436 -9.569 1 75.37 20 TYR F O 1
ATOM 5617 N N . SER F 3 21 ? 81.47 -69.716 -8.202 1 74.65 21 SER F N 1
ATOM 5618 C CA . SER F 3 21 ? 81.562 -68.707 -9.246 1 75.04 21 SER F CA 1
ATOM 5619 C C . SER F 3 21 ? 82.978 -68.123 -9.299 1 76.51 21 SER F C 1
ATOM 5620 O O . SER F 3 21 ? 83.733 -68.257 -8.336 1 76.56 21 SER F O 1
ATOM 5623 N N . THR F 3 22 ? 83.371 -67.547 -10.451 1 77.68 22 THR F N 1
ATOM 5624 C CA . THR F 3 22 ? 84.708 -66.966 -10.595 1 78.77 22 THR F CA 1
ATOM 5625 C C . THR F 3 22 ? 84.843 -65.745 -9.671 1 78.96 22 THR F C 1
ATOM 5626 O O . THR F 3 22 ? 85.875 -65.585 -9.008 1 79.35 22 THR F O 1
ATOM 5630 N N . GLN F 3 23 ? 83.758 -64.945 -9.576 1 78.35 23 GLN F N 1
ATOM 5631 C CA . GLN F 3 23 ? 83.62 -63.778 -8.71 1 78.24 23 GLN F CA 1
ATOM 5632 C C . GLN F 3 23 ? 83.862 -64.16 -7.241 1 77.66 23 GLN F C 1
ATOM 5633 O O . GLN F 3 23 ? 84.62 -63.474 -6.553 1 78.05 23 GLN F O 1
ATOM 5639 N N . GLY F 3 24 ? 83.233 -65.254 -6.799 1 76.69 24 GLY F N 1
ATOM 5640 C CA . GLY F 3 24 ? 83.358 -65.783 -5.449 1 76.38 24 GLY F CA 1
ATOM 5641 C C . GLY F 3 24 ? 84.745 -66.296 -5.127 1 76.22 24 GLY F C 1
ATOM 5642 O O . GLY F 3 24 ? 85.301 -65.932 -4.089 1 76.39 24 GLY F O 1
ATOM 5643 N N . LEU F 3 25 ? 85.326 -67.146 -6.006 1 75.82 25 LEU F N 1
ATOM 5644 C CA . LEU F 3 25 ? 86.688 -67.679 -5.845 1 76.2 25 LEU F CA 1
ATOM 5645 C C . LEU F 3 25 ? 87.732 -66.557 -5.745 1 77.52 25 LEU F C 1
ATOM 5646 O O . LEU F 3 25 ? 88.699 -66.674 -4.996 1 77.91 25 LEU F O 1
ATOM 5651 N N . LYS F 3 26 ? 87.547 -65.483 -6.519 1 78.41 26 LYS F N 1
ATOM 5652 C CA . LYS F 3 26 ? 88.431 -64.329 -6.521 1 79.38 26 LYS F CA 1
ATOM 5653 C C . LYS F 3 26 ? 88.252 -63.506 -5.235 1 80.05 26 LYS F C 1
ATOM 5654 O O . LYS F 3 26 ? 89.232 -63.007 -4.683 1 79.51 26 LYS F O 1
ATOM 5660 N N . ARG F 3 27 ? 87.002 -63.34 -4.776 1 81.09 27 ARG F N 1
ATOM 5661 C CA . ARG F 3 27 ? 86.687 -62.604 -3.552 1 82.65 27 ARG F CA 1
ATOM 5662 C C . ARG F 3 27 ? 87.381 -63.277 -2.353 1 83.88 27 ARG F C 1
ATOM 5663 O O . ARG F 3 27 ? 88.066 -62.605 -1.583 1 84.55 27 ARG F O 1
ATOM 5671 N N . LEU F 3 28 ? 87.279 -64.606 -2.263 1 83.97 28 LEU F N 1
ATOM 5672 C CA . LEU F 3 28 ? 87.829 -65.369 -1.161 1 85.08 28 LEU F CA 1
ATOM 5673 C C . LEU F 3 28 ? 89.354 -65.534 -1.173 1 86.79 28 LEU F C 1
ATOM 5674 O O . LEU F 3 28 ? 89.969 -65.484 -0.107 1 87.28 28 LEU F O 1
ATOM 5679 N N . SER F 3 29 ? 89.963 -65.737 -2.338 1 87.84 29 SER F N 1
ATOM 5680 C CA . SER F 3 29 ? 91.396 -66.017 -2.398 1 89.76 29 SER F CA 1
ATOM 5681 C C . SER F 3 29 ? 92.285 -64.946 -2.97 1 91.83 29 SER F C 1
ATOM 5682 O O . SER F 3 29 ? 93.474 -64.939 -2.666 1 91.77 29 SER F O 1
ATOM 5685 N N . GLY F 3 30 ? 91.733 -64.094 -3.824 1 93.62 30 GLY F N 1
ATOM 5686 C CA . GLY F 3 30 ? 92.488 -63.089 -4.567 1 95.92 30 GLY F CA 1
ATOM 5687 C C . GLY F 3 30 ? 92.82 -63.53 -5.996 1 98.27 30 GLY F C 1
ATOM 5688 O O . GLY F 3 30 ? 93.351 -62.739 -6.78 1 98.41 30 GLY F O 1
ATOM 5689 N N . THR F 3 31 ? 92.51 -64.817 -6.35 1 99.81 31 THR F N 1
ATOM 5690 C CA . THR F 3 31 ? 92.732 -65.43 -7.666 1 101.54 31 THR F CA 1
ATOM 5691 C C . THR F 3 31 ? 91.521 -66.268 -8.095 1 102.5 31 THR F C 1
ATOM 5692 O O . THR F 3 31 ? 90.902 -66.936 -7.262 1 102.5 31 THR F O 1
ATOM 5696 N N . ALA F 3 32 ? 91.216 -66.278 -9.4 1 102.94 32 ALA F N 1
ATOM 5697 C CA . ALA F 3 32 ? 90.13 -67.125 -9.912 1 103.53 32 ALA F CA 1
ATOM 5698 C C . ALA F 3 32 ? 90.563 -68.62 -10.037 1 103.52 32 ALA F C 1
ATOM 5699 O O . ALA F 3 32 ? 89.741 -69.465 -10.412 1 104.09 32 ALA F O 1
ATOM 5701 N N . LYS F 3 33 ? 91.86 -68.935 -9.732 1 102.49 33 LYS F N 1
ATOM 5702 C CA . LYS F 3 33 ? 92.465 -70.27 -9.775 1 101.54 33 LYS F CA 1
ATOM 5703 C C . LYS F 3 33 ? 92.378 -71.029 -8.437 1 99.14 33 LYS F C 1
ATOM 5704 O O . LYS F 3 33 ? 93.105 -72.016 -8.259 1 99.87 33 LYS F O 1
ATOM 5710 N N . LEU F 3 34 ? 91.524 -70.575 -7.502 1 95.88 34 LEU F N 1
ATOM 5711 C CA . LEU F 3 34 ? 91.386 -71.221 -6.198 1 93.05 34 LEU F CA 1
ATOM 5712 C C . LEU F 3 34 ? 90.766 -72.608 -6.319 1 90.25 34 LEU F C 1
ATOM 5713 O O . LEU F 3 34 ? 89.887 -72.823 -7.151 1 90.56 34 LEU F O 1
ATOM 5718 N N . ASN F 3 35 ? 91.245 -73.552 -5.503 1 87.54 35 ASN F N 1
ATOM 5719 C CA . ASN F 3 35 ? 90.688 -74.889 -5.454 1 85.79 35 ASN F CA 1
ATOM 5720 C C . ASN F 3 35 ? 89.904 -75.034 -4.147 1 83.38 35 ASN F C 1
ATOM 5721 O O . ASN F 3 35 ? 90.48 -75.158 -3.067 1 82.93 35 ASN F O 1
ATOM 5726 N N . PRO F 3 36 ? 88.571 -74.971 -4.235 1 81.42 36 PRO F N 1
ATOM 5727 C CA . PRO F 3 36 ? 87.749 -75.057 -3.022 1 80.34 36 PRO F CA 1
ATOM 5728 C C . PRO F 3 36 ? 87.386 -76.472 -2.571 1 79.62 36 PRO F C 1
ATOM 5729 O O . PRO F 3 36 ? 86.517 -76.654 -1.718 1 79.25 36 PRO F O 1
ATOM 5733 N N . ARG F 3 37 ? 88.02 -77.472 -3.19 1 79.22 37 ARG F N 1
ATOM 5734 C CA . ARG F 3 37 ? 87.863 -78.876 -2.917 1 79.04 37 ARG F CA 1
ATOM 5735 C C . ARG F 3 37 ? 89.131 -79.256 -2.178 1 80.17 37 ARG F C 1
ATOM 5736 O O . ARG F 3 37 ? 90.192 -79.353 -2.798 1 80.59 37 ARG F O 1
ATOM 5744 N N . LEU F 3 38 ? 89.04 -79.373 -0.841 1 80.31 38 LEU F N 1
ATOM 5745 C CA . LEU F 3 38 ? 90.179 -79.651 0.017 1 80.93 38 LEU F CA 1
ATOM 5746 C C . LEU F 3 38 ? 90.842 -80.961 -0.326 1 82.64 38 LEU F C 1
ATOM 5747 O O . LEU F 3 38 ? 90.175 -81.942 -0.666 1 83.19 38 LEU F O 1
ATOM 5752 N N . GLY F 3 39 ? 92.166 -80.96 -0.291 1 83.29 39 GLY F N 1
ATOM 5753 C CA . GLY F 3 39 ? 92.945 -82.16 -0.577 1 83.71 39 GLY F CA 1
ATOM 5754 C C . GLY F 3 39 ? 93.073 -83.097 0.615 1 84.47 39 GLY F C 1
ATOM 5755 O O . GLY F 3 39 ? 93.875 -84.039 0.594 1 85.71 39 GLY F O 1
ATOM 5756 N N . PHE F 3 40 ? 92.267 -82.879 1.652 1 83.65 40 PHE F N 1
ATOM 5757 C CA . PHE F 3 40 ? 92.306 -83.683 2.852 1 83.67 40 PHE F CA 1
ATOM 5758 C C . PHE F 3 40 ? 90.903 -84.012 3.325 1 83.74 40 PHE F C 1
ATOM 5759 O O . PHE F 3 40 ? 89.958 -83.281 3.048 1 83.06 40 PHE F O 1
ATOM 5767 N N . THR F 3 41 ? 90.758 -85.111 4.045 1 84.54 41 THR F N 1
ATOM 5768 C CA . THR F 3 41 ? 89.469 -85.542 4.581 1 85.95 41 THR F CA 1
ATOM 5769 C C . THR F 3 41 ? 89.228 -84.875 5.937 1 85.97 41 THR F C 1
ATOM 5770 O O . THR F 3 41 ? 90.135 -84.245 6.487 1 85.74 41 THR F O 1
ATOM 5774 N N . ARG F 3 42 ? 88.015 -85.013 6.485 1 86.47 42 ARG F N 1
ATOM 5775 C CA . ARG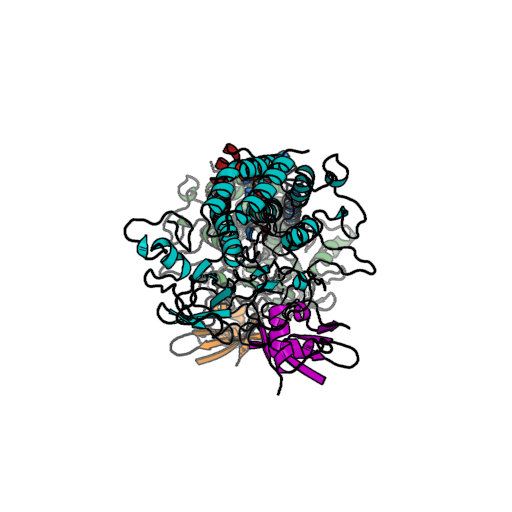 F 3 42 ? 87.706 -84.456 7.798 1 87.76 42 ARG F CA 1
ATOM 5776 C C . ARG F 3 42 ? 88.52 -85.123 8.919 1 90.57 42 ARG F C 1
ATOM 5777 O O . ARG F 3 42 ? 89.136 -84.417 9.719 1 91.48 42 ARG F O 1
ATOM 5785 N N . THR F 3 43 ? 88.522 -86.469 8.989 1 91.61 43 THR F N 1
ATOM 5786 C CA . THR F 3 43 ? 89.217 -87.204 10.046 1 92.67 43 THR F CA 1
ATOM 5787 C C . THR F 3 43 ? 90.745 -87.129 9.977 1 93.44 43 THR F C 1
ATOM 5788 O O . THR F 3 43 ? 91.412 -87.456 10.959 1 93.88 43 THR F O 1
ATOM 5792 N N . GLN F 3 44 ? 91.295 -86.702 8.842 1 93.71 44 GLN F N 1
ATOM 5793 C CA . GLN F 3 44 ? 92.731 -86.568 8.662 1 94.71 44 GLN F CA 1
ATOM 5794 C C . GLN F 3 44 ? 93.292 -85.496 9.605 1 95.82 44 GLN F C 1
ATOM 5795 O O . GLN F 3 44 ? 94.395 -85.661 10.126 1 95.84 44 GLN F O 1
ATOM 5801 N N . PHE F 3 45 ? 92.527 -84.405 9.827 1 96.56 45 PHE F N 1
ATOM 5802 C CA . PHE F 3 45 ? 92.949 -83.271 10.641 1 97.83 45 PHE F CA 1
ATOM 5803 C C . PHE F 3 45 ? 92.025 -82.919 11.81 1 100.1 45 PHE F C 1
ATOM 5804 O O . PHE F 3 45 ? 92.484 -82.322 12.779 1 99.99 45 PHE F O 1
ATOM 5812 N N . VAL F 3 46 ? 90.747 -83.275 11.735 1 102.29 46 VAL F N 1
ATOM 5813 C CA . VAL F 3 46 ? 89.794 -82.987 12.813 1 105.26 46 VAL F CA 1
ATOM 5814 C C . VAL F 3 46 ? 89.478 -84.232 13.653 1 109.57 46 VAL F C 1
ATOM 5815 O O . VAL F 3 46 ? 88.91 -85.193 13.137 1 109.04 46 VAL F O 1
ATOM 5819 N N . GLN F 3 47 ? 89.766 -84.195 14.963 1 113.68 47 GLN F N 1
ATOM 5820 C CA . GLN F 3 47 ? 89.501 -85.35 15.828 1 118.03 47 GLN F CA 1
ATOM 5821 C C . GLN F 3 47 ? 88.208 -85.264 16.663 1 122.32 47 GLN F C 1
ATOM 5822 O O . GLN F 3 47 ? 87.823 -84.193 17.141 1 122.55 47 GLN F O 1
ATOM 5828 N N . GLU F 3 48 ? 87.552 -86.421 16.852 1 125.61 48 GLU F N 1
ATOM 5829 C CA . GLU F 3 48 ? 86.324 -86.515 17.641 1 129.19 48 GLU F CA 1
ATOM 5830 C C . GLU F 3 48 ? 86.637 -86.885 19.096 1 131.94 48 GLU F C 1
ATOM 5831 O O . GLU F 3 48 ? 86.788 -88.059 19.433 1 131.85 48 GLU F O 1
ATOM 5837 N N . LEU F 3 49 ? 86.728 -85.871 19.952 1 134.14 49 LEU F N 1
ATOM 5838 C CA . LEU F 3 49 ? 86.999 -86.049 21.374 1 136.64 49 LEU F CA 1
ATOM 5839 C C . LEU F 3 49 ? 85.676 -86.196 22.15 1 139.06 49 LEU F C 1
ATOM 5840 O O . LEU F 3 49 ? 84.705 -85.51 21.82 1 139.34 49 LEU F O 1
ATOM 5845 N N . PRO F 3 50 ? 85.603 -87.083 23.169 1 140.54 50 PRO F N 1
ATOM 5846 C CA . PRO F 3 50 ? 84.345 -87.219 23.934 1 141.65 50 PRO F CA 1
ATOM 5847 C C . PRO F 3 50 ? 83.963 -85.896 24.62 1 142.99 50 PRO F C 1
ATOM 5848 O O . PRO F 3 50 ? 84.708 -85.41 25.474 1 143.03 50 PRO F O 1
ATOM 5852 N N . ARG F 3 51 ? 82.818 -85.291 24.181 1 143.74 51 ARG F N 1
ATOM 5853 C CA . ARG F 3 51 ? 82.25 -83.977 24.557 1 144.61 51 ARG F CA 1
ATOM 5854 C C . ARG F 3 51 ? 82.236 -83.65 26.059 1 145.18 51 ARG F C 1
ATOM 5855 O O . ARG F 3 51 ? 82.244 -84.55 26.904 1 145.42 51 ARG F O 1
ATOM 5863 N N . GLN F 3 52 ? 82.203 -82.336 26.369 1 145.26 52 GLN F N 1
ATOM 5864 C CA . GLN F 3 52 ? 82.19 -81.789 27.728 1 145.83 52 GLN F CA 1
ATOM 5865 C C . GLN F 3 52 ? 80.899 -82.183 28.5 1 146.13 52 GLN F C 1
ATOM 5866 O O . GLN F 3 52 ? 80.963 -83.039 29.392 1 146.45 52 GLN F O 1
ATOM 5872 N N . GLN F 3 53 ? 79.74 -81.575 28.141 1 145.67 53 GLN F N 1
ATOM 5873 C CA . GLN F 3 53 ? 78.409 -81.788 28.732 1 145.53 53 GLN F CA 1
ATOM 5874 C C . GLN F 3 53 ? 77.366 -80.911 28.014 1 144.77 53 GLN F C 1
ATOM 5875 O O . GLN F 3 53 ? 77.721 -79.857 27.469 1 145.08 53 GLN F O 1
ATOM 5881 N N . LYS F 3 54 ? 76.081 -81.331 28.007 1 143.4 54 LYS F N 1
ATOM 5882 C CA . LYS F 3 54 ? 75.031 -80.515 27.386 1 142.3 54 LYS F CA 1
ATOM 5883 C C . LYS F 3 54 ? 74.701 -79.346 28.324 1 140.44 54 LYS F C 1
ATOM 5884 O O . LYS F 3 54 ? 74.18 -79.548 29.423 1 140.59 54 LYS F O 1
ATOM 5890 N N . GLY F 3 55 ? 75.066 -78.143 27.894 1 138.4 55 GLY F N 1
ATOM 5891 C CA . GLY F 3 55 ? 74.901 -76.918 28.671 1 136.64 55 GLY F CA 1
ATOM 5892 C C . GLY F 3 55 ? 75.893 -75.829 28.296 1 134.28 55 GLY F C 1
ATOM 5893 O O . GLY F 3 55 ? 75.754 -74.683 28.733 1 134.57 55 GLY F O 1
ATOM 5894 N N . MET F 3 56 ? 76.927 -76.186 27.508 1 131.81 56 MET F N 1
ATOM 5895 C CA . MET F 3 56 ? 77.945 -75.277 26.972 1 129.79 56 MET F CA 1
ATOM 5896 C C . MET F 3 56 ? 77.355 -74.629 25.682 1 126.31 56 MET F C 1
ATOM 5897 O O . MET F 3 56 ? 76.546 -75.285 25.021 1 126.18 56 MET F O 1
ATOM 5902 N N . ALA F 3 57 ? 77.706 -73.351 25.341 1 123.29 57 ALA F N 1
ATOM 5903 C CA . ALA F 3 57 ? 77.164 -72.757 24.106 1 120.8 57 ALA F CA 1
ATOM 5904 C C . ALA F 3 57 ? 77.699 -73.516 22.873 1 117.75 57 ALA F C 1
ATOM 5905 O O . ALA F 3 57 ? 78.786 -74.093 22.926 1 117.92 57 ALA F O 1
ATOM 5907 N N . ILE F 3 58 ? 76.922 -73.53 21.782 1 114.79 58 ILE F N 1
ATOM 5908 C CA . ILE F 3 58 ? 77.219 -74.239 20.532 1 112.25 58 ILE F CA 1
ATOM 5909 C C . ILE F 3 58 ? 78.663 -73.993 20.002 1 110.38 58 ILE F C 1
ATOM 5910 O O . ILE F 3 58 ? 79.251 -74.888 19.397 1 110.28 58 ILE F O 1
ATOM 5925 N N . GLY F 3 60 ? 81.392 -73.844 21.763 1 104.36 60 GLY F N 1
ATOM 5926 C CA . GLY F 3 60 ? 82.295 -74.677 22.541 1 103.7 60 GLY F CA 1
ATOM 5927 C C . GLY F 3 60 ? 82.507 -76.045 21.924 1 102.82 60 GLY F C 1
ATOM 5928 O O . GLY F 3 60 ? 83.561 -76.644 22.105 1 103.28 60 GLY F O 1
ATOM 5929 N N . TYR F 3 61 ? 81.515 -76.551 21.188 1 101.62 61 TYR F N 1
ATOM 5930 C CA . TYR F 3 61 ? 81.583 -77.834 20.498 1 100.72 61 TYR F CA 1
ATOM 5931 C C . TYR F 3 61 ? 82.199 -77.753 19.091 1 98.5 61 TYR F C 1
ATOM 5932 O O . TYR F 3 61 ? 82.384 -78.79 18.457 1 98.56 61 TYR F O 1
ATOM 5941 N N . GLN F 3 62 ? 82.508 -76.542 18.601 1 96.49 62 GLN F N 1
ATOM 5942 C CA . GLN F 3 62 ? 83.011 -76.313 17.248 1 94.85 62 GLN F CA 1
ATOM 5943 C C . GLN F 3 62 ? 84.538 -76.401 17.055 1 92.24 62 GLN F C 1
ATOM 5944 O O . GLN F 3 62 ? 85.29 -75.556 17.55 1 91.48 62 GLN F O 1
ATOM 5950 N N . PRO F 3 63 ? 84.969 -77.348 16.187 1 90.64 63 PRO F N 1
ATOM 5951 C CA . PRO F 3 63 ? 86.394 -77.447 15.845 1 89.4 63 PRO F CA 1
ATOM 5952 C C . PRO F 3 63 ? 86.879 -76.283 14.976 1 88.1 63 PRO F C 1
ATOM 5953 O O . PRO F 3 63 ? 86.107 -75.699 14.21 1 88.53 63 PRO F O 1
ATOM 5957 N N . LYS F 3 64 ? 88.159 -75.936 15.104 1 86.38 64 LYS F N 1
ATOM 5958 C CA . LYS F 3 64 ? 88.747 -74.86 14.322 1 85.5 64 LYS F CA 1
ATOM 5959 C C . LYS F 3 64 ? 90.12 -75.268 13.807 1 84.42 64 LYS F C 1
ATOM 5960 O O . LYS F 3 64 ? 90.975 -75.689 14.581 1 84.89 64 LYS F O 1
ATOM 5966 N N . LEU F 3 65 ? 90.318 -75.17 12.498 1 82.99 65 LEU F N 1
ATOM 5967 C CA . LEU F 3 65 ? 91.571 -75.513 11.837 1 82.3 65 LEU F CA 1
ATOM 5968 C C . LEU F 3 65 ? 92.229 -74.244 11.263 1 81.4 65 LEU F C 1
ATOM 5969 O O . LEU F 3 65 ? 91.536 -73.359 10.805 1 80.69 65 LEU F O 1
ATOM 5974 N N . GLN F 3 66 ? 93.558 -74.145 11.313 1 81.45 66 GLN F N 1
ATOM 5975 C CA . GLN F 3 66 ? 94.328 -73.037 10.743 1 81.9 66 GLN F CA 1
ATOM 5976 C C . GLN F 3 66 ? 94.719 -73.408 9.301 1 81.99 66 GLN F C 1
ATOM 5977 O O . GLN F 3 66 ? 95.28 -74.48 9.065 1 82.09 66 GLN F O 1
ATOM 5983 N N . LEU F 3 67 ? 94.406 -72.544 8.34 1 81.84 67 LEU F N 1
ATOM 5984 C CA . LEU F 3 67 ? 94.652 -72.803 6.933 1 82.35 67 LEU F CA 1
ATOM 5985 C C . LEU F 3 67 ? 95.539 -71.732 6.285 1 84.1 67 LEU F C 1
ATOM 5986 O O . LEU F 3 67 ? 95.441 -70.549 6.587 1 83.98 67 LEU F O 1
ATOM 5991 N N . VAL F 3 68 ? 96.37 -72.16 5.35 1 85.68 68 VAL F N 1
ATOM 5992 C CA . VAL F 3 68 ? 97.228 -71.271 4.578 1 87.49 68 VAL F CA 1
ATOM 5993 C C . VAL F 3 68 ? 96.965 -71.544 3.084 1 89.51 68 VAL F C 1
ATOM 5994 O O . VAL F 3 68 ? 96.525 -72.631 2.719 1 89.48 68 VAL F O 1
ATOM 5998 N N . LEU F 3 69 ? 97.152 -70.541 2.234 1 91.5 69 LEU F N 1
ATOM 5999 C CA . LEU F 3 69 ? 96.914 -70.678 0.803 1 93.8 69 LEU F CA 1
ATOM 6000 C C . LEU F 3 69 ? 98.236 -70.794 0.023 1 96.69 69 LEU F C 1
ATOM 6001 O O . LEU F 3 69 ? 98.833 -69.797 -0.389 1 96.81 69 LEU F O 1
ATOM 6006 N N . ASP F 3 70 ? 98.709 -72.036 -0.131 1 98.83 70 ASP F N 1
ATOM 6007 C CA . ASP F 3 70 ? 99.952 -72.333 -0.835 1 101.22 70 ASP F CA 1
ATOM 6008 C C . ASP F 3 70 ? 99.615 -72.712 -2.276 1 102.09 70 ASP F C 1
ATOM 6009 O O . ASP F 3 70 ? 99.067 -73.792 -2.485 1 102.28 70 ASP F O 1
ATOM 6014 N N . GLU F 3 71 ? 99.874 -71.804 -3.247 1 102.34 71 GLU F N 1
ATOM 6015 C CA . GLU F 3 71 ? 99.633 -71.994 -4.688 1 103.04 71 GLU F CA 1
ATOM 6016 C C . GLU F 3 71 ? 98.215 -72.501 -5.067 1 102.95 71 GLU F C 1
ATOM 6017 O O . GLU F 3 71 ? 98.08 -73.598 -5.626 1 103.35 71 GLU F O 1
ATOM 6023 N N . GLY F 3 72 ? 97.184 -71.703 -4.761 1 102.05 72 GLY F N 1
ATOM 6024 C CA . GLY F 3 72 ? 95.789 -72.02 -5.076 1 101.4 72 GLY F CA 1
ATOM 6025 C C . GLY F 3 72 ? 95.174 -73.196 -4.33 1 100.14 72 GLY F C 1
ATOM 6026 O O . GLY F 3 72 ? 94.02 -73.555 -4.574 1 100.05 72 GLY F O 1
ATOM 6027 N N . GLU F 3 73 ? 95.938 -73.8 -3.412 1 98.99 73 GLU F N 1
ATOM 6028 C CA . GLU F 3 73 ? 95.535 -74.943 -2.603 1 98.55 73 GLU F CA 1
ATOM 6029 C C . GLU F 3 73 ? 95.552 -74.589 -1.126 1 97.49 73 GLU F C 1
ATOM 6030 O O . GLU F 3 73 ? 96.475 -73.923 -0.658 1 97.6 73 GLU F O 1
ATOM 6036 N N . PHE F 3 74 ? 94.539 -75.045 -0.389 1 96.22 74 PHE F N 1
ATOM 6037 C CA . PHE F 3 74 ? 94.463 -74.835 1.05 1 95.27 74 PHE F CA 1
ATOM 6038 C C . PHE F 3 74 ? 95.269 -75.919 1.744 1 94.8 74 PHE F C 1
ATOM 6039 O O . PHE F 3 74 ? 95.164 -77.104 1.408 1 95.18 74 PHE F O 1
ATOM 6047 N N . ARG F 3 75 ? 96.081 -75.505 2.706 1 93.82 75 ARG F N 1
ATOM 6048 C CA . ARG F 3 75 ? 96.979 -76.388 3.432 1 93.32 75 ARG F CA 1
ATOM 6049 C C . ARG F 3 75 ? 96.803 -76.164 4.95 1 92.21 75 ARG F C 1
ATOM 6050 O O . ARG F 3 75 ? 96.759 -75.019 5.395 1 92.16 75 ARG F O 1
ATOM 6058 N N . VAL F 3 76 ? 96.675 -77.244 5.733 1 91.17 76 VAL F N 1
ATOM 6059 C CA . VAL F 3 76 ? 96.503 -77.123 7.176 1 90.78 76 VAL F CA 1
ATOM 6060 C C . VAL F 3 76 ? 97.845 -76.818 7.849 1 91.64 76 VAL F C 1
ATOM 6061 O O . VAL F 3 76 ? 98.834 -77.51 7.608 1 91.67 76 VAL F O 1
ATOM 6065 N N . VAL F 3 77 ? 97.888 -75.74 8.647 1 92.29 77 VAL F N 1
ATOM 6066 C CA . VAL F 3 77 ? 99.075 -75.324 9.396 1 93.07 77 VAL F CA 1
ATOM 6067 C C . VAL F 3 77 ? 98.857 -75.541 10.901 1 94.29 77 VAL F C 1
ATOM 6068 O O . VAL F 3 77 ? 97.721 -75.578 11.386 1 94.09 77 VAL F O 1
ATOM 6072 N N . ASP F 3 78 ? 99.953 -75.692 11.635 1 95.55 78 ASP F N 1
ATOM 6073 C CA . ASP F 3 78 ? 99.924 -75.938 13.079 1 97.43 78 ASP F CA 1
ATOM 6074 C C . ASP F 3 78 ? 99.588 -74.694 13.871 1 98.64 78 ASP F C 1
ATOM 6075 O O . ASP F 3 78 ? 98.913 -74.769 14.899 1 98.77 78 ASP F O 1
ATOM 6080 N N . HIS F 3 79 ? 100.074 -73.548 13.4 1 99.36 79 HIS F N 1
ATOM 6081 C CA . HIS F 3 79 ? 99.853 -72.291 14.077 1 100.55 79 HIS F CA 1
ATOM 6082 C C . HIS F 3 79 ? 99.877 -71.119 13.094 1 99.49 79 HIS F C 1
ATOM 6083 O O . HIS F 3 79 ? 100.494 -71.208 12.026 1 99.8 79 HIS F O 1
ATOM 6090 N N . GLN F 3 80 ? 99.221 -70.019 13.493 1 97.97 80 GLN F N 1
ATOM 6091 C CA . GLN F 3 80 ? 99.122 -68.755 12.78 1 97.1 80 GLN F CA 1
ATOM 6092 C C . GLN F 3 80 ? 98.954 -68.87 11.262 1 95.19 80 GLN F C 1
ATOM 6093 O O . GLN F 3 80 ? 99.882 -68.569 10.511 1 95.75 80 GLN F O 1
ATOM 6099 N N . GLY F 3 81 ? 97.774 -69.296 10.827 1 92.79 81 GLY F N 1
ATOM 6100 C CA . GLY F 3 81 ? 97.425 -69.339 9.412 1 90.87 81 GLY F CA 1
ATOM 6101 C C . GLY F 3 81 ? 96.732 -68.047 8.995 1 88.7 81 GLY F C 1
ATOM 6102 O O . GLY F 3 81 ? 96.525 -67.16 9.827 1 88.7 81 GLY F O 1
ATOM 6103 N N . ASN F 3 82 ? 96.377 -67.901 7.708 1 86.71 82 ASN F N 1
ATOM 6104 C CA . ASN F 3 82 ? 95.689 -66.69 7.246 1 85.19 82 ASN F CA 1
ATOM 6105 C C . ASN F 3 82 ? 94.164 -66.881 7.133 1 83.02 82 ASN F C 1
ATOM 6106 O O . ASN F 3 82 ? 93.448 -65.89 7.036 1 83.38 82 ASN F O 1
ATOM 6111 N N . PHE F 3 83 ? 93.669 -68.142 7.174 1 80.72 83 PHE F N 1
ATOM 6112 C CA . PHE F 3 83 ? 92.247 -68.516 7.153 1 78.59 83 PHE F CA 1
ATOM 6113 C C . PHE F 3 83 ? 91.966 -69.489 8.294 1 76.63 83 PHE F C 1
ATOM 6114 O O . PHE F 3 83 ? 92.877 -70.143 8.808 1 75.99 83 PHE F O 1
ATOM 6122 N N . ILE F 3 84 ? 90.697 -69.593 8.678 1 75.56 84 ILE F N 1
ATOM 6123 C CA . ILE F 3 84 ? 90.269 -70.538 9.692 1 75.22 84 ILE F CA 1
ATOM 6124 C C . ILE F 3 84 ? 89.128 -71.386 9.136 1 74.81 84 ILE F C 1
ATOM 6125 O O . ILE F 3 84 ? 88.154 -70.856 8.607 1 74.81 84 ILE F O 1
ATOM 6130 N N . LEU F 3 85 ? 89.268 -72.703 9.233 1 74.47 85 LEU F N 1
ATOM 6131 C CA . LEU F 3 85 ? 88.248 -73.648 8.805 1 74.78 85 LEU F CA 1
ATOM 6132 C C . LEU F 3 85 ? 87.445 -74.061 10.031 1 74.71 85 LEU F C 1
ATOM 6133 O O . LEU F 3 85 ? 87.999 -74.453 11.044 1 74.55 85 LEU F O 1
ATOM 6138 N N . LYS F 3 86 ? 86.143 -73.934 9.94 1 74.68 86 LYS F N 1
ATOM 6139 C CA . LYS F 3 86 ? 85.23 -74.269 10.997 1 74.9 86 LYS F CA 1
ATOM 6140 C C . LYS F 3 86 ? 84.259 -75.334 10.506 1 76.35 86 LYS F C 1
ATOM 6141 O O . LYS F 3 86 ? 83.203 -75.02 9.941 1 77 86 LYS F O 1
ATOM 6147 N N . PRO F 3 87 ? 84.604 -76.615 10.691 1 76.53 87 PRO F N 1
ATOM 6148 C CA . PRO F 3 87 ? 83.662 -77.678 10.318 1 76.6 87 PRO F CA 1
ATOM 6149 C C . PRO F 3 87 ? 82.456 -77.711 11.268 1 76.41 87 PRO F C 1
ATOM 6150 O O . PRO F 3 87 ? 82.54 -77.216 12.396 1 76.79 87 PRO F O 1
ATOM 6154 N N . SER F 3 88 ? 81.332 -78.307 10.825 1 75.79 88 SER F N 1
ATOM 6155 C CA . SER F 3 88 ? 80.151 -78.422 11.684 1 75.68 88 SER F CA 1
ATOM 6156 C C . SER F 3 88 ? 80.465 -79.331 12.849 1 77.43 88 SER F C 1
ATOM 6157 O O . SER F 3 88 ? 81.051 -80.389 12.632 1 78.45 88 SER F O 1
ATOM 6160 N N . PRO F 3 89 ? 80.079 -78.974 14.09 1 77.6 89 PRO F N 1
ATOM 6161 C CA . PRO F 3 89 ? 80.315 -79.89 15.215 1 78.52 89 PRO F CA 1
ATOM 6162 C C . PRO F 3 89 ? 79.619 -81.238 14.983 1 81.02 89 PRO F C 1
ATOM 6163 O O . PRO F 3 89 ? 78.596 -81.283 14.292 1 81.85 89 PRO F O 1
ATOM 6167 N N . ALA F 3 90 ? 80.17 -82.34 15.527 1 81.9 90 ALA F N 1
ATOM 6168 C CA . ALA F 3 90 ? 79.573 -83.665 15.33 1 83.34 90 ALA F CA 1
ATOM 6169 C C . ALA F 3 90 ? 78.087 -83.744 15.757 1 84.31 90 ALA F C 1
ATOM 6170 O O . ALA F 3 90 ? 77.309 -84.486 15.145 1 84.63 90 ALA F O 1
ATOM 6172 N N . ASP F 3 91 ? 77.696 -82.948 16.771 1 84.18 91 ASP F N 1
ATOM 6173 C CA . ASP F 3 91 ? 76.333 -82.932 17.282 1 85.16 91 ASP F CA 1
ATOM 6174 C C . ASP F 3 91 ? 75.407 -81.921 16.588 1 85.38 91 ASP F C 1
ATOM 6175 O O . ASP F 3 91 ? 74.185 -82.004 16.767 1 86.33 91 ASP F O 1
ATOM 6180 N N . PHE F 3 92 ? 75.982 -80.947 15.844 1 83.75 92 PHE F N 1
ATOM 6181 C CA . PHE F 3 92 ? 75.238 -79.891 15.167 1 82.85 92 PHE F CA 1
ATOM 6182 C C . PHE F 3 92 ? 75.493 -79.917 13.666 1 82.25 92 PHE F C 1
ATOM 6183 O O . PHE F 3 92 ? 76.265 -79.11 13.149 1 82.65 92 PHE F O 1
ATOM 6191 N N . PRO F 3 93 ? 74.867 -80.855 12.938 1 81.35 93 PRO F N 1
ATOM 6192 C CA . PRO F 3 93 ? 75.097 -80.925 11.493 1 80.36 93 PRO F CA 1
ATOM 6193 C C . PRO F 3 93 ? 74.37 -79.799 10.754 1 79.34 93 PRO F C 1
ATOM 6194 O O . PRO F 3 93 ? 73.219 -79.465 11.058 1 79.45 93 PRO F O 1
ATOM 6198 N N . GLY F 3 94 ? 75.082 -79.202 9.81 1 78.03 94 GLY F N 1
ATOM 6199 C CA . GLY F 3 94 ? 74.583 -78.079 9.032 1 76.79 94 GLY F CA 1
ATOM 6200 C C . GLY F 3 94 ? 74.851 -76.729 9.666 1 74.82 94 GLY F C 1
ATOM 6201 O O . GLY F 3 94 ? 74.303 -75.723 9.207 1 75.37 94 GLY F O 1
ATOM 6202 N N . LEU F 3 95 ? 75.691 -76.684 10.727 1 72.07 95 LEU F N 1
ATOM 6203 C CA . LEU F 3 95 ? 76.016 -75.436 11.388 1 70.13 95 LEU F CA 1
ATOM 6204 C C . LEU F 3 95 ? 76.947 -74.572 10.518 1 68.3 95 LEU F C 1
ATOM 6205 O O . LEU F 3 95 ? 76.844 -73.343 10.563 1 68.35 95 LEU F O 1
ATOM 6210 N N . ALA F 3 96 ? 77.829 -75.194 9.718 1 66.3 96 ALA F N 1
ATOM 6211 C CA . ALA F 3 96 ? 78.74 -74.46 8.845 1 65.98 96 ALA F CA 1
ATOM 6212 C C . ALA F 3 96 ? 77.96 -73.731 7.738 1 66.56 96 ALA F C 1
ATOM 6213 O O . ALA F 3 96 ? 78.295 -72.599 7.393 1 68.12 96 ALA F O 1
ATOM 6215 N N . GLU F 3 97 ? 76.885 -74.352 7.24 1 65.43 97 GLU F N 1
ATOM 6216 C CA . GLU F 3 97 ? 75.963 -73.819 6.233 1 65.18 97 GLU F CA 1
ATOM 6217 C C . GLU F 3 97 ? 75.134 -72.652 6.776 1 65.89 97 GLU F C 1
ATOM 6218 O O . GLU F 3 97 ? 74.744 -71.781 6.004 1 67.02 97 GLU F O 1
ATOM 6224 N N . ASN F 3 98 ? 74.883 -72.632 8.109 1 65.42 98 ASN F N 1
ATOM 6225 C CA . ASN F 3 98 ? 74.157 -71.615 8.875 1 64.97 98 ASN F CA 1
ATOM 6226 C C . ASN F 3 98 ? 75.064 -70.406 9.098 1 64.97 98 ASN F C 1
ATOM 6227 O O . ASN F 3 98 ? 74.65 -69.267 8.862 1 65.63 98 ASN F O 1
ATOM 6232 N N . GLU F 3 99 ? 76.306 -70.643 9.53 1 63.63 99 GLU F N 1
ATOM 6233 C CA . GLU F 3 99 ? 77.264 -69.571 9.692 1 62.73 99 GLU F CA 1
ATOM 6234 C C . GLU F 3 99 ? 77.573 -68.933 8.334 1 63.16 99 GLU F C 1
ATOM 6235 O O . GLU F 3 99 ? 77.669 -67.719 8.252 1 64.24 99 GLU F O 1
ATOM 6241 N N . HIS F 3 100 ? 77.631 -69.728 7.254 1 62.55 100 HIS F N 1
ATOM 6242 C CA . HIS F 3 100 ? 77.823 -69.198 5.916 1 61.82 100 HIS F CA 1
ATOM 6243 C C . HIS F 3 100 ? 76.631 -68.32 5.457 1 60.97 100 HIS F C 1
ATOM 6244 O O . HIS F 3 100 ? 76.849 -67.275 4.857 1 60.49 100 HIS F O 1
ATOM 6251 N N . ALA F 3 101 ? 75.39 -68.747 5.709 1 60.86 101 ALA F N 1
ATOM 6252 C CA . ALA F 3 101 ? 74.197 -67.988 5.316 1 60.66 101 ALA F CA 1
ATOM 6253 C C . ALA F 3 101 ? 74.1 -66.672 6.077 1 61.17 101 ALA F C 1
ATOM 6254 O O . ALA F 3 101 ? 73.854 -65.636 5.473 1 62.29 101 ALA F O 1
ATOM 6256 N N . THR F 3 102 ? 74.345 -66.704 7.393 1 60.5 102 THR F N 1
ATOM 6257 C CA . THR F 3 102 ? 74.278 -65.57 8.299 1 59.75 102 THR F CA 1
ATOM 6258 C C . THR F 3 102 ? 75.39 -64.586 8.001 1 59.47 102 THR F C 1
ATOM 6259 O O . THR F 3 102 ? 75.131 -63.389 7.968 1 59.98 102 THR F O 1
ATOM 6263 N N . MET F 3 103 ? 76.621 -65.075 7.775 1 58.66 103 MET F N 1
ATOM 6264 C CA . MET F 3 103 ? 77.745 -64.212 7.419 1 58.83 103 MET F CA 1
ATOM 6265 C C . MET F 3 103 ? 77.606 -63.64 6.017 1 59.52 103 MET F C 1
ATOM 6266 O O . MET F 3 103 ? 78.092 -62.542 5.776 1 59.59 103 MET F O 1
ATOM 6271 N N . THR F 3 104 ? 76.96 -64.368 5.075 1 59.87 104 THR F N 1
ATOM 6272 C CA . THR F 3 104 ? 76.708 -63.857 3.723 1 60.06 104 THR F CA 1
ATOM 6273 C C . THR F 3 104 ? 75.673 -62.76 3.783 1 60.62 104 THR F C 1
ATOM 6274 O O . THR F 3 104 ? 75.814 -61.749 3.077 1 62.18 104 THR F O 1
ATOM 6278 N N . LEU F 3 105 ? 74.631 -62.952 4.612 1 59.58 105 LEU F N 1
ATOM 6279 C CA . LEU F 3 105 ? 73.566 -61.98 4.847 1 59.18 105 LEU F CA 1
ATOM 6280 C C . LEU F 3 105 ? 74.156 -60.714 5.416 1 59.38 105 LEU F C 1
ATOM 6281 O O . LEU F 3 105 ? 73.835 -59.651 4.918 1 60.26 105 LEU F O 1
ATOM 6286 N N . MET F 3 106 ? 75.05 -60.815 6.421 1 58.64 106 MET F N 1
ATOM 6287 C CA . MET F 3 106 ? 75.712 -59.662 7.019 1 57.99 106 MET F CA 1
ATOM 6288 C C . MET F 3 106 ? 76.477 -58.848 6.008 1 58.57 106 MET F C 1
ATOM 6289 O O . MET F 3 106 ? 76.343 -57.637 6.034 1 58.99 106 MET F O 1
ATOM 6294 N N . SER F 3 107 ? 77.221 -59.49 5.059 1 59.13 107 SER F N 1
ATOM 6295 C CA . SER F 3 107 ? 77.938 -58.802 3.973 1 59.34 107 SER F CA 1
ATOM 6296 C C . SER F 3 107 ? 76.965 -58.095 3.027 1 59.56 107 SER F C 1
ATOM 6297 O O . SER F 3 107 ? 77.234 -56.98 2.571 1 59.25 107 SER F O 1
ATOM 6300 N N . ARG F 3 108 ? 75.851 -58.767 2.685 1 59.55 108 ARG F N 1
ATOM 6301 C CA . ARG F 3 108 ? 74.836 -58.188 1.802 1 58.93 108 ARG F CA 1
ATOM 6302 C C . ARG F 3 108 ? 74.122 -57.029 2.458 1 58.55 108 ARG F C 1
ATOM 6303 O O . ARG F 3 108 ? 73.654 -56.143 1.753 1 60.3 108 ARG F O 1
ATOM 6311 N N . LEU F 3 109 ? 74.026 -57.023 3.789 1 57.26 109 LEU F N 1
ATOM 6312 C CA . LEU F 3 109 ? 73.427 -55.945 4.552 1 56.16 109 LEU F CA 1
ATOM 6313 C C . LEU F 3 109 ? 74.357 -54.713 4.718 1 58.08 109 LEU F C 1
ATOM 6314 O O . LEU F 3 109 ? 73.889 -53.68 5.198 1 60.26 109 LEU F O 1
ATOM 6319 N N . GLY F 3 110 ? 75.628 -54.808 4.329 1 57.11 110 GLY F N 1
ATOM 6320 C CA . GLY F 3 110 ? 76.557 -53.689 4.383 1 57.45 110 GLY F CA 1
ATOM 6321 C C . GLY F 3 110 ? 77.553 -53.674 5.534 1 58.6 110 GLY F C 1
ATOM 6322 O O . GLY F 3 110 ? 78.323 -52.725 5.669 1 60.36 110 GLY F O 1
ATOM 6323 N N . PHE F 3 111 ? 77.566 -54.699 6.368 1 57.7 111 PHE F N 1
ATOM 6324 C CA . PHE F 3 111 ? 78.495 -54.793 7.49 1 57.04 111 PHE F CA 1
ATOM 6325 C C . PHE F 3 111 ? 79.895 -55.137 7.008 1 59.59 111 PHE F C 1
ATOM 6326 O O . PHE F 3 111 ? 80.064 -55.671 5.909 1 60.5 111 PHE F O 1
ATOM 6334 N N . ASP F 3 112 ? 80.908 -54.848 7.828 1 60.7 112 ASP F N 1
ATOM 6335 C CA . ASP F 3 112 ? 82.299 -55.206 7.542 1 61.57 112 ASP F CA 1
ATOM 6336 C C . ASP F 3 112 ? 82.411 -56.666 7.99 1 62.51 112 ASP F C 1
ATOM 6337 O O . ASP F 3 112 ? 82.385 -56.955 9.184 1 63.2 112 ASP F O 1
ATOM 6342 N N . VAL F 3 113 ? 82.439 -57.589 7.032 1 62.62 113 VAL F N 1
ATOM 6343 C CA . VAL F 3 113 ? 82.523 -59.011 7.289 1 62.81 113 VAL F CA 1
ATOM 6344 C C . VAL F 3 113 ? 83.752 -59.551 6.53 1 64.06 113 VAL F C 1
ATOM 6345 O O . VAL F 3 113 ? 83.892 -59.289 5.33 1 64.62 113 VAL F O 1
ATOM 6349 N N . PRO F 3 114 ? 84.655 -60.303 7.202 1 63.62 114 PRO F N 1
ATOM 6350 C CA . PRO F 3 114 ? 85.809 -60.869 6.481 1 63.77 114 PRO F CA 1
ATOM 6351 C C . PRO F 3 114 ? 85.363 -61.841 5.37 1 64.36 114 PRO F C 1
ATOM 6352 O O . PRO F 3 114 ? 84.27 -62.398 5.462 1 65.43 114 PRO F O 1
ATOM 6356 N N . VAL F 3 115 ? 86.161 -62.016 4.304 1 63.7 115 VAL F N 1
ATOM 6357 C CA . VAL F 3 115 ? 85.758 -62.884 3.178 1 63.63 115 VAL F CA 1
ATOM 6358 C C . VAL F 3 115 ? 85.66 -64.341 3.632 1 64 115 VAL F C 1
ATOM 6359 O O . VAL F 3 115 ? 86.455 -64.799 4.461 1 64.18 115 VAL F O 1
ATOM 6363 N N . HIS F 3 116 ? 84.593 -65.02 3.175 1 63.56 116 HIS F N 1
ATOM 6364 C CA . HIS F 3 116 ? 84.248 -66.358 3.619 1 63.68 116 HIS F CA 1
ATOM 6365 C C . HIS F 3 116 ? 83.558 -67.199 2.523 1 64.91 116 HIS F C 1
ATOM 6366 O O . HIS F 3 116 ? 83.181 -66.695 1.481 1 65.64 116 HIS F O 1
ATOM 6373 N N . GLY F 3 117 ? 83.349 -68.465 2.804 1 65.49 117 GLY F N 1
ATOM 6374 C CA . GLY F 3 117 ? 82.673 -69.386 1.903 1 65.81 117 GLY F CA 1
ATOM 6375 C C . GLY F 3 117 ? 82.598 -70.772 2.502 1 65.68 117 GLY F C 1
ATOM 6376 O O . GLY F 3 117 ? 82.985 -70.985 3.654 1 65.42 117 GLY F O 1
ATOM 6377 N N . LEU F 3 118 ? 82.071 -71.716 1.735 1 65.95 118 LEU F N 1
ATOM 6378 C CA . LEU F 3 118 ? 81.961 -73.105 2.151 1 67.02 118 LEU F CA 1
ATOM 6379 C C . LEU F 3 118 ? 82.941 -73.928 1.304 1 67.99 118 LEU F C 1
ATOM 6380 O O . LEU F 3 118 ? 82.942 -73.781 0.091 1 68.25 118 LEU F O 1
ATOM 6385 N N . LEU F 3 119 ? 83.783 -74.761 1.926 1 68.18 119 LEU F N 1
ATOM 6386 C CA . LEU F 3 119 ? 84.712 -75.614 1.169 1 68.43 119 LEU F CA 1
ATOM 6387 C C . LEU F 3 119 ? 84.388 -77.056 1.483 1 68.41 119 LEU F C 1
ATOM 6388 O O . LEU F 3 119 ? 84.037 -77.346 2.619 1 68.07 119 LEU F O 1
ATOM 6393 N N . SER F 3 120 ? 84.557 -77.971 0.518 1 69.46 120 SER F N 1
ATOM 6394 C CA . SER F 3 120 ? 84.288 -79.386 0.781 1 70.7 120 SER F CA 1
ATOM 6395 C C . SER F 3 120 ? 85.536 -80.164 1.134 1 72.51 120 SER F C 1
ATOM 6396 O O . SER F 3 120 ? 86.594 -79.93 0.556 1 72.3 120 SER F O 1
ATOM 6399 N N . PHE F 3 121 ? 85.405 -81.104 2.064 1 74.39 121 PHE F N 1
ATOM 6400 C CA . PHE F 3 121 ? 86.492 -82.019 2.425 1 76.93 121 PHE F CA 1
ATOM 6401 C C . PHE F 3 121 ? 86.61 -83.112 1.346 1 80.59 121 PHE F C 1
ATOM 6402 O O . PHE F 3 121 ? 85.617 -83.442 0.675 1 80.86 121 PHE F O 1
ATOM 6410 N N . ALA F 3 122 ? 87.788 -83.743 1.227 1 82.81 122 ALA F N 1
ATOM 6411 C CA . ALA F 3 122 ? 87.954 -84.881 0.315 1 85.17 122 ALA F CA 1
ATOM 6412 C C . ALA F 3 122 ? 87.123 -86.038 0.891 1 87.59 122 ALA F C 1
ATOM 6413 O O . ALA F 3 122 ? 87.148 -86.247 2.108 1 87.9 122 ALA F O 1
ATOM 6415 N N . PRO F 3 123 ? 86.275 -86.699 0.074 1 89.41 123 PRO F N 1
ATOM 6416 C CA . PRO F 3 123 ? 85.423 -87.755 0.638 1 91.36 123 PRO F CA 1
ATOM 6417 C C . PRO F 3 123 ? 86.185 -89.03 0.931 1 94.47 123 PRO F C 1
ATOM 6418 O O . PRO F 3 123 ? 87.182 -89.325 0.273 1 94.23 123 PRO F O 1
ATOM 6422 N N . GLN F 3 124 ? 85.746 -89.758 1.959 1 97.27 124 GLN F N 1
ATOM 6423 C CA . GLN F 3 124 ? 86.373 -91.026 2.306 1 100.76 124 GLN F CA 1
ATOM 6424 C C . GLN F 3 124 ? 86.053 -92.069 1.231 1 103.22 124 GLN F C 1
ATOM 6425 O O . GLN F 3 124 ? 86.963 -92.737 0.728 1 103.92 124 GLN F O 1
ATOM 6431 N N . SER F 3 125 ? 84.77 -92.166 0.839 1 104.25 125 SER F N 1
ATOM 6432 C CA . SER F 3 125 ? 84.341 -93.13 -0.17 1 105.8 125 SER F CA 1
ATOM 6433 C C . SER F 3 125 ? 83.341 -92.478 -1.171 1 106.84 125 SER F C 1
ATOM 6434 O O . SER F 3 125 ? 83.728 -91.516 -1.846 1 106.96 125 SER F O 1
ATOM 6437 N N . GLU F 3 126 ? 82.086 -92.981 -1.282 1 107.27 126 GLU F N 1
ATOM 6438 C CA . GLU F 3 126 ? 81.071 -92.416 -2.188 1 107.76 126 GLU F CA 1
ATOM 6439 C C . GLU F 3 126 ? 79.94 -91.697 -1.415 1 106.65 126 GLU F C 1
ATOM 6440 O O . GLU F 3 126 ? 78.834 -91.53 -1.946 1 107.07 126 GLU F O 1
ATOM 6446 N N . GLU F 3 127 ? 80.233 -91.255 -0.167 1 104.72 127 GLU F N 1
ATOM 6447 C CA . GLU F 3 127 ? 79.31 -90.49 0.674 1 103.06 127 GLU F CA 1
ATOM 6448 C C . GLU F 3 127 ? 79.156 -89.059 0.129 1 100.37 127 GLU F C 1
ATOM 6449 O O . GLU F 3 127 ? 80.029 -88.576 -0.619 1 100.62 127 GLU F O 1
ATOM 6455 N N . GLU F 3 128 ? 78.035 -88.389 0.467 1 97.45 128 GLU F N 1
ATOM 6456 C CA . GLU F 3 128 ? 77.848 -87.02 -0.008 1 94.88 128 GLU F CA 1
ATOM 6457 C C . GLU F 3 128 ? 78.872 -86.084 0.649 1 90.93 128 GLU F C 1
ATOM 6458 O O . GLU F 3 128 ? 79.301 -86.306 1.793 1 90.32 128 GLU F O 1
ATOM 6464 N N . LEU F 3 129 ? 79.337 -85.096 -0.136 1 87.75 129 LEU F N 1
ATOM 6465 C CA . LEU F 3 129 ? 80.357 -84.162 0.289 1 84.73 129 LEU F CA 1
ATOM 6466 C C . LEU F 3 129 ? 79.959 -83.384 1.516 1 82.05 129 LEU F C 1
ATOM 6467 O O . LEU F 3 129 ? 78.803 -82.972 1.649 1 81.75 129 LEU F O 1
ATOM 6472 N N . GLU F 3 130 ? 80.923 -83.21 2.429 1 79.88 130 GLU F N 1
ATOM 6473 C CA . GLU F 3 130 ? 80.714 -82.435 3.63 1 78.5 130 GLU F CA 1
ATOM 6474 C C . GLU F 3 130 ? 81.413 -81.092 3.478 1 76.21 130 GLU F C 1
ATOM 6475 O O . GLU F 3 130 ? 82.557 -81.031 3.021 1 76.25 130 GLU F O 1
ATOM 6481 N N . TYR F 3 131 ? 80.715 -80.017 3.853 1 73.8 131 TYR F N 1
ATOM 6482 C CA . TYR F 3 131 ? 81.269 -78.692 3.756 1 72.06 131 TYR F CA 1
ATOM 6483 C C . TYR F 3 131 ? 81.597 -78.109 5.105 1 71.6 131 TYR F C 1
ATOM 6484 O O . TYR F 3 131 ? 80.987 -78.427 6.138 1 72.4 131 TYR F O 1
ATOM 6493 N N . ALA F 3 132 ? 82.605 -77.28 5.107 1 70.61 132 ALA F N 1
ATOM 6494 C CA . ALA F 3 132 ? 83.033 -76.556 6.289 1 69.44 132 ALA F CA 1
ATOM 6495 C C . ALA F 3 132 ? 83.032 -75.073 5.947 1 68.88 132 ALA F C 1
ATOM 6496 O O . ALA F 3 132 ? 83.205 -74.721 4.784 1 68.46 132 ALA F O 1
ATOM 6498 N N . PHE F 3 133 ? 82.862 -74.2 6.972 1 68.93 133 PHE F N 1
ATOM 6499 C CA . PHE F 3 133 ? 82.867 -72.756 6.804 1 68.66 133 PHE F CA 1
ATOM 6500 C C . PHE F 3 133 ? 84.313 -72.274 6.849 1 68.64 133 PHE F C 1
ATOM 6501 O O . PHE F 3 133 ? 85.039 -72.648 7.753 1 68.03 133 PHE F O 1
ATOM 6509 N N . VAL F 3 134 ? 84.738 -71.475 5.874 1 68.76 134 VAL F N 1
ATOM 6510 C CA . VAL F 3 134 ? 86.09 -70.927 5.856 1 69.2 134 VAL F CA 1
ATOM 6511 C C . VAL F 3 134 ? 85.983 -69.422 5.908 1 69.82 134 VAL F C 1
ATOM 6512 O O . VAL F 3 134 ? 85.049 -68.839 5.349 1 69.76 134 VAL F O 1
ATOM 6516 N N . ILE F 3 135 ? 86.899 -68.783 6.631 1 70.06 135 ILE F N 1
ATOM 6517 C CA . ILE F 3 135 ? 86.902 -67.34 6.748 1 70.38 135 ILE F CA 1
ATOM 6518 C C . ILE F 3 135 ? 88.324 -66.816 6.832 1 72.08 135 ILE F C 1
ATOM 6519 O O . ILE F 3 135 ? 89.184 -67.445 7.441 1 71.58 135 ILE F O 1
ATOM 6524 N N . ARG F 3 136 ? 88.585 -65.677 6.181 1 74.03 136 ARG F N 1
ATOM 6525 C CA . ARG F 3 136 ? 89.902 -65.058 6.229 1 76.09 136 ARG F CA 1
ATOM 6526 C C . ARG F 3 136 ? 90.066 -64.352 7.583 1 77.24 136 ARG F C 1
ATOM 6527 O O . ARG F 3 136 ? 89.125 -63.712 8.06 1 77.22 136 ARG F O 1
ATOM 6535 N N . ARG F 3 137 ? 91.221 -64.531 8.24 1 77.82 137 ARG F N 1
ATOM 6536 C CA . ARG F 3 137 ? 91.507 -63.901 9.53 1 78.57 137 ARG F CA 1
ATOM 6537 C C . ARG F 3 137 ? 91.611 -62.392 9.386 1 79.96 137 ARG F C 1
ATOM 6538 O O . ARG F 3 137 ? 92.279 -61.931 8.46 1 80.24 137 ARG F O 1
ATOM 6546 N N . TYR F 3 138 ? 90.933 -61.611 10.264 1 81 138 TYR F N 1
ATOM 6547 C CA . TYR F 3 138 ? 90.992 -60.144 10.152 1 82.42 138 TYR F CA 1
ATOM 6548 C C . TYR F 3 138 ? 92.266 -59.534 10.77 1 84.87 138 TYR F C 1
ATOM 6549 O O . TYR F 3 138 ? 92.611 -58.395 10.45 1 84.72 138 TYR F O 1
ATOM 6558 N N . ASP F 3 139 ? 92.977 -60.292 11.63 1 86.99 139 ASP F N 1
ATOM 6559 C CA . ASP F 3 139 ? 94.216 -59.827 12.264 1 89.82 139 ASP F CA 1
ATOM 6560 C C . ASP F 3 139 ? 95.443 -60.001 11.338 1 92.53 139 ASP F C 1
ATOM 6561 O O . ASP F 3 139 ? 96.544 -60.322 11.796 1 92.35 139 ASP F O 1
ATOM 6566 N N . ARG F 3 140 ? 95.235 -59.754 10.035 1 94.83 140 ARG F N 1
ATOM 6567 C CA . ARG F 3 140 ? 96.235 -59.824 8.971 1 97.55 140 ARG F CA 1
ATOM 6568 C C . ARG F 3 140 ? 96.051 -58.626 8.029 1 101.2 140 ARG F C 1
ATOM 6569 O O . ARG F 3 140 ? 94.922 -58.196 7.781 1 101.25 140 ARG F O 1
ATOM 6577 N N . ASP F 3 141 ? 97.156 -58.089 7.497 1 103.9 141 ASP F N 1
ATOM 6578 C CA . ASP F 3 141 ? 97.086 -56.963 6.561 1 106.67 141 ASP F CA 1
ATOM 6579 C C . ASP F 3 141 ? 97.434 -57.432 5.105 1 109 141 ASP F C 1
ATOM 6580 O O . ASP F 3 141 ? 97.149 -58.592 4.758 1 109.3 141 ASP F O 1
ATOM 6585 N N . ASN F 3 142 ? 98.045 -56.549 4.271 1 110.27 142 ASN F N 1
ATOM 6586 C CA . ASN F 3 142 ? 98.455 -56.868 2.905 1 111.86 142 ASN F CA 1
ATOM 6587 C C . ASN F 3 142 ? 99.751 -57.681 2.932 1 112.61 142 ASN F C 1
ATOM 6588 O O . ASN F 3 142 ? 100.838 -57.112 3.097 1 113.07 142 ASN F O 1
ATOM 6593 N N . LYS F 3 143 ? 99.606 -59.015 2.807 1 112.44 143 LYS F N 1
ATOM 6594 C CA . LYS F 3 143 ? 100.646 -60.057 2.788 1 112.78 143 LYS F CA 1
ATOM 6595 C C . LYS F 3 143 ? 100.826 -60.739 4.159 1 112.34 143 LYS F C 1
ATOM 6596 O O . LYS F 3 143 ? 101.961 -61.039 4.556 1 112.93 143 LYS F O 1
ATOM 6602 N N . GLY F 3 144 ? 99.699 -61.025 4.825 1 110.65 144 GLY F N 1
ATOM 6603 C CA . GLY F 3 144 ? 99.647 -61.762 6.083 1 109.18 144 GLY F CA 1
ATOM 6604 C C . GLY F 3 144 ? 100.538 -61.313 7.225 1 107.47 144 GLY F C 1
ATOM 6605 O O . GLY F 3 144 ? 101.016 -62.149 7.995 1 107.65 144 GLY F O 1
ATOM 6606 N N . LEU F 3 145 ? 100.778 -59.996 7.349 1 105.55 145 LEU F N 1
ATOM 6607 C CA . LEU F 3 145 ? 101.538 -59.457 8.479 1 103.75 145 LEU F CA 1
ATOM 6608 C C . LEU F 3 145 ? 100.549 -59.229 9.617 1 101.31 145 LEU F C 1
ATOM 6609 O O . LEU F 3 145 ? 99.45 -58.727 9.387 1 101.35 145 LEU F O 1
ATOM 6614 N N . PRO F 3 146 ? 100.908 -59.623 10.845 1 98.9 146 PRO F N 1
ATOM 6615 C CA . PRO F 3 146 ? 99.957 -59.494 11.961 1 96.87 146 PRO F CA 1
ATOM 6616 C C . PRO F 3 146 ? 99.548 -58.071 12.33 1 93.87 146 PRO F C 1
ATOM 6617 O O . PRO F 3 146 ? 100.372 -57.162 12.417 1 93.72 146 PRO F O 1
ATOM 6621 N N . VAL F 3 147 ? 98.24 -57.892 12.513 1 91.15 147 VAL F N 1
ATOM 6622 C CA . VAL F 3 147 ? 97.633 -56.648 12.948 1 89.04 147 VAL F CA 1
ATOM 6623 C C . VAL F 3 147 ? 97.169 -56.913 14.375 1 87.01 147 VAL F C 1
ATOM 6624 O O . VAL F 3 147 ? 96.488 -57.921 14.61 1 86.71 147 VAL F O 1
ATOM 6628 N N . HIS F 3 148 ? 97.549 -56.041 15.334 1 85.22 148 HIS F N 1
ATOM 6629 C CA . HIS F 3 148 ? 97.166 -56.276 16.718 1 84.11 148 HIS F CA 1
ATOM 6630 C C . HIS F 3 148 ? 95.693 -56.011 16.988 1 82.61 148 HIS F C 1
ATOM 6631 O O . HIS F 3 148 ? 95.068 -55.175 16.356 1 82.62 148 HIS F O 1
ATOM 6638 N N . GLN F 3 149 ? 95.127 -56.795 17.884 1 81.3 149 GLN F N 1
ATOM 6639 C CA . GLN F 3 149 ? 93.725 -56.729 18.232 1 80.36 149 GLN F CA 1
ATOM 6640 C C . GLN F 3 149 ? 93.489 -57.266 19.64 1 78.89 149 GLN F C 1
ATOM 6641 O O . GLN F 3 149 ? 94.349 -57.951 20.199 1 79.2 149 GLN F O 1
ATOM 6647 N N . GLU F 3 150 ? 92.33 -56.959 20.217 1 77.59 150 GLU F N 1
ATOM 6648 C CA . GLU F 3 150 ? 91.962 -57.525 21.5 1 77.05 150 GLU F CA 1
ATOM 6649 C C . GLU F 3 150 ? 90.466 -57.676 21.672 1 75.94 150 GLU F C 1
ATOM 6650 O O . GLU F 3 150 ? 89.71 -56.944 21.064 1 75.73 150 GLU F O 1
ATOM 6656 N N . GLN F 3 151 ? 90.03 -58.662 22.47 1 75.51 151 GLN F N 1
ATOM 6657 C CA . GLN F 3 151 ? 88.611 -58.893 22.742 1 75.25 151 GLN F CA 1
ATOM 6658 C C . GLN F 3 151 ? 88.1 -57.956 23.808 1 74.51 151 GLN F C 1
ATOM 6659 O O . GLN F 3 151 ? 88.86 -57.528 24.676 1 73.98 151 GLN F O 1
ATOM 6665 N N . LEU F 3 152 ? 86.808 -57.624 23.737 1 74.6 152 LEU F N 1
ATOM 6666 C CA . LEU F 3 152 ? 86.176 -56.646 24.633 1 74.93 152 LEU F CA 1
ATOM 6667 C C . LEU F 3 152 ? 86.132 -57.032 26.102 1 75.4 152 LEU F C 1
ATOM 6668 O O . LEU F 3 152 ? 86.16 -56.139 26.94 1 75.33 152 LEU F O 1
ATOM 6673 N N . ASP F 3 153 ? 86.092 -58.33 26.429 1 76.31 153 ASP F N 1
ATOM 6674 C CA . ASP F 3 153 ? 86.077 -58.746 27.838 1 77.12 153 ASP F CA 1
ATOM 6675 C C . ASP F 3 153 ? 87.38 -58.345 28.569 1 77.02 153 ASP F C 1
ATOM 6676 O O . ASP F 3 153 ? 87.317 -57.808 29.662 1 77.36 153 ASP F O 1
ATOM 6681 N N . GLY F 3 154 ? 88.529 -58.53 27.928 1 76.57 154 GLY F N 1
ATOM 6682 C CA . GLY F 3 154 ? 89.814 -58.146 28.497 1 76.42 154 GLY F CA 1
ATOM 6683 C C . GLY F 3 154 ? 90.032 -56.647 28.509 1 76.33 154 GLY F C 1
ATOM 6684 O O . GLY F 3 154 ? 90.608 -56.119 29.461 1 76.83 154 GLY F O 1
ATOM 6685 N N . ALA F 3 155 ? 89.522 -55.937 27.486 1 75.32 155 ALA F N 1
ATOM 6686 C CA . ALA F 3 155 ? 89.631 -54.482 27.371 1 74.9 155 ALA F CA 1
ATOM 6687 C C . ALA F 3 155 ? 88.844 -53.775 28.495 1 75.68 155 ALA F C 1
ATOM 6688 O O . ALA F 3 155 ? 89.369 -52.869 29.158 1 75.63 155 ALA F O 1
ATOM 6690 N N . MET F 3 156 ? 87.595 -54.222 28.731 1 75.98 156 MET F N 1
ATOM 6691 C CA . MET F 3 156 ? 86.716 -53.705 29.78 1 76.3 156 MET F CA 1
ATOM 6692 C C . MET F 3 156 ? 87.044 -54.269 31.171 1 77.94 156 MET F C 1
ATOM 6693 O O . MET F 3 156 ? 86.45 -53.827 32.151 1 78 156 MET F O 1
ATOM 6698 N N . GLN F 3 157 ? 87.965 -55.252 31.253 1 79.28 157 GLN F N 1
ATOM 6699 C CA . GLN F 3 157 ? 88.412 -55.901 32.475 1 81.11 157 GLN F CA 1
ATOM 6700 C C . GLN F 3 157 ? 87.309 -56.71 33.156 1 82.61 157 GLN F C 1
ATOM 6701 O O . GLN F 3 157 ? 87.2 -56.719 34.385 1 82.91 157 GLN F O 1
ATOM 6707 N N . ILE F 3 158 ? 86.507 -57.417 32.334 1 83.13 158 ILE F N 1
ATOM 6708 C CA . ILE F 3 158 ? 85.423 -58.306 32.753 1 83.71 158 ILE F CA 1
ATOM 6709 C C . ILE F 3 158 ? 85.995 -59.728 32.729 1 84.74 158 ILE F C 1
ATOM 6710 O O . ILE F 3 158 ? 86.644 -60.127 31.76 1 84.8 158 ILE F O 1
ATOM 6715 N N . THR F 3 159 ? 85.79 -60.474 33.814 1 85.33 159 THR F N 1
ATOM 6716 C CA . THR F 3 159 ? 86.336 -61.819 33.965 1 86.03 159 THR F CA 1
ATOM 6717 C C . THR F 3 159 ? 85.488 -62.928 33.321 1 85.66 159 THR F C 1
ATOM 6718 O O . THR F 3 159 ? 85.984 -64.041 33.135 1 86.99 159 THR F O 1
ATOM 6722 N N . ASP F 3 160 ? 84.228 -62.641 32.977 1 83.76 160 ASP F N 1
ATOM 6723 C CA . ASP F 3 160 ? 83.337 -63.615 32.334 1 82.15 160 ASP F CA 1
ATOM 6724 C C . ASP F 3 160 ? 82.845 -62.978 31.014 1 80.51 160 ASP F C 1
ATOM 6725 O O . ASP F 3 160 ? 82.578 -61.779 30.988 1 80.8 160 ASP F O 1
ATOM 6730 N N . LYS F 3 161 ? 82.723 -63.756 29.925 1 78.76 161 LYS F N 1
ATOM 6731 C CA . LYS F 3 161 ? 82.288 -63.196 28.635 1 77.05 161 LYS F CA 1
ATOM 6732 C C . LYS F 3 161 ? 80.801 -62.801 28.601 1 76.62 161 LYS F C 1
ATOM 6733 O O . LYS F 3 161 ? 80.394 -62.08 27.695 1 76.72 161 LYS F O 1
ATOM 6739 N N . TYR F 3 162 ? 80.005 -63.235 29.59 1 76.15 162 TYR F N 1
ATOM 6740 C CA . TYR F 3 162 ? 78.589 -62.871 29.723 1 76.26 162 TYR F CA 1
ATOM 6741 C C . TYR F 3 162 ? 78.333 -61.843 30.845 1 76.82 162 TYR F C 1
ATOM 6742 O O . TYR F 3 162 ? 77.18 -61.505 31.102 1 77.35 162 TYR F O 1
ATOM 6751 N N . GLY F 3 163 ? 79.388 -61.377 31.512 1 76.5 163 GLY F N 1
ATOM 6752 C CA . GLY F 3 163 ? 79.269 -60.411 32.582 1 77.51 163 GLY F CA 1
ATOM 6753 C C . GLY F 3 163 ? 78.729 -60.985 33.87 1 79.18 163 GLY F C 1
ATOM 6754 O O . GLY F 3 163 ? 78.251 -60.23 34.709 1 79.34 163 GLY F O 1
ATOM 6755 N N . LYS F 3 164 ? 78.795 -62.311 34.056 1 80.26 164 LYS F N 1
ATOM 6756 C CA . LYS F 3 164 ? 78.329 -62.934 35.296 1 82.19 164 LYS F CA 1
ATOM 6757 C C . LYS F 3 164 ? 79.484 -62.861 36.308 1 84.25 164 LYS F C 1
ATOM 6758 O O . LYS F 3 164 ? 80.151 -63.852 36.59 1 84.62 164 LYS F O 1
ATOM 6764 N N . THR F 3 165 ? 79.723 -61.661 36.813 1 85.25 165 THR F N 1
ATOM 6765 C CA . THR F 3 165 ? 80.848 -61.304 37.662 1 86.79 165 THR F CA 1
ATOM 6766 C C . THR F 3 165 ? 80.511 -61.043 39.142 1 88.08 165 THR F C 1
ATOM 6767 O O . THR F 3 165 ? 81.384 -60.587 39.891 1 88.6 165 THR F O 1
ATOM 6771 N N . GLY F 3 166 ? 79.278 -61.316 39.552 1 88.1 166 GLY F N 1
ATOM 6772 C CA . GLY F 3 166 ? 78.865 -61.034 40.919 1 88.75 166 GLY F CA 1
ATOM 6773 C C . GLY F 3 166 ? 78.695 -62.217 41.844 1 89.62 166 GLY F C 1
ATOM 6774 O O . GLY F 3 166 ? 79.051 -63.345 41.508 1 89.97 166 GLY F O 1
ATOM 6775 N N . ASN F 3 167 ? 78.129 -61.944 43.026 1 90.06 167 ASN F N 1
ATOM 6776 C CA . ASN F 3 167 ? 77.848 -62.913 44.089 1 90.7 167 ASN F CA 1
ATOM 6777 C C . ASN F 3 167 ? 76.573 -63.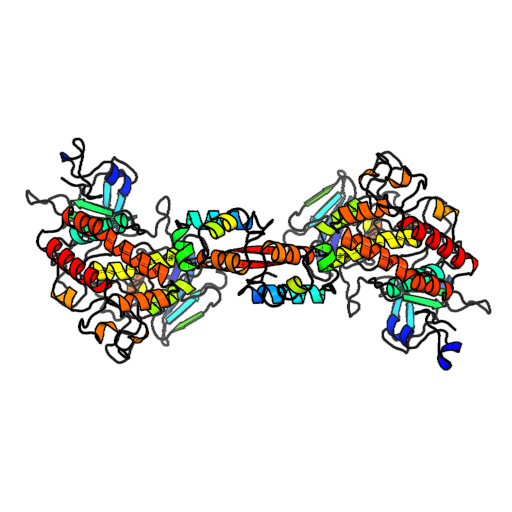743 43.849 1 90.33 167 ASN F C 1
ATOM 6778 O O . ASN F 3 167 ? 76.244 -64.606 44.665 1 90.93 167 ASN F O 1
ATOM 6783 N N . ASP F 3 168 ? 75.844 -63.454 42.761 1 89.31 168 ASP F N 1
ATOM 6784 C CA . ASP F 3 168 ? 74.613 -64.123 42.351 1 88.35 168 ASP F CA 1
ATOM 6785 C C . ASP F 3 168 ? 74.759 -64.661 40.904 1 87.33 168 ASP F C 1
ATOM 6786 O O . ASP F 3 168 ? 75.88 -64.828 40.411 1 87.28 168 ASP F O 1
ATOM 6791 N N . ASN F 3 169 ? 73.639 -64.903 40.214 1 86.43 169 ASN F N 1
ATOM 6792 C CA . ASN F 3 169 ? 73.673 -65.369 38.834 1 85.76 169 ASN F CA 1
ATOM 6793 C C . ASN F 3 169 ? 73.281 -64.273 37.827 1 84.47 169 ASN F C 1
ATOM 6794 O O . ASN F 3 169 ? 72.878 -64.589 36.704 1 84.97 169 ASN F O 1
ATOM 6799 N N . GLU F 3 170 ? 73.423 -62.996 38.209 1 82.39 170 GLU F N 1
ATOM 6800 C CA . GLU F 3 170 ? 73.038 -61.88 37.35 1 80.28 170 GLU F CA 1
ATOM 6801 C C . GLU F 3 170 ? 74.134 -61.418 36.404 1 77.49 170 GLU F C 1
ATOM 6802 O O . GLU F 3 170 ? 75.308 -61.698 36.622 1 77.44 170 GLU F O 1
ATOM 6808 N N . GLN F 3 171 ? 73.739 -60.765 35.307 1 75.3 171 GLN F N 1
ATOM 6809 C CA . GLN F 3 171 ? 74.664 -60.23 34.32 1 73.65 171 GLN F CA 1
ATOM 6810 C C . GLN F 3 171 ? 74.891 -58.76 34.609 1 72.96 171 GLN F C 1
ATOM 6811 O O . GLN F 3 171 ? 73.946 -58.019 34.847 1 72.64 171 GLN F O 1
ATOM 6817 N N . TYR F 3 172 ? 76.158 -58.358 34.667 1 72.6 172 TYR F N 1
ATOM 6818 C CA . TYR F 3 172 ? 76.589 -57.016 35.051 1 72.28 172 TYR F CA 1
ATOM 6819 C C . TYR F 3 172 ? 77.135 -56.158 33.932 1 71.22 172 TYR F C 1
ATOM 6820 O O . TYR F 3 172 ? 77.626 -55.07 34.206 1 73.2 172 TYR F O 1
ATOM 6829 N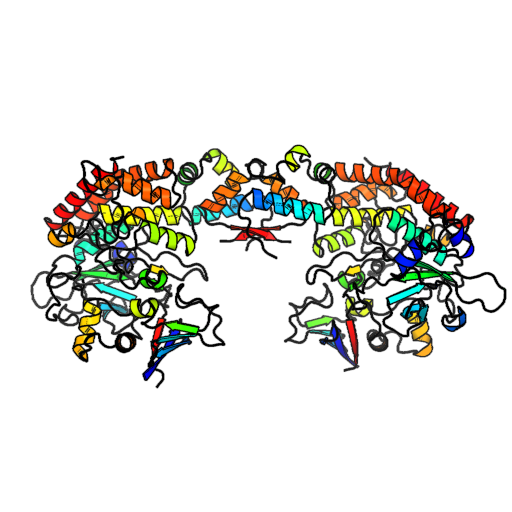 N . VAL F 3 173 ? 77.052 -56.601 32.687 1 69.22 173 VAL F N 1
ATOM 6830 C CA . VAL F 3 173 ? 77.472 -55.796 31.543 1 68.26 173 VAL F CA 1
ATOM 6831 C C . VAL F 3 173 ? 76.38 -55.936 30.487 1 67.24 173 VAL F C 1
ATOM 6832 O O . VAL F 3 173 ? 75.96 -57.039 30.174 1 69.05 173 VAL F O 1
ATOM 6836 N N . SER F 3 174 ? 75.917 -54.823 29.956 1 64.71 174 SER F N 1
ATOM 6837 C CA . SER F 3 174 ? 74.89 -54.8 28.941 1 61.73 174 SER F CA 1
ATOM 6838 C C . SER F 3 174 ? 75.453 -54.257 27.625 1 59.35 174 SER F C 1
ATOM 6839 O O . SER F 3 174 ? 76.574 -53.721 27.592 1 58.67 174 SER F O 1
ATOM 6842 N N . TYR F 3 175 ? 74.675 -54.394 26.528 1 57.36 175 TYR F N 1
ATOM 6843 C CA . TYR F 3 175 ? 75.031 -53.793 25.248 1 56.02 175 TYR F CA 1
ATOM 6844 C C . TYR F 3 175 ? 75.117 -52.285 25.361 1 55.82 175 TYR F C 1
ATOM 6845 O O . TYR F 3 175 ? 75.99 -51.697 24.746 1 55.99 175 TYR F O 1
ATOM 6854 N N . GLU F 3 176 ? 74.266 -51.655 26.198 1 55.59 176 GLU F N 1
ATOM 6855 C CA . GLU F 3 176 ? 74.313 -50.216 26.412 1 55.31 176 GLU F CA 1
ATOM 6856 C C . GLU F 3 176 ? 75.658 -49.764 27.032 1 56.83 176 GLU F C 1
ATOM 6857 O O . GLU F 3 176 ? 76.243 -48.793 26.569 1 57.73 176 GLU F O 1
ATOM 6863 N N . THR F 3 177 ? 76.158 -50.478 28.044 1 57.61 177 THR F N 1
ATOM 6864 C CA . THR F 3 177 ? 77.434 -50.215 28.731 1 59.41 177 THR F CA 1
ATOM 6865 C C . THR F 3 177 ? 78.632 -50.489 27.812 1 61.11 177 THR F C 1
ATOM 6866 O O . THR F 3 177 ? 79.565 -49.688 27.749 1 61.37 177 THR F O 1
ATOM 6870 N N . LEU F 3 178 ? 78.584 -51.608 27.088 1 61.75 178 LEU F N 1
ATOM 6871 C CA . LEU F 3 178 ? 79.588 -52.017 26.104 1 62.5 178 LEU F CA 1
ATOM 6872 C C . LEU F 3 178 ? 79.729 -50.935 24.998 1 63.47 178 LEU F C 1
ATOM 6873 O O . LEU F 3 178 ? 80.864 -50.586 24.646 1 64.21 178 LEU F O 1
ATOM 6878 N N . ALA F 3 179 ? 78.584 -50.388 24.487 1 62.43 179 ALA F N 1
ATOM 6879 C CA . ALA F 3 179 ? 78.563 -49.328 23.477 1 62.02 179 ALA F CA 1
ATOM 6880 C C . ALA F 3 179 ? 79.152 -48.053 24.014 1 62.76 179 ALA F C 1
ATOM 6881 O O . ALA F 3 179 ? 79.84 -47.347 23.293 1 64.35 179 ALA F O 1
ATOM 6883 N N . ARG F 3 180 ? 78.887 -47.736 25.265 1 62.06 180 ARG F N 1
ATOM 6884 C CA . ARG F 3 180 ? 79.412 -46.554 25.939 1 61.95 180 ARG F CA 1
ATOM 6885 C C . ARG F 3 180 ? 80.928 -46.629 26.116 1 62.73 180 ARG F C 1
ATOM 6886 O O . ARG F 3 180 ? 81.618 -45.618 26.012 1 64.17 180 ARG F O 1
ATOM 6894 N N . PHE F 3 181 ? 81.443 -47.826 26.357 1 62.66 181 PHE F N 1
ATOM 6895 C CA . PHE F 3 181 ? 82.869 -48.106 26.498 1 62.56 181 PHE F CA 1
ATOM 6896 C C . PHE F 3 181 ? 83.552 -47.982 25.13 1 63.3 181 PHE F C 1
ATOM 6897 O O . PHE F 3 181 ? 84.656 -47.464 25.05 1 63.82 181 PHE F O 1
ATOM 6905 N N . LEU F 3 182 ? 82.899 -48.478 24.064 1 63.14 182 LEU F N 1
ATOM 6906 C CA . LEU F 3 182 ? 83.405 -48.462 22.705 1 62.98 182 LEU F CA 1
ATOM 6907 C C . LEU F 3 182 ? 83.528 -47.059 22.182 1 64.78 182 LEU F C 1
ATOM 6908 O O . LEU F 3 182 ? 84.597 -46.702 21.698 1 65.62 182 LEU F O 1
ATOM 6913 N N . VAL F 3 183 ? 82.495 -46.223 22.396 1 65.19 183 VAL F N 1
ATOM 6914 C CA . VAL F 3 183 ? 82.445 -44.807 22.02 1 65.94 183 VAL F CA 1
ATOM 6915 C C . VAL F 3 183 ? 83.607 -44.003 22.677 1 66.82 183 VAL F C 1
ATOM 6916 O O . VAL F 3 183 ? 84.102 -43.026 22.089 1 68.14 183 VAL F O 1
ATOM 6920 N N . ALA F 3 184 ? 84.059 -44.417 23.87 1 65.46 184 ALA F N 1
ATOM 6921 C CA . ALA F 3 184 ? 85.167 -43.731 24.539 1 64.29 184 ALA F CA 1
ATOM 6922 C C . ALA F 3 184 ? 86.55 -44.187 24.061 1 63.87 184 ALA F C 1
ATOM 6923 O O . ALA F 3 184 ? 87.518 -43.519 24.367 1 64.52 184 ALA F O 1
ATOM 6925 N N . HIS F 3 185 ? 86.66 -45.309 23.339 1 63.38 185 HIS F N 1
ATOM 6926 C CA . HIS F 3 185 ? 87.953 -45.852 22.916 1 63.79 185 HIS F CA 1
ATOM 6927 C C . HIS F 3 185 ? 88.185 -45.818 21.407 1 63.84 185 HIS F C 1
ATOM 6928 O O . HIS F 3 185 ? 89.339 -45.683 20.987 1 64.33 185 HIS F O 1
ATOM 6935 N N . VAL F 3 186 ? 87.116 -45.902 20.589 1 62.84 186 VAL F N 1
ATOM 6936 C CA . VAL F 3 186 ? 87.273 -45.783 19.141 1 62.81 186 VAL F CA 1
ATOM 6937 C C . VAL F 3 186 ? 86.966 -44.324 18.697 1 64.43 186 VAL F C 1
ATOM 6938 O O . VAL F 3 186 ? 86.662 -43.459 19.536 1 65.49 186 VAL F O 1
ATOM 6942 N N . ASN F 3 187 ? 87.106 -44.02 17.391 1 64.3 187 ASN F N 1
ATOM 6943 C CA . ASN F 3 187 ? 86.669 -42.745 16.863 1 64.3 187 ASN F CA 1
ATOM 6944 C C . ASN F 3 187 ? 85.12 -42.789 16.876 1 64.95 187 ASN F C 1
ATOM 6945 O O . ASN F 3 187 ? 84.495 -43.71 16.337 1 64.52 187 ASN F O 1
ATOM 6950 N N . ASP F 3 188 ? 84.554 -41.853 17.633 1 65.89 188 ASP F N 1
ATOM 6951 C CA . ASP F 3 188 ? 83.155 -41.608 17.943 1 67.34 188 ASP F CA 1
ATOM 6952 C C . ASP F 3 188 ? 82.48 -40.848 16.781 1 67.67 188 ASP F C 1
ATOM 6953 O O . ASP F 3 188 ? 82.551 -39.619 16.724 1 69.91 188 ASP F O 1
ATOM 6958 N N . ASN F 3 189 ? 81.873 -41.557 15.848 1 65.55 189 ASN F N 1
ATOM 6959 C CA . ASN F 3 189 ? 81.226 -40.933 14.694 1 63.96 189 ASN F CA 1
ATOM 6960 C C . ASN F 3 189 ? 79.891 -41.608 14.413 1 62.53 189 ASN F C 1
ATOM 6961 O O . ASN F 3 189 ? 79.643 -42.7 14.909 1 62.33 189 ASN F O 1
ATOM 6966 N N . ILE F 3 190 ? 79.005 -40.931 13.689 1 61.48 190 ILE F N 1
ATOM 6967 C CA . ILE F 3 190 ? 77.659 -41.43 13.404 1 61.06 190 ILE F CA 1
ATOM 6968 C C . ILE F 3 190 ? 77.668 -42.741 12.559 1 61.38 190 ILE F C 1
ATOM 6969 O O . ILE F 3 190 ? 76.804 -43.588 12.759 1 61.56 190 ILE F O 1
ATOM 6974 N N . ALA F 3 191 ? 78.694 -42.957 11.71 1 61.24 191 ALA F N 1
ATOM 6975 C CA . ALA F 3 191 ? 78.803 -44.177 10.92 1 61.63 191 ALA F CA 1
ATOM 6976 C C . ALA F 3 191 ? 79.109 -45.376 11.816 1 62.3 191 ALA F C 1
ATOM 6977 O O . ALA F 3 191 ? 78.478 -46.41 11.666 1 62.69 191 ALA F O 1
ATOM 6979 N N . PHE F 3 192 ? 80.034 -45.225 12.781 1 61.94 192 PHE F N 1
ATOM 6980 C CA . PHE F 3 192 ? 80.414 -46.238 13.749 1 61.42 192 PHE F CA 1
ATOM 6981 C C . PHE F 3 192 ? 79.202 -46.577 14.637 1 61.2 192 PHE F C 1
ATOM 6982 O O . PHE F 3 192 ? 78.969 -47.745 14.939 1 62.55 192 PHE F O 1
ATOM 6990 N N . LYS F 3 193 ? 78.474 -45.557 15.086 1 59.34 193 LYS F N 1
ATOM 6991 C CA . LYS F 3 193 ? 77.324 -45.691 15.972 1 58.07 193 LYS F CA 1
ATOM 6992 C C . LYS F 3 193 ? 76.153 -46.364 15.311 1 57.59 193 LYS F C 1
ATOM 6993 O O . LYS F 3 193 ? 75.462 -47.133 15.968 1 57.85 193 LYS F O 1
ATOM 6999 N N . ILE F 3 194 ? 75.846 -45.99 14.055 1 57.41 194 ILE F N 1
ATOM 7000 C CA . ILE F 3 194 ? 74.764 -46.612 13.296 1 57.78 194 ILE F CA 1
ATOM 7001 C C . ILE F 3 194 ? 75.111 -48.094 13.056 1 58.74 194 ILE F C 1
ATOM 7002 O O . ILE F 3 194 ? 74.264 -48.952 13.235 1 59.28 194 ILE F O 1
ATOM 7007 N N . ASP F 3 195 ? 76.36 -48.393 12.718 1 59.07 195 ASP F N 1
ATOM 7008 C CA . ASP F 3 195 ? 76.782 -49.761 12.451 1 60.18 195 ASP F CA 1
ATOM 7009 C C . ASP F 3 195 ? 76.685 -50.65 13.673 1 60.04 195 ASP F C 1
ATOM 7010 O O . ASP F 3 195 ? 76.085 -51.722 13.581 1 60.82 195 ASP F O 1
ATOM 7015 N N . LEU F 3 196 ? 77.249 -50.209 14.819 1 58.36 196 LEU F N 1
ATOM 7016 C CA . LEU F 3 196 ? 77.216 -50.945 16.065 1 57.77 196 LEU F CA 1
ATOM 7017 C C . LEU F 3 196 ? 75.781 -51.158 16.54 1 57.23 196 LEU F C 1
ATOM 7018 O O . LEU F 3 196 ? 75.454 -52.228 17.024 1 58.32 196 LEU F O 1
ATOM 7023 N N . PHE F 3 197 ? 74.911 -50.172 16.363 1 56.47 197 PHE F N 1
ATOM 7024 C CA . PHE F 3 197 ? 73.5 -50.288 16.734 1 55.47 197 PHE F CA 1
ATOM 7025 C C . PHE F 3 197 ? 72.84 -51.356 15.879 1 55.65 197 PHE F C 1
ATOM 7026 O O . PHE F 3 197 ? 72.146 -52.206 16.395 1 56.69 197 PHE F O 1
ATOM 7034 N N . ARG F 3 198 ? 73.11 -51.365 14.573 1 55.69 198 ARG F N 1
ATOM 7035 C CA . ARG F 3 198 ? 72.569 -52.352 13.636 1 55.12 198 ARG F CA 1
ATOM 7036 C C . ARG F 3 198 ? 73.066 -53.756 13.93 1 55.37 198 ARG F C 1
ATOM 7037 O O . ARG F 3 198 ? 72.347 -54.71 13.682 1 56.14 198 ARG F O 1
ATOM 7045 N N . ARG F 3 199 ? 74.315 -53.904 14.39 1 54.89 199 ARG F N 1
ATOM 7046 C CA . ARG F 3 199 ? 74.884 -55.211 14.733 1 53.84 199 ARG F CA 1
ATOM 7047 C C . ARG F 3 199 ? 74.108 -55.835 15.884 1 54.51 199 ARG F C 1
ATOM 7048 O O . ARG F 3 199 ? 73.901 -57.046 15.896 1 55.58 199 ARG F O 1
ATOM 7056 N N . ILE F 3 200 ? 73.706 -55.011 16.873 1 53.66 200 ILE F N 1
ATOM 7057 C CA . ILE F 3 200 ? 72.988 -55.46 18.045 1 53.85 200 ILE F CA 1
ATOM 7058 C C . ILE F 3 200 ? 71.529 -55.806 17.697 1 55.07 200 ILE F C 1
ATOM 7059 O O . ILE F 3 200 ? 71.025 -56.836 18.149 1 56.73 200 ILE F O 1
ATOM 7064 N N . VAL F 3 201 ? 70.882 -55.001 16.866 1 54.94 201 VAL F N 1
ATOM 7065 C CA . VAL F 3 201 ? 69.514 -55.242 16.404 1 55.61 201 VAL F CA 1
ATOM 7066 C C . VAL F 3 201 ? 69.487 -56.48 15.522 1 56.47 201 VAL F C 1
ATOM 7067 O O . VAL F 3 201 ? 68.56 -57.272 15.628 1 56.46 201 VAL F O 1
ATOM 7071 N N . TYR F 3 202 ? 70.515 -56.681 14.655 1 57.03 202 TYR F N 1
ATOM 7072 C CA . TYR F 3 202 ? 70.561 -57.842 13.755 1 56.77 202 TYR F CA 1
ATOM 7073 C C . TYR F 3 202 ? 70.906 -59.13 14.466 1 58.07 202 TYR F C 1
ATOM 7074 O O . TYR F 3 202 ? 70.382 -60.19 14.083 1 59.15 202 TYR F O 1
ATOM 7083 N N . ALA F 3 203 ? 71.698 -59.071 15.558 1 57.75 203 ALA F N 1
ATOM 7084 C CA . ALA F 3 203 ? 71.942 -60.282 16.373 1 56.73 203 ALA F CA 1
ATOM 7085 C C . ALA F 3 203 ? 70.621 -60.752 16.991 1 57.95 203 ALA F C 1
ATOM 7086 O O . ALA F 3 203 ? 70.356 -61.949 17.051 1 60.38 203 ALA F O 1
ATOM 7088 N N . TRP F 3 204 ? 69.77 -59.825 17.395 1 56.95 204 TRP F N 1
ATOM 7089 C CA . TRP F 3 204 ? 68.469 -60.131 17.928 1 56.1 204 TRP F CA 1
ATOM 7090 C C . TRP F 3 204 ? 67.521 -60.608 16.833 1 57.93 204 TRP F C 1
ATOM 7091 O O . TRP F 3 204 ? 66.984 -61.691 16.976 1 59.89 204 TRP F O 1
ATOM 7102 N N . LEU F 3 205 ? 67.321 -59.86 15.741 1 58.08 205 LEU F N 1
ATOM 7103 C CA . LEU F 3 205 ? 66.432 -60.265 14.63 1 58.23 205 LEU F CA 1
ATOM 7104 C C . LEU F 3 205 ? 66.711 -61.658 14.066 1 58.23 205 LEU F C 1
ATOM 7105 O O . LEU F 3 205 ? 65.777 -62.369 13.714 1 58.27 205 LEU F O 1
ATOM 7110 N N . LEU F 3 206 ? 67.999 -62.016 13.898 1 58.02 206 LEU F N 1
ATOM 7111 C CA . LEU F 3 206 ? 68.437 -63.283 13.288 1 56.86 206 LEU F CA 1
ATOM 7112 C C . LEU F 3 206 ? 68.576 -64.461 14.258 1 60.11 206 LEU F C 1
ATOM 7113 O O . LEU F 3 206 ? 68.73 -65.6 13.804 1 61.69 206 LEU F O 1
ATOM 7118 N N . GLY F 3 207 ? 68.475 -64.22 15.558 1 60.7 207 GLY F N 1
ATOM 7119 C CA . GLY F 3 207 ? 68.543 -65.309 16.521 1 62.03 207 GLY F CA 1
ATOM 7120 C C . GLY F 3 207 ? 69.943 -65.633 17.012 1 63.04 207 GLY F C 1
ATOM 7121 O O . GLY F 3 207 ? 70.156 -66.696 17.589 1 62.16 207 GLY F O 1
ATOM 7122 N N . ASN F 3 208 ? 70.909 -64.714 16.813 1 64.04 208 ASN F N 1
ATOM 7123 C CA . ASN F 3 208 ? 72.264 -64.859 17.368 1 64.18 208 ASN F CA 1
ATOM 7124 C C . ASN F 3 208 ? 72.176 -64.444 18.846 1 64.78 208 ASN F C 1
ATOM 7125 O O . ASN F 3 208 ? 72.437 -63.299 19.165 1 64.93 208 ASN F O 1
ATOM 7130 N N . ASN F 3 209 ? 71.747 -65.342 19.742 1 65.76 209 ASN F N 1
ATOM 7131 C CA . ASN F 3 209 ? 71.663 -65.009 21.179 1 66.41 209 ASN F CA 1
ATOM 7132 C C . ASN F 3 209 ? 72.962 -65.297 21.947 1 66.59 209 ASN F C 1
ATOM 7133 O O . ASN F 3 209 ? 72.922 -65.388 23.168 1 66.92 209 ASN F O 1
ATOM 7138 N N . ASP F 3 210 ? 74.102 -65.42 21.241 1 66.42 210 ASP F N 1
ATOM 7139 C CA . ASP F 3 210 ? 75.396 -65.664 21.853 1 66.9 210 ASP F CA 1
ATOM 7140 C C . ASP F 3 210 ? 76.449 -64.67 21.328 1 66.92 210 ASP F C 1
ATOM 7141 O O . ASP F 3 210 ? 77.563 -65.072 21.006 1 68.8 210 ASP F O 1
ATOM 7146 N N . MET F 3 211 ? 76.095 -63.384 21.207 1 64.63 211 MET F N 1
ATOM 7147 C CA . MET F 3 211 ? 77.057 -62.369 20.83 1 63.71 211 MET F CA 1
ATOM 7148 C C . MET F 3 211 ? 77.542 -61.724 22.139 1 63.88 211 MET F C 1
ATOM 7149 O O . MET F 3 211 ? 77.051 -60.688 22.576 1 63.83 211 MET F O 1
ATOM 7154 N N . HIS F 3 212 ? 78.43 -62.43 22.819 1 63.73 212 HIS F N 1
ATOM 7155 C CA . HIS F 3 212 ? 78.979 -62.027 24.113 1 62.95 212 HIS F CA 1
ATOM 7156 C C . HIS F 3 212 ? 80.207 -61.099 23.941 1 62.92 212 HIS F C 1
ATOM 7157 O O . HIS F 3 212 ? 80.502 -60.676 22.821 1 62.97 212 HIS F O 1
ATOM 7164 N N . LEU F 3 213 ? 80.904 -60.768 25.044 1 62.88 213 LEU F N 1
ATOM 7165 C CA . LEU F 3 213 ? 82.051 -59.885 25.059 1 63.99 213 LEU F CA 1
ATOM 7166 C C . LEU F 3 213 ? 83.236 -60.372 24.266 1 65.63 213 LEU F C 1
ATOM 7167 O O . LEU F 3 213 ? 84.011 -59.552 23.78 1 66.18 213 LEU F O 1
ATOM 7172 N N . ARG F 3 214 ? 83.4 -61.691 24.124 1 66.98 214 ARG F N 1
ATOM 7173 C CA . ARG F 3 214 ? 84.484 -62.24 23.293 1 68.02 214 ARG F CA 1
ATOM 7174 C C . ARG F 3 214 ? 84.129 -62.21 21.788 1 67.55 214 ARG F C 1
ATOM 7175 O O . ARG F 3 214 ? 84.954 -62.584 20.964 1 67.74 214 ARG F O 1
ATOM 7183 N N . ASN F 3 215 ? 82.887 -61.847 21.439 1 66.67 215 ASN F N 1
ATOM 7184 C CA . ASN F 3 215 ? 82.434 -61.748 20.063 1 65.82 215 ASN F CA 1
ATOM 7185 C C . ASN F 3 215 ? 82.477 -60.306 19.514 1 64.68 215 ASN F C 1
ATOM 7186 O O . ASN F 3 215 ? 81.945 -60.034 18.44 1 65.58 215 ASN F O 1
ATOM 7191 N N . PHE F 3 216 ? 83.152 -59.408 20.24 1 63.51 216 PHE F N 1
ATOM 7192 C CA . PHE F 3 216 ? 83.446 -58.017 19.922 1 62.53 216 PHE F CA 1
ATOM 7193 C C . PHE F 3 216 ? 84.963 -57.877 20.068 1 62.57 216 PHE F C 1
ATOM 7194 O O . PHE F 3 216 ? 85.556 -58.428 20.995 1 61.34 216 PHE F O 1
ATOM 7202 N N . GLY F 3 217 ? 85.578 -57.163 19.133 1 63.83 217 GLY F N 1
ATOM 7203 C CA . GLY F 3 217 ? 87.011 -56.917 19.176 1 65.24 217 GLY F CA 1
ATOM 7204 C C . GLY F 3 217 ? 87.387 -55.488 18.824 1 66.42 217 GLY F C 1
ATOM 7205 O O . GLY F 3 217 ? 86.571 -54.721 18.313 1 65.85 217 GLY F O 1
ATOM 7206 N N . LEU F 3 218 ? 88.629 -55.12 19.106 1 67.82 218 LEU F N 1
ATOM 7207 C CA . LEU F 3 218 ? 89.208 -53.825 18.777 1 70.13 218 LEU F CA 1
ATOM 7208 C C . LEU F 3 218 ? 90.491 -54.109 17.989 1 73.74 218 LEU F C 1
ATOM 7209 O O . LEU F 3 218 ? 91.365 -54.794 18.504 1 74.1 218 LEU F O 1
ATOM 7214 N N . VAL F 3 219 ? 90.6 -53.592 16.762 1 76.02 219 VAL F N 1
ATOM 7215 C CA . VAL F 3 219 ? 91.755 -53.779 15.902 1 78.95 219 VAL F CA 1
ATOM 7216 C C . VAL F 3 219 ? 92.549 -52.486 15.828 1 82.37 219 VAL F C 1
ATOM 7217 O O . VAL F 3 219 ? 91.996 -51.419 15.554 1 82.8 219 VAL F O 1
ATOM 7221 N N . TYR F 3 220 ? 93.85 -52.594 16.094 1 84.53 220 TYR F N 1
ATOM 7222 C CA . TYR F 3 220 ? 94.827 -51.513 16.128 1 87.17 220 TYR F CA 1
ATOM 7223 C C . TYR F 3 220 ? 95.51 -51.373 14.765 1 91.07 220 TYR F C 1
ATOM 7224 O O . TYR F 3 220 ? 96.658 -51.792 14.589 1 90.88 220 TYR F O 1
ATOM 7233 N N . SER F 3 221 ? 94.781 -50.789 13.791 1 94.21 221 SER F N 1
ATOM 7234 C CA . SER F 3 221 ? 95.302 -50.624 12.43 1 97.7 221 SER F CA 1
ATOM 7235 C C . SER F 3 221 ? 95.825 -49.192 12.131 1 101.23 221 SER F C 1
ATOM 7236 O O . SER F 3 221 ? 97.032 -49.024 11.911 1 101.81 221 SER F O 1
ATOM 7239 N N . ASP F 3 222 ? 94.924 -48.171 12.142 1 103.01 222 ASP F N 1
ATOM 7240 C CA . ASP F 3 222 ? 95.232 -46.758 11.873 1 104.74 222 ASP F CA 1
ATOM 7241 C C . ASP F 3 222 ? 95.951 -46.14 13.074 1 105.36 222 ASP F C 1
ATOM 7242 O O . ASP F 3 222 ? 95.347 -45.426 13.879 1 105.44 222 ASP F O 1
ATOM 7247 N N . GLY F 3 223 ? 97.235 -46.462 13.192 1 105.63 223 GLY F N 1
ATOM 7248 C CA . GLY F 3 223 ? 98.106 -45.997 14.259 1 106.13 223 GLY F CA 1
ATOM 7249 C C . GLY F 3 223 ? 97.532 -46.19 15.647 1 106.2 223 GLY F C 1
ATOM 7250 O O . GLY F 3 223 ? 97.13 -47.293 16.031 1 106.52 223 GLY F O 1
ATOM 7251 N N . LEU F 3 224 ? 97.424 -45.071 16.36 1 105.59 224 LEU F N 1
ATOM 7252 C CA . LEU F 3 224 ? 96.936 -44.94 17.733 1 104.86 224 LEU F CA 1
ATOM 7253 C C . LEU F 3 224 ? 95.46 -45.319 17.944 1 102.65 224 LEU F C 1
ATOM 7254 O O . LEU F 3 224 ? 95.127 -45.962 18.942 1 102.91 224 LEU F O 1
ATOM 7259 N N . THR F 3 225 ? 94.581 -44.904 17.024 1 100.08 225 THR F N 1
ATOM 7260 C CA . THR F 3 225 ? 93.141 -45.107 17.168 1 97.38 225 THR F CA 1
ATOM 7261 C C . THR F 3 225 ? 92.669 -46.513 16.823 1 92.88 225 THR F C 1
ATOM 7262 O O . THR F 3 225 ? 92.691 -46.918 15.653 1 93.2 225 THR F O 1
ATOM 7266 N N . PRO F 3 226 ? 92.176 -47.256 17.838 1 88.16 226 PRO F N 1
ATOM 7267 C CA . PRO F 3 226 ? 91.608 -48.575 17.55 1 84.23 226 PRO F CA 1
ATOM 7268 C C . PRO F 3 226 ? 90.26 -48.463 16.852 1 79.14 226 PRO F C 1
ATOM 7269 O O . PRO F 3 226 ? 89.568 -47.457 16.946 1 77.86 226 PRO F O 1
ATOM 7273 N N . ALA F 3 227 ? 89.875 -49.531 16.169 1 76.33 227 ALA F N 1
ATOM 7274 C CA . ALA F 3 227 ? 88.59 -49.598 15.484 1 73.08 227 ALA F CA 1
ATOM 7275 C C . ALA F 3 227 ? 87.829 -50.855 15.91 1 70.34 227 ALA F C 1
ATOM 7276 O O . ALA F 3 227 ? 88.439 -51.828 16.345 1 69.17 227 ALA F O 1
ATOM 7278 N N . LEU F 3 228 ? 86.496 -50.861 15.749 1 68.77 228 LEU F N 1
ATOM 7279 C CA . LEU F 3 228 ? 85.704 -52.065 16.034 1 67.02 228 LEU F CA 1
ATOM 7280 C C . LEU F 3 228 ? 86.056 -53.118 14.985 1 66.96 228 LEU F C 1
ATOM 7281 O O . LEU F 3 228 ? 86.078 -52.822 13.785 1 67.14 228 LEU F O 1
ATOM 7286 N N . ALA F 3 229 ? 86.356 -54.341 15.44 1 66.32 229 ALA F N 1
ATOM 7287 C CA . ALA F 3 229 ? 86.716 -55.461 14.592 1 65.47 229 ALA F CA 1
ATOM 7288 C C . ALA F 3 229 ? 85.546 -55.876 13.733 1 65.6 229 ALA F C 1
ATOM 7289 O O . ALA F 3 229 ? 84.392 -55.673 14.126 1 66.01 229 ALA F O 1
ATOM 7291 N N . PRO F 3 230 ? 85.812 -56.504 12.563 1 64.62 230 PRO F N 1
ATOM 7292 C CA . PRO F 3 230 ? 84.7 -56.927 11.695 1 64.12 230 PRO F CA 1
ATOM 7293 C C . PRO F 3 230 ? 83.733 -57.892 12.362 1 64.3 230 PRO F C 1
ATOM 7294 O O . PRO F 3 230 ? 84.045 -58.475 13.395 1 65.03 230 PRO F O 1
ATOM 7298 N N . VAL F 3 231 ? 82.544 -58.066 11.77 1 63.92 231 VAL F N 1
ATOM 7299 C CA . VAL F 3 231 ? 81.543 -59.033 12.231 1 63.83 231 VAL F CA 1
ATOM 7300 C C . VAL F 3 231 ? 82.139 -60.445 12.064 1 64.08 231 VAL F C 1
ATOM 7301 O O . VAL F 3 231 ? 82.68 -60.754 11.018 1 63.9 231 VAL F O 1
ATOM 7305 N N . TYR F 3 232 ? 82.091 -61.267 13.105 1 64.83 232 TYR F N 1
ATOM 7306 C CA . TYR F 3 232 ? 82.604 -62.631 13.078 1 66.18 232 TYR F CA 1
ATOM 7307 C C . TYR F 3 232 ? 81.794 -63.484 14.012 1 67.04 232 TYR F C 1
ATOM 7308 O O . TYR F 3 232 ? 81.228 -62.962 14.985 1 67.68 232 TYR F O 1
ATOM 7317 N N . ASP F 3 233 ? 81.736 -64.803 13.723 1 67.2 233 ASP F N 1
ATOM 7318 C CA . ASP F 3 233 ? 81.019 -65.793 14.544 1 67.85 233 ASP F CA 1
ATOM 7319 C C . ASP F 3 233 ? 79.532 -65.505 14.65 1 67.75 233 ASP F C 1
ATOM 7320 O O . ASP F 3 233 ? 78.934 -65.713 15.715 1 69.39 233 ASP F O 1
ATOM 7325 N N . PHE F 3 234 ? 78.949 -64.977 13.583 1 65.98 234 PHE F N 1
ATOM 7326 C CA . PHE F 3 234 ? 77.529 -64.666 13.542 1 65.16 234 PHE F CA 1
ATOM 7327 C C . PHE F 3 234 ? 76.795 -65.895 13.042 1 65.91 234 PHE F C 1
ATOM 7328 O O . PHE F 3 234 ? 76.905 -66.258 11.855 1 65.49 234 PHE F O 1
ATOM 7336 N N . VAL F 3 235 ? 76.088 -66.582 13.971 1 65.92 235 VAL F N 1
ATOM 7337 C CA . VAL F 3 235 ? 75.32 -67.789 13.655 1 66.34 235 VAL F CA 1
ATOM 7338 C C . VAL F 3 235 ? 73.91 -67.602 14.243 1 66.46 235 VAL F C 1
ATOM 7339 O O . VAL F 3 235 ? 73.768 -67.004 15.305 1 68.05 235 VAL F O 1
ATOM 7343 N N . SER F 3 236 ? 72.873 -68.117 13.577 1 64.94 236 SER F N 1
ATOM 7344 C CA . SER F 3 236 ? 71.523 -68.068 14.121 1 63.65 236 SER F CA 1
ATOM 7345 C C . SER F 3 236 ? 71.305 -69.304 15.001 1 64.66 236 SER F C 1
ATOM 7346 O O . SER F 3 236 ? 71.536 -70.434 14.56 1 65.41 236 SER F O 1
ATOM 7349 N N . VAL F 3 237 ? 70.878 -69.108 16.248 1 64.55 237 VAL F N 1
ATOM 7350 C CA . VAL F 3 237 ? 70.583 -70.229 17.147 1 64.48 237 VAL F CA 1
ATOM 7351 C C . VAL F 3 237 ? 69.1 -70.659 17.035 1 64.53 237 VAL F C 1
ATOM 7352 O O . VAL F 3 237 ? 68.726 -71.667 17.627 1 64.59 237 VAL F O 1
ATOM 7356 N N . ALA F 3 238 ? 68.275 -69.932 16.24 1 64.76 238 ALA F N 1
ATOM 7357 C CA . ALA F 3 238 ? 66.872 -70.251 15.973 1 66.51 238 ALA F CA 1
ATOM 7358 C C . ALA F 3 238 ? 66.612 -71.756 15.595 1 69.13 238 ALA F C 1
ATOM 7359 O O . ALA F 3 238 ? 65.647 -72.318 16.133 1 69.85 238 ALA F O 1
ATOM 7361 N N . PRO F 3 239 ? 67.475 -72.476 14.809 1 70.42 239 PRO F N 1
ATOM 7362 C CA . PRO F 3 239 ? 67.196 -73.904 14.538 1 72.01 239 PRO F CA 1
ATOM 7363 C C . PRO F 3 239 ? 67.343 -74.851 15.749 1 73.81 239 PRO F C 1
ATOM 7364 O O . PRO F 3 239 ? 67.01 -76.02 15.635 1 74.29 239 PRO F O 1
ATOM 7368 N N . TYR F 3 240 ? 67.839 -74.358 16.888 1 75.06 240 TYR F N 1
ATOM 7369 C CA . TYR F 3 240 ? 68.09 -75.139 18.113 1 75.89 240 TYR F CA 1
ATOM 7370 C C . TYR F 3 240 ? 67.223 -74.596 19.246 1 76.77 240 TYR F C 1
ATOM 7371 O O . TYR F 3 240 ? 67.646 -73.692 19.971 1 76.54 240 TYR F O 1
ATOM 7380 N N . PRO F 3 241 ? 65.99 -75.137 19.376 1 77.59 241 PRO F N 1
ATOM 7381 C CA . PRO F 3 241 ? 65.034 -74.634 20.384 1 78.35 241 PRO F CA 1
ATOM 7382 C C . PRO F 3 241 ? 65.511 -74.408 21.812 1 78.96 241 PRO F C 1
ATOM 7383 O O . PRO F 3 241 ? 65.117 -73.387 22.376 1 78.87 241 PRO F O 1
ATOM 7387 N N . GLU F 3 242 ? 66.258 -75.34 22.432 1 79.65 242 GLU F N 1
ATOM 7388 C CA . GLU F 3 242 ? 66.636 -75.11 23.831 1 80.49 242 GLU F CA 1
ATOM 7389 C C . GLU F 3 242 ? 67.69 -74.024 23.967 1 79.57 242 GLU F C 1
ATOM 7390 O O . GLU F 3 242 ? 67.623 -73.244 24.908 1 79.91 242 GLU F O 1
ATOM 7396 N N . TYR F 3 243 ? 68.587 -73.899 22.985 1 78.73 243 TYR F N 1
ATOM 7397 C CA . TYR F 3 243 ? 69.586 -72.831 22.986 1 77.97 243 TYR F CA 1
ATOM 7398 C C . TYR F 3 243 ? 68.922 -71.467 22.701 1 76 243 TYR F C 1
ATOM 7399 O O . TYR F 3 243 ? 69.272 -70.47 23.319 1 75.87 243 TYR F O 1
ATOM 7408 N N . PHE F 3 244 ? 67.952 -71.445 21.789 1 74.47 244 PHE F N 1
ATOM 7409 C CA . PHE F 3 244 ? 67.202 -70.26 21.417 1 74.06 244 PHE F CA 1
ATOM 7410 C C . PHE F 3 244 ? 66.375 -69.669 22.572 1 75.91 244 PHE F C 1
ATOM 7411 O O . PHE F 3 244 ? 66.298 -68.446 22.732 1 76.66 244 PHE F O 1
ATOM 7419 N N . TYR F 3 245 ? 65.745 -70.54 23.35 1 77 245 TYR F N 1
ATOM 7420 C CA . TYR F 3 245 ? 64.881 -70.202 24.475 1 78.53 245 TYR F CA 1
ATOM 7421 C C . TYR F 3 245 ? 65.669 -69.716 25.703 1 77.31 245 TYR F C 1
ATOM 7422 O O . TYR F 3 245 ? 65.119 -69.003 26.536 1 77.5 245 TYR F O 1
ATOM 7431 N N . SER F 3 246 ? 66.942 -70.094 25.823 1 76.23 246 SER F N 1
ATOM 7432 C CA . SER F 3 246 ? 67.763 -69.76 26.98 1 75.73 246 SER F CA 1
ATOM 7433 C C . SER F 3 246 ? 67.938 -68.26 27.24 1 75.75 246 SER F C 1
ATOM 7434 O O . SER F 3 246 ? 68.071 -67.862 28.4 1 77.88 246 SER F O 1
ATOM 7437 N N . ASN F 3 247 ? 67.902 -67.433 26.192 1 73.8 247 ASN F N 1
ATOM 7438 C CA . ASN F 3 247 ? 68.056 -65.972 26.256 1 72.68 247 ASN F CA 1
ATOM 7439 C C . ASN F 3 247 ? 67.632 -65.328 24.945 1 70.71 247 ASN F C 1
ATOM 7440 O O . ASN F 3 247 ? 67.742 -65.95 23.896 1 71.02 247 ASN F O 1
ATOM 7445 N N . TYR F 3 248 ? 67.213 -64.058 24.983 1 69.33 248 TYR F N 1
ATOM 7446 C CA . TYR F 3 248 ? 66.902 -63.283 23.757 1 67.99 248 TYR F CA 1
ATOM 7447 C C . TYR F 3 248 ? 68.191 -62.755 23.134 1 66.02 248 TYR F C 1
ATOM 7448 O O . TYR F 3 248 ? 68.297 -62.653 21.917 1 66.83 248 TYR F O 1
ATOM 7457 N N . LEU F 3 249 ? 69.151 -62.363 23.972 1 64.06 249 LEU F N 1
ATOM 7458 C CA . LEU F 3 249 ? 70.47 -61.879 23.591 1 63.32 249 LEU F CA 1
ATOM 7459 C C . LEU F 3 249 ? 71.505 -62.419 24.614 1 62.46 249 LEU F C 1
ATOM 7460 O O . LEU F 3 249 ? 71.128 -62.833 25.696 1 61.54 249 LEU F O 1
ATOM 7465 N N . ALA F 3 250 ? 72.804 -62.413 24.28 1 62.69 250 ALA F N 1
ATOM 7466 C CA . ALA F 3 250 ? 73.834 -62.944 25.185 1 62.28 250 ALA F CA 1
ATOM 7467 C C . ALA F 3 250 ? 73.956 -62.155 26.474 1 62.02 250 ALA F C 1
ATOM 7468 O O . ALA F 3 250 ? 74.152 -62.738 27.543 1 63.05 250 ALA F O 1
ATOM 7470 N N . LEU F 3 251 ? 73.851 -60.815 26.365 1 60.59 251 LEU F N 1
ATOM 7471 C CA . LEU F 3 251 ? 73.949 -59.846 27.45 1 59.14 251 LEU F CA 1
ATOM 7472 C C . LEU F 3 251 ? 72.636 -59.092 27.603 1 60.31 251 LEU F C 1
ATOM 7473 O O . LEU F 3 251 ? 71.919 -58.947 26.617 1 61.26 251 LEU F O 1
ATOM 7478 N N . PRO F 3 252 ? 72.337 -58.487 28.787 1 60.38 252 PRO F N 1
ATOM 7479 C CA . PRO F 3 252 ? 71.161 -57.576 28.872 1 60.74 252 PRO F CA 1
ATOM 7480 C C . PRO F 3 252 ? 71.296 -56.419 27.866 1 60.66 252 PRO F C 1
ATOM 7481 O O . PRO F 3 252 ? 72.404 -56.01 27.556 1 61.53 252 PRO F O 1
ATOM 7485 N N . LEU F 3 253 ? 70.195 -55.913 27.329 1 60.22 253 LEU F N 1
ATOM 7486 C CA . LEU F 3 253 ? 70.237 -54.85 26.328 1 60.17 253 LEU F CA 1
ATOM 7487 C C . LEU F 3 253 ? 70.594 -53.48 26.917 1 60.99 253 LEU F C 1
ATOM 7488 O O . LEU F 3 253 ? 71.451 -52.748 26.365 1 60.69 253 LEU F O 1
ATOM 7493 N N . LEU F 3 254 ? 69.911 -53.119 28.036 1 60.8 254 LEU F N 1
ATOM 7494 C CA . LEU F 3 254 ? 70.028 -51.821 28.699 1 60.11 254 LEU F CA 1
ATOM 7495 C C . LEU F 3 254 ? 70.816 -51.907 30 1 62.06 254 LEU F C 1
ATOM 7496 O O . LEU F 3 254 ? 70.889 -52.961 30.608 1 62.4 254 LEU F O 1
ATOM 7501 N N . THR F 3 255 ? 71.412 -50.791 30.425 1 63.46 255 THR F N 1
ATOM 7502 C CA . THR F 3 255 ? 72.197 -50.646 31.662 1 64.17 255 THR F CA 1
ATOM 7503 C C . THR F 3 255 ? 71.311 -50.802 32.909 1 64.42 255 THR F C 1
ATOM 7504 O O . THR F 3 255 ? 71.762 -51.326 33.914 1 64.81 255 THR F O 1
ATOM 7508 N N . ARG F 3 256 ? 70.042 -50.391 32.828 1 64.46 256 ARG F N 1
ATOM 7509 C CA . ARG F 3 256 ? 69.082 -50.52 33.929 1 64.55 256 ARG F CA 1
ATOM 7510 C C . ARG F 3 256 ? 68.82 -51.966 34.324 1 65.47 256 ARG F C 1
ATOM 7511 O O . ARG F 3 256 ? 68.445 -52.218 35.458 1 66.37 256 ARG F O 1
ATOM 7519 N N . GLU F 3 257 ? 69.051 -52.915 33.407 1 66.04 257 GLU F N 1
ATOM 7520 C CA . GLU F 3 257 ? 68.877 -54.353 33.562 1 66.36 257 GLU F CA 1
ATOM 7521 C C . GLU F 3 257 ? 70.066 -55.06 34.193 1 68.09 257 GLU F C 1
ATOM 7522 O O . GLU F 3 257 ? 69.967 -56.261 34.436 1 68.64 257 GLU F O 1
ATOM 7528 N N . GLU F 3 258 ? 71.208 -54.383 34.362 1 68.88 258 GLU F N 1
ATOM 7529 C CA . GLU F 3 258 ? 72.385 -55.011 34.952 1 69.64 258 GLU F CA 1
ATOM 7530 C C . GLU F 3 258 ? 72.099 -55.375 36.403 1 71.39 258 GLU F C 1
ATOM 7531 O O . GLU F 3 258 ? 71.444 -54.616 37.121 1 71.11 258 GLU F O 1
ATOM 7537 N N . GLY F 3 259 ? 72.492 -56.59 36.774 1 72.73 259 GLY F N 1
ATOM 7538 C CA . GLY F 3 259 ? 72.228 -57.127 38.095 1 74.33 259 GLY F CA 1
ATOM 7539 C C . GLY F 3 259 ? 70.768 -57.441 38.369 1 76.38 259 GLY F C 1
ATOM 7540 O O . GLY F 3 259 ? 70.375 -57.599 39.53 1 76.79 259 GLY F O 1
ATOM 7541 N N . GLY F 3 260 ? 69.959 -57.495 37.314 1 77.41 260 GLY F N 1
ATOM 7542 C CA . GLY F 3 260 ? 68.529 -57.754 37.403 1 78.65 260 GLY F CA 1
ATOM 7543 C C . GLY F 3 260 ? 67.765 -56.716 38.195 1 80.08 260 GLY F C 1
ATOM 7544 O O . GLY F 3 260 ? 66.697 -57.026 38.713 1 80.88 260 GLY F O 1
ATOM 7545 N N . ARG F 3 261 ? 68.297 -55.475 38.316 1 80.34 261 ARG F N 1
ATOM 7546 C CA . ARG F 3 261 ? 67.659 -54.431 39.128 1 80.62 261 ARG F CA 1
ATOM 7547 C C . ARG F 3 261 ? 66.342 -53.927 38.542 1 80 261 ARG F C 1
ATOM 7548 O O . ARG F 3 261 ? 65.419 -53.566 39.275 1 80.74 261 ARG F O 1
ATOM 7556 N N . GLU F 3 262 ? 66.264 -53.889 37.223 1 78.3 262 GLU F N 1
ATOM 7557 C CA . GLU F 3 262 ? 65.069 -53.452 36.52 1 77.11 262 GLU F CA 1
ATOM 7558 C C . GLU F 3 262 ? 64.866 -54.272 35.263 1 74.97 262 GLU F C 1
ATOM 7559 O O . GLU F 3 262 ? 65.821 -54.812 34.72 1 74.97 262 GLU F O 1
ATOM 7565 N N . LEU F 3 263 ? 63.629 -54.333 34.78 1 73.39 263 LEU F N 1
ATOM 7566 C CA . LEU F 3 263 ? 63.344 -54.981 33.508 1 72.73 263 LEU F CA 1
ATOM 7567 C C . LEU F 3 263 ? 63.299 -53.89 32.438 1 72.5 263 LEU F C 1
ATOM 7568 O O . LEU F 3 263 ? 63.01 -52.722 32.734 1 73.19 263 LEU F O 1
ATOM 7573 N N . ALA F 3 264 ? 63.551 -54.273 31.189 1 71.64 264 ALA F N 1
ATOM 7574 C CA . ALA F 3 264 ? 63.446 -53.367 30.065 1 70.88 264 ALA F CA 1
ATOM 7575 C C . ALA F 3 264 ? 61.929 -53.081 29.867 1 70.7 264 ALA F C 1
ATOM 7576 O O . ALA F 3 264 ? 61.113 -53.958 30.123 1 70.17 264 ALA F O 1
ATOM 7578 N N . PRO F 3 265 ? 61.522 -51.872 29.414 1 70.83 265 PRO F N 1
ATOM 7579 C CA . PRO F 3 265 ? 60.08 -51.605 29.225 1 70.71 265 PRO F CA 1
ATOM 7580 C C . PRO F 3 265 ? 59.289 -52.677 28.445 1 70.13 265 PRO F C 1
ATOM 7581 O O . PRO F 3 265 ? 58.122 -52.905 28.729 1 70.04 265 PRO F O 1
ATOM 7585 N N . GLY F 3 266 ? 59.93 -53.318 27.479 1 70.01 266 GLY F N 1
ATOM 7586 C CA . GLY F 3 266 ? 59.335 -54.363 26.656 1 70.16 266 GLY F CA 1
ATOM 7587 C C . GLY F 3 266 ? 58.904 -55.574 27.441 1 70.44 266 GLY F C 1
ATOM 7588 O O . GLY F 3 266 ? 57.947 -56.247 27.05 1 70.53 266 GLY F O 1
ATOM 7589 N N . PHE F 3 267 ? 59.612 -55.853 28.564 1 70.45 267 PHE F N 1
ATOM 7590 C CA . PHE F 3 267 ? 59.32 -56.936 29.507 1 70.92 267 PHE F CA 1
ATOM 7591 C C . PHE F 3 267 ? 58.098 -56.64 30.369 1 72.47 267 PHE F C 1
ATOM 7592 O O . PHE F 3 267 ? 57.45 -57.571 30.832 1 73.75 267 PHE F O 1
ATOM 7600 N N . HIS F 3 268 ? 57.779 -55.361 30.582 1 72.85 268 HIS F N 1
ATOM 7601 C CA . HIS F 3 268 ? 56.594 -54.898 31.303 1 74.02 268 HIS F CA 1
ATOM 7602 C C . HIS F 3 268 ? 55.363 -54.731 30.386 1 76.24 268 HIS F C 1
ATOM 7603 O O . HIS F 3 268 ? 54.322 -54.292 30.862 1 77.18 268 HIS F O 1
ATOM 7610 N N . SER F 3 269 ? 55.488 -55.004 29.086 1 77.24 269 SER F N 1
ATOM 7611 C CA . SER F 3 269 ? 54.397 -54.862 28.13 1 78.64 269 SER F CA 1
ATOM 7612 C C . SER F 3 269 ? 53.722 -56.206 27.884 1 80.1 269 SER F C 1
ATOM 7613 O O . SER F 3 269 ? 54.241 -57.247 28.306 1 80.73 269 SER F O 1
ATOM 7616 N N . ASP F 3 270 ? 52.572 -56.204 27.185 1 80.47 270 ASP F N 1
ATOM 7617 C CA . ASP F 3 270 ? 51.865 -57.447 26.875 1 81.44 270 ASP F CA 1
ATOM 7618 C C . ASP F 3 270 ? 52.725 -58.455 26.081 1 81.08 270 ASP F C 1
ATOM 7619 O O . ASP F 3 270 ? 52.365 -59.628 25.998 1 82.08 270 ASP F O 1
ATOM 7624 N N . TYR F 3 271 ? 53.875 -58.004 25.527 1 79.45 271 TYR F N 1
ATOM 7625 C CA . TYR F 3 271 ? 54.811 -58.797 24.742 1 77.91 271 TYR F CA 1
ATOM 7626 C C . TYR F 3 271 ? 55.777 -59.585 25.617 1 76.27 271 TYR F C 1
ATOM 7627 O O . TYR F 3 271 ? 56.123 -60.708 25.279 1 77.53 271 TYR F O 1
ATOM 7636 N N . GLY F 3 272 ? 56.186 -59.02 26.739 1 73.81 272 GLY F N 1
ATOM 7637 C CA . GLY F 3 272 ? 57.046 -59.708 27.691 1 71.82 272 GLY F CA 1
ATOM 7638 C C . GLY F 3 272 ? 58.417 -60.081 27.194 1 69.12 272 GLY F C 1
ATOM 7639 O O . GLY F 3 272 ? 59.043 -60.995 27.711 1 69.5 272 GLY F O 1
ATOM 7640 N N . GLU F 3 273 ? 58.896 -59.38 26.198 1 67.37 273 GLU F N 1
ATOM 7641 C CA . GLU F 3 273 ? 60.227 -59.59 25.64 1 65.3 273 GLU F CA 1
ATOM 7642 C C . GLU F 3 273 ? 60.713 -58.286 25.072 1 63.6 273 GLU F C 1
ATOM 7643 O O . GLU F 3 273 ? 59.993 -57.303 25.146 1 63.32 273 GLU F O 1
ATOM 7649 N N . TYR F 3 274 ? 61.934 -58.246 24.505 1 63.19 274 TYR F N 1
ATOM 7650 C CA . TYR F 3 274 ? 62.454 -57.028 23.877 1 62.29 274 TYR F CA 1
ATOM 7651 C C . TYR F 3 274 ? 61.598 -56.611 22.679 1 61.51 274 TYR F C 1
ATOM 7652 O O . TYR F 3 274 ? 61.25 -57.439 21.846 1 60.92 274 TYR F O 1
ATOM 7661 N N . ILE F 3 275 ? 61.199 -55.338 22.661 1 61.45 275 ILE F N 1
ATOM 7662 C CA . ILE F 3 275 ? 60.398 -54.731 21.606 1 61.86 275 ILE F CA 1
ATOM 7663 C C . ILE F 3 275 ? 61.173 -53.526 20.981 1 63.61 275 ILE F C 1
ATOM 7664 O O . ILE F 3 275 ? 62.279 -53.197 21.427 1 64.12 275 ILE F O 1
ATOM 7669 N N . GLY F 3 276 ? 60.606 -52.894 19.953 1 64.14 276 GLY F N 1
ATOM 7670 C CA . GLY F 3 276 ? 61.22 -51.739 19.306 1 65.1 276 GLY F CA 1
ATOM 7671 C C . GLY F 3 276 ? 61.578 -50.595 20.236 1 65.81 276 GLY F C 1
ATOM 7672 O O . GLY F 3 276 ? 62.587 -49.909 20.017 1 66.07 276 GLY F O 1
ATOM 7673 N N . GLN F 3 277 ? 60.777 -50.407 21.308 1 66.06 277 GLN F N 1
ATOM 7674 C CA . GLN F 3 277 ? 60.985 -49.354 22.295 1 66.52 277 GLN F CA 1
ATOM 7675 C C . GLN F 3 277 ? 62.253 -49.537 23.086 1 66.5 277 GLN F C 1
ATOM 7676 O O . GLN F 3 277 ? 62.832 -48.545 23.526 1 67.84 277 GLN F O 1
ATOM 7682 N N . ASP F 3 278 ? 62.664 -50.785 23.334 1 65.13 278 ASP F N 1
ATOM 7683 C CA . ASP F 3 278 ? 63.888 -51.042 24.083 1 64.33 278 ASP F CA 1
ATOM 7684 C C . ASP F 3 278 ? 65.1 -50.737 23.226 1 63.07 278 ASP F C 1
ATOM 7685 O O . ASP F 3 278 ? 66.095 -50.219 23.735 1 63.06 278 ASP F O 1
ATOM 7690 N N . PHE F 3 279 ? 65.021 -51.04 21.924 1 61.81 279 PHE F N 1
ATOM 7691 C CA . PHE F 3 279 ? 66.081 -50.718 20.992 1 60.78 279 PHE F CA 1
ATOM 7692 C C . PHE F 3 279 ? 66.169 -49.214 20.737 1 61.29 279 PHE F C 1
ATOM 7693 O O . PHE F 3 279 ? 67.278 -48.706 20.547 1 61.71 279 PHE F O 1
ATOM 7701 N N . LEU F 3 280 ? 65.028 -48.477 20.811 1 61.05 280 LEU F N 1
ATOM 7702 C CA . LEU F 3 280 ? 65.05 -46.999 20.727 1 60.62 280 LEU F CA 1
ATOM 7703 C C . LEU F 3 280 ? 65.796 -46.411 21.913 1 59.79 280 LEU F C 1
ATOM 7704 O O . LEU F 3 280 ? 66.491 -45.416 21.762 1 61 280 LEU F O 1
ATOM 7709 N N . LEU F 3 281 ? 65.636 -47 23.087 1 58.35 281 LEU F N 1
ATOM 7710 C CA . LEU F 3 281 ? 66.35 -46.594 24.288 1 58.5 281 LEU F CA 1
ATOM 7711 C C . LEU F 3 281 ? 67.857 -46.873 24.192 1 58.86 281 LEU F C 1
ATOM 7712 O O . LEU F 3 281 ? 68.649 -46.098 24.689 1 59.71 281 LEU F O 1
ATOM 7717 N N . LEU F 3 282 ? 68.252 -47.944 23.516 1 59.01 282 LEU F N 1
ATOM 7718 C CA . LEU F 3 282 ? 69.656 -48.266 23.25 1 58.55 282 LEU F CA 1
ATOM 7719 C C . LEU F 3 282 ? 70.237 -47.235 22.27 1 60.2 282 LEU F C 1
ATOM 7720 O O . LEU F 3 282 ? 71.327 -46.727 22.489 1 61.2 282 LEU F O 1
ATOM 7725 N N . GLY F 3 283 ? 69.479 -46.895 21.234 1 60.38 283 GLY F N 1
ATOM 7726 C CA . GLY F 3 283 ? 69.896 -45.911 20.245 1 60.75 283 GLY F CA 1
ATOM 7727 C C . GLY F 3 283 ? 70.086 -44.545 20.867 1 61.22 283 GLY F C 1
ATOM 7728 O O . GLY F 3 283 ? 71.119 -43.896 20.675 1 61.52 283 GLY F O 1
ATOM 7729 N N . GLU F 3 284 ? 69.11 -44.128 21.662 1 61.33 284 GLU F N 1
ATOM 7730 C CA . GLU F 3 284 ? 69.129 -42.874 22.403 1 61.96 284 GLU F CA 1
ATOM 7731 C C . GLU F 3 284 ? 70.367 -42.777 23.302 1 62.18 284 GLU F C 1
ATOM 7732 O O . GLU F 3 284 ? 71.032 -41.763 23.274 1 63.25 284 GLU F O 1
ATOM 7738 N N . SER F 3 285 ? 70.728 -43.839 24.016 1 62.22 285 SER F N 1
ATOM 7739 C CA . SER F 3 285 ? 71.927 -43.861 24.862 1 62.95 285 SER F CA 1
ATOM 7740 C C . SER F 3 285 ? 73.226 -43.688 24.055 1 63.2 285 SER F C 1
ATOM 7741 O O . SER F 3 285 ? 74.208 -43.165 24.574 1 63.71 285 SER F O 1
ATOM 7744 N N . MET F 3 286 ? 73.231 -44.118 22.789 1 63.14 286 MET F N 1
ATOM 7745 C CA . MET F 3 286 ? 74.384 -43.956 21.904 1 63.37 286 MET F CA 1
ATOM 7746 C C . MET F 3 286 ? 74.446 -42.578 21.233 1 64.21 286 MET F C 1
ATOM 7747 O O . MET F 3 286 ? 75.358 -42.34 20.456 1 65.48 286 MET F O 1
ATOM 7752 N N . GLY F 3 287 ? 73.501 -41.686 21.527 1 62.85 287 GLY F N 1
ATOM 7753 C CA . GLY F 3 287 ? 73.46 -40.365 20.949 1 62.09 287 GLY F CA 1
ATOM 7754 C C . GLY F 3 287 ? 72.718 -40.276 19.636 1 62.04 287 GLY F C 1
ATOM 7755 O O . GLY F 3 287 ? 72.703 -39.198 19.041 1 63.42 287 GLY F O 1
ATOM 7756 N N . LEU F 3 288 ? 72.101 -41.375 19.155 1 60.85 288 LEU F N 1
ATOM 7757 C CA . LEU F 3 288 ? 71.365 -41.34 17.895 1 60.6 288 LEU F CA 1
ATOM 7758 C C . LEU F 3 288 ? 70.039 -40.587 18.073 1 61.6 288 LEU F C 1
ATOM 7759 O O . LEU F 3 288 ? 69.376 -40.731 19.087 1 62.51 288 LEU F O 1
ATOM 7764 N N . ALA F 3 289 ? 69.69 -39.741 17.117 1 61.94 289 ALA F N 1
ATOM 7765 C CA . ALA F 3 289 ? 68.519 -38.872 17.215 1 62.56 289 ALA F CA 1
ATOM 7766 C C . ALA F 3 289 ? 67.255 -39.623 16.906 1 63.3 289 ALA F C 1
ATOM 7767 O O . ALA F 3 289 ? 67.269 -40.492 16.045 1 62.83 289 ALA F O 1
ATOM 7769 N N . PRO F 3 290 ? 66.133 -39.256 17.562 1 64.22 290 PRO F N 1
ATOM 7770 C CA . PRO F 3 290 ? 64.852 -39.938 17.284 1 64.66 290 PRO F CA 1
ATOM 7771 C C . PRO F 3 290 ? 64.455 -40.039 15.808 1 65.51 290 PRO F C 1
ATOM 7772 O O . PRO F 3 290 ? 64.048 -41.117 15.376 1 66.17 290 PRO F O 1
ATOM 7776 N N . ARG F 3 291 ? 64.6 -38.949 15.026 1 65.89 291 ARG F N 1
ATOM 7777 C CA . ARG F 3 291 ? 64.294 -38.968 13.592 1 65.83 291 ARG F CA 1
ATOM 7778 C C . ARG F 3 291 ? 65.236 -39.906 12.819 1 63.39 291 ARG F C 1
ATOM 7779 O O . ARG F 3 291 ? 64.821 -40.525 11.844 1 62.99 291 ARG F O 1
ATOM 7787 N N . LEU F 3 292 ? 66.496 -40.024 13.267 1 61.48 292 LEU F N 1
ATOM 7788 C CA . LEU F 3 292 ? 67.443 -40.934 12.64 1 59.9 292 LEU F CA 1
ATOM 7789 C C . LEU F 3 292 ? 67.1 -42.402 13.003 1 60.2 292 LEU F C 1
ATOM 7790 O O . LEU F 3 292 ? 67.103 -43.25 12.12 1 60.16 292 LEU F O 1
ATOM 7795 N N . LEU F 3 293 ? 66.773 -42.695 14.285 1 60.32 293 LEU F N 1
ATOM 7796 C CA . LEU F 3 293 ? 66.393 -44.037 14.751 1 61 293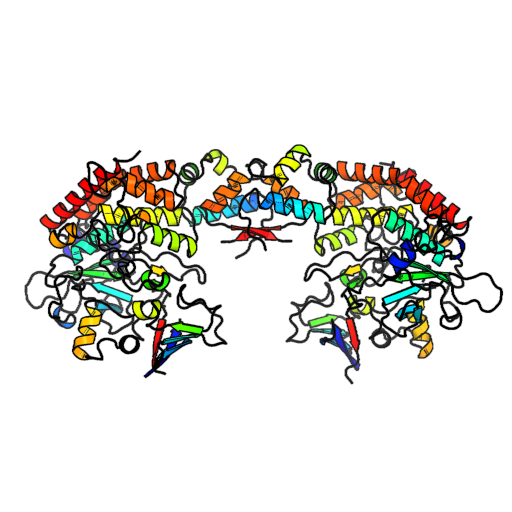 LEU F CA 1
ATOM 7797 C C . LEU F 3 293 ? 65.137 -44.55 14.025 1 62.06 293 LEU F C 1
ATOM 7798 O O . LEU F 3 293 ? 65.048 -45.723 13.679 1 62.68 293 LEU F O 1
ATOM 7803 N N . GLU F 3 294 ? 64.206 -43.658 13.752 1 62.35 294 GLU F N 1
ATOM 7804 C CA . GLU F 3 294 ? 62.977 -43.957 13.034 1 63.66 294 GLU F CA 1
ATOM 7805 C C . GLU F 3 294 ? 63.284 -44.373 11.598 1 64.39 294 GLU F C 1
ATOM 7806 O O . GLU F 3 294 ? 62.704 -45.332 11.093 1 65.69 294 GLU F O 1
ATOM 7812 N N . LYS F 3 295 ? 64.22 -43.671 10.947 1 63.33 295 LYS F N 1
ATOM 7813 C CA . LYS F 3 295 ? 64.672 -43.97 9.598 1 61.88 295 LYS F CA 1
ATOM 7814 C C . LYS F 3 295 ? 65.417 -45.286 9.574 1 61.56 295 LYS F C 1
ATOM 7815 O O . LYS F 3 295 ? 65.224 -46.082 8.662 1 62.04 295 LYS F O 1
ATOM 7821 N N . LEU F 3 296 ? 66.297 -45.509 10.553 1 61.05 296 LEU F N 1
ATOM 7822 C CA . LEU F 3 296 ? 67.077 -46.742 10.717 1 60.25 296 LEU F CA 1
ATOM 7823 C C . LEU F 3 296 ? 66.163 -47.962 10.878 1 60.74 296 LEU F C 1
ATOM 7824 O O . LEU F 3 296 ? 66.54 -49.04 10.454 1 61.15 296 LEU F O 1
ATOM 7829 N N . PHE F 3 297 ? 64.984 -47.799 11.504 1 60.85 297 PHE F N 1
ATOM 7830 C CA . PHE F 3 297 ? 64.009 -48.876 11.669 1 61.49 297 PHE F CA 1
ATOM 7831 C C . PHE F 3 297 ? 63.299 -49.203 10.359 1 63.06 297 PHE F C 1
ATOM 7832 O O . PHE F 3 297 ? 63.066 -50.359 10.036 1 63.55 297 PHE F O 1
ATOM 7840 N N . GLN F 3 298 ? 62.999 -48.186 9.593 1 64.42 298 GLN F N 1
ATOM 7841 C CA . GLN F 3 298 ? 62.352 -48.279 8.305 1 65.62 298 GLN F CA 1
ATOM 7842 C C . GLN F 3 298 ? 63.266 -48.968 7.279 1 65.76 298 GLN F C 1
ATOM 7843 O O . GLN F 3 298 ? 62.781 -49.686 6.402 1 65.7 298 GLN F O 1
ATOM 7849 N N . ASP F 3 299 ? 64.6 -48.775 7.414 1 65.43 299 ASP F N 1
ATOM 7850 C CA . ASP F 3 299 ? 65.609 -49.422 6.588 1 64.91 299 ASP F CA 1
ATOM 7851 C C . ASP F 3 299 ? 65.637 -50.893 6.934 1 64.96 299 ASP F C 1
ATOM 7852 O O . ASP F 3 299 ? 65.759 -51.699 6.03 1 66.71 299 ASP F O 1
ATOM 7857 N N . ILE F 3 300 ? 65.513 -51.265 8.224 1 63.38 300 ILE F N 1
ATOM 7858 C CA . ILE F 3 300 ? 65.478 -52.652 8.667 1 62.22 300 ILE F CA 1
ATOM 7859 C C . ILE F 3 300 ? 64.226 -53.369 8.081 1 63.1 300 ILE F C 1
ATOM 7860 O O . ILE F 3 300 ? 64.325 -54.475 7.548 1 63.31 300 ILE F O 1
ATOM 7865 N N . ARG F 3 301 ? 63.088 -52.689 8.056 1 63.52 301 ARG F N 1
ATOM 7866 C CA . ARG F 3 301 ? 61.879 -53.205 7.428 1 64.55 301 ARG F CA 1
ATOM 7867 C C . ARG F 3 301 ? 62.116 -53.437 5.95 1 65.75 301 ARG F C 1
ATOM 7868 O O . ARG F 3 301 ? 61.746 -54.492 5.463 1 66.66 301 ARG F O 1
ATOM 7876 N N . LYS F 3 302 ? 62.774 -52.488 5.241 1 65.82 302 LYS F N 1
ATOM 7877 C CA . LYS F 3 302 ? 63.052 -52.616 3.807 1 66.48 302 LYS F CA 1
ATOM 7878 C C . LYS F 3 302 ? 64.059 -53.709 3.458 1 66.68 302 LYS F C 1
ATOM 7879 O O . LYS F 3 302 ? 64.135 -54.11 2.291 1 67.51 302 LYS F O 1
ATOM 7885 N N . GLU F 3 303 ? 64.898 -54.119 4.424 1 65.71 303 GLU F N 1
ATOM 7886 C CA . GLU F 3 303 ? 65.902 -55.169 4.227 1 64.9 303 GLU F CA 1
ATOM 7887 C C . GLU F 3 303 ? 65.359 -56.598 4.4 1 64.91 303 GLU F C 1
ATOM 7888 O O . GLU F 3 303 ? 66.119 -57.564 4.346 1 64.32 303 GLU F O 1
ATOM 7894 N N . ASN F 3 304 ? 64.043 -56.722 4.611 1 66.08 304 ASN F N 1
ATOM 7895 C CA . ASN F 3 304 ? 63.263 -57.948 4.738 1 67.16 304 ASN F CA 1
ATOM 7896 C C . ASN F 3 304 ? 63.548 -58.883 3.556 1 67.4 304 ASN F C 1
ATOM 7897 O O . ASN F 3 304 ? 63.822 -60.061 3.75 1 67.82 304 ASN F O 1
ATOM 7902 N N . ALA F 3 305 ? 63.522 -58.336 2.334 1 67.15 305 ALA F N 1
ATOM 7903 C CA . ALA F 3 305 ? 63.774 -59.067 1.11 1 67.02 305 ALA F CA 1
ATOM 7904 C C . ALA F 3 305 ? 65.193 -59.663 1.039 1 67.45 305 ALA F C 1
ATOM 7905 O O . ALA F 3 305 ? 65.354 -60.763 0.524 1 68.34 305 ALA F O 1
ATOM 7907 N N . ILE F 3 306 ? 66.211 -58.959 1.543 1 66.73 306 ILE F N 1
ATOM 7908 C CA . ILE F 3 306 ? 67.582 -59.468 1.528 1 66.56 306 ILE F CA 1
ATOM 7909 C C . ILE F 3 306 ? 67.709 -60.642 2.512 1 67.14 306 ILE F C 1
ATOM 7910 O O . ILE F 3 306 ? 68.384 -61.614 2.193 1 67.71 306 ILE F O 1
ATOM 7915 N N . VAL F 3 307 ? 67.026 -60.561 3.694 1 66.9 307 VAL F N 1
ATOM 7916 C CA . VAL F 3 307 ? 67.032 -61.588 4.734 1 66.23 307 VAL F CA 1
ATOM 7917 C C . VAL F 3 307 ? 66.378 -62.858 4.242 1 66.65 307 VAL F C 1
ATOM 7918 O O . VAL F 3 307 ? 67.004 -63.922 4.287 1 66.35 307 VAL F O 1
ATOM 7922 N N . MET F 3 308 ? 65.121 -62.75 3.741 1 67.4 308 MET F N 1
ATOM 7923 C CA . MET F 3 308 ? 64.346 -63.876 3.193 1 68.4 308 MET F CA 1
ATOM 7924 C C . MET F 3 308 ? 65.115 -64.572 2.095 1 68.49 308 MET F C 1
ATOM 7925 O O . MET F 3 308 ? 65.341 -65.767 2.192 1 70.19 308 MET F O 1
ATOM 7930 N N . GLU F 3 309 ? 65.518 -63.829 1.059 1 66.96 309 GLU F N 1
ATOM 7931 C CA . GLU F 3 309 ? 66.257 -64.314 -0.083 1 66.18 309 GLU F CA 1
ATOM 7932 C C . GLU F 3 309 ? 67.588 -64.983 0.28 1 64.89 309 GLU F C 1
ATOM 7933 O O . GLU F 3 309 ? 67.852 -66.056 -0.224 1 64.87 309 GLU F O 1
ATOM 7939 N N . THR F 3 310 ? 68.423 -64.368 1.124 1 64.34 310 THR F N 1
ATOM 7940 C CA . THR F 3 310 ? 69.724 -64.958 1.492 1 64.5 310 THR F CA 1
ATOM 7941 C C . THR F 3 310 ? 69.594 -66.32 2.169 1 65.43 310 THR F C 1
ATOM 7942 O O . THR F 3 310 ? 70.308 -67.251 1.788 1 66.2 310 THR F O 1
ATOM 7946 N N . TYR F 3 311 ? 68.681 -66.452 3.15 1 65.04 311 TYR F N 1
ATOM 7947 C CA . TYR F 3 311 ? 68.467 -67.724 3.821 1 65.13 311 TYR F CA 1
ATOM 7948 C C . TYR F 3 311 ? 67.853 -68.765 2.891 1 66.63 311 TYR F C 1
ATOM 7949 O O . TYR F 3 311 ? 68.284 -69.923 2.909 1 67.12 311 TYR F O 1
ATOM 7958 N N . GLU F 3 312 ? 66.933 -68.352 2.014 1 67.12 312 GLU F N 1
ATOM 7959 C CA . GLU F 3 312 ? 66.314 -69.269 1.071 1 68.37 312 GLU F CA 1
ATOM 7960 C C . GLU F 3 312 ? 67.266 -69.735 -0.047 1 68.84 312 GLU F C 1
ATOM 7961 O O . GLU F 3 312 ? 67.069 -70.803 -0.607 1 68.89 312 GLU F O 1
ATOM 7967 N N . GLN F 3 313 ? 68.282 -68.926 -0.371 1 68.51 313 GLN F N 1
ATOM 7968 C CA . GLN F 3 313 ? 69.326 -69.239 -1.36 1 67.76 313 GLN F CA 1
ATOM 7969 C C . GLN F 3 313 ? 70.47 -70.081 -0.764 1 68.59 313 GLN F C 1
ATOM 7970 O O . GLN F 3 313 ? 71.353 -70.501 -1.504 1 69.68 313 GLN F O 1
ATOM 7976 N N . SER F 3 314 ? 70.51 -70.24 0.556 1 68.1 314 SER F N 1
ATOM 7977 C CA . SER F 3 314 ? 71.575 -70.901 1.289 1 68.03 314 SER F CA 1
ATOM 7978 C C . SER F 3 314 ? 71.543 -72.416 1.2 1 68.64 314 SER F C 1
ATOM 7979 O O . SER F 3 314 ? 70.546 -73.015 0.784 1 67.91 314 SER F O 1
ATOM 7982 N N . PHE F 3 315 ? 72.648 -73.028 1.656 1 69.52 315 PHE F N 1
ATOM 7983 C CA . PHE F 3 315 ? 72.83 -74.463 1.75 1 70.48 315 PHE F CA 1
ATOM 7984 C C . PHE F 3 315 ? 72.4 -75.027 3.108 1 71.41 315 PHE F C 1
ATOM 7985 O O . PHE F 3 315 ? 72.774 -76.141 3.429 1 71.8 315 PHE F O 1
ATOM 7993 N N . MET F 3 316 ? 71.614 -74.271 3.893 1 72.01 316 MET F N 1
ATOM 7994 C CA . MET F 3 316 ? 71.061 -74.69 5.177 1 72.83 316 MET F CA 1
ATOM 7995 C C . MET F 3 316 ? 69.916 -75.658 4.917 1 75 316 MET F C 1
ATOM 7996 O O . MET F 3 316 ? 69.285 -75.578 3.85 1 74.91 316 MET F O 1
ATOM 8001 N N . THR F 3 317 ? 69.596 -76.548 5.899 1 76.57 317 THR F N 1
ATOM 8002 C CA . THR F 3 317 ? 68.445 -77.443 5.697 1 78.05 317 THR F CA 1
ATOM 8003 C C . THR F 3 317 ? 67.149 -76.63 5.645 1 78.63 317 THR F C 1
ATOM 8004 O O . THR F 3 317 ? 67.08 -75.528 6.18 1 79.64 317 THR F O 1
ATOM 8008 N N . GLN F 3 318 ? 66.141 -77.161 4.986 1 78.46 318 GLN F N 1
ATOM 8009 C CA A GLN F 3 318 ? 64.865 -76.499 4.809 0.58 78.75 318 GLN F CA 1
ATOM 8010 C CA B GLN F 3 318 ? 64.851 -76.485 4.833 0.42 78.91 318 GLN F CA 1
ATOM 8011 C C . GLN F 3 318 ? 64.179 -76.196 6.177 1 79.37 318 GLN F C 1
ATOM 8012 O O . GLN F 3 318 ? 63.61 -75.108 6.37 1 79.7 318 GLN F O 1
ATOM 8023 N N . ASP F 3 319 ? 64.292 -77.136 7.13 1 79.06 319 ASP F N 1
ATOM 8024 C CA . ASP F 3 319 ? 63.73 -76.999 8.468 1 78.94 319 ASP F CA 1
ATOM 8025 C C . ASP F 3 319 ? 64.428 -75.904 9.266 1 77.4 319 ASP F C 1
ATOM 8026 O O . ASP F 3 319 ? 63.789 -75.165 10.009 1 77.45 319 ASP F O 1
ATOM 8031 N N . HIS F 3 320 ? 65.739 -75.805 9.103 1 75.8 320 HIS F N 1
ATOM 8032 C CA . HIS F 3 320 ? 66.595 -74.81 9.722 1 74.35 320 HIS F CA 1
ATOM 8033 C C . HIS F 3 320 ? 66.304 -73.394 9.188 1 74.07 320 HIS F C 1
ATOM 8034 O O . HIS F 3 320 ? 66.241 -72.463 9.978 1 74.58 320 HIS F O 1
ATOM 8041 N N . ILE F 3 321 ? 66.122 -73.231 7.867 1 73.52 321 ILE F N 1
ATOM 8042 C CA . ILE F 3 321 ? 65.792 -71.947 7.231 1 73.47 321 ILE F CA 1
ATOM 8043 C C . ILE F 3 321 ? 64.469 -71.43 7.787 1 73.96 321 ILE F C 1
ATOM 8044 O O . ILE F 3 321 ? 64.346 -70.259 8.137 1 74.61 321 ILE F O 1
ATOM 8049 N N . GLN F 3 322 ? 63.484 -72.315 7.867 1 74.31 322 GLN F N 1
ATOM 8050 C CA . GLN F 3 322 ? 62.136 -72.055 8.353 1 74.83 322 GLN F CA 1
ATOM 8051 C C . GLN F 3 322 ? 62.151 -71.521 9.811 1 74.46 322 GLN F C 1
ATOM 8052 O O . GLN F 3 322 ? 61.447 -70.557 10.117 1 75.29 322 GLN F O 1
ATOM 8058 N N . ALA F 3 323 ? 63.005 -72.106 10.67 1 72.78 323 ALA F N 1
ATOM 8059 C CA . ALA F 3 323 ? 63.162 -71.752 12.067 1 72.12 323 ALA F CA 1
ATOM 8060 C C . ALA F 3 323 ? 63.753 -70.347 12.21 1 73.05 323 ALA F C 1
ATOM 8061 O O . ALA F 3 323 ? 63.33 -69.579 13.089 1 73.84 323 ALA F O 1
ATOM 8063 N N . VAL F 3 324 ? 64.745 -70.013 11.346 1 71.71 324 VAL F N 1
ATOM 8064 C CA . VAL F 3 324 ? 65.408 -68.724 11.317 1 70.31 324 VAL F CA 1
ATOM 8065 C C . VAL F 3 324 ? 64.414 -67.65 10.87 1 70.13 324 VAL F C 1
ATOM 8066 O O . VAL F 3 324 ? 64.28 -66.627 11.529 1 70.38 324 VAL F O 1
ATOM 8070 N N . LEU F 3 325 ? 63.719 -67.882 9.744 1 70.04 325 LEU F N 1
ATOM 8071 C CA . LEU F 3 325 ? 62.778 -66.912 9.186 1 69.76 325 LEU F CA 1
ATOM 8072 C C . LEU F 3 325 ? 61.568 -66.661 10.081 1 70.96 325 LEU F C 1
ATOM 8073 O O . LEU F 3 325 ? 61.016 -65.569 10.073 1 71.53 325 LEU F O 1
ATOM 8078 N N . GLN F 3 326 ? 61.204 -67.644 10.897 1 71.74 326 GLN F N 1
ATOM 8079 C CA . GLN F 3 326 ? 60.115 -67.589 11.867 1 72.37 326 GLN F CA 1
ATOM 8080 C C . GLN F 3 326 ? 60.518 -66.704 13.056 1 70.56 326 GLN F C 1
ATOM 8081 O O . GLN F 3 326 ? 59.721 -65.901 13.538 1 70.77 326 GLN F O 1
ATOM 8087 N N . CYS F 3 327 ? 61.767 -66.832 13.51 1 69.03 327 CYS F N 1
ATOM 8088 C CA . CYS F 3 327 ? 62.339 -65.995 14.565 1 67.43 327 CYS F CA 1
ATOM 8089 C C . CYS F 3 327 ? 62.383 -64.559 14.041 1 66.15 327 CYS F C 1
ATOM 8090 O O . CYS F 3 327 ? 61.931 -63.631 14.712 1 66.81 327 CYS F O 1
ATOM 8093 N N . TYR F 3 328 ? 62.924 -64.399 12.828 1 64.21 328 TYR F N 1
ATOM 8094 C CA . TYR F 3 328 ? 63.093 -63.135 12.156 1 62.63 328 TYR F CA 1
ATOM 8095 C C . TYR F 3 328 ? 61.783 -62.371 11.968 1 62.9 328 TYR F C 1
ATOM 8096 O O . TYR F 3 328 ? 61.724 -61.196 12.287 1 62.69 328 TYR F O 1
ATOM 8105 N N . ARG F 3 329 ? 60.763 -63.012 11.411 1 63.64 329 ARG F N 1
ATOM 8106 C CA . ARG F 3 329 ? 59.484 -62.368 11.144 1 64.69 329 ARG F CA 1
ATOM 8107 C C . ARG F 3 329 ? 58.816 -61.878 12.414 1 64.72 329 ARG F C 1
ATOM 8108 O O . ARG F 3 329 ? 58.231 -60.8 12.428 1 65.19 329 ARG F O 1
ATOM 8116 N N . HIS F 3 330 ? 58.91 -62.672 13.483 1 64.1 330 HIS F N 1
ATOM 8117 C CA . HIS F 3 330 ? 58.33 -62.357 14.768 1 63.43 330 HIS F CA 1
ATOM 8118 C C . HIS F 3 330 ? 59.011 -61.153 15.375 1 62.77 330 HIS F C 1
ATOM 8119 O O . HIS F 3 330 ? 58.332 -60.225 15.806 1 63.38 330 HIS F O 1
ATOM 8126 N N . ARG F 3 331 ? 60.34 -61.162 15.426 1 61.77 331 ARG F N 1
ATOM 8127 C CA . ARG F 3 331 ? 61.097 -60.077 16.012 1 61.41 331 ARG F CA 1
ATOM 8128 C C . ARG F 3 331 ? 61.033 -58.795 15.181 1 62.36 331 ARG F C 1
ATOM 8129 O O . ARG F 3 331 ? 60.938 -57.709 15.752 1 61.85 331 ARG F O 1
ATOM 8137 N N . LEU F 3 332 ? 60.956 -58.919 13.853 1 63.09 332 LEU F N 1
ATOM 8138 C CA . LEU F 3 332 ? 60.792 -57.771 12.959 1 64.19 332 LEU F CA 1
ATOM 8139 C C . LEU F 3 332 ? 59.434 -57.071 13.192 1 64.84 332 LEU F C 1
ATOM 8140 O O . LEU F 3 332 ? 59.342 -55.848 13.144 1 65.28 332 LEU F O 1
ATOM 8145 N N . GLY F 3 333 ? 58.409 -57.847 13.488 1 65.27 333 GLY F N 1
ATOM 8146 C CA . GLY F 3 333 ? 57.088 -57.311 13.8 1 66.15 333 GLY F CA 1
ATOM 8147 C C . GLY F 3 333 ? 57.057 -56.574 15.125 1 66.73 333 GLY F C 1
ATOM 8148 O O . GLY F 3 333 ? 56.283 -55.633 15.288 1 67.41 333 GLY F O 1
ATOM 8149 N N . LEU F 3 334 ? 57.904 -56.99 16.083 1 66.53 334 LEU F N 1
ATOM 8150 C CA . LEU F 3 334 ? 58.029 -56.372 17.405 1 66.95 334 LEU F CA 1
ATOM 8151 C C . LEU F 3 334 ? 58.718 -55.01 17.367 1 69.25 334 LEU F C 1
ATOM 8152 O O . LEU F 3 334 ? 58.643 -54.287 18.345 1 68.66 334 LEU F O 1
ATOM 8157 N N . LEU F 3 335 ? 59.444 -54.679 16.277 1 72.24 335 LEU F N 1
ATOM 8158 C CA . LEU F 3 335 ? 60.13 -53.403 16.115 1 75.29 335 LEU F CA 1
ATOM 8159 C C . LEU F 3 335 ? 59.172 -52.221 15.991 1 80.58 335 LEU F C 1
ATOM 8160 O O . LEU F 3 335 ? 59.55 -51.101 16.337 1 81.27 335 LEU F O 1
ATOM 8165 N N . HIS F 3 336 ? 57.937 -52.455 15.513 1 84.58 336 HIS F N 1
ATOM 8166 C CA . HIS F 3 336 ? 56.908 -51.415 15.418 1 89.36 336 HIS F CA 1
ATOM 8167 C C . HIS F 3 336 ? 56.384 -50.968 16.774 1 92.32 336 HIS F C 1
ATOM 8168 O O . HIS F 3 336 ? 55.712 -49.942 16.83 1 93.1 336 HIS F O 1
ATOM 8175 N N . HIS F 3 337 ? 56.618 -51.745 17.85 1 93.76 337 HIS F N 1
ATOM 8176 C CA . HIS F 3 337 ? 56.055 -51.482 19.173 1 95.34 337 HIS F CA 1
ATOM 8177 C C . HIS F 3 337 ? 56.842 -50.506 20.056 1 97.73 337 HIS F C 1
ATOM 8178 O O . HIS F 3 337 ? 57.934 -50.808 20.548 1 97.34 337 HIS F O 1
ATOM 8185 N N . HIS F 3 338 ? 56.194 -49.337 20.285 1 100.03 338 HIS F N 1
ATOM 8186 C CA . HIS F 3 338 ? 56.568 -48.191 21.123 1 102.2 338 HIS F CA 1
ATOM 8187 C C . HIS F 3 338 ? 57.836 -47.46 20.635 1 102.22 338 HIS F C 1
ATOM 8188 O O . HIS F 3 338 ? 58.279 -46.501 21.275 1 102.01 338 HIS F O 1
#

Organism: Escherichia coli O127:H6 (strain E2348/69 / EPEC) (NCBI:txid574521)

Solvent-accessible surface area: 45616 Å² total

Nearest PDB structures (foldseek):
  7ab5-assembly1_E  TM=9.799E-01  e=2.383E-17  Escherichia coli O127:H6 str. E2348/69
  8ezs-assembly1_A  TM=9.416E-01  e=3.447E-09  Legionella pneumophila
  7czo-assembly1_A  TM=8.395E-01  e=5.433E-08  Haemophilus influenzae Rd KW20
  4pu4-assembly1_B  TM=7.654E-01  e=1.202E-03  Shewanella oneidensis MR-1
  4pu4-assembly1_A  TM=7.475E-01  e=3.145E-03  Shewanella oneidensis MR-1

InterPro domains:
  IPR001387 Cro/C1-type, helix-turn-helix domain [PF01381] (54-103)
  IPR001387 Cro/C1-type, helix-turn-helix domain [cd00093] (49-103)
  IPR010982 Lambda repressor-like, DNA-binding domain superfamily [G3DSA:1.10.260.40] (41-107)
  IPR010982 Lambda repressor-like, DNA-binding domain superfamily [SSF47413] (41-103)

Foldseek 3Di:
DDDDQDAQQSLLQVLVVLCVVVVHDLVNLCVVQVDDSVLNVVNSRGCPVPDPVSSVSSCVVSVHDDDDDD/DFKWFKDFQNHGQWMWDADDQGIKTFGDPPRPDADPDPQGGNVDGIDDDNYPDPVQQVFADDPDVNVVVCVVPVDDPPPRCVRCQVCQVPTPHRIGIHGD/DAAQFQLHDDDDPCVVVRHHLVRLCLQPVGSLADLAAPAACVVPPPQDDDDDPPDDLVQKDKFAWACDPNHTDTDPDLHFKIWIFRGPVGAQQQLQQSLQLSLCVVLPFFGFGKGWGWYDDPPPDDTGIIIMGTDQLADPHSDGWDKDFQCVVVVAPDQLQCRDPDNFHAAALLNSLVSLCVQAPQDPVLLLNSLVVQLSCLLQQVQACTRRQWMWTQPVPRGTGIGTGPPRGHCLLPVVNSVVGSHSYHHDNCCGVPNDDQVCCVDPNNHDFLASSVVSSVSSVHDPVRSVVSLVSVVVCLVSLLSSLVSTPGDPSSSCSRNVSNVVRNVRSPPHD/DDDDPAQQSLLCVLVVLCVVVVHDLVNLCVVQVQDSVLNVVNSRGCPPPDPVSSVSSCVVSVHDDDDDD/DFWKFKDFQPGTQWTWDADPQGIKTFGPPPRQDADPDPQGGPVDGIDDDSYPDPVLLVQQDDDPVQVVVCVPVNDPVPDSPVSSQSCQVPTPHRMGIHGPD/DAAQFQLHDEDPVCVVVNHHLVRLCLQPVHSLADLAAPAACVVPPDDDDDDDPPDPLNQKDKFAWECDPNHIDTDPDQHFKIWIFRGPVGAQQQLQQSLQLSLCVVLPFQGFGKGWGWYDDPPPDDTGIIIMGGDQQADVPRDGWDKDFQCVVVVQPDQLQCRDPDRFHADALLNSLVSQCVQAPNDPVLLLNSLVVQLSCLLQQVQACTRRQWMWTCDPDRGTDIGTHPPRGHCLLPVVSSVPGSHSYHHDNCCGVPNDDQVCCVDPNNHDFLVSSVVSSVSSVHDPVRSVVSLVVVVVCLVSLLSSLVSTPGDPSSSVSRNVSNVVRNVRSVPD

Sequence (1013 aa):
PLLTIETPRHLGEQLNARRKELGIDLYYTLELQTGISTSTLKRRLFKDPEQVKFGSVFAVANVLGVKLCIGEHRRVKVLLYGQVVGELSQNDSGFLFQYAHHDYHGPAISISLPVAQRQFPSETLHPYFASLAPEGWLRQRYSQIQHRDENDLLGMLIDNGKNLLGAIQILPWANCRILLTPLNERDEQRGYSTQGLKRLSGTAKLNPRLGFTRTQFVQELPRQQKGMAIGYQPKLQLVLDEGEFRVVDHQGNFILKPSPADFPGLAENEHATMTLMSRLGFDVPVHGLLSFAPQSEEELEYAFVIRRYDRDNKGLPVHQEQLDGAMQITDKYGKTGNDNEQYVSYETLARFLVAHVNDNIAFKIDLFRRIVYAWLLGNNDMHLRNFGLVYSDGLTPALAPVYDFVSVAPYPEYFYSNYLALPLLTREEGGRELAPGFHSDYGEYIGQDFLLLGESMGLAPRLLEKLFQDIRKENAIVMETYEQSFMTQDHIQAVLQCYRHRLGLLHHHHLLTIETPRRHLGEQLNARRKELGIDLYTLELQTGISTSTLKRLFKDPEQVKFGSVFAVANVLGVKLCIGEHRRVKVLLYGQVVGELSQNDSGFLFQYAHDYHGPAISISLPVAQRQFPSETLHPYFASLAPEGWLRQRYSQIQHRDENDLLGMLIDNGKNLLGAIQILPWEANCRILLTPLNERDEQRGYSTQGLKRLSGTAKLNPRLGFTRTQFVQELPRQQKGMAIGYQPKLQLVLDEGEFRVVDHQGNFILKPSPADFPGLAENEHATMTLMSRLGFDVPVHGLLSFAPQSEEELEYAFVIRRYDRDNKGLPVHQEQLDGAMQITDKYGKTGNDNEQYVSYETLARFLVAHVNDNIAFKIDLFRRIVYAWLLGNNDMHLRNFGLVYSDGLTPALAPVYDFVSVAPYPEYFYSNYLALPLLTREEGGRELAPGFHSDYGEYIGQDFLLLGESMGLAPRLLEKLFQDIRKENAIVMETYEQSFMTQQDHIQAVLQCYRHRLGLLHHH

B-factor: mean 88.87, std 28.64, range [45.09, 223.0]

Secondary structure (DSSP, 8-state):
--EE--SHHHHHHHHHHHHHHTT--HHHHHHHH---HHHHHHHTT-GGGSBHHHHHHHHHHTTPEEEEE-/-EEEEEEETTEEEEEEEE-SS-EEEEE-TT--S--SBTTB-SSS-EEEESS--HHHHHHS--SHHHHHHHHHH---TT-TTHHHHHTTTS-STTEEEEE-/-B-TTT-SBPPTTHHHHSS-HHHHHHHHSSTT---B-SS-HHHH---PPP--TTS-------EEEEEETTEEEEESS--SEEEEEPPTTSTTHHHHHHHHHHHHHHTT-----EEEEEPPPSSSSPP-EEEEEE-SSB-SSS-B-EEEEHHHHTT-SSTT---SSSS-----HHHHHHHHHHHS---HHHHHHHHHHHHHHHHHT-----GGG-EEEESSSSS-EEPPP-S----TT-HHHHTT-SSSS-SSGGGGGGSS--TTTTSTT-S--HHHHHHHHHHTT--HHHHHHHHHHHHHTHHHHHHHHHTSSS-HHHHHHHHHHHHHHHHHTT---/-EE--SHHHHHHHHHHHHHHTT--HHHHHHHH---HHHHHHHTT-GGGSBHHHHHHHHHHTTPEEEEE-/--EEEEEETTEEEEEEEE-SS-EEEEE-TT--S--SBTTB-SS--EEEESS--HHHHHTS--HHHHHHHTTTS---SS-HHHHHHHTGGG-STTEEEE---/-B-TTT-SBP-TTTTTTSS-HHHHHHHHSSTT---B-SS-HHHH--------TTS-------EEEEEETTEEEEESS--SEEEEEPPTTSTTHHHHHHHHHHHHHHTT-----EEEEEPPPSSSSPP-EEEEEE-SSB-TTS-B-EEEEHHHHTT-SSTT---SSSS-----HHHHHHHHHHHS---HHHHHHHHHHHHHHHHHT-----GGG-EEEE-STT--EEPPP-S----TTSHHHHHT-SSSS-SSGGGGGGSS--GGGGSTT-S--HHHHHHHHHHTT--HHHHHHHHHHHHHTHHHHHHHHHTSSS-HHHHHHHHHHHHHHHHHTT--